Protein AF-0000000068151299 (afdb_homodimer)

Foldseek 3Di:
DCPPPPPVPPPPPPPPPPPPLPDALEFQLAFDALVSLLCLLVQGAHDYDPVLLVLLVLLLVQLQQCVLVPHDAPLQCPPLPNDPVDDQADPVSHGDPVSFVSSLVSLLVLLVVLQQADAAWDDSSLQSSLLLLLLSASSNNFLNFDSVLNVVSNLCSNQVKGFTFHQDDALQLFQQNTQSRVLCLLQQAHWTQGPNDIDTSVVNCVVSVHDRDRGGRRHSQSRRGANSSLLSLLSVLLVLLVLLLLLLLLLLQLLCLLLLAALVCLDQVNCVVPPDPLLNVLSVVSCVLFPPFCSVDDDPPYDPDAPCLNSCVSVLSSVLVVLSVQLSVLSSCRSSHHLGAFTWAFPDAFPDPDCLSHVQAGVGTGGHGDSSSASVSNLVSLLVSLVSLLSSLVSLLVSLVQLQDCVRRVAPHLLAAPAEDCNNPVVSVVSVVLSVLSVVLSPADQAVDDADPVRPRGTGGSSNSSSVSSSSSSLSSLLNSLSSSLSSLSSNVRVCVVPVVTDGHPNNVVVSVQLCVQAPHPHYDDDCVVSSVSSSVCSSPPDNDD/DPPPPPPVPPPPPPPPPPPPLPDALEFQLAFDALVSLLCLLVQGAHDYDPVLLVLLVLLLVQLQQCVLVPHDAPLQCPPLPNDPVDDQADPVSHGDPVSFVSSLVSLLVLLVVLQQADAAWDDSSLQSSLLLLLLSASSNNFLNFDSLLNVVSNLCSNQVKGFTFHQDDALQLFQQNTLSSVLCLLQQAHWTQGPNDIDTSVVNCVVSVHDRDRGGRRHSVSRRGANSSLLSLLSVLLVLLVLLLLLLLLLLQLLCLLLLAALVCLDQVNCVVPPDPLLNVLSVVSCVLFPPFCSVPDDPPYDPDAPCLNSCVSVLSSLLVVLSVQLSVLSSCRSSHHLGAFTWAFPDAFPDPDCLSHVQAGVGTGGHGDSSSASVSNLVSLLVSLVSLLVSLVSLLVSLVQLQDCVRRVAPHLLAAPAEDCNNPVVSVVSVVLSVLSVVLSPADQAVDDADPVRPRGTGGSSNSSSVSSSSSSLSSLLNSLSSSLSSLSSNVRVCVVPVVGDGHPNNVVVSVQLCVQAPHPHYDDDCVVSSVSSSVCSSPPDNDD

Nearest PDB structures (foldseek):
  7tqr-assembly1_A  TM=9.381E-01  e=9.115E-31  Thermoplasma acidophilum
  3czo-assembly2_D-4  TM=8.640E-01  e=3.419E-26  Trichormus variabilis
  2nyn-assembly1_D  TM=8.752E-01  e=1.963E-25  Trichormus variabilis
  4v2q-assembly1_B-2  TM=9.016E-01  e=2.332E-21  Taxus chinensis
  6f6t-assembly1_A-2  TM=7.785E-01  e=2.044E-23  Petroselinum crispum

Structure (mmCIF, N/CA/C/O backbone):
data_AF-0000000068151299-model_v1
#
loop_
_entity.id
_entity.type
_entity.pdbx_description
1 polymer 'Histidine ammonia-lyase'
#
loop_
_atom_site.group_PDB
_atom_site.id
_atom_site.type_symbol
_atom_site.label_atom_id
_atom_site.label_alt_id
_atom_site.label_comp_id
_atom_site.label_asym_id
_atom_site.label_entity_id
_atom_site.label_seq_id
_atom_site.pdbx_PDB_ins_code
_atom_site.Cartn_x
_atom_site.Cartn_y
_atom_site.Cartn_z
_atom_site.occupancy
_atom_site.B_iso_or_equiv
_atom_site.auth_seq_id
_atom_site.auth_comp_id
_atom_site.auth_asym_id
_atom_site.auth_atom_id
_atom_site.pdbx_PDB_model_num
ATOM 1 N N . MET A 1 1 ? 84.5 2.99 -14.07 1 20.27 1 MET A N 1
ATOM 2 C CA . MET A 1 1 ? 83.625 3.842 -14.891 1 20.27 1 MET A CA 1
ATOM 3 C C . MET A 1 1 ? 82.375 4.211 -14.148 1 20.27 1 MET A C 1
ATOM 5 O O . MET A 1 1 ? 81.938 3.51 -13.219 1 20.27 1 MET A O 1
ATOM 9 N N . ARG A 1 2 ? 81.75 5.379 -14.617 1 19.31 2 ARG A N 1
ATOM 10 C CA . ARG A 1 2 ? 80.875 6.473 -14.281 1 19.31 2 ARG A CA 1
ATOM 11 C C . ARG A 1 2 ? 79.438 5.953 -14.008 1 19.31 2 ARG A C 1
ATOM 13 O O . ARG A 1 2 ? 78.625 5.777 -14.93 1 19.31 2 ARG A O 1
ATOM 20 N N . ILE A 1 3 ? 79.312 4.832 -13.289 1 23.7 3 ILE A N 1
ATOM 21 C CA . ILE A 1 3 ? 78 4.195 -13.273 1 23.7 3 ILE A CA 1
ATOM 22 C C . ILE A 1 3 ? 76.938 5.188 -12.781 1 23.7 3 ILE A C 1
ATOM 24 O O . ILE A 1 3 ? 76.938 5.57 -11.609 1 23.7 3 ILE A O 1
ATOM 28 N N . ASP A 1 4 ? 76.875 6.262 -13.664 1 22.08 4 ASP A N 1
ATOM 29 C CA . ASP A 1 4 ? 75.938 7.375 -13.492 1 22.08 4 ASP A CA 1
ATOM 30 C C . ASP A 1 4 ? 74.562 6.875 -13.133 1 22.08 4 ASP A C 1
ATOM 32 O O . ASP A 1 4 ? 74.125 5.855 -13.656 1 22.08 4 ASP A O 1
ATOM 36 N N . SER A 1 5 ? 74.25 7.121 -11.852 1 24.25 5 SER A N 1
ATOM 37 C CA . SER A 1 5 ? 73.062 6.973 -10.992 1 24.25 5 SER A CA 1
ATOM 38 C C . SER A 1 5 ? 71.812 7.52 -11.656 1 24.25 5 SER A C 1
ATOM 40 O O . SER A 1 5 ? 71.625 8.734 -11.727 1 24.25 5 SER A O 1
ATOM 42 N N . LEU A 1 6 ? 71.625 7.16 -12.984 1 22.62 6 LEU A N 1
ATOM 43 C CA . LEU A 1 6 ? 70.5 7.773 -13.695 1 22.62 6 LEU A CA 1
ATOM 44 C C . LEU A 1 6 ? 69.188 7.605 -12.898 1 22.62 6 LEU A C 1
ATOM 46 O O . LEU A 1 6 ? 68.688 6.488 -12.727 1 22.62 6 LEU A O 1
ATOM 50 N N . PHE A 1 7 ? 69.125 8.266 -11.719 1 23.36 7 PHE A N 1
ATOM 51 C CA . PHE A 1 7 ? 67.875 8.367 -10.938 1 23.36 7 PHE A CA 1
ATOM 52 C C . PHE A 1 7 ? 66.75 8.883 -11.789 1 23.36 7 PHE A C 1
ATOM 54 O O . PHE A 1 7 ? 66.75 10.047 -12.195 1 23.36 7 PHE A O 1
ATOM 61 N N . HIS A 1 8 ? 66.375 8.031 -12.867 1 24.73 8 HIS A N 1
ATOM 62 C CA . HIS A 1 8 ? 65.25 8.516 -13.641 1 24.73 8 HIS A CA 1
ATOM 63 C C . HIS A 1 8 ? 64.062 8.891 -12.727 1 24.73 8 HIS A C 1
ATOM 65 O O . HIS A 1 8 ? 63.688 8.109 -11.852 1 24.73 8 HIS A O 1
ATOM 71 N N . SER A 1 9 ? 63.969 10.219 -12.43 1 24.62 9 SER A N 1
ATOM 72 C CA . SER A 1 9 ? 62.844 10.891 -11.797 1 24.62 9 SER A CA 1
ATOM 73 C C . SER A 1 9 ? 61.531 10.453 -12.414 1 24.62 9 SER A C 1
ATOM 75 O O . SER A 1 9 ? 61.281 10.641 -13.609 1 24.62 9 SER A O 1
ATOM 77 N N . VAL A 1 10 ? 61.094 9.227 -12.086 1 27.19 10 VAL A N 1
ATOM 78 C CA . VAL A 1 10 ? 59.719 8.875 -12.5 1 27.19 10 VAL A CA 1
ATOM 79 C C . VAL A 1 10 ? 58.75 9.977 -12.086 1 27.19 10 VAL A C 1
ATOM 81 O O . VAL A 1 10 ? 58.594 10.258 -10.898 1 27.19 10 VAL A O 1
ATOM 84 N N . VAL A 1 11 ? 58.75 11.109 -12.82 1 25.48 11 VAL A N 1
ATOM 85 C CA . VAL A 1 11 ? 57.688 12.086 -12.648 1 25.48 11 VAL A CA 1
ATOM 86 C C . VAL A 1 11 ? 56.344 11.367 -12.625 1 25.48 11 VAL A C 1
ATOM 88 O O . VAL A 1 11 ? 56 10.656 -13.57 1 25.48 11 VAL A O 1
ATOM 91 N N . GLY A 1 12 ? 55.938 10.961 -11.438 1 25.28 12 GLY A N 1
ATOM 92 C CA . GLY A 1 12 ? 54.594 10.492 -11.18 1 25.28 12 GLY A CA 1
ATOM 93 C C . GLY A 1 12 ? 53.531 11.328 -11.867 1 25.28 12 GLY A C 1
ATOM 94 O O . GLY A 1 12 ? 53.438 12.539 -11.633 1 25.28 12 GLY A O 1
ATOM 95 N N . ALA A 1 13 ? 53.281 11.008 -13.18 1 28.55 13 ALA A N 1
ATOM 96 C CA . ALA A 1 13 ? 52.125 11.641 -13.812 1 28.55 13 ALA A CA 1
ATOM 97 C C . ALA A 1 13 ? 50.906 11.656 -12.875 1 28.55 13 ALA A C 1
ATOM 99 O O . ALA A 1 13 ? 50.406 10.594 -12.484 1 28.55 13 ALA A O 1
ATOM 100 N N . CYS A 1 14 ? 50.875 12.641 -11.961 1 26.02 14 CYS A N 1
ATOM 101 C CA . CYS A 1 14 ? 49.625 12.922 -11.289 1 26.02 14 CYS A CA 1
ATOM 102 C C . CYS A 1 14 ? 48.469 13.008 -12.289 1 26.02 14 CYS A C 1
ATOM 104 O O . CYS A 1 14 ? 48.406 13.938 -13.094 1 26.02 14 CYS A O 1
ATOM 106 N N . LEU A 1 15 ? 48.125 11.875 -12.852 1 27.95 15 LEU A N 1
ATOM 107 C CA . LEU A 1 15 ? 46.875 11.969 -13.578 1 27.95 15 LEU A CA 1
ATOM 108 C C . LEU A 1 15 ? 45.844 12.742 -12.766 1 27.95 15 LEU A C 1
ATOM 110 O O . LEU A 1 15 ? 45.438 12.297 -11.688 1 27.95 15 LEU A O 1
ATOM 114 N N . LEU A 1 16 ? 45.906 14.016 -12.82 1 27.19 16 LEU A N 1
ATOM 115 C CA . LEU A 1 16 ? 44.75 14.781 -12.43 1 27.19 16 LEU A CA 1
ATOM 116 C C . LEU A 1 16 ? 43.469 14.156 -13 1 27.19 16 LEU A C 1
ATOM 118 O O . LEU A 1 16 ? 43.281 14.133 -14.219 1 27.19 16 LEU A O 1
ATOM 122 N N . PHE A 1 17 ? 43.062 13.07 -12.43 1 28.97 17 PHE A N 1
ATOM 123 C CA . PHE A 1 17 ? 41.656 12.734 -12.742 1 28.97 17 PHE A CA 1
ATOM 124 C C . PHE A 1 17 ? 40.781 13.977 -12.711 1 28.97 17 PHE A C 1
ATOM 126 O O . PHE A 1 17 ? 40.719 14.664 -11.688 1 28.97 17 PHE A O 1
ATOM 133 N N . SER A 1 18 ? 40.844 14.68 -13.812 1 30.75 18 SER A N 1
ATOM 134 C CA . SER A 1 18 ? 39.781 15.672 -13.945 1 30.75 18 SER A CA 1
ATOM 135 C C . SER A 1 18 ? 38.438 15.133 -13.438 1 30.75 18 SER A C 1
ATOM 137 O O . SER A 1 18 ? 37.938 14.133 -13.953 1 30.75 18 SER A O 1
ATOM 139 N N . SER A 1 19 ? 38.219 15.141 -12.227 1 35.03 19 SER A N 1
ATOM 140 C CA . SER A 1 19 ? 36.844 14.891 -11.758 1 35.03 19 SER A CA 1
ATOM 141 C C . SER A 1 19 ? 35.812 15.508 -12.688 1 35.03 19 SER A C 1
ATOM 143 O O . SER A 1 19 ? 35.906 16.688 -13.031 1 35.03 19 SER A O 1
ATOM 145 N N . PRO A 1 20 ? 35.25 14.836 -13.648 1 37.34 20 PRO A N 1
ATOM 146 C CA . PRO A 1 20 ? 34.219 15.492 -14.453 1 37.34 20 PRO A CA 1
ATOM 147 C C . PRO A 1 20 ? 33.438 16.547 -13.664 1 37.34 20 PRO A C 1
ATOM 149 O O . PRO A 1 20 ? 33.156 16.359 -12.477 1 37.34 20 PRO A O 1
ATOM 152 N N . VAL A 1 21 ? 33.656 17.766 -13.797 1 41.09 21 VAL A N 1
ATOM 153 C CA . VAL A 1 21 ? 32.875 18.875 -13.258 1 41.09 21 VAL A CA 1
ATOM 154 C C . VAL A 1 21 ? 31.406 18.516 -13.242 1 41.09 21 VAL A C 1
ATOM 156 O O . VAL A 1 21 ? 30.781 18.375 -14.289 1 41.09 21 VAL A O 1
ATOM 159 N N . MET A 1 22 ? 30.938 17.547 -12.531 1 50.62 22 MET A N 1
ATOM 160 C CA . MET A 1 22 ? 29.516 17.203 -12.398 1 50.62 22 MET A CA 1
ATOM 161 C C . MET A 1 22 ? 28.656 18.453 -12.406 1 50.62 22 MET A C 1
ATOM 163 O O . MET A 1 22 ? 28.969 19.438 -11.727 1 50.62 22 MET A O 1
ATOM 167 N N . ALA A 1 23 ? 27.75 18.766 -13.391 1 59.91 23 ALA A N 1
ATOM 168 C CA . ALA A 1 23 ? 26.812 19.875 -13.555 1 59.91 23 ALA A CA 1
ATOM 169 C C . ALA A 1 23 ? 26 20.094 -12.289 1 59.91 23 ALA A C 1
ATOM 171 O O . ALA A 1 23 ? 25.672 19.141 -11.578 1 59.91 23 ALA A O 1
ATOM 172 N N . ASP A 1 24 ? 25.875 21.266 -11.82 1 87.25 24 ASP A N 1
ATOM 173 C CA . ASP A 1 24 ? 25.094 21.719 -10.664 1 87.25 24 ASP A CA 1
ATOM 174 C C . ASP A 1 24 ? 23.672 21.156 -10.719 1 87.25 24 ASP A C 1
ATOM 176 O O . ASP A 1 24 ? 23.141 20.891 -11.805 1 87.25 24 ASP A O 1
ATOM 180 N N . VAL A 1 25 ? 23.219 20.688 -9.547 1 97.12 25 VAL A N 1
ATOM 181 C CA . VAL A 1 25 ? 21.797 20.328 -9.453 1 97.12 25 VAL A CA 1
ATOM 182 C C . VAL A 1 25 ? 20.953 21.594 -9.398 1 97.12 25 VAL A C 1
ATOM 184 O O . VAL A 1 25 ? 21.125 22.422 -8.508 1 97.12 25 VAL A O 1
ATOM 187 N N . LEU A 1 26 ? 20.094 21.797 -10.359 1 97.81 26 LEU A N 1
ATOM 188 C CA . LEU A 1 26 ? 19.203 22.953 -10.375 1 97.81 26 LEU A CA 1
ATOM 189 C C . LEU A 1 26 ? 17.922 22.656 -9.594 1 97.81 26 LEU A C 1
ATOM 191 O O . LEU A 1 26 ? 17.172 21.75 -9.938 1 97.81 26 LEU A O 1
ATOM 195 N N . LEU A 1 27 ? 17.703 23.328 -8.539 1 98 27 LEU A N 1
ATOM 196 C CA . LEU A 1 27 ? 16.453 23.297 -7.812 1 98 27 LEU A CA 1
ATOM 197 C C . LEU A 1 27 ? 15.609 24.547 -8.125 1 98 27 LEU A C 1
ATOM 199 O O . LEU A 1 27 ? 16.141 25.656 -8.188 1 98 27 LEU A O 1
ATOM 203 N N . ASN A 1 28 ? 14.305 24.359 -8.391 1 97.81 28 ASN A N 1
ATOM 204 C CA . ASN A 1 28 ? 13.469 25.469 -8.797 1 97.81 28 ASN A CA 1
ATOM 205 C C . ASN A 1 28 ? 12.062 25.359 -8.211 1 97.81 28 ASN A C 1
ATOM 207 O O . ASN A 1 28 ? 11.141 26.047 -8.656 1 97.81 28 ASN A O 1
ATOM 211 N N . GLY A 1 29 ? 11.828 24.406 -7.344 1 97.38 29 GLY A N 1
ATOM 212 C CA . GLY A 1 29 ? 10.555 24.266 -6.66 1 97.38 29 GLY A CA 1
ATOM 213 C C . GLY A 1 29 ? 9.539 23.469 -7.461 1 97.38 29 GLY A C 1
ATOM 214 O O . GLY A 1 29 ? 8.391 23.312 -7.039 1 97.38 29 GLY A O 1
ATOM 215 N N . ARG A 1 30 ? 9.922 22.797 -8.664 1 95.56 30 ARG A N 1
ATOM 216 C CA . ARG A 1 30 ? 8.906 22.25 -9.547 1 95.56 30 ARG A CA 1
ATOM 217 C C . ARG A 1 30 ? 9.305 20.859 -10.047 1 95.56 30 ARG A C 1
ATOM 219 O O . ARG A 1 30 ? 8.438 20.031 -10.328 1 95.56 30 ARG A O 1
ATOM 226 N N . ASN A 1 31 ? 10.602 20.609 -10.172 1 96.31 31 ASN A N 1
ATOM 227 C CA . ASN A 1 31 ? 10.953 19.453 -10.969 1 96.31 31 ASN A CA 1
ATOM 228 C C . ASN A 1 31 ? 12.023 18.609 -10.273 1 96.31 31 ASN A C 1
ATOM 230 O O . ASN A 1 31 ? 12.711 17.812 -10.922 1 96.31 31 ASN A O 1
ATOM 234 N N . ALA A 1 32 ? 12.25 18.812 -9.039 1 98.19 32 ALA A N 1
ATOM 235 C CA . ALA A 1 32 ? 13.258 18.016 -8.344 1 98.19 32 ALA A CA 1
ATOM 236 C C . ALA A 1 32 ? 12.859 16.531 -8.312 1 98.19 32 ALA A C 1
ATOM 238 O O . ALA A 1 32 ? 11.672 16.203 -8.188 1 98.19 32 ALA A O 1
ATOM 239 N N . THR A 1 33 ? 13.797 15.68 -8.508 1 98.44 33 THR A N 1
ATOM 240 C CA . THR A 1 33 ? 13.617 14.234 -8.414 1 98.44 33 THR A CA 1
ATOM 241 C C . THR A 1 33 ? 14.391 13.664 -7.23 1 98.44 33 THR A C 1
ATOM 243 O O . THR A 1 33 ? 15.312 14.305 -6.719 1 98.44 33 THR A O 1
ATOM 246 N N . PRO A 1 34 ? 14.031 12.492 -6.766 1 98.5 34 PRO A N 1
ATOM 247 C CA . PRO A 1 34 ? 14.828 11.844 -5.727 1 98.5 34 PRO A CA 1
ATOM 248 C C . PRO A 1 34 ? 16.297 11.719 -6.105 1 98.5 34 PRO A C 1
ATOM 250 O O . PRO A 1 34 ? 17.188 11.898 -5.254 1 98.5 34 PRO A O 1
ATOM 253 N N . GLU A 1 35 ? 16.578 11.453 -7.34 1 98.06 35 GLU A N 1
ATOM 254 C CA . GLU A 1 35 ? 17.953 11.344 -7.805 1 98.06 35 GLU A CA 1
ATOM 255 C C . GLU A 1 35 ? 18.703 12.656 -7.617 1 98.06 35 GLU A C 1
ATOM 257 O O . GLU A 1 35 ? 19.891 12.656 -7.25 1 98.06 35 GLU A O 1
ATOM 262 N N . MET A 1 36 ? 18.094 13.734 -7.934 1 98.62 36 MET A N 1
ATOM 263 C CA . MET A 1 36 ? 18.703 15.047 -7.738 1 98.62 36 MET A CA 1
ATOM 264 C C . MET A 1 36 ? 19.031 15.289 -6.27 1 98.62 36 MET A C 1
ATOM 266 O O . MET A 1 36 ? 20.094 15.797 -5.941 1 98.62 36 MET A O 1
ATOM 270 N N . ILE A 1 37 ? 18.094 14.914 -5.395 1 98.88 37 ILE A N 1
ATOM 271 C CA . ILE A 1 37 ? 18.281 15.078 -3.959 1 98.88 37 ILE A CA 1
ATOM 272 C C . ILE A 1 37 ? 19.484 14.25 -3.504 1 98.88 37 ILE A C 1
ATOM 274 O O . ILE A 1 37 ? 20.281 14.695 -2.686 1 98.88 37 ILE A O 1
ATOM 278 N N . VAL A 1 38 ? 19.625 13.055 -4.012 1 98.69 38 VAL A N 1
ATOM 279 C CA . VAL A 1 38 ? 20.734 12.172 -3.66 1 98.69 38 VAL A CA 1
ATOM 280 C C . VAL A 1 38 ? 22.062 12.797 -4.109 1 98.69 38 VAL A C 1
ATOM 282 O O . VAL A 1 38 ? 23.062 12.734 -3.395 1 98.69 38 VAL A O 1
ATOM 285 N N . ARG A 1 39 ? 22.062 13.359 -5.301 1 98.5 39 ARG A N 1
ATOM 286 C CA . ARG A 1 39 ? 23.266 14.031 -5.797 1 98.5 39 ARG A CA 1
ATOM 287 C C . ARG A 1 39 ? 23.688 15.148 -4.852 1 98.5 39 ARG A C 1
ATOM 289 O O . ARG A 1 39 ? 24.875 15.273 -4.535 1 98.5 39 ARG A O 1
ATOM 296 N N . VAL A 1 40 ? 22.75 15.906 -4.379 1 98.75 40 VAL A N 1
ATOM 297 C CA . VAL A 1 40 ? 23.047 16.984 -3.432 1 98.75 40 VAL A CA 1
ATOM 298 C C . VAL A 1 40 ? 23.547 16.391 -2.115 1 98.75 40 VAL A C 1
ATOM 300 O O . VAL A 1 40 ? 24.5 16.891 -1.514 1 98.75 40 VAL A O 1
ATOM 303 N N . ALA A 1 41 ? 22.859 15.352 -1.671 1 98.62 41 ALA A N 1
ATOM 304 C CA . ALA A 1 41 ? 23.25 14.656 -0.442 1 98.62 41 ALA A CA 1
ATOM 305 C C . ALA A 1 41 ? 24.719 14.219 -0.492 1 98.62 41 ALA A C 1
ATOM 307 O O . ALA A 1 41 ? 25.406 14.219 0.529 1 98.62 41 ALA A O 1
ATOM 308 N N . LYS A 1 42 ? 25.172 13.914 -1.7 1 97.25 42 LYS A N 1
ATOM 309 C CA . LYS A 1 42 ? 26.531 13.398 -1.892 1 97.25 42 LYS A CA 1
ATOM 310 C C . LYS A 1 42 ? 27.516 14.531 -2.109 1 97.25 42 LYS A C 1
ATOM 312 O O . LYS A 1 42 ? 28.703 14.289 -2.332 1 97.25 42 LYS A O 1
ATOM 317 N N . GLY A 1 43 ? 27.078 15.75 -2.18 1 97.25 43 GLY A N 1
ATOM 318 C CA . GLY A 1 43 ? 28.016 16.859 -2.119 1 97.25 43 GLY A CA 1
ATOM 319 C C . GLY A 1 43 ? 28 17.719 -3.369 1 97.25 43 GLY A C 1
ATOM 320 O O . GLY A 1 43 ? 28.719 18.719 -3.451 1 97.25 43 GLY A O 1
ATOM 321 N N . GLU A 1 44 ? 27.156 17.375 -4.324 1 97.81 44 GLU A N 1
ATOM 322 C CA . GLU A 1 44 ? 27.109 18.188 -5.535 1 97.81 44 GLU A CA 1
ATOM 323 C C . GLU A 1 44 ? 26.578 19.594 -5.234 1 97.81 44 GLU A C 1
ATOM 325 O O . GLU A 1 44 ? 25.734 19.766 -4.348 1 97.81 44 GLU A O 1
ATOM 330 N N . ALA A 1 45 ? 27.047 20.547 -5.992 1 97.94 45 ALA A N 1
ATOM 331 C CA . ALA A 1 45 ? 26.625 21.938 -5.812 1 97.94 45 ALA A CA 1
ATOM 332 C C . ALA A 1 45 ? 25.203 22.141 -6.312 1 97.94 45 ALA A C 1
ATOM 334 O O . ALA A 1 45 ? 24.719 21.375 -7.148 1 97.94 45 ALA A O 1
ATOM 335 N N . VAL A 1 46 ? 24.562 23.188 -5.742 1 98.5 46 VAL A N 1
ATOM 336 C CA . VAL A 1 46 ? 23.172 23.484 -6.059 1 98.5 46 VAL A CA 1
ATOM 337 C C . VAL A 1 46 ? 23.078 24.891 -6.66 1 98.5 46 VAL A C 1
ATOM 339 O O . VAL A 1 46 ? 23.781 25.797 -6.238 1 98.5 46 VAL A O 1
ATOM 342 N N . THR A 1 47 ? 22.281 25.016 -7.684 1 98.12 47 THR A N 1
ATOM 343 C CA . THR A 1 47 ? 21.906 26.328 -8.211 1 98.12 47 THR A CA 1
ATOM 344 C C . THR A 1 47 ? 20.391 26.531 -8.148 1 98.12 47 THR A C 1
ATOM 346 O O . THR A 1 47 ? 19.641 25.547 -8.094 1 98.12 47 THR A O 1
ATOM 349 N N . VAL A 1 48 ? 19.969 27.781 -8.086 1 97.31 48 VAL A N 1
ATOM 350 C CA . VAL A 1 48 ? 18.562 28.156 -8.094 1 97.31 48 VAL A CA 1
ATOM 351 C C . VAL A 1 48 ? 18.312 29.219 -9.164 1 97.31 48 VAL A C 1
ATOM 353 O O . VAL A 1 48 ? 19.156 30.094 -9.375 1 97.31 48 VAL A O 1
ATOM 356 N N . ASP A 1 49 ? 17.266 29.094 -9.828 1 92.38 49 ASP A N 1
ATOM 357 C CA . ASP A 1 49 ? 17.016 30.078 -10.883 1 92.38 49 ASP A CA 1
ATOM 358 C C . ASP A 1 49 ? 16.391 31.359 -10.305 1 92.38 4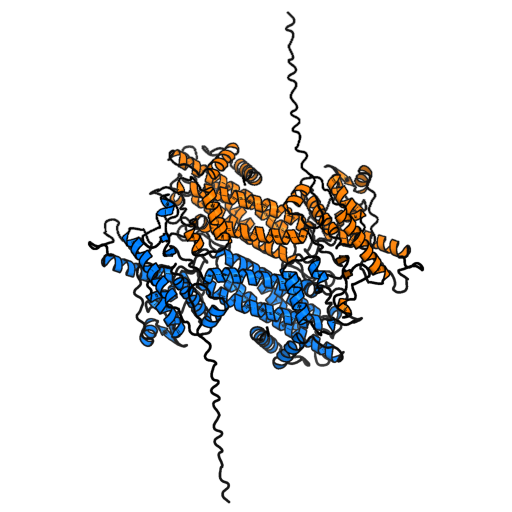9 ASP A C 1
ATOM 360 O O . ASP A 1 49 ? 15.828 31.328 -9.211 1 92.38 49 ASP A O 1
ATOM 364 N N . GLY A 1 50 ? 16.531 32.406 -11.07 1 94.12 50 GLY A N 1
ATOM 365 C CA . GLY A 1 50 ? 16.031 33.719 -10.648 1 94.12 50 GLY A CA 1
ATOM 366 C C . GLY A 1 50 ? 14.523 33.75 -10.5 1 94.12 50 GLY A C 1
ATOM 367 O O . GLY A 1 50 ? 14.008 34.406 -9.594 1 94.12 50 GLY A O 1
ATOM 368 N N . GLU A 1 51 ? 13.859 33.094 -11.297 1 95.56 51 GLU A N 1
ATOM 369 C CA . GLU A 1 51 ? 12.398 33.094 -11.266 1 95.56 51 GLU A CA 1
ATOM 370 C C . GLU A 1 51 ? 11.891 32.5 -9.953 1 95.56 51 GLU A C 1
ATOM 372 O O . GLU A 1 51 ? 10.906 32.969 -9.391 1 95.56 51 GLU A O 1
ATOM 377 N N . SER A 1 52 ? 12.523 31.469 -9.523 1 96.12 52 SER A N 1
ATOM 378 C CA . SER A 1 52 ? 12.125 30.828 -8.281 1 96.12 52 SER A CA 1
ATOM 379 C C . SER A 1 52 ? 12.406 31.734 -7.082 1 96.12 52 SER A C 1
ATOM 381 O O . SER A 1 52 ? 11.625 31.766 -6.129 1 96.12 52 SER A O 1
ATOM 383 N N . LEU A 1 53 ? 13.469 32.438 -7.098 1 96.69 53 LEU A N 1
ATOM 384 C CA . LEU A 1 53 ? 13.781 33.375 -6.027 1 96.69 53 LEU A CA 1
ATOM 385 C C . LEU A 1 53 ? 12.812 34.562 -6.035 1 96.69 53 LEU A C 1
ATOM 387 O O . LEU A 1 53 ? 12.438 35.062 -4.977 1 96.69 53 LEU A O 1
ATOM 391 N N . ASP A 1 54 ? 12.414 34.938 -7.234 1 97.56 54 ASP A N 1
ATOM 392 C CA . ASP A 1 54 ? 11.391 35.969 -7.359 1 97.56 54 ASP A CA 1
ATOM 393 C C . ASP A 1 54 ? 10.078 35.531 -6.73 1 97.56 54 ASP A C 1
ATOM 395 O O . ASP A 1 54 ? 9.375 36.344 -6.109 1 97.56 54 ASP A O 1
ATOM 399 N N . LYS A 1 55 ? 9.773 34.312 -6.938 1 97.31 55 LYS A N 1
ATOM 400 C CA . LYS A 1 55 ? 8.555 33.781 -6.359 1 97.31 55 LYS A CA 1
ATOM 401 C C . LYS A 1 55 ? 8.617 33.781 -4.832 1 97.31 55 LYS A C 1
ATOM 403 O O . LYS A 1 55 ? 7.609 34.031 -4.168 1 97.31 55 LYS A O 1
ATOM 408 N N . VAL A 1 56 ? 9.758 33.469 -4.285 1 98.44 56 VAL A N 1
ATOM 409 C CA . VAL A 1 56 ? 9.945 33.531 -2.838 1 98.44 56 VAL A CA 1
ATOM 410 C C . VAL A 1 56 ? 9.703 34.969 -2.34 1 98.44 56 VAL A C 1
ATOM 412 O O . VAL A 1 56 ? 9.016 35.156 -1.334 1 98.44 56 VAL A O 1
ATOM 415 N N . GLU A 1 57 ? 10.211 35.938 -3.055 1 98.19 57 GLU A N 1
ATOM 416 C CA . GLU A 1 57 ? 10.039 37.344 -2.689 1 98.19 57 GLU A CA 1
ATOM 417 C C . GLU A 1 57 ? 8.578 37.75 -2.756 1 98.19 57 GLU A C 1
ATOM 419 O O . GLU A 1 57 ? 8.078 38.438 -1.861 1 98.19 57 GLU A O 1
ATOM 424 N N . ARG A 1 58 ? 7.926 37.344 -3.801 1 98.25 58 ARG A N 1
ATOM 425 C CA . ARG A 1 58 ? 6.52 37.688 -3.963 1 98.25 58 ARG A CA 1
ATOM 426 C C . ARG A 1 58 ? 5.668 37.062 -2.873 1 98.25 58 ARG A C 1
ATOM 428 O O . ARG A 1 58 ? 4.734 37.656 -2.357 1 98.25 58 ARG A O 1
ATOM 435 N N . ALA A 1 59 ? 5.98 35.875 -2.568 1 98.31 59 ALA A N 1
ATOM 436 C CA . ALA A 1 59 ? 5.242 35.188 -1.52 1 98.31 59 ALA A CA 1
ATOM 437 C C . ALA A 1 59 ? 5.449 35.844 -0.164 1 98.31 59 ALA A C 1
ATOM 439 O O . ALA A 1 59 ? 4.508 35.969 0.622 1 98.31 59 ALA A O 1
ATOM 440 N N . TYR A 1 60 ? 6.672 36.219 0.098 1 97.69 60 TYR A N 1
ATOM 441 C CA . TYR A 1 60 ? 6.977 36.969 1.325 1 97.69 60 TYR A CA 1
ATOM 442 C C . TYR A 1 60 ? 6.184 38.25 1.403 1 97.69 60 TYR A C 1
ATOM 444 O O . TYR A 1 60 ? 5.656 38.594 2.461 1 97.69 60 TYR A O 1
ATOM 452 N N . ALA A 1 61 ? 6.031 38.906 0.327 1 97.25 61 ALA A N 1
ATOM 453 C CA . ALA A 1 61 ? 5.254 40.156 0.267 1 97.25 61 ALA A CA 1
ATOM 454 C C . ALA A 1 61 ? 3.781 39.875 0.57 1 97.25 61 ALA A C 1
ATOM 456 O O . ALA A 1 61 ? 3.123 40.688 1.231 1 97.25 61 ALA A O 1
ATOM 457 N N . VAL A 1 62 ? 3.264 38.812 0.055 1 97.25 62 VAL A N 1
ATOM 458 C CA . VAL A 1 62 ? 1.879 38.438 0.316 1 97.25 62 VAL A CA 1
ATOM 459 C C . VAL A 1 62 ? 1.684 38.188 1.81 1 97.25 62 VAL A C 1
ATOM 461 O O . VAL A 1 62 ? 0.671 38.594 2.385 1 97.25 62 VAL A O 1
ATOM 464 N N . LEU A 1 63 ? 2.633 37.531 2.418 1 96.06 63 LEU A N 1
ATOM 465 C CA . LEU A 1 63 ? 2.582 37.281 3.854 1 96.06 63 LEU A CA 1
ATOM 466 C C . LEU A 1 63 ? 2.512 38.594 4.629 1 96.06 63 LEU A C 1
ATOM 468 O O . LEU A 1 63 ? 1.678 38.75 5.523 1 96.06 63 LEU A O 1
ATOM 472 N N . LEU A 1 64 ? 3.367 39.531 4.277 1 93.75 64 LEU A N 1
ATOM 473 C CA . LEU A 1 64 ? 3.404 40.844 4.953 1 93.75 64 LEU A CA 1
ATOM 474 C C . LEU A 1 64 ? 2.105 41.594 4.727 1 93.75 64 LEU A C 1
ATOM 476 O O . LEU A 1 64 ? 1.613 42.281 5.637 1 93.75 64 LEU A O 1
ATOM 480 N N . GLN A 1 65 ? 1.611 41.438 3.537 1 93.81 65 GLN A N 1
ATOM 481 C CA . GLN A 1 65 ? 0.339 42.094 3.236 1 93.81 65 GLN A CA 1
ATOM 482 C C . GLN A 1 65 ? -0.779 41.531 4.121 1 93.81 65 GLN A C 1
ATOM 484 O O . GLN A 1 65 ? -1.641 42.281 4.578 1 93.81 65 GLN A O 1
ATOM 489 N N . GLY A 1 66 ? -0.835 40.281 4.301 1 92.19 66 GLY A N 1
ATOM 490 C CA . GLY A 1 66 ? -1.799 39.688 5.211 1 92.19 66 GLY A CA 1
ATOM 491 C C . GLY A 1 66 ? -1.72 40.25 6.617 1 92.19 66 GLY A C 1
ATOM 492 O O . GLY A 1 66 ? -2.746 40.531 7.23 1 92.19 66 GLY A O 1
ATOM 493 N N . ALA A 1 67 ? -0.512 40.406 7.09 1 89.12 67 ALA A N 1
ATOM 494 C CA . ALA A 1 67 ? -0.31 40.969 8.414 1 89.12 67 ALA A CA 1
ATOM 495 C C . ALA A 1 67 ? -0.801 42.406 8.461 1 89.12 67 ALA A C 1
ATOM 497 O O . ALA A 1 67 ? -1.434 42.844 9.438 1 89.12 67 ALA A O 1
ATOM 498 N N . LYS A 1 68 ? -0.511 43.094 7.445 1 88.88 68 LYS A N 1
ATOM 499 C CA . LYS A 1 68 ? -0.906 44.5 7.367 1 88.88 68 LYS A CA 1
ATOM 500 C C . LYS A 1 68 ? -2.424 44.656 7.336 1 88.88 68 LYS A C 1
ATOM 502 O O . LYS A 1 68 ? -2.973 45.625 7.855 1 88.88 68 LYS A O 1
ATOM 507 N N . GLU A 1 69 ? -3.021 43.594 6.777 1 88.25 69 GLU A N 1
ATOM 508 C CA . GLU A 1 69 ? -4.477 43.625 6.656 1 88.25 69 GLU A CA 1
ATOM 509 C C . GLU A 1 69 ? -5.145 43.031 7.891 1 88.25 69 GLU A C 1
ATOM 511 O O . GLU A 1 69 ? -6.367 42.875 7.926 1 88.25 69 GLU A O 1
ATOM 516 N N . GLY A 1 70 ? -4.328 42.594 8.758 1 82.5 70 GLY A N 1
ATOM 517 C CA . GLY A 1 70 ? -4.871 42.219 10.055 1 82.5 70 GLY A CA 1
ATOM 518 C C . GLY A 1 70 ? -5.07 40.719 10.188 1 82.5 70 GLY A C 1
ATOM 519 O O . GLY A 1 70 ? -5.695 40.25 11.141 1 82.5 70 GLY A O 1
ATOM 520 N N . GLN A 1 71 ? -4.605 39.969 9.32 1 85.62 71 GLN A N 1
ATOM 521 C CA . GLN A 1 71 ? -4.742 38.531 9.445 1 85.62 71 GLN A CA 1
ATOM 522 C C . GLN A 1 71 ? -3.924 38 10.617 1 85.62 71 GLN A C 1
ATOM 524 O O . GLN A 1 71 ? -2.811 38.469 10.867 1 85.62 71 GLN A O 1
ATOM 529 N N . GLU A 1 72 ? -4.582 37.031 11.258 1 78.88 72 GLU A N 1
ATOM 530 C CA . GLU A 1 72 ? -3.871 36.312 12.328 1 78.88 72 GLU A CA 1
ATOM 531 C C . GLU A 1 72 ? -2.881 35.312 11.758 1 78.88 72 GLU A C 1
ATOM 533 O O . GLU A 1 72 ? -3.281 34.344 11.133 1 78.88 72 GLU A O 1
ATOM 538 N N . ILE A 1 73 ? -1.678 35.625 11.891 1 80.19 73 ILE A N 1
ATOM 539 C CA . ILE A 1 73 ? -0.608 34.75 11.391 1 80.19 73 ILE A CA 1
ATOM 540 C C . ILE A 1 73 ? 0.332 34.406 12.539 1 80.19 73 ILE A C 1
ATOM 542 O O . ILE A 1 73 ? 0.982 35.25 13.117 1 80.19 73 ILE A O 1
ATOM 546 N N . TYR A 1 74 ? 0.341 33.094 12.805 1 75.31 74 TYR A N 1
ATOM 547 C CA . TYR A 1 74 ? 1.179 32.594 13.891 1 75.31 74 TYR A CA 1
ATOM 548 C C . TYR A 1 74 ? 2.643 32.938 13.656 1 75.31 74 TYR A C 1
ATOM 550 O O . TYR A 1 74 ? 3.166 32.75 12.555 1 75.31 74 TYR A O 1
ATOM 558 N N . GLY A 1 75 ? 3.377 33.531 14.656 1 73.69 75 GLY A N 1
ATOM 559 C CA . GLY A 1 75 ? 4.77 33.938 14.586 1 73.69 75 GLY A CA 1
ATOM 560 C C . GLY A 1 75 ? 4.945 35.375 14.102 1 73.69 75 GLY A C 1
ATOM 561 O O . GLY A 1 75 ? 6.051 35.938 14.148 1 73.69 75 GLY A O 1
ATOM 562 N N . LEU A 1 76 ? 3.842 35.938 13.648 1 80.62 76 LEU A N 1
ATOM 563 C CA . LEU A 1 76 ? 3.912 37.312 13.148 1 80.62 76 LEU A CA 1
ATOM 564 C C . LEU A 1 76 ? 2.928 38.219 13.883 1 80.62 76 LEU A C 1
ATOM 566 O O . LEU A 1 76 ? 3.334 39.156 14.562 1 80.62 76 LEU A O 1
ATOM 570 N N . THR A 1 77 ? 1.652 37.812 13.875 1 78.75 77 THR A N 1
ATOM 571 C CA . THR A 1 77 ? 0.663 38.656 14.555 1 78.75 77 THR A CA 1
ATOM 572 C C . THR A 1 77 ? 0.099 37.938 15.773 1 78.75 77 THR A C 1
ATOM 574 O O . THR A 1 77 ? -0.449 38.562 16.672 1 78.75 77 THR A O 1
ATOM 577 N N . VAL A 1 78 ? 0.203 36.688 15.789 1 74.88 78 VAL A N 1
ATOM 578 C CA . VAL A 1 78 ? -0.294 35.875 16.891 1 74.88 78 VAL A CA 1
ATOM 579 C C . VAL A 1 78 ? 0.871 35.156 17.578 1 74.88 78 VAL A C 1
ATOM 581 O O . VAL A 1 78 ? 1.823 34.75 16.922 1 74.88 78 VAL A O 1
ATOM 584 N N . GLY A 1 79 ? 0.849 34.938 18.906 1 68.56 79 GLY A N 1
ATOM 585 C CA . GLY A 1 79 ? 1.869 34.219 19.656 1 68.56 79 GLY A CA 1
ATOM 586 C C . GLY A 1 79 ? 3.029 35.094 20.062 1 68.56 79 GLY A C 1
ATOM 587 O O . GLY A 1 79 ? 3.883 34.688 20.859 1 68.56 79 GLY A O 1
ATOM 588 N N . VAL A 1 80 ? 3.021 36.375 19.547 1 70.69 80 VAL A N 1
ATOM 589 C CA . VAL A 1 80 ? 4.188 37.219 19.766 1 70.69 80 VAL A CA 1
ATOM 590 C C . VAL A 1 80 ? 3.924 38.188 20.938 1 70.69 80 VAL A C 1
ATOM 592 O O . VAL A 1 80 ? 4.688 39.125 21.156 1 70.69 80 VAL A O 1
ATOM 595 N N . GLY A 1 81 ? 2.891 37.75 21.688 1 60.88 81 GLY A N 1
ATOM 596 C CA . GLY A 1 81 ? 2.535 38.562 22.828 1 60.88 81 GLY A CA 1
ATOM 597 C C . GLY A 1 81 ? 1.964 39.938 22.438 1 60.88 81 GLY A C 1
ATOM 598 O O . GLY A 1 81 ? 2.051 40.875 23.203 1 60.88 81 GLY A O 1
ATOM 599 N N . TRP A 1 82 ? 1.545 39.906 21.234 1 58 82 TRP A N 1
ATOM 600 C CA . TRP A 1 82 ? 1.047 41.188 20.75 1 58 82 TRP A CA 1
ATOM 601 C C . TRP A 1 82 ? -0.404 41.406 21.156 1 58 82 TRP A C 1
ATOM 603 O O . TRP A 1 82 ? -1.238 40.5 21.016 1 58 82 TRP A O 1
ATOM 613 N N . ASN A 1 83 ? -0.607 42.188 22.125 1 56.81 83 ASN A N 1
ATOM 614 C CA . ASN A 1 83 ? -1.916 42.5 22.703 1 56.81 83 ASN A CA 1
ATOM 615 C C . ASN A 1 83 ? -2.795 43.25 21.703 1 56.81 83 ASN A C 1
ATOM 617 O O . ASN A 1 83 ? -2.297 44.062 20.891 1 56.81 83 ASN A O 1
ATOM 621 N N . LYS A 1 84 ? -4.051 42.781 21.516 1 58.22 84 LYS A N 1
ATOM 622 C CA . LYS A 1 84 ? -5.07 43.344 20.641 1 58.22 84 LYS A CA 1
ATOM 623 C C . LYS A 1 84 ? -5.066 44.875 20.734 1 58.22 84 LYS A C 1
ATOM 625 O O . LYS A 1 84 ? -5.48 45.562 19.797 1 58.22 84 LYS A O 1
ATOM 630 N N . ASP A 1 85 ? -4.555 45.344 21.75 1 58.72 85 ASP A N 1
ATOM 631 C CA . ASP A 1 85 ? -4.629 46.812 21.953 1 58.72 85 ASP A CA 1
ATOM 632 C C . ASP A 1 85 ? -3.455 47.5 21.281 1 58.72 85 ASP A C 1
ATOM 634 O O . ASP A 1 85 ? -3.461 48.75 21.156 1 58.72 85 ASP A O 1
ATOM 638 N N . ARG A 1 86 ? -2.502 46.75 20.844 1 71.19 86 ARG A N 1
ATOM 639 C CA . ARG A 1 86 ? -1.338 47.344 20.203 1 71.19 86 ARG A CA 1
ATOM 640 C C . ARG A 1 86 ? -1.476 47.344 18.688 1 71.19 86 ARG A C 1
ATOM 642 O O . ARG A 1 86 ? -1.915 46.344 18.109 1 71.19 86 ARG A O 1
ATOM 649 N N . LYS A 1 87 ? -1.266 48.438 18.203 1 70.44 87 LYS A N 1
ATOM 650 C CA . LYS A 1 87 ? -1.385 48.562 16.766 1 70.44 87 LYS A CA 1
ATOM 651 C C . LYS A 1 87 ? -0.308 47.75 16.047 1 70.44 87 LYS A C 1
ATOM 653 O O . LYS A 1 87 ? 0.859 47.781 16.438 1 70.44 87 LYS A O 1
ATOM 658 N N . MET A 1 88 ? -0.565 47 15.047 1 76.06 88 MET A N 1
ATOM 659 C CA . MET A 1 88 ? 0.34 46.188 14.242 1 76.06 88 MET A CA 1
ATOM 660 C C . MET A 1 88 ? 1.067 47.031 13.203 1 76.06 88 MET A C 1
ATOM 662 O O . MET A 1 88 ? 2.195 46.719 12.82 1 76.06 88 MET A O 1
ATOM 666 N N . VAL A 1 89 ? 0.393 48.094 12.773 1 74.38 89 VAL A N 1
ATOM 667 C CA . VAL A 1 89 ? 0.955 48.938 11.727 1 74.38 89 VAL A CA 1
ATOM 668 C C . VAL A 1 89 ? 1.07 50.375 12.219 1 74.38 89 VAL A C 1
ATOM 670 O O . VAL A 1 89 ? 0.276 50.812 13.055 1 74.38 89 VAL A O 1
ATOM 673 N N . ASP A 1 90 ? 2.055 51.062 11.75 1 72.88 90 ASP A N 1
ATOM 674 C CA . ASP A 1 90 ? 2.201 52.469 12.086 1 72.88 90 ASP A CA 1
ATOM 675 C C . ASP A 1 90 ? 1.349 53.344 11.172 1 72.88 90 ASP A C 1
ATOM 677 O O . ASP A 1 90 ? 0.506 52.844 10.43 1 72.88 90 ASP A O 1
ATOM 681 N N . ALA A 1 91 ? 1.541 54.625 11.344 1 75.06 91 ALA A N 1
ATOM 682 C CA . ALA A 1 91 ? 0.708 55.625 10.648 1 75.06 91 ALA A CA 1
ATOM 683 C C . ALA A 1 91 ? 0.865 55.5 9.133 1 75.06 91 ALA A C 1
ATOM 685 O O . ALA A 1 91 ? -0.02 55.906 8.383 1 75.06 91 ALA A O 1
ATOM 686 N N . THR A 1 92 ? 1.922 54.969 8.727 1 77.31 92 THR A N 1
ATOM 687 C CA . THR A 1 92 ? 2.195 54.844 7.301 1 77.31 92 THR A CA 1
ATOM 688 C C . THR A 1 92 ? 1.706 53.5 6.777 1 77.31 92 THR A C 1
ATOM 690 O O . THR A 1 92 ? 1.854 53.188 5.594 1 77.31 92 THR A O 1
ATOM 693 N N . GLY A 1 93 ? 1.21 52.688 7.621 1 75.88 93 GLY A N 1
ATOM 694 C CA . GLY A 1 93 ? 0.682 51.406 7.223 1 75.88 93 GLY A CA 1
ATOM 695 C C . GLY A 1 93 ? 1.712 50.281 7.289 1 75.88 93 GLY A C 1
ATOM 696 O O . GLY A 1 93 ? 1.443 49.156 6.875 1 75.88 93 GLY A O 1
ATOM 697 N N . GLU A 1 94 ? 2.869 50.625 7.766 1 83.56 94 GLU A N 1
ATOM 698 C CA . GLU A 1 94 ? 3.943 49.656 7.875 1 83.56 94 GLU A CA 1
ATOM 699 C C . GLU A 1 94 ? 3.951 49 9.258 1 83.56 94 GLU A C 1
ATOM 701 O O . GLU A 1 94 ? 3.5 49.594 10.234 1 83.56 94 GLU A O 1
ATOM 706 N N . LEU A 1 95 ? 4.484 47.781 9.305 1 85.31 95 LEU A N 1
ATOM 707 C CA . LEU A 1 95 ? 4.586 47.094 10.586 1 85.31 95 LEU A CA 1
ATOM 708 C C . LEU A 1 95 ? 5.473 47.875 11.555 1 85.31 95 LEU A C 1
ATOM 710 O O . LEU A 1 95 ? 6.496 48.438 11.156 1 85.31 95 LEU A O 1
ATOM 714 N N . THR A 1 96 ? 5.125 47.938 12.805 1 85.94 96 THR A N 1
ATOM 715 C CA . THR A 1 96 ? 5.875 48.719 13.781 1 85.94 96 THR A CA 1
ATOM 716 C C . THR A 1 96 ? 7.191 48.031 14.133 1 85.94 96 THR A C 1
ATOM 718 O O . THR A 1 96 ? 7.277 46.812 14.109 1 85.94 96 THR A O 1
ATOM 721 N N . PRO A 1 97 ? 8.172 48.781 14.461 1 86.94 97 PRO A N 1
ATOM 722 C CA . PRO A 1 97 ? 9.445 48.188 14.891 1 86.94 97 PRO A CA 1
ATOM 723 C C . PRO A 1 97 ? 9.289 47.281 16.109 1 86.94 97 PRO A C 1
ATOM 725 O O . PRO A 1 97 ? 10.008 46.281 16.219 1 86.94 97 PRO A O 1
ATOM 728 N N . GLU A 1 98 ? 8.398 47.625 16.984 1 86 98 GLU A N 1
ATOM 729 C CA . GLU A 1 98 ? 8.156 46.812 18.156 1 86 98 GLU A CA 1
ATOM 730 C C . GLU A 1 98 ? 7.621 45.438 17.766 1 86 98 GLU A C 1
ATOM 732 O O . GLU A 1 98 ? 8.023 44.406 18.344 1 86 98 GLU A O 1
ATOM 737 N N . LEU A 1 99 ? 6.754 45.5 16.828 1 86.19 99 LEU A N 1
ATOM 738 C CA . LEU A 1 99 ? 6.211 44.219 16.344 1 86.19 99 LEU A CA 1
ATOM 739 C C . LEU A 1 99 ? 7.293 43.406 15.656 1 86.19 99 LEU A C 1
ATOM 741 O O . LEU A 1 99 ? 7.34 42.188 15.805 1 86.19 99 LEU A O 1
ATOM 745 N N . MET A 1 100 ? 8.055 44.062 14.938 1 88.19 100 MET A N 1
ATOM 746 C CA . MET A 1 100 ? 9.125 43.375 14.219 1 88.19 100 MET A CA 1
ATOM 747 C C . MET A 1 100 ? 10.102 42.719 15.188 1 88.19 100 MET A C 1
ATOM 749 O O . MET A 1 100 ? 10.547 41.594 14.969 1 88.19 100 MET A O 1
ATOM 753 N N . GLU A 1 101 ? 10.438 43.375 16.188 1 90.69 101 GLU A N 1
ATOM 754 C CA . GLU A 1 101 ? 11.336 42.844 17.219 1 90.69 101 GLU A CA 1
ATOM 755 C C . GLU A 1 101 ? 10.688 41.688 17.969 1 90.69 101 GLU A C 1
ATOM 757 O O . GLU A 1 101 ? 11.344 40.688 18.266 1 90.69 101 GLU A O 1
ATOM 762 N N . ALA A 1 102 ? 9.453 41.875 18.281 1 89.69 102 ALA A N 1
ATOM 763 C CA . ALA A 1 102 ? 8.711 40.781 18.953 1 89.69 102 ALA A CA 1
ATOM 764 C C . ALA A 1 102 ? 8.664 39.531 18.078 1 89.69 102 ALA A C 1
ATOM 766 O O . ALA A 1 102 ? 8.789 38.406 18.578 1 89.69 102 ALA A O 1
ATOM 767 N N . SER A 1 103 ? 8.414 39.812 16.812 1 91.88 103 SER A N 1
ATOM 768 C CA . SER A 1 103 ? 8.391 38.688 15.859 1 91.88 103 SER A CA 1
ATOM 769 C C . SER A 1 103 ? 9.75 38 15.781 1 91.88 103 SER A C 1
ATOM 771 O O . SER A 1 103 ? 9.82 36.781 15.734 1 91.88 103 SER A O 1
ATOM 773 N N . ARG A 1 104 ? 10.766 38.781 15.75 1 93.94 104 ARG A N 1
ATOM 774 C CA . ARG A 1 104 ? 12.117 38.219 15.711 1 93.94 104 ARG A CA 1
ATOM 775 C C . ARG A 1 104 ? 12.375 37.344 16.938 1 93.94 104 ARG A C 1
ATOM 777 O O . ARG A 1 104 ? 12.844 36.219 16.812 1 93.94 104 ARG A O 1
ATOM 784 N N . GLU A 1 105 ? 12.086 37.844 18.125 1 92.69 105 GLU A N 1
ATOM 785 C CA . GLU A 1 105 ? 12.305 37.094 19.375 1 92.69 105 GLU A CA 1
ATOM 786 C C . GLU A 1 105 ? 11.484 35.812 19.406 1 92.69 105 GLU A C 1
ATOM 788 O O . GLU A 1 105 ? 11.977 34.781 19.859 1 92.69 105 GLU A O 1
ATOM 793 N N . PHE A 1 106 ? 10.312 35.938 18.953 1 92.75 106 PHE A N 1
ATOM 794 C CA . PHE A 1 106 ? 9.445 34.781 18.891 1 92.75 106 PHE A CA 1
ATOM 795 C C . PHE A 1 106 ? 10.031 33.719 17.984 1 92.75 106 PHE A C 1
ATOM 797 O O . PHE A 1 106 ? 10.094 32.531 18.359 1 92.75 106 PHE A O 1
ATOM 804 N N . ASN A 1 107 ? 10.414 34.125 16.812 1 95.12 107 ASN A N 1
ATOM 805 C CA . ASN A 1 107 ? 10.961 33.188 15.844 1 95.12 107 ASN A CA 1
ATOM 806 C C . ASN A 1 107 ? 12.227 32.5 16.375 1 95.12 107 ASN A C 1
ATOM 808 O O . ASN A 1 107 ? 12.422 31.312 16.172 1 95.12 107 ASN A O 1
ATOM 812 N N . GLU A 1 108 ? 13.094 33.281 17.016 1 96.19 108 GLU A N 1
ATOM 813 C CA . GLU A 1 108 ? 14.289 32.719 17.625 1 96.19 108 GLU A CA 1
ATOM 814 C C . GLU A 1 108 ? 13.93 31.719 18.734 1 96.19 108 GLU A C 1
ATOM 816 O O . GLU A 1 108 ? 14.492 30.625 18.797 1 96.19 108 GLU A O 1
ATOM 821 N N . GLY A 1 109 ? 12.984 32.125 19.594 1 94.75 109 GLY A N 1
ATOM 822 C CA . GLY A 1 109 ? 12.523 31.25 20.656 1 94.75 109 GLY A CA 1
ATOM 823 C C . GLY A 1 109 ? 11.898 29.953 20.156 1 94.75 109 GLY A C 1
ATOM 824 O O . GLY A 1 109 ? 12.086 28.891 20.75 1 94.75 109 GLY A O 1
ATOM 825 N N . LEU A 1 110 ? 11.148 30.062 19.078 1 94.62 110 LEU A N 1
ATOM 826 C CA . LEU A 1 110 ? 10.508 28.906 18.453 1 94.62 110 LEU A CA 1
ATOM 827 C C . LEU A 1 110 ? 11.547 27.875 18.031 1 94.62 110 LEU A C 1
ATOM 829 O O . LEU A 1 110 ? 11.375 26.672 18.281 1 94.62 110 LEU A O 1
ATOM 833 N N . LEU A 1 111 ? 12.555 28.297 17.375 1 96.56 111 LEU A N 1
ATOM 834 C CA . LEU A 1 111 ? 13.617 27.406 16.906 1 96.56 111 LEU A CA 1
ATOM 835 C C . LEU A 1 111 ? 14.328 26.75 18.094 1 96.56 111 LEU A C 1
ATOM 837 O O . LEU A 1 111 ? 14.586 25.547 18.078 1 96.56 111 LEU A O 1
ATOM 841 N N . ARG A 1 112 ? 14.633 27.547 19.141 1 97.06 112 ARG A N 1
ATOM 842 C CA . ARG A 1 112 ? 15.305 27.016 20.328 1 97.06 112 ARG A CA 1
ATOM 843 C C . ARG A 1 112 ? 14.43 26.016 21.062 1 97.06 112 ARG A C 1
ATOM 845 O O . ARG A 1 112 ? 14.898 24.938 21.438 1 97.06 112 ARG A O 1
ATOM 852 N N . ALA A 1 113 ? 13.156 26.328 21.203 1 95.5 113 ALA A N 1
ATOM 853 C CA . ALA A 1 113 ? 12.234 25.516 22 1 95.5 113 ALA A CA 1
ATOM 854 C C . ALA A 1 113 ? 11.961 24.172 21.328 1 95.5 113 ALA A C 1
ATOM 856 O O . ALA A 1 113 ? 11.766 23.172 22 1 95.5 113 ALA A O 1
ATOM 857 N N . HIS A 1 114 ? 12.031 24.109 20.031 1 96.19 114 HIS A N 1
ATOM 858 C CA . HIS A 1 114 ? 11.672 22.891 19.312 1 96.19 114 HIS A CA 1
ATOM 859 C C . HIS A 1 114 ? 12.898 22.016 19.062 1 96.19 114 HIS A C 1
ATOM 861 O O . HIS A 1 114 ? 12.773 20.891 18.562 1 96.19 114 HIS A O 1
ATOM 867 N N . SER A 1 115 ? 14.062 22.516 19.359 1 96.75 115 SER A N 1
ATOM 868 C CA . SER A 1 115 ? 15.273 21.719 19.156 1 96.75 115 SER A CA 1
ATOM 869 C C . SER A 1 115 ? 15.445 20.688 20.266 1 96.75 115 SER A C 1
ATOM 871 O O . SER A 1 115 ? 16.344 20.812 21.109 1 96.75 115 SER A O 1
ATOM 873 N N . VAL A 1 116 ? 14.695 19.594 20.234 1 96.25 116 VAL A N 1
ATOM 874 C CA . VAL A 1 116 ? 14.641 18.594 21.297 1 96.25 116 VAL A CA 1
ATOM 875 C C . VAL A 1 116 ? 14.844 17.203 20.703 1 96.25 116 VAL A C 1
ATOM 877 O O . VAL A 1 116 ? 14.461 16.203 21.312 1 96.25 116 VAL A O 1
ATOM 880 N N . GLY A 1 117 ? 15.414 17.172 19.5 1 96.06 117 GLY A N 1
ATOM 881 C CA . GLY A 1 117 ? 15.742 15.875 18.922 1 96.06 117 GLY A CA 1
ATOM 882 C C . GLY A 1 117 ? 16.641 15.039 19.828 1 96.06 117 GLY A C 1
ATOM 883 O O . GLY A 1 117 ? 17.359 15.578 20.672 1 96.06 117 GLY A O 1
ATOM 884 N N . VAL A 1 118 ? 16.641 13.688 19.688 1 96.81 118 VAL A N 1
ATOM 885 C CA . VAL A 1 118 ? 17.422 12.789 20.531 1 96.81 118 VAL A CA 1
ATOM 886 C C . VAL A 1 118 ? 18.094 11.727 19.672 1 96.81 118 VAL A C 1
ATOM 888 O O . VAL A 1 118 ? 17.875 11.68 18.453 1 96.81 118 VAL A O 1
ATOM 891 N N . GLY A 1 119 ? 18.891 10.992 20.266 1 95.88 119 GLY A N 1
ATOM 892 C CA . GLY A 1 119 ? 19.578 9.922 19.562 1 95.88 119 GLY A CA 1
ATOM 893 C C . GLY A 1 119 ? 20.844 10.367 18.875 1 95.88 119 GLY A C 1
ATOM 894 O O . GLY A 1 119 ? 21.328 11.484 19.109 1 95.88 119 GLY A O 1
ATOM 895 N N . PRO A 1 120 ? 21.438 9.461 18.109 1 96.81 120 PRO A N 1
ATOM 896 C CA . PRO A 1 120 ? 22.672 9.82 17.422 1 96.81 120 PRO A CA 1
ATOM 897 C C . PRO A 1 120 ? 22.469 10.914 16.375 1 96.81 120 PRO A C 1
ATOM 899 O O . PRO A 1 120 ? 21.359 11.086 15.859 1 96.81 120 PRO A O 1
ATOM 902 N N . ASP A 1 121 ? 23.531 11.594 16.094 1 97.81 121 ASP A N 1
ATOM 903 C CA . ASP A 1 121 ? 23.469 12.594 15.031 1 97.81 121 ASP A CA 1
ATOM 904 C C . ASP A 1 121 ? 23.109 11.953 13.688 1 97.81 121 ASP A C 1
ATOM 906 O O . ASP A 1 121 ? 23.578 10.852 13.375 1 97.81 121 ASP A O 1
ATOM 910 N N . ALA A 1 122 ? 22.25 12.633 12.953 1 98.19 122 ALA A N 1
ATOM 911 C CA . ALA A 1 122 ? 22.016 12.227 11.578 1 98.19 122 ALA A CA 1
ATOM 912 C C . ALA A 1 122 ? 23.281 12.359 10.734 1 98.19 122 ALA A C 1
ATOM 914 O O . ALA A 1 122 ? 24.078 13.289 10.938 1 98.19 122 ALA A O 1
ATOM 915 N N . ALA A 1 123 ? 23.469 11.469 9.805 1 97.88 123 ALA A N 1
ATOM 916 C CA . ALA A 1 123 ? 24.641 11.516 8.922 1 97.88 123 ALA A CA 1
ATOM 917 C C . ALA A 1 123 ? 24.594 12.742 8.023 1 97.88 123 ALA A C 1
ATOM 919 O O . ALA A 1 123 ? 23.516 13.211 7.645 1 97.88 123 ALA A O 1
ATOM 920 N N . VAL A 1 124 ? 25.703 13.242 7.617 1 98.31 124 VAL A N 1
ATOM 921 C CA . VAL A 1 124 ? 25.844 14.461 6.824 1 98.31 124 VAL A CA 1
ATOM 922 C C . VAL A 1 124 ? 25.016 14.352 5.547 1 98.31 124 VAL A C 1
ATOM 924 O O . VAL A 1 124 ? 24.266 15.266 5.207 1 98.31 124 VAL A O 1
ATOM 927 N N . PRO A 1 125 ? 25.047 13.188 4.812 1 98.44 125 PRO A N 1
ATOM 928 C CA . PRO A 1 125 ? 24.266 13.109 3.58 1 98.44 125 PRO A CA 1
ATOM 929 C C . PRO A 1 125 ? 22.766 13.211 3.834 1 98.44 125 PRO A C 1
ATOM 931 O O . PRO A 1 125 ? 22.031 13.742 2.998 1 98.44 125 PRO A O 1
ATOM 934 N N . VAL A 1 126 ? 22.312 12.758 4.984 1 98.75 126 VAL A N 1
ATOM 935 C CA . VAL A 1 126 ? 20.906 12.82 5.32 1 98.75 126 VAL A CA 1
ATOM 936 C C . VAL A 1 126 ? 20.484 14.266 5.566 1 98.75 126 VAL A C 1
ATOM 938 O O . VAL A 1 126 ? 19.438 14.711 5.078 1 98.75 126 VAL A O 1
ATOM 941 N N . VAL A 1 127 ? 21.312 15 6.301 1 98.81 127 VAL A N 1
ATOM 942 C CA . VAL A 1 127 ? 21 16.391 6.609 1 98.81 127 VAL A CA 1
ATOM 943 C C . VAL A 1 127 ? 21.062 17.234 5.328 1 98.81 127 VAL A C 1
ATOM 945 O O . VAL A 1 127 ? 20.219 18.109 5.125 1 98.81 127 VAL A O 1
ATOM 948 N N . ARG A 1 128 ? 22.031 16.953 4.5 1 98.81 128 ARG A N 1
ATOM 949 C CA . ARG A 1 128 ? 22.125 17.656 3.221 1 98.81 128 ARG A CA 1
ATOM 950 C C . ARG A 1 128 ? 20.891 17.391 2.365 1 98.81 128 ARG A C 1
ATOM 952 O O . ARG A 1 128 ? 20.359 18.297 1.714 1 98.81 128 ARG A O 1
ATOM 959 N N . ALA A 1 129 ? 20.422 16.094 2.346 1 98.94 129 ALA A N 1
ATOM 960 C CA . ALA A 1 129 ? 19.203 15.758 1.622 1 98.94 129 ALA A CA 1
ATOM 961 C C . ALA A 1 129 ? 18.016 16.547 2.164 1 98.94 129 ALA A C 1
ATOM 963 O O . ALA A 1 129 ? 17.203 17.062 1.394 1 98.94 129 ALA A O 1
ATOM 964 N N . ALA A 1 130 ? 17.906 16.641 3.463 1 98.88 130 ALA A N 1
ATOM 965 C CA . ALA A 1 130 ? 16.828 17.375 4.098 1 98.88 130 ALA A CA 1
ATOM 966 C C . ALA A 1 130 ? 16.875 18.844 3.717 1 98.88 130 ALA A C 1
ATOM 968 O O . ALA A 1 130 ? 15.836 19.453 3.391 1 98.88 130 ALA A O 1
ATOM 969 N N . MET A 1 131 ? 18.078 19.438 3.742 1 98.88 131 MET A N 1
ATOM 970 C CA . MET A 1 131 ? 18.234 20.844 3.385 1 98.88 131 MET A CA 1
ATOM 971 C C . MET A 1 131 ? 17.875 21.078 1.923 1 98.88 131 MET A C 1
ATOM 973 O O . MET A 1 131 ? 17.266 22.094 1.586 1 98.88 131 MET A O 1
ATOM 977 N N . ALA A 1 132 ? 18.234 20.125 1.064 1 98.88 132 ALA A N 1
ATOM 978 C CA . ALA A 1 132 ? 17.922 20.234 -0.355 1 98.88 132 ALA A CA 1
ATOM 979 C C . ALA A 1 132 ? 16.406 20.188 -0.578 1 98.88 132 ALA A C 1
ATOM 981 O O . ALA A 1 132 ? 15.867 20.984 -1.354 1 98.88 132 ALA A O 1
ATOM 982 N N . VAL A 1 133 ? 15.727 19.281 0.076 1 98.88 133 VAL A N 1
ATOM 983 C CA . VAL A 1 133 ? 14.281 19.188 -0.038 1 98.88 133 VAL A CA 1
ATOM 984 C C . VAL A 1 133 ? 13.625 20.469 0.469 1 98.88 133 VAL A C 1
ATOM 986 O O . VAL A 1 133 ? 12.742 21.016 -0.187 1 98.88 133 VAL A O 1
ATOM 989 N N . ARG A 1 134 ? 14.086 20.922 1.602 1 98.81 134 ARG A N 1
ATOM 990 C CA . ARG A 1 134 ? 13.469 22.109 2.186 1 98.81 134 ARG A CA 1
ATOM 991 C C . ARG A 1 134 ? 13.68 23.344 1.297 1 98.81 134 ARG A C 1
ATOM 993 O O . ARG A 1 134 ? 12.773 24.156 1.127 1 98.81 134 ARG A O 1
ATOM 1000 N N . LEU A 1 135 ? 14.914 23.453 0.787 1 98.81 135 LEU A N 1
ATOM 1001 C CA . LEU A 1 135 ? 15.18 24.547 -0.145 1 98.81 135 LEU A CA 1
ATOM 1002 C C . LEU A 1 135 ? 14.219 24.484 -1.327 1 98.81 135 LEU A C 1
ATOM 1004 O O . LEU A 1 135 ? 13.641 25.516 -1.705 1 98.81 135 LEU A O 1
ATOM 1008 N N . ASN A 1 136 ? 14.031 23.312 -1.84 1 98.75 136 ASN A N 1
ATOM 1009 C CA . ASN A 1 136 ? 13.125 23.188 -2.982 1 98.75 136 ASN A CA 1
ATOM 1010 C C . ASN A 1 136 ? 11.688 23.516 -2.6 1 98.75 136 ASN A C 1
ATOM 1012 O O . ASN A 1 136 ? 10.953 24.109 -3.387 1 98.75 136 ASN A O 1
ATOM 1016 N N . ASN A 1 137 ? 11.281 23.156 -1.432 1 98.56 137 ASN A N 1
ATOM 1017 C CA . ASN A 1 137 ? 9.961 23.531 -0.937 1 98.56 137 ASN A CA 1
ATOM 1018 C C . ASN A 1 137 ? 9.812 25.047 -0.843 1 98.56 137 ASN A C 1
ATOM 1020 O O . ASN A 1 137 ? 8.773 25.594 -1.215 1 98.56 137 ASN A O 1
ATOM 1024 N N . ILE A 1 138 ? 10.82 25.703 -0.328 1 98.56 138 ILE A N 1
ATOM 1025 C CA . ILE A 1 138 ? 10.812 27.141 -0.131 1 98.56 138 ILE A CA 1
ATOM 1026 C C . ILE A 1 138 ? 10.727 27.844 -1.482 1 98.56 138 ILE A C 1
ATOM 1028 O O . ILE A 1 138 ? 10.039 28.859 -1.619 1 98.56 138 ILE A O 1
ATOM 1032 N N . LEU A 1 139 ? 11.32 27.25 -2.473 1 98.56 139 LEU A N 1
ATOM 1033 C CA . LEU A 1 139 ? 11.375 27.844 -3.805 1 98.56 139 LEU A CA 1
ATOM 1034 C C . LEU A 1 139 ? 10 27.797 -4.473 1 98.56 139 LEU A C 1
ATOM 1036 O O . LEU A 1 139 ? 9.773 28.469 -5.477 1 98.56 139 LEU A O 1
ATOM 1040 N N . THR A 1 140 ? 9.031 27.094 -3.906 1 97.88 140 THR A N 1
ATOM 1041 C CA . THR A 1 140 ? 7.664 27.094 -4.402 1 97.88 140 THR A CA 1
ATOM 1042 C C . THR A 1 140 ? 6.965 28.406 -4.047 1 97.88 140 THR A C 1
ATOM 1044 O O . THR A 1 140 ? 5.926 28.734 -4.621 1 97.88 140 THR A O 1
ATOM 1047 N N . GLY A 1 141 ? 7.535 29.141 -3.09 1 98.06 141 GLY A N 1
ATOM 1048 C CA . GLY A 1 141 ? 6.91 30.328 -2.555 1 98.06 141 GLY A CA 1
ATOM 1049 C C . GLY A 1 141 ? 5.965 30.047 -1.402 1 98.06 141 GLY A C 1
ATOM 1050 O O . GLY A 1 141 ? 5.723 30.922 -0.564 1 98.06 141 GLY A O 1
ATOM 1051 N N . GLY A 1 142 ? 5.488 28.875 -1.287 1 97.12 142 GLY A N 1
ATOM 1052 C CA . GLY A 1 142 ? 4.441 28.469 -0.358 1 97.12 142 GLY A CA 1
ATOM 1053 C C . GLY A 1 142 ? 4.812 28.719 1.094 1 97.12 142 GLY A C 1
ATOM 1054 O O . GLY A 1 142 ? 3.951 29.062 1.909 1 97.12 142 GLY A O 1
ATOM 1055 N N . PRO A 1 143 ? 6.074 28.578 1.465 1 97.62 143 PRO A N 1
ATOM 1056 C CA . PRO A 1 143 ? 6.461 28.781 2.865 1 97.62 143 PRO A CA 1
ATOM 1057 C C . PRO A 1 143 ? 6.445 30.25 3.285 1 97.62 143 PRO A C 1
ATOM 1059 O O . PRO A 1 143 ? 6.367 30.547 4.48 1 97.62 143 PRO A O 1
ATOM 1062 N N . GLY A 1 144 ? 6.562 31.25 2.371 1 97.31 144 GLY A N 1
ATOM 1063 C CA . GLY A 1 144 ? 6.441 32.656 2.656 1 97.31 144 GLY A CA 1
ATOM 1064 C C . GLY A 1 144 ? 7.535 33.188 3.572 1 97.31 144 GLY A C 1
ATOM 1065 O O . GLY A 1 144 ? 7.254 33.906 4.531 1 97.31 144 GLY A O 1
ATOM 1066 N N . VAL A 1 145 ? 8.797 32.844 3.281 1 97.56 145 VAL A N 1
ATOM 1067 C CA . VAL A 1 145 ? 9.922 33.219 4.125 1 97.56 145 VAL A CA 1
ATOM 1068 C C . VAL A 1 145 ? 10.633 34.438 3.506 1 97.56 145 VAL A C 1
ATOM 1070 O O . VAL A 1 145 ? 10.43 34.75 2.328 1 97.56 145 VAL A O 1
ATOM 1073 N N . GLN A 1 146 ? 11.461 35.062 4.402 1 96.94 146 GLN A N 1
ATOM 1074 C CA . GLN A 1 146 ? 12.438 36 3.848 1 96.94 146 GLN A CA 1
ATOM 1075 C C . GLN A 1 146 ? 13.32 35.312 2.812 1 96.94 146 GLN A C 1
ATOM 1077 O O . GLN A 1 146 ? 13.727 34.156 2.998 1 96.94 146 GLN A O 1
ATOM 1082 N N . PRO A 1 147 ? 13.641 36 1.684 1 97.19 147 PRO A N 1
ATOM 1083 C CA . PRO A 1 147 ? 14.523 35.406 0.679 1 97.19 147 PRO A CA 1
ATOM 1084 C C . PRO A 1 147 ? 15.852 34.938 1.267 1 97.19 147 PRO A C 1
ATOM 1086 O O . PRO A 1 147 ? 16.422 33.969 0.793 1 97.19 147 PRO A O 1
ATOM 1089 N N . HIS A 1 148 ? 16.312 35.562 2.273 1 97.06 148 HIS A N 1
ATOM 1090 C CA . HIS A 1 148 ? 17.594 35.25 2.891 1 97.06 148 HIS A CA 1
ATOM 1091 C C . HIS A 1 148 ? 17.609 33.812 3.416 1 97.06 148 HIS A C 1
ATOM 1093 O O . HIS A 1 148 ? 18.656 33.188 3.496 1 97.06 148 HIS A O 1
ATOM 1099 N N . VAL A 1 149 ? 16.469 33.25 3.854 1 98.31 149 VAL A N 1
ATOM 1100 C CA . VAL A 1 149 ? 16.391 31.875 4.32 1 98.31 149 VAL A CA 1
ATOM 1101 C C . VAL A 1 149 ? 16.797 30.922 3.193 1 98.31 149 VAL A C 1
ATOM 1103 O O . VAL A 1 149 ? 17.594 30 3.398 1 98.31 149 VAL A O 1
ATOM 1106 N N . ALA A 1 150 ? 16.203 31.156 1.993 1 98.19 150 ALA A N 1
ATOM 1107 C CA . ALA A 1 150 ? 16.562 30.344 0.829 1 98.19 150 ALA A CA 1
ATOM 1108 C C . ALA A 1 150 ? 18.047 30.5 0.498 1 98.19 150 ALA A C 1
ATOM 1110 O O . ALA A 1 150 ? 18.719 29.5 0.198 1 98.19 150 ALA A O 1
ATOM 1111 N N . GLU A 1 151 ? 18.562 31.688 0.552 1 97.62 151 GLU A N 1
ATOM 1112 C CA . GLU A 1 151 ? 19.953 31.984 0.25 1 97.62 151 GLU A CA 1
ATOM 1113 C C . GLU A 1 151 ? 20.891 31.266 1.224 1 97.62 151 GLU A C 1
ATOM 1115 O O . GLU A 1 151 ? 21.938 30.75 0.828 1 97.62 151 GLU A O 1
ATOM 1120 N N . MET A 1 152 ? 20.5 31.219 2.424 1 98.31 152 MET A N 1
ATOM 1121 C CA . MET A 1 152 ? 21.328 30.578 3.432 1 98.31 152 MET A CA 1
ATOM 1122 C C . MET A 1 152 ? 21.359 29.062 3.225 1 98.31 152 MET A C 1
ATOM 1124 O O . MET A 1 152 ? 22.422 28.438 3.361 1 98.31 152 MET A O 1
ATOM 1128 N N . LEU A 1 153 ? 20.188 28.453 2.969 1 98.62 153 LEU A N 1
ATOM 1129 C CA . LEU A 1 153 ? 20.188 27.016 2.676 1 98.62 153 LEU A CA 1
ATOM 1130 C C . LEU A 1 153 ? 21.078 26.703 1.485 1 98.62 153 LEU A C 1
ATOM 1132 O O . LEU A 1 153 ? 21.828 25.719 1.504 1 98.62 153 LEU A O 1
ATOM 1136 N N . LEU A 1 154 ? 20.938 27.547 0.463 1 98.19 154 LEU A N 1
ATOM 1137 C CA . LEU A 1 154 ? 21.781 27.391 -0.712 1 98.19 154 LEU A CA 1
ATOM 1138 C C . LEU A 1 154 ? 23.266 27.5 -0.333 1 98.19 154 LEU A C 1
ATOM 1140 O O . LEU A 1 154 ? 24.078 26.688 -0.781 1 98.19 154 LEU A O 1
ATOM 1144 N N . ALA A 1 155 ? 23.625 28.484 0.444 1 98.25 155 ALA A N 1
ATOM 1145 C CA . ALA A 1 155 ? 25 28.688 0.883 1 98.25 155 ALA A CA 1
ATOM 1146 C C . ALA A 1 155 ? 25.5 27.5 1.72 1 98.25 155 ALA A C 1
ATOM 1148 O O . ALA A 1 155 ? 26.641 27.062 1.576 1 98.25 155 ALA A O 1
ATOM 1149 N N . PHE A 1 156 ? 24.656 27.016 2.693 1 98.69 156 PHE A N 1
ATOM 1150 C CA . PHE A 1 156 ? 25.016 25.875 3.512 1 98.69 156 PHE A CA 1
ATOM 1151 C C . PHE A 1 156 ? 25.375 24.672 2.635 1 98.69 156 PHE A C 1
ATOM 1153 O O . PHE A 1 156 ? 26.406 24.031 2.855 1 98.69 156 PHE A O 1
ATOM 1160 N N . LEU A 1 157 ? 24.51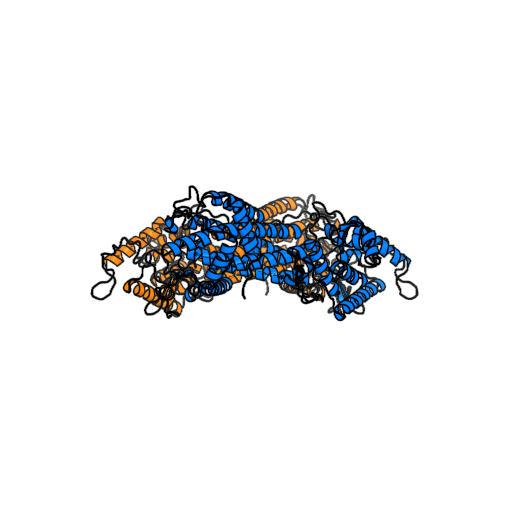6 24.406 1.638 1 98.44 157 LEU A N 1
ATOM 1161 C CA . LEU A 1 157 ? 24.75 23.281 0.74 1 98.44 157 LEU A CA 1
ATOM 1162 C C . LEU A 1 157 ? 26.031 23.469 -0.051 1 98.44 157 LEU A C 1
ATOM 1164 O O . LEU A 1 157 ? 26.859 22.547 -0.135 1 98.44 157 LEU A O 1
ATOM 1168 N N . ASN A 1 158 ? 26.281 24.641 -0.56 1 97.94 158 ASN A N 1
ATOM 1169 C CA . ASN A 1 158 ? 27.375 24.859 -1.5 1 97.94 158 ASN A CA 1
ATOM 1170 C C . ASN A 1 158 ? 28.703 25.094 -0.777 1 97.94 158 ASN A C 1
ATOM 1172 O O . ASN A 1 158 ? 29.766 24.812 -1.326 1 97.94 158 ASN A O 1
ATOM 1176 N N . LYS A 1 159 ? 28.688 25.594 0.416 1 97.75 159 LYS A N 1
ATOM 1177 C CA . LYS A 1 159 ? 29.922 25.875 1.146 1 97.75 159 LYS A CA 1
ATOM 1178 C C . LYS A 1 159 ? 30.266 24.734 2.105 1 97.75 159 LYS A C 1
ATOM 1180 O O . LYS A 1 159 ? 31.25 24.812 2.842 1 97.75 159 LYS A O 1
ATOM 1185 N N . GLY A 1 160 ? 29.438 23.719 2.17 1 97.31 160 GLY A N 1
ATOM 1186 C CA . GLY A 1 160 ? 29.703 22.547 2.975 1 97.31 160 GLY A CA 1
ATOM 1187 C C . GLY A 1 160 ? 29.469 22.75 4.457 1 97.31 160 GLY A C 1
ATOM 1188 O O . GLY A 1 160 ? 30.234 22.281 5.293 1 97.31 160 GLY A O 1
ATOM 1189 N N . ILE A 1 161 ? 28.516 23.562 4.781 1 98.56 161 ILE A N 1
ATOM 1190 C CA . ILE A 1 161 ? 28.078 23.734 6.16 1 98.56 161 ILE A CA 1
ATOM 1191 C C . ILE A 1 161 ? 26.875 22.844 6.43 1 98.56 161 ILE A C 1
ATOM 1193 O O . ILE A 1 161 ? 25.781 23.094 5.918 1 98.56 161 ILE A O 1
ATOM 1197 N N . THR A 1 162 ? 27.047 21.797 7.207 1 98.81 162 THR A N 1
ATOM 1198 C CA . THR A 1 162 ? 25.969 20.891 7.523 1 98.81 162 THR A CA 1
ATOM 1199 C C . THR A 1 162 ? 25.672 20.891 9.023 1 98.81 162 THR A C 1
ATOM 1201 O O . THR A 1 162 ? 26.5 20.438 9.82 1 98.81 162 THR A O 1
ATOM 1204 N N . PRO A 1 163 ? 24.516 21.359 9.391 1 98.81 163 PRO A N 1
ATOM 1205 C CA . PRO A 1 163 ? 24.156 21.391 10.812 1 98.81 163 PRO A CA 1
ATOM 1206 C C . PRO A 1 163 ? 24.188 20 11.453 1 98.81 163 PRO A C 1
ATOM 1208 O O . PRO A 1 163 ? 23.766 19.016 10.836 1 98.81 163 PRO A O 1
ATOM 1211 N N . THR A 1 164 ? 24.719 19.922 12.664 1 98.19 164 THR A N 1
ATOM 1212 C CA . THR A 1 164 ? 24.594 18.703 13.461 1 98.19 164 THR A CA 1
ATOM 1213 C C . THR A 1 164 ? 23.203 18.594 14.07 1 98.19 164 THR A C 1
ATOM 1215 O O . THR A 1 164 ? 22.734 19.516 14.734 1 98.19 164 THR A O 1
ATOM 1218 N N . MET A 1 165 ? 22.516 17.578 13.82 1 97.06 165 MET A N 1
ATOM 1219 C CA . MET A 1 165 ? 21.188 17.391 14.375 1 97.06 165 MET A CA 1
ATOM 1220 C C . MET A 1 165 ? 20.953 15.922 14.719 1 97.06 165 MET A C 1
ATOM 1222 O O . MET A 1 165 ? 21.438 15.031 14.023 1 97.06 165 MET A O 1
ATOM 1226 N N . PRO A 1 166 ? 20.266 15.68 15.859 1 96.88 166 PRO A N 1
ATOM 1227 C CA . PRO A 1 166 ? 19.906 14.297 16.203 1 96.88 166 PRO A CA 1
ATOM 1228 C C . PRO A 1 166 ? 18.984 13.664 15.156 1 96.88 166 PRO A C 1
ATOM 1230 O O . PRO A 1 166 ? 18.359 14.367 14.375 1 96.88 166 PRO A O 1
ATOM 1233 N N . SER A 1 167 ? 18.891 12.359 15.18 1 97.75 167 SER A N 1
ATOM 1234 C CA . SER A 1 167 ? 18.188 11.648 14.117 1 97.75 167 SER A CA 1
ATOM 1235 C C . SER A 1 167 ? 16.828 11.156 14.586 1 97.75 167 SER A C 1
ATOM 1237 O O . SER A 1 167 ? 16.062 10.586 13.805 1 97.75 167 SER A O 1
ATOM 1239 N N . ARG A 1 168 ? 16.391 11.375 15.875 1 96.88 168 ARG A N 1
ATOM 1240 C CA . ARG A 1 168 ? 15.156 10.797 16.406 1 96.88 168 ARG A CA 1
ATOM 1241 C C . ARG A 1 168 ? 14.328 11.852 17.125 1 96.88 168 ARG A C 1
ATOM 1243 O O . ARG A 1 168 ? 14.883 12.82 17.656 1 96.88 168 ARG A O 1
ATOM 1250 N N . GLY A 1 169 ? 13.016 11.625 17.109 1 94.62 169 GLY A N 1
ATOM 1251 C CA . GLY A 1 169 ? 12.164 12.477 17.922 1 94.62 169 GLY A CA 1
ATOM 1252 C C . GLY A 1 169 ? 11.023 13.102 17.156 1 94.62 169 GLY A C 1
ATOM 1253 O O . GLY A 1 169 ? 10.258 13.906 17.703 1 94.62 169 GLY A O 1
ATOM 1254 N N . SER A 1 170 ? 10.859 12.789 15.891 1 96.12 170 SER A N 1
ATOM 1255 C CA . SER A 1 170 ? 9.734 13.289 15.117 1 96.12 170 SER A CA 1
ATOM 1256 C C . SER A 1 170 ? 8.578 12.297 15.117 1 96.12 170 SER A C 1
ATOM 1258 O O . SER A 1 170 ? 8.789 11.094 14.969 1 96.12 170 SER A O 1
ATOM 1260 N N . VAL A 1 171 ? 7.324 12.789 15.273 1 95 171 VAL A N 1
ATOM 1261 C CA . VAL A 1 171 ? 6.137 11.945 15.234 1 95 171 VAL A CA 1
ATOM 1262 C C . VAL A 1 171 ? 5.539 11.969 13.828 1 95 171 VAL A C 1
ATOM 1264 O O . VAL A 1 171 ? 4.473 11.398 13.586 1 95 171 VAL A O 1
ATOM 1267 N N . GLY A 1 172 ? 6.152 12.641 12.953 1 94.75 172 GLY A N 1
ATOM 1268 C CA . GLY A 1 172 ? 5.801 12.555 11.539 1 94.75 172 GLY A CA 1
ATOM 1269 C C . GLY A 1 172 ? 4.645 13.461 11.164 1 94.75 172 GLY A C 1
ATOM 1270 O O . GLY A 1 172 ? 3.807 13.094 10.336 1 94.75 172 GLY A O 1
ATOM 1271 N N . GLN A 1 173 ? 4.328 14.477 11.773 1 93.69 173 GLN A N 1
ATOM 1272 C CA . GLN A 1 173 ? 3.484 15.625 11.438 1 93.69 173 GLN A CA 1
ATOM 1273 C C . GLN A 1 173 ? 4.312 16.891 11.32 1 93.69 173 GLN A C 1
ATOM 1275 O O . GLN A 1 173 ? 4.031 17.891 11.992 1 93.69 173 GLN A O 1
ATOM 1280 N N . ALA A 1 174 ? 5.141 16.891 10.375 1 94.38 174 ALA A N 1
ATOM 1281 C CA . ALA A 1 174 ? 6.281 17.797 10.234 1 94.38 174 ALA A CA 1
ATOM 1282 C C . ALA A 1 174 ? 7.43 17.375 11.148 1 94.38 174 ALA A C 1
ATOM 1284 O O . ALA A 1 174 ? 7.207 16.797 12.211 1 94.38 174 ALA A O 1
ATOM 1285 N N . ASP A 1 175 ? 8.562 17.484 10.805 1 97 175 ASP A N 1
ATOM 1286 C CA . ASP A 1 175 ? 9.758 17.047 11.523 1 97 175 ASP A CA 1
ATOM 1287 C C . ASP A 1 175 ? 10.352 18.203 12.336 1 97 175 ASP A C 1
ATOM 1289 O O . ASP A 1 175 ? 11.562 18.422 12.312 1 97 175 ASP A O 1
ATOM 1293 N N . MET A 1 176 ? 9.516 18.812 13.07 1 96.38 176 MET A N 1
ATOM 1294 C CA . MET A 1 176 ? 9.852 20.078 13.719 1 96.38 176 MET A CA 1
ATOM 1295 C C . MET A 1 176 ? 10.992 19.891 14.711 1 96.38 176 MET A C 1
ATOM 1297 O O . MET A 1 176 ? 11.891 20.734 14.789 1 96.38 176 MET A O 1
ATOM 1301 N N . THR A 1 177 ? 10.992 18.797 15.461 1 96.5 177 THR A N 1
ATOM 1302 C CA . THR A 1 177 ? 11.938 18.594 16.547 1 96.5 177 THR A CA 1
ATOM 1303 C C . THR A 1 177 ? 13.336 18.312 16 1 96.5 177 THR A C 1
ATOM 1305 O O . THR A 1 177 ? 14.32 18.375 16.734 1 96.5 177 THR A O 1
ATOM 1308 N N . LEU A 1 178 ? 13.398 18.062 14.688 1 98 178 LEU A N 1
ATOM 1309 C CA . LEU A 1 178 ? 14.68 17.781 14.039 1 98 178 LEU A CA 1
ATOM 1310 C C . LEU A 1 178 ? 15.133 18.969 13.195 1 98 178 LEU A C 1
ATOM 1312 O O . LEU A 1 178 ? 16.25 19.469 13.359 1 98 178 LEU A O 1
ATOM 1316 N N . LEU A 1 179 ? 14.258 19.5 12.391 1 98.5 179 LEU A N 1
ATOM 1317 C CA . LEU A 1 179 ? 14.594 20.562 11.445 1 98.5 179 LEU A CA 1
ATOM 1318 C C . LEU A 1 179 ? 14.93 21.859 12.164 1 98.5 179 LEU A C 1
ATOM 1320 O O . LEU A 1 179 ? 15.609 22.719 11.617 1 98.5 179 LEU A O 1
ATOM 1324 N N . SER A 1 180 ? 14.5 22 13.398 1 98.19 180 SER A N 1
ATOM 1325 C CA . SER A 1 180 ? 14.805 23.172 14.203 1 98.19 180 SER A CA 1
ATOM 1326 C C . SER A 1 180 ? 16.312 23.344 14.383 1 98.19 180 SER A C 1
ATOM 1328 O O . SER A 1 180 ? 16.797 24.469 14.539 1 98.19 180 SER A O 1
ATOM 1330 N N . HIS A 1 181 ? 17.047 22.297 14.32 1 98.5 181 HIS A N 1
ATOM 1331 C CA . HIS A 1 181 ? 18.484 22.375 14.477 1 98.5 181 HIS A CA 1
ATOM 1332 C C . HIS A 1 181 ? 19.141 23.047 13.273 1 98.5 181 HIS A C 1
ATOM 1334 O O . HIS A 1 181 ? 20.203 23.656 13.406 1 98.5 181 HIS A O 1
ATOM 1340 N N . ILE A 1 182 ? 18.547 22.891 12.125 1 98.69 182 ILE A N 1
ATOM 1341 C CA . ILE A 1 182 ? 19.016 23.641 10.961 1 98.69 182 ILE A CA 1
ATOM 1342 C C . ILE A 1 182 ? 18.797 25.141 11.188 1 98.69 182 ILE A C 1
ATOM 1344 O O . ILE A 1 182 ? 19.672 25.953 10.891 1 98.69 182 ILE A O 1
ATOM 1348 N N . GLY A 1 183 ? 17.656 25.469 11.75 1 98.69 183 GLY A N 1
ATOM 1349 C CA . GLY A 1 183 ? 17.375 26.859 12.109 1 98.69 183 GLY A CA 1
ATOM 1350 C C . GLY A 1 183 ? 18.328 27.422 13.125 1 98.69 183 GLY A C 1
ATOM 1351 O O . GLY A 1 183 ? 18.75 28.578 13.016 1 98.69 183 GLY A O 1
ATOM 1352 N N . LEU A 1 184 ? 18.688 26.625 14.102 1 98.56 184 LEU A N 1
ATOM 1353 C CA . LEU A 1 184 ? 19.656 27.078 15.086 1 98.56 184 LEU A CA 1
ATOM 1354 C C . LEU A 1 184 ? 20.984 27.406 14.422 1 98.56 184 LEU A C 1
ATOM 1356 O O . LEU A 1 184 ? 21.609 28.422 14.734 1 98.56 184 LEU A O 1
ATOM 1360 N N . ALA A 1 185 ? 21.406 26.531 13.586 1 98.81 185 ALA A N 1
ATOM 1361 C CA . ALA A 1 185 ? 22.656 26.781 12.875 1 98.81 185 ALA A CA 1
ATOM 1362 C C . ALA A 1 185 ? 22.578 28.078 12.086 1 98.81 185 ALA A C 1
ATOM 1364 O O . ALA A 1 185 ? 23.562 28.812 12 1 98.81 185 ALA A O 1
ATOM 1365 N N . MET A 1 186 ? 21.469 28.359 11.508 1 98.69 186 MET A N 1
ATOM 1366 C CA . MET A 1 186 ? 21.281 29.594 10.75 1 98.69 186 MET A CA 1
ATOM 1367 C C . MET A 1 186 ? 21.406 30.812 11.656 1 98.69 186 MET A C 1
ATOM 1369 O O . MET A 1 186 ? 21.828 31.891 11.211 1 98.69 186 MET A O 1
ATOM 1373 N N . LEU A 1 187 ? 21.031 30.656 12.914 1 98.44 187 LEU A N 1
ATOM 1374 C CA . LEU A 1 187 ? 21.156 31.719 13.906 1 98.44 187 LEU A CA 1
ATOM 1375 C C . LEU A 1 187 ? 22.594 31.859 14.383 1 98.44 187 LEU A C 1
ATOM 1377 O O . LEU A 1 187 ? 22.938 32.812 15.078 1 98.44 187 LEU A O 1
ATOM 1381 N N . GLY A 1 188 ? 23.406 30.906 14.023 1 98.44 188 GLY A N 1
ATOM 1382 C CA . GLY A 1 188 ? 24.75 30.844 14.539 1 98.44 188 GLY A CA 1
ATOM 1383 C C . GLY A 1 188 ? 24.875 30.062 15.836 1 98.44 188 GLY A C 1
ATOM 1384 O O . GLY A 1 188 ? 25.859 30.188 16.562 1 98.44 188 GLY A O 1
ATOM 1385 N N . GLU A 1 189 ? 23.891 29.281 16.156 1 98.5 189 GLU A N 1
ATOM 1386 C CA . GLU A 1 189 ? 23.859 28.484 17.375 1 98.5 189 GLU A CA 1
ATOM 1387 C C . GLU A 1 189 ? 24 26.984 17.062 1 98.5 189 GLU A C 1
ATOM 1389 O O . GLU A 1 189 ? 23.656 26.547 15.977 1 98.5 189 GLU A O 1
ATOM 1394 N N . GLY A 1 190 ? 24.5 26.25 18.016 1 97.88 190 GLY A N 1
ATOM 1395 C CA . GLY A 1 190 ? 24.719 24.812 17.812 1 97.88 190 GLY A CA 1
ATOM 1396 C C . GLY A 1 190 ? 26 24.516 17.078 1 97.88 190 GLY A C 1
ATOM 1397 O O . GLY A 1 190 ? 26.906 25.344 17.016 1 97.88 190 GLY A O 1
ATOM 1398 N N . ASP A 1 191 ? 26.078 23.234 16.594 1 98.38 191 ASP A N 1
ATOM 1399 C CA . ASP A 1 191 ? 27.266 22.766 15.898 1 98.38 191 ASP A CA 1
ATOM 1400 C C . ASP A 1 191 ? 26.953 22.406 14.445 1 98.38 191 ASP A C 1
ATOM 1402 O O . ASP A 1 191 ? 25.797 22.156 14.102 1 98.38 191 ASP A O 1
ATOM 1406 N N . VAL A 1 192 ? 28 22.469 13.664 1 98.69 192 VAL A N 1
ATOM 1407 C CA . VAL A 1 192 ? 27.906 22.062 12.266 1 98.69 192 VAL A CA 1
ATOM 1408 C C . VAL A 1 192 ? 29.125 21.25 11.883 1 98.69 192 VAL A C 1
ATOM 1410 O O . VAL A 1 192 ? 30.141 21.25 12.602 1 98.69 192 VAL A O 1
ATOM 1413 N N . ASP A 1 193 ? 28.938 20.469 10.898 1 98.31 193 ASP A N 1
ATOM 1414 C CA . ASP A 1 193 ? 30.078 19.969 10.125 1 98.31 193 ASP A CA 1
ATOM 1415 C C . ASP A 1 193 ? 30.453 20.953 9.016 1 98.31 193 ASP A C 1
ATOM 1417 O O . ASP A 1 193 ? 29.641 21.25 8.141 1 98.31 193 ASP A O 1
ATOM 1421 N N . TYR A 1 194 ? 31.609 21.547 9.062 1 97.44 194 TYR A N 1
ATOM 1422 C CA . TYR A 1 194 ? 32.125 22.438 8.039 1 97.44 194 TYR A CA 1
ATOM 1423 C C . TYR A 1 194 ? 33.312 21.812 7.305 1 97.44 194 TYR A C 1
ATOM 1425 O O . TYR A 1 194 ? 34.438 21.812 7.82 1 97.44 194 TYR A O 1
ATOM 1433 N N . GLN A 1 195 ? 33 21.234 6.152 1 92.44 195 GLN A N 1
ATOM 1434 C CA . GLN A 1 195 ? 34.031 20.609 5.312 1 92.44 195 GLN A CA 1
ATOM 1435 C C . GLN A 1 195 ? 34.75 19.484 6.062 1 92.44 195 GLN A C 1
ATOM 1437 O O . GLN A 1 195 ? 35.969 19.391 6.047 1 92.44 195 GLN A O 1
ATOM 1442 N N . GLY A 1 196 ? 34 18.812 6.863 1 93.62 196 GLY A N 1
ATOM 1443 C CA . GLY A 1 196 ? 34.5 17.609 7.496 1 93.62 196 GLY A CA 1
ATOM 1444 C C . GLY A 1 196 ? 34.906 17.828 8.938 1 93.62 196 GLY A C 1
ATOM 1445 O O . GLY A 1 196 ? 35.312 16.875 9.625 1 93.62 196 GLY A O 1
ATOM 1446 N N . ARG A 1 197 ? 34.781 19.047 9.406 1 96.56 197 ARG A N 1
ATOM 1447 C CA . ARG A 1 197 ? 35.188 19.359 10.773 1 96.56 197 ARG A CA 1
ATOM 1448 C C . ARG A 1 197 ? 34 19.906 11.586 1 96.56 197 ARG A C 1
ATOM 1450 O O . ARG A 1 197 ? 33.344 20.859 11.164 1 96.56 197 ARG A O 1
ATOM 1457 N N . ARG A 1 198 ? 33.812 19.328 12.758 1 97.69 198 ARG A N 1
ATOM 1458 C CA . ARG A 1 198 ? 32.781 19.828 13.656 1 97.69 198 ARG A CA 1
ATOM 1459 C C . ARG A 1 198 ? 33.219 21.125 14.336 1 97.69 198 ARG A C 1
ATOM 1461 O O . ARG A 1 198 ? 34.344 21.234 14.805 1 97.69 198 ARG A O 1
ATOM 1468 N N . MET A 1 199 ? 32.438 22.125 14.32 1 98.31 199 MET A N 1
ATOM 1469 C CA . MET A 1 199 ? 32.656 23.406 14.984 1 98.31 199 MET A CA 1
ATOM 1470 C C . MET A 1 199 ? 31.344 24.125 15.273 1 98.31 199 MET A C 1
ATOM 1472 O O . MET A 1 199 ? 30.281 23.641 14.891 1 98.31 199 MET A O 1
ATOM 1476 N N . SER A 1 200 ? 31.453 25.188 15.953 1 98.56 200 SER A N 1
ATOM 1477 C CA . SER A 1 200 ? 30.234 25.938 16.234 1 98.56 200 SER A CA 1
ATOM 1478 C C . SER A 1 200 ? 29.688 26.578 14.969 1 98.56 200 SER A C 1
ATOM 1480 O O . SER A 1 200 ? 30.438 26.969 14.07 1 98.56 200 SER A O 1
ATOM 1482 N N . ALA A 1 201 ? 28.422 26.703 14.922 1 98.69 201 ALA A N 1
ATOM 1483 C CA . ALA A 1 201 ? 27.797 27.359 13.773 1 98.69 201 ALA A CA 1
ATOM 1484 C C . ALA A 1 201 ? 28.281 28.797 13.633 1 98.69 201 ALA A C 1
ATOM 1486 O O . ALA A 1 201 ? 28.484 29.281 12.516 1 98.69 201 ALA A O 1
ATOM 1487 N N . ALA A 1 202 ? 28.422 29.469 14.711 1 98.44 202 ALA A N 1
ATOM 1488 C CA . ALA A 1 202 ? 28.891 30.844 14.695 1 98.44 202 ALA A CA 1
ATOM 1489 C C . ALA A 1 202 ? 30.25 30.953 14 1 98.44 202 ALA A C 1
ATOM 1491 O O . ALA A 1 202 ? 30.453 31.828 13.156 1 98.44 202 ALA A O 1
ATOM 1492 N N . GLU A 1 203 ? 31.125 30.078 14.328 1 98.5 203 GLU A N 1
ATOM 1493 C CA . GLU A 1 203 ? 32.469 30.062 13.734 1 98.5 203 GLU A CA 1
ATOM 1494 C C . GLU A 1 203 ? 32.375 29.734 12.242 1 98.5 203 GLU A C 1
ATOM 1496 O O . GLU A 1 203 ? 33.094 30.344 11.438 1 98.5 203 GLU A O 1
ATOM 1501 N N . ALA A 1 204 ? 31.609 28.781 11.93 1 98.56 204 ALA A N 1
ATOM 1502 C CA . ALA A 1 204 ? 31.484 28.359 10.539 1 98.56 204 ALA A CA 1
ATOM 1503 C C . ALA A 1 204 ? 30.891 29.484 9.68 1 98.56 204 ALA A C 1
ATOM 1505 O O . ALA A 1 204 ? 31.359 29.719 8.562 1 98.56 204 ALA A O 1
ATOM 1506 N N . LEU A 1 205 ? 29.828 30.125 10.203 1 98.44 205 LEU A N 1
ATOM 1507 C CA . LEU A 1 205 ? 29.219 31.234 9.477 1 98.44 205 LEU A CA 1
ATOM 1508 C C . LEU A 1 205 ? 30.219 32.375 9.242 1 98.44 205 LEU A C 1
ATOM 1510 O O . LEU A 1 205 ? 30.297 32.906 8.141 1 98.44 205 LEU A O 1
ATOM 1514 N N . LYS A 1 206 ? 30.953 32.656 10.203 1 98.12 206 LYS A N 1
ATOM 1515 C CA . LYS A 1 206 ? 31.984 33.688 10.086 1 98.12 206 LYS A CA 1
ATOM 1516 C C . LYS A 1 206 ? 33.031 33.312 9.039 1 98.12 206 LYS A C 1
ATOM 1518 O O . LYS A 1 206 ? 33.406 34.094 8.188 1 98.12 206 LYS A O 1
ATOM 1523 N N . ALA A 1 207 ? 33.5 32.094 9.156 1 97.62 207 ALA A N 1
ATOM 1524 C CA . ALA A 1 207 ? 34.531 31.594 8.234 1 97.62 207 ALA A CA 1
ATOM 1525 C C . ALA A 1 207 ? 34.031 31.609 6.797 1 97.62 207 ALA A C 1
ATOM 1527 O O . ALA A 1 207 ? 34.781 31.844 5.863 1 97.62 207 ALA A O 1
ATOM 1528 N N . ALA A 1 208 ? 32.75 31.391 6.641 1 96.94 208 ALA A N 1
ATOM 1529 C CA . ALA A 1 208 ? 32.156 31.297 5.309 1 96.94 208 ALA A CA 1
ATOM 1530 C C . ALA A 1 208 ? 31.688 32.656 4.824 1 96.94 208 ALA A C 1
ATOM 1532 O O . ALA A 1 208 ? 31.266 32.812 3.67 1 96.94 208 ALA A O 1
ATOM 1533 N N . GLY A 1 209 ? 31.688 33.656 5.637 1 97.19 209 GLY A N 1
ATOM 1534 C CA . GLY A 1 209 ? 31.234 34.969 5.266 1 97.19 209 GLY A CA 1
ATOM 1535 C C . GLY A 1 209 ? 29.734 35.094 5.16 1 97.19 209 GLY A C 1
ATOM 1536 O O . GLY A 1 209 ? 29.219 35.781 4.285 1 97.19 209 GLY A O 1
ATOM 1537 N N . ILE A 1 210 ? 29.031 34.375 5.996 1 97.19 210 ILE A N 1
ATOM 1538 C CA . ILE A 1 210 ? 27.562 34.375 5.969 1 97.19 210 ILE A CA 1
ATOM 1539 C C . ILE A 1 210 ? 27.031 35.062 7.215 1 97.19 210 ILE A C 1
ATOM 1541 O O . ILE A 1 210 ? 27.422 34.719 8.336 1 97.19 210 ILE A O 1
ATOM 1545 N N . GLU A 1 211 ? 26.141 36.031 7.016 1 96.75 211 GLU A N 1
ATOM 1546 C CA . GLU A 1 211 ? 25.484 36.688 8.141 1 96.75 211 GLU A CA 1
ATOM 1547 C C . GLU A 1 211 ? 24.406 35.781 8.766 1 96.75 211 GLU A C 1
ATOM 1549 O O . GLU A 1 211 ? 23.594 35.219 8.047 1 96.75 211 GLU A O 1
ATOM 1554 N N . PRO A 1 212 ? 24.484 35.656 10.094 1 97.94 212 PRO A N 1
ATOM 1555 C CA . PRO A 1 212 ? 23.422 34.875 10.734 1 97.94 212 PRO A CA 1
ATOM 1556 C C . PRO A 1 212 ? 22.031 35.375 10.406 1 97.94 212 PRO A C 1
ATOM 1558 O O . PRO A 1 212 ? 21.844 36.594 10.156 1 97.94 212 PRO A O 1
ATOM 1561 N N . LEU A 1 213 ? 21.109 34.531 10.453 1 98.12 213 LEU A N 1
ATOM 1562 C CA . LEU A 1 213 ? 19.719 34.844 10.164 1 98.12 213 LEU A CA 1
ATOM 1563 C C . LEU A 1 213 ? 19.125 35.688 11.273 1 98.12 213 LEU A C 1
ATOM 1565 O O . LEU A 1 213 ? 19.344 35.438 12.453 1 98.12 213 LEU A O 1
ATOM 1569 N N . LYS A 1 214 ? 18.516 36.75 10.922 1 96.75 214 LYS A N 1
ATOM 1570 C CA . LYS A 1 214 ? 17.562 37.469 11.773 1 96.75 214 LYS A CA 1
ATOM 1571 C C . LYS A 1 214 ? 16.125 37.156 11.391 1 96.75 214 LYS A C 1
ATOM 1573 O O . LYS A 1 214 ? 15.492 37.906 10.633 1 96.75 214 LYS A O 1
ATOM 1578 N N . PRO A 1 215 ? 15.641 36.094 11.992 1 96.81 215 PRO A N 1
ATOM 1579 C CA . PRO A 1 215 ? 14.352 35.594 11.523 1 96.81 215 PRO A CA 1
ATOM 1580 C C . PRO A 1 215 ? 13.203 36.562 11.805 1 96.81 215 PRO A C 1
ATOM 1582 O O . PRO A 1 215 ? 13.211 37.25 12.82 1 96.81 215 PRO A O 1
ATOM 1585 N N . PHE A 1 216 ? 12.281 36.594 10.969 1 93.81 216 PHE A N 1
ATOM 1586 C CA . PHE A 1 216 ? 11.109 37.469 11.031 1 93.81 216 PHE A CA 1
ATOM 1587 C C . PHE A 1 216 ? 9.914 36.844 10.336 1 93.81 216 PHE A C 1
ATOM 1589 O O . PHE A 1 216 ? 10.086 36 9.453 1 93.81 216 PHE A O 1
ATOM 1596 N N . GLY A 1 217 ? 8.695 37.281 10.812 1 92.94 217 GLY A N 1
ATOM 1597 C CA . GLY A 1 217 ? 7.496 36.75 10.172 1 92.94 217 GLY A CA 1
ATOM 1598 C C . GLY A 1 217 ? 7.281 35.281 10.43 1 92.94 217 GLY A C 1
ATOM 1599 O O . GLY A 1 217 ? 7.18 34.844 11.578 1 92.94 217 GLY A O 1
ATOM 1600 N N . LYS A 1 218 ? 7.387 34.531 9.344 1 93.81 218 LYS A N 1
ATOM 1601 C CA . LYS A 1 218 ? 7.102 33.094 9.422 1 93.81 218 LYS A CA 1
ATOM 1602 C C . LYS A 1 218 ? 8.375 32.281 9.25 1 93.81 218 LYS A C 1
ATOM 1604 O O . LYS A 1 218 ? 8.312 31.047 9.078 1 93.81 218 LYS A O 1
ATOM 1609 N N . ASP A 1 219 ? 9.57 32.938 9.352 1 96.81 219 ASP A N 1
ATOM 1610 C CA . ASP A 1 219 ? 10.828 32.25 9.047 1 96.81 219 ASP A CA 1
ATOM 1611 C C . ASP A 1 219 ? 11.039 31.047 9.945 1 96.81 219 ASP A C 1
ATOM 1613 O O . ASP A 1 219 ? 11.32 29.953 9.461 1 96.81 219 ASP A O 1
ATOM 1617 N N . GLY A 1 220 ? 10.891 31.281 11.281 1 95.81 220 GLY A N 1
ATOM 1618 C CA . GLY A 1 220 ? 11.102 30.188 12.219 1 95.81 220 GLY A CA 1
ATOM 1619 C C . GLY A 1 220 ? 10.211 29 11.945 1 95.81 220 GLY A C 1
ATOM 1620 O O . GLY A 1 220 ? 10.695 27.859 11.836 1 95.81 220 GLY A O 1
ATOM 1621 N N . LEU A 1 221 ? 8.922 29.25 11.797 1 94.69 221 LEU A N 1
ATOM 1622 C CA . LEU A 1 221 ? 7.953 28.188 11.539 1 94.69 221 LEU A CA 1
ATOM 1623 C C . LEU A 1 221 ? 8.234 27.516 10.203 1 94.69 221 LEU A C 1
ATOM 1625 O O . LEU A 1 221 ? 8.148 26.281 10.102 1 94.69 221 LEU A O 1
ATOM 1629 N N . ALA A 1 222 ? 8.555 28.25 9.211 1 96.56 222 ALA A N 1
ATOM 1630 C CA . ALA A 1 222 ? 8.781 27.719 7.875 1 96.56 222 ALA A CA 1
ATOM 1631 C C . ALA A 1 222 ? 10.039 26.859 7.84 1 96.56 222 ALA A C 1
ATOM 1633 O O . ALA A 1 222 ? 10.109 25.875 7.098 1 96.56 222 ALA A O 1
ATOM 1634 N N . ILE A 1 223 ? 11.016 27.203 8.617 1 97.56 223 ILE A N 1
ATOM 1635 C CA . ILE A 1 223 ? 12.258 26.438 8.664 1 97.56 223 ILE A CA 1
ATOM 1636 C C . ILE A 1 223 ? 12 25.078 9.312 1 97.56 223 ILE A C 1
ATOM 1638 O O . ILE A 1 223 ? 12.422 24.047 8.789 1 97.56 223 ILE A O 1
ATOM 1642 N N . LEU A 1 224 ? 11.203 25.047 10.367 1 96 224 LEU A N 1
ATOM 1643 C CA . LEU A 1 224 ? 11.172 23.828 11.172 1 96 224 LEU A CA 1
ATOM 1644 C C . LEU A 1 224 ? 9.922 23 10.859 1 96 224 LEU A C 1
ATOM 1646 O O . LEU A 1 224 ? 9.898 21.797 11.102 1 96 224 LEU A O 1
ATOM 1650 N N . SER A 1 225 ? 8.852 23.625 10.375 1 95.19 225 SER A N 1
ATOM 1651 C CA . SER A 1 225 ? 7.598 22.906 10.172 1 95.19 225 SER A CA 1
ATOM 1652 C C . SER A 1 225 ? 7.5 22.359 8.75 1 95.19 225 SER A C 1
ATOM 1654 O O . SER A 1 225 ? 6.793 22.922 7.91 1 95.19 225 SER A O 1
ATOM 1656 N N . SER A 1 226 ? 8.141 21.266 8.516 1 97.5 226 SER A N 1
ATOM 1657 C CA . SER A 1 226 ? 8.188 20.578 7.23 1 97.5 226 SER A CA 1
ATOM 1658 C C . SER A 1 226 ? 8.508 19.094 7.41 1 97.5 226 SER A C 1
ATOM 1660 O O . SER A 1 226 ? 9.023 18.688 8.453 1 97.5 226 SER A O 1
ATOM 1662 N N . ASN A 1 227 ? 8.156 18.344 6.383 1 97.94 227 ASN A N 1
ATOM 1663 C CA . ASN A 1 227 ? 8.539 16.938 6.367 1 97.94 227 ASN A CA 1
ATOM 1664 C C . ASN A 1 227 ? 9.867 16.719 5.652 1 97.94 227 ASN A C 1
ATOM 1666 O O . ASN A 1 227 ? 10.164 15.617 5.184 1 97.94 227 ASN A O 1
ATOM 1670 N N . ALA A 1 228 ? 10.656 17.703 5.539 1 98.69 228 ALA A N 1
ATOM 1671 C CA . ALA A 1 228 ? 11.852 17.688 4.699 1 98.69 228 ALA A CA 1
ATOM 1672 C C . ALA A 1 228 ? 12.836 16.609 5.168 1 98.69 228 ALA A C 1
ATOM 1674 O O . ALA A 1 228 ? 13.531 16 4.355 1 98.69 228 ALA A O 1
ATOM 1675 N N . TYR A 1 229 ? 12.93 16.375 6.465 1 98.62 229 TYR A N 1
ATOM 1676 C CA . TYR A 1 229 ? 13.828 15.344 6.957 1 98.62 229 TYR A CA 1
ATOM 1677 C C . TYR A 1 229 ? 13.398 13.969 6.457 1 98.62 229 TYR A C 1
ATOM 1679 O O . TYR A 1 229 ? 14.188 13.258 5.828 1 98.62 229 TYR A O 1
ATOM 1687 N N . ALA A 1 230 ? 12.148 13.625 6.703 1 98.81 230 ALA A N 1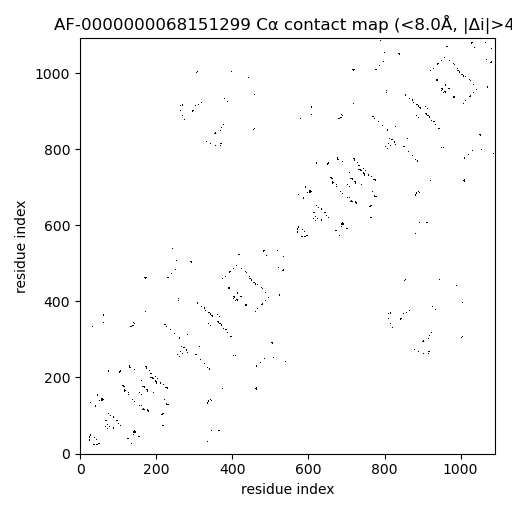
ATOM 1688 C CA . ALA A 1 230 ? 11.617 12.352 6.234 1 98.81 230 ALA A CA 1
ATOM 1689 C C . ALA A 1 230 ? 11.711 12.242 4.715 1 98.81 230 ALA A C 1
ATOM 1691 O O . ALA A 1 230 ? 12.008 11.172 4.18 1 98.81 230 ALA A O 1
ATOM 1692 N N . ALA A 1 231 ? 11.406 13.328 4.047 1 98.88 231 ALA A N 1
ATOM 1693 C CA . ALA A 1 231 ? 11.445 13.328 2.588 1 98.88 231 ALA A CA 1
ATOM 1694 C C . ALA A 1 231 ? 12.875 13.148 2.084 1 98.88 231 ALA A C 1
ATOM 1696 O O . ALA A 1 231 ? 13.102 12.516 1.047 1 98.88 231 ALA A O 1
ATOM 1697 N N . GLY A 1 232 ? 13.828 13.781 2.756 1 98.88 232 GLY A N 1
ATOM 1698 C CA . GLY A 1 232 ? 15.219 13.508 2.434 1 98.88 232 GLY A CA 1
ATOM 1699 C C . GLY A 1 232 ? 15.586 12.039 2.562 1 98.88 232 GLY A C 1
ATOM 1700 O O . GLY A 1 232 ? 16.188 11.469 1.658 1 98.88 232 GLY A O 1
ATOM 1701 N N . LEU A 1 233 ? 15.219 11.445 3.707 1 98.81 233 LEU A N 1
ATOM 1702 C CA . LEU A 1 233 ? 15.406 10.008 3.91 1 98.81 233 LEU A CA 1
ATOM 1703 C C . LEU A 1 233 ? 14.734 9.211 2.793 1 98.81 233 LEU A C 1
ATOM 1705 O O . LEU A 1 233 ? 15.289 8.219 2.318 1 98.81 233 LEU A O 1
ATOM 1709 N N . ALA A 1 234 ? 13.539 9.672 2.436 1 98.94 234 ALA A N 1
ATOM 1710 C CA . ALA A 1 234 ? 12.758 8.984 1.408 1 98.94 234 ALA A CA 1
ATOM 1711 C C . ALA A 1 234 ? 13.492 8.984 0.07 1 98.94 234 ALA A C 1
ATOM 1713 O O . ALA A 1 234 ? 13.516 7.977 -0.634 1 98.94 234 ALA A O 1
ATOM 1714 N N . ALA A 1 235 ? 14.039 10.109 -0.289 1 98.88 235 ALA A N 1
ATOM 1715 C CA . ALA A 1 235 ? 14.781 10.211 -1.542 1 98.88 235 ALA A CA 1
ATOM 1716 C C . ALA A 1 235 ? 15.945 9.227 -1.564 1 98.88 235 ALA A C 1
ATOM 1718 O O . ALA A 1 235 ? 16.172 8.547 -2.57 1 98.88 235 ALA A O 1
ATOM 1719 N N . LEU A 1 236 ? 16.641 9.148 -0.482 1 98.81 236 LEU A N 1
ATOM 1720 C CA . LEU A 1 236 ? 17.766 8.211 -0.373 1 98.81 236 LEU A CA 1
ATOM 1721 C C . LEU A 1 236 ? 17.266 6.773 -0.481 1 98.81 236 LEU A C 1
ATOM 1723 O O . LEU A 1 236 ? 17.875 5.957 -1.176 1 98.81 236 LEU A O 1
ATOM 1727 N N . ALA A 1 237 ? 16.203 6.492 0.208 1 98.88 237 ALA A N 1
ATOM 1728 C CA . ALA A 1 237 ? 15.641 5.148 0.205 1 98.88 237 ALA A CA 1
ATOM 1729 C C . ALA A 1 237 ? 15.227 4.734 -1.203 1 98.88 237 ALA A C 1
ATOM 1731 O O . ALA A 1 237 ? 15.484 3.604 -1.626 1 98.88 237 ALA A O 1
ATOM 1732 N N . ILE A 1 238 ? 14.539 5.629 -1.923 1 98.88 238 ILE A N 1
ATOM 1733 C CA . ILE A 1 238 ? 14.047 5.348 -3.266 1 98.88 238 ILE A CA 1
ATOM 1734 C C . ILE A 1 238 ? 15.219 5.059 -4.199 1 98.88 238 ILE A C 1
ATOM 1736 O O . ILE A 1 238 ? 15.18 4.109 -4.984 1 98.88 238 ILE A O 1
ATOM 1740 N N . HIS A 1 239 ? 16.234 5.84 -4.094 1 98.44 239 HIS A N 1
ATOM 1741 C CA . HIS A 1 239 ? 17.422 5.645 -4.906 1 98.44 239 HIS A CA 1
ATOM 1742 C C . HIS A 1 239 ? 18.031 4.266 -4.676 1 98.44 239 HIS A C 1
ATOM 1744 O O . HIS A 1 239 ? 18.328 3.543 -5.633 1 98.44 239 HIS A O 1
ATOM 1750 N N . ASP A 1 240 ? 18.219 3.936 -3.453 1 98.62 240 ASP A N 1
ATOM 1751 C CA . ASP A 1 240 ? 18.797 2.643 -3.113 1 98.62 240 ASP A CA 1
ATOM 1752 C C . ASP A 1 240 ? 17.875 1.497 -3.529 1 98.62 240 ASP A C 1
ATOM 1754 O O . ASP A 1 240 ? 18.344 0.446 -3.971 1 98.62 240 ASP A O 1
ATOM 1758 N N . ALA A 1 241 ? 16.594 1.662 -3.367 1 98.88 241 ALA A N 1
ATOM 1759 C CA . ALA A 1 241 ? 15.625 0.629 -3.742 1 98.88 241 ALA A CA 1
ATOM 1760 C C . ALA A 1 241 ? 15.641 0.391 -5.25 1 98.88 241 ALA A C 1
ATOM 1762 O O . ALA A 1 241 ? 15.453 -0.739 -5.707 1 98.88 241 ALA A O 1
ATOM 1763 N N . GLU A 1 242 ? 15.766 1.477 -6.027 1 98.56 242 GLU A N 1
ATOM 1764 C CA . GLU A 1 242 ? 15.859 1.332 -7.477 1 98.56 242 GLU A CA 1
ATOM 1765 C C . GLU A 1 242 ? 17.062 0.484 -7.867 1 98.56 242 GLU A C 1
ATOM 1767 O O . GLU A 1 242 ? 16.969 -0.37 -8.75 1 98.56 242 GLU A O 1
ATOM 1772 N N . GLN A 1 243 ? 18.203 0.723 -7.227 1 98.44 243 GLN A N 1
ATOM 1773 C CA . GLN A 1 243 ? 19.406 -0.082 -7.434 1 98.44 243 GLN A CA 1
ATOM 1774 C C . GLN A 1 243 ? 19.156 -1.537 -7.043 1 98.44 243 GLN A C 1
ATOM 1776 O O . GLN A 1 243 ? 19.562 -2.453 -7.766 1 98.44 243 GLN A O 1
ATOM 1781 N N . LEU A 1 244 ? 18.516 -1.705 -5.934 1 98.81 244 LEU A N 1
ATOM 1782 C CA . LEU A 1 244 ? 18.203 -3.045 -5.445 1 98.81 244 LEU A CA 1
ATOM 1783 C C . LEU A 1 244 ? 17.328 -3.799 -6.441 1 98.81 244 LEU A C 1
ATOM 1785 O O . LEU A 1 244 ? 17.578 -4.969 -6.734 1 98.81 244 LEU A O 1
ATOM 1789 N N . LEU A 1 245 ? 16.266 -3.127 -6.957 1 98.75 245 LEU A N 1
ATOM 1790 C CA . LEU A 1 245 ? 15.352 -3.75 -7.91 1 98.75 245 LEU A CA 1
ATOM 1791 C C . LEU A 1 245 ? 16.094 -4.184 -9.172 1 98.75 245 LEU A C 1
ATOM 1793 O O . LEU A 1 245 ? 15.922 -5.309 -9.648 1 98.75 245 LEU A O 1
ATOM 1797 N N . SER A 1 246 ? 16.938 -3.33 -9.656 1 98.12 246 SER A N 1
ATOM 1798 C CA . SER A 1 246 ? 17.672 -3.615 -10.891 1 98.12 246 SER A CA 1
ATOM 1799 C C . SER A 1 246 ? 18.594 -4.809 -10.719 1 98.12 246 SER A C 1
ATOM 1801 O O . SER A 1 246 ? 18.641 -5.699 -11.578 1 98.12 246 SER A O 1
ATOM 1803 N N . THR A 1 247 ? 19.312 -4.805 -9.664 1 98.56 247 THR A N 1
ATOM 1804 C CA . THR A 1 247 ? 20.25 -5.898 -9.445 1 98.56 247 THR A CA 1
ATOM 1805 C C . THR A 1 247 ? 19.516 -7.18 -9.07 1 98.56 247 THR A C 1
ATOM 1807 O O . THR A 1 247 ? 19.969 -8.281 -9.375 1 98.56 247 THR A O 1
ATOM 1810 N N . SER A 1 248 ? 18.359 -7.055 -8.43 1 98.81 248 SER A N 1
ATOM 1811 C CA . SER A 1 248 ? 17.547 -8.227 -8.094 1 98.81 248 SER A CA 1
ATOM 1812 C C . SER A 1 248 ? 17.125 -8.977 -9.352 1 98.81 248 SER A C 1
ATOM 1814 O O . SER A 1 248 ? 17.094 -10.211 -9.359 1 98.81 248 SER A O 1
ATOM 1816 N N . ARG A 1 249 ? 16.75 -8.258 -10.414 1 98.62 249 ARG A N 1
ATOM 1817 C CA . ARG A 1 249 ? 16.375 -8.891 -11.672 1 98.62 249 ARG A CA 1
ATOM 1818 C C . ARG A 1 249 ? 17.516 -9.703 -12.25 1 98.62 249 ARG A C 1
ATOM 1820 O O . ARG A 1 249 ? 17.328 -10.82 -12.719 1 98.62 249 ARG A O 1
ATOM 1827 N N . LEU A 1 250 ? 18.703 -9.156 -12.172 1 98.75 250 LEU A N 1
ATOM 1828 C CA . LEU A 1 250 ? 19.891 -9.828 -12.695 1 98.75 250 LEU A CA 1
ATOM 1829 C C . LEU A 1 250 ? 20.234 -11.055 -11.852 1 98.75 250 LEU A C 1
ATOM 1831 O O . LEU A 1 250 ? 20.547 -12.117 -12.391 1 98.75 250 LEU A O 1
ATOM 1835 N N . VAL A 1 251 ? 20.203 -10.859 -10.523 1 98.88 251 VAL A N 1
ATOM 1836 C CA . VAL A 1 251 ? 20.516 -11.969 -9.625 1 98.88 251 VAL A CA 1
ATOM 1837 C C . VAL A 1 251 ? 19.5 -13.094 -9.828 1 98.88 251 VAL A C 1
ATOM 1839 O O . VAL A 1 251 ? 19.875 -14.266 -9.859 1 98.88 251 VAL A O 1
ATOM 1842 N N . TYR A 1 252 ? 18.266 -12.758 -9.992 1 98.88 252 TYR A N 1
ATOM 1843 C CA . TYR A 1 252 ? 17.25 -13.758 -10.266 1 98.88 252 TYR A CA 1
ATOM 1844 C C . TYR A 1 252 ? 17.547 -14.516 -11.555 1 98.88 252 TYR A C 1
ATOM 1846 O O . TYR A 1 252 ? 17.469 -15.742 -11.594 1 98.88 252 TYR A O 1
ATOM 1854 N N . ALA A 1 253 ? 17.781 -13.773 -12.625 1 98.81 253 ALA A N 1
ATOM 1855 C CA . ALA A 1 253 ? 18.078 -14.406 -13.906 1 98.81 253 ALA A CA 1
ATOM 1856 C C . ALA A 1 253 ? 19.234 -15.391 -13.781 1 98.81 253 ALA A C 1
ATOM 1858 O O . ALA A 1 253 ? 19.156 -16.516 -14.289 1 98.81 253 ALA A O 1
ATOM 1859 N N . LEU A 1 254 ? 20.312 -14.969 -13.109 1 98.88 254 LEU A N 1
ATOM 1860 C CA . LEU A 1 254 ? 21.469 -15.844 -12.93 1 98.88 254 LEU A CA 1
ATOM 1861 C C . LEU A 1 254 ? 21.109 -17.031 -12.047 1 98.88 254 LEU A C 1
ATOM 1863 O O . LEU A 1 254 ? 21.594 -18.141 -12.281 1 98.88 254 LEU A O 1
ATOM 1867 N N . SER A 1 255 ? 20.312 -16.797 -11.008 1 98.88 255 SER A N 1
ATOM 1868 C CA . SER A 1 255 ? 19.844 -17.891 -10.156 1 98.88 255 SER A CA 1
ATOM 1869 C C . SER A 1 255 ? 19.031 -18.906 -10.953 1 98.88 255 SER A C 1
ATOM 1871 O O . SER A 1 255 ? 19.156 -20.109 -10.727 1 98.88 255 SER A O 1
ATOM 1873 N N . LEU A 1 256 ? 18.188 -18.391 -11.844 1 98.88 256 LEU A N 1
ATOM 1874 C CA . LEU A 1 256 ? 17.391 -19.266 -12.688 1 98.88 256 LEU A CA 1
ATOM 1875 C C . LEU A 1 256 ? 18.281 -20.125 -13.578 1 98.88 256 LEU A C 1
ATOM 1877 O O . LEU A 1 256 ? 18.016 -21.312 -13.773 1 98.88 256 LEU A O 1
ATOM 1881 N N . GLU A 1 257 ? 19.312 -19.547 -14.156 1 98.75 257 GLU A N 1
ATOM 1882 C CA . GLU A 1 257 ? 20.297 -20.281 -14.945 1 98.75 257 GLU A CA 1
ATOM 1883 C C . GLU A 1 257 ? 21.047 -21.297 -14.094 1 98.75 257 GLU A C 1
ATOM 1885 O O . GLU A 1 257 ? 21.266 -22.438 -14.516 1 98.75 257 GLU A O 1
ATOM 1890 N N . GLY A 1 258 ? 21.391 -20.828 -12.883 1 98.5 258 GLY A N 1
ATOM 1891 C CA . GLY A 1 258 ? 22.031 -21.75 -11.969 1 98.5 258 GLY A CA 1
ATOM 1892 C C . GLY A 1 258 ? 21.156 -22.938 -11.617 1 98.5 258 GLY A C 1
ATOM 1893 O O . GLY A 1 258 ? 21.672 -24.047 -11.43 1 98.5 258 GLY A O 1
ATOM 1894 N N . LEU A 1 259 ? 19.906 -22.781 -11.57 1 98.31 259 LEU A N 1
ATOM 1895 C CA . LEU A 1 259 ? 18.938 -23.812 -11.211 1 98.31 259 LEU A CA 1
ATOM 1896 C C . LEU A 1 259 ? 18.641 -24.719 -12.406 1 98.31 259 LEU A C 1
ATOM 1898 O O . LEU A 1 259 ? 18.188 -25.859 -12.227 1 98.31 259 LEU A O 1
ATOM 1902 N N . ASN A 1 260 ? 18.984 -24.266 -13.57 1 98.12 260 ASN A N 1
ATOM 1903 C CA . ASN A 1 260 ? 18.453 -24.875 -14.789 1 98.12 260 ASN A CA 1
ATOM 1904 C C . ASN A 1 260 ? 16.922 -24.812 -14.812 1 98.12 260 ASN A C 1
ATOM 1906 O O . ASN A 1 260 ? 16.266 -25.844 -15.016 1 98.12 260 ASN A O 1
ATOM 1910 N N . GLY A 1 261 ? 16.469 -23.562 -14.609 1 97.56 261 GLY A N 1
ATOM 1911 C CA . GLY A 1 261 ? 15.039 -23.359 -14.375 1 97.56 261 GLY A CA 1
ATOM 1912 C C . GLY A 1 261 ? 14.234 -23.266 -15.656 1 97.56 261 GLY A C 1
ATOM 1913 O O . GLY A 1 261 ? 14.797 -23.234 -16.75 1 97.56 261 GLY A O 1
ATOM 1914 N N . ASN A 1 262 ? 12.914 -23.281 -15.484 1 95.75 262 ASN A N 1
ATOM 1915 C CA . ASN A 1 262 ? 11.953 -23.234 -16.578 1 95.75 262 ASN A CA 1
ATOM 1916 C C . ASN A 1 262 ? 11.562 -21.812 -16.922 1 95.75 262 ASN A C 1
ATOM 1918 O O . ASN A 1 262 ? 11.289 -21 -16.031 1 95.75 262 ASN A O 1
ATOM 1922 N N . VAL A 1 263 ? 11.484 -21.438 -18.234 1 96.88 263 VAL A N 1
ATOM 1923 C CA . VAL A 1 263 ? 11.242 -20.062 -18.656 1 96.88 263 VAL A CA 1
ATOM 1924 C C . VAL A 1 263 ? 9.797 -19.906 -19.141 1 96.88 263 VAL A C 1
ATOM 1926 O O . VAL A 1 263 ? 9.375 -18.812 -19.531 1 96.88 263 VAL A O 1
ATOM 1929 N N . SER A 1 264 ? 8.969 -20.953 -19.094 1 94.88 264 SER A N 1
ATOM 1930 C CA . SER A 1 264 ? 7.59 -20.906 -19.562 1 94.88 264 SER A CA 1
ATOM 1931 C C . SER A 1 264 ? 6.797 -19.812 -18.875 1 94.88 264 SER A C 1
ATOM 1933 O O . SER A 1 264 ? 6.035 -19.078 -19.516 1 94.88 264 SER A O 1
ATOM 1935 N N . PRO A 1 265 ? 6.992 -19.625 -17.531 1 96.75 265 PRO A N 1
ATOM 1936 C CA . PRO A 1 265 ? 6.215 -18.594 -16.844 1 96.75 265 PRO A CA 1
ATOM 1937 C C . PRO A 1 265 ? 6.531 -17.172 -17.344 1 96.75 265 PRO A C 1
ATOM 1939 O O . PRO A 1 265 ? 5.805 -16.234 -17.031 1 96.75 265 PRO A O 1
ATOM 1942 N N . LEU A 1 266 ? 7.578 -17.047 -18.141 1 97.75 266 LEU A N 1
ATOM 1943 C CA . LEU A 1 266 ? 8.008 -15.734 -18.625 1 97.75 266 LEU A CA 1
ATOM 1944 C C . LEU A 1 266 ? 7.41 -15.43 -19.984 1 97.75 266 LEU A C 1
ATOM 1946 O O . LEU A 1 266 ? 7.516 -14.305 -20.484 1 97.75 266 LEU A O 1
ATOM 1950 N N . LEU A 1 267 ? 6.758 -16.406 -20.609 1 97.44 267 LEU A N 1
ATOM 1951 C CA . LEU A 1 267 ? 6.289 -16.25 -21.969 1 97.44 267 LEU A CA 1
ATOM 1952 C C . LEU A 1 267 ? 5.207 -15.188 -22.062 1 97.44 267 LEU A C 1
ATOM 1954 O O . LEU A 1 267 ? 4.402 -15.031 -21.141 1 97.44 267 LEU A O 1
ATOM 1958 N N . GLU A 1 268 ? 5.203 -14.508 -23.172 1 97.19 268 GLU A N 1
ATOM 1959 C CA . GLU A 1 268 ? 4.277 -13.406 -23.406 1 97.19 268 GLU A CA 1
ATOM 1960 C C . GLU A 1 268 ? 2.826 -13.867 -23.281 1 97.19 268 GLU A C 1
ATOM 1962 O O . GLU A 1 268 ? 2.012 -13.18 -22.656 1 97.19 268 GLU A O 1
ATOM 1967 N N . ASP A 1 269 ? 2.484 -15 -23.828 1 97.38 269 ASP A N 1
ATOM 1968 C CA . ASP A 1 269 ? 1.109 -15.492 -23.812 1 97.38 269 ASP A CA 1
ATOM 1969 C C . ASP A 1 269 ? 0.699 -15.93 -22.406 1 97.38 269 ASP A C 1
ATOM 1971 O O . ASP A 1 269 ? -0.479 -15.859 -22.047 1 97.38 269 ASP A O 1
ATOM 1975 N N . VAL A 1 270 ? 1.689 -16.391 -21.562 1 96.88 270 VAL A N 1
ATOM 1976 C CA . VAL A 1 270 ? 1.42 -16.703 -20.172 1 96.88 270 VAL A CA 1
ATOM 1977 C C . VAL A 1 270 ? 1.021 -15.445 -19.422 1 96.88 270 VAL A C 1
ATOM 1979 O O . VAL A 1 270 ? 0.021 -15.43 -18.688 1 96.88 270 VAL A O 1
ATOM 1982 N N . ALA A 1 271 ? 1.803 -14.352 -19.609 1 97.38 271 ALA A N 1
ATOM 1983 C CA . ALA A 1 271 ? 1.516 -13.086 -18.953 1 97.38 271 ALA A CA 1
ATOM 1984 C C . ALA A 1 271 ? 0.175 -12.516 -19.406 1 97.38 271 ALA A C 1
ATOM 1986 O O . ALA A 1 271 ? -0.557 -11.922 -18.609 1 97.38 271 ALA A O 1
ATOM 1987 N N . ALA A 1 272 ? -0.179 -12.742 -20.625 1 97.06 272 ALA A N 1
ATOM 1988 C CA . ALA A 1 272 ? -1.401 -12.195 -21.203 1 97.06 272 ALA A CA 1
ATOM 1989 C C . ALA A 1 272 ? -2.637 -12.898 -20.656 1 97.06 272 ALA A C 1
ATOM 1991 O O . ALA A 1 272 ? -3.734 -12.336 -20.656 1 97.06 272 ALA A O 1
ATOM 1992 N N . LEU A 1 273 ? -2.521 -14.125 -20.141 1 97 273 LEU A N 1
ATOM 1993 C CA . LEU A 1 273 ? -3.629 -14.867 -19.547 1 97 273 LEU A CA 1
ATOM 1994 C C . LEU A 1 273 ? -4.141 -14.172 -18.297 1 97 273 LEU A C 1
ATOM 1996 O O . LEU A 1 273 ? -5.297 -14.352 -17.906 1 97 273 LEU A O 1
ATOM 2000 N N . ARG A 1 274 ? -3.314 -13.43 -17.656 1 97.38 274 ARG A N 1
ATOM 2001 C CA . ARG A 1 274 ? -3.627 -12.695 -16.438 1 97.38 274 ARG A CA 1
ATOM 2002 C C . ARG A 1 274 ? -2.879 -11.367 -16.391 1 97.38 274 ARG A C 1
ATOM 2004 O O . ARG A 1 274 ? -1.911 -11.219 -15.641 1 97.38 274 ARG A O 1
ATOM 2011 N N . PRO A 1 275 ? -3.41 -10.398 -17.094 1 97.5 275 PRO A N 1
ATOM 2012 C CA . PRO A 1 275 ? -2.605 -9.258 -17.531 1 97.5 275 PRO A CA 1
ATOM 2013 C C . PRO A 1 275 ? -2.514 -8.156 -16.469 1 97.5 275 PRO A C 1
ATOM 2015 O O . PRO A 1 275 ? -2.836 -7 -16.75 1 97.5 275 PRO A O 1
ATOM 2018 N N . PHE A 1 276 ? -1.997 -8.508 -15.25 1 98.31 276 PHE A N 1
ATOM 2019 C CA . PHE A 1 276 ? -1.549 -7.438 -14.367 1 98.31 276 PHE A CA 1
ATOM 2020 C C . PHE A 1 276 ? -0.46 -6.609 -15.039 1 98.31 276 PHE A C 1
ATOM 2022 O O . PHE A 1 276 ? 0.536 -7.152 -15.523 1 98.31 276 PHE A O 1
ATOM 2029 N N . PRO A 1 277 ? -0.562 -5.293 -15.055 1 97.75 277 PRO A N 1
ATOM 2030 C CA . PRO A 1 277 ? 0.438 -4.477 -15.742 1 97.75 277 PRO A CA 1
ATOM 2031 C C . PRO A 1 277 ? 1.854 -4.711 -15.219 1 97.75 277 PRO A C 1
ATOM 2033 O O . PRO A 1 277 ? 2.801 -4.785 -16.016 1 97.75 277 PRO A O 1
ATOM 2036 N N . SER A 1 278 ? 2.002 -4.832 -13.945 1 97.88 278 SER A N 1
ATOM 2037 C CA . SER A 1 278 ? 3.316 -5.047 -13.344 1 97.88 278 SER A CA 1
ATOM 2038 C C . SER A 1 278 ? 3.9 -6.391 -13.758 1 97.88 278 SER A C 1
ATOM 2040 O O . SER A 1 278 ? 5.109 -6.512 -13.969 1 97.88 278 SER A O 1
ATOM 2042 N N . HIS A 1 279 ? 3.072 -7.438 -13.844 1 98.25 279 HIS A N 1
ATOM 2043 C CA . HIS A 1 279 ? 3.52 -8.758 -14.273 1 98.25 279 HIS A CA 1
ATOM 2044 C C . HIS A 1 279 ? 3.93 -8.75 -15.742 1 98.25 279 HIS A C 1
ATOM 2046 O O . HIS A 1 279 ? 4.953 -9.336 -16.109 1 98.25 279 HIS A O 1
ATOM 2052 N N . LEU A 1 280 ? 3.117 -8.078 -16.609 1 98.44 280 LEU A N 1
ATOM 2053 C CA . LEU A 1 280 ? 3.443 -7.945 -18.031 1 98.44 280 LEU A CA 1
ATOM 2054 C C . LEU A 1 280 ? 4.809 -7.293 -18.219 1 98.44 280 LEU A C 1
ATOM 2056 O O . LEU A 1 280 ? 5.641 -7.793 -18.984 1 98.44 280 LEU A O 1
ATOM 2060 N N . SER A 1 281 ? 5.051 -6.215 -17.453 1 98.25 281 SER A N 1
ATOM 2061 C CA . SER A 1 281 ? 6.316 -5.492 -17.562 1 98.25 281 SER A CA 1
ATOM 2062 C C . SER A 1 281 ? 7.477 -6.34 -17.047 1 98.25 281 SER A C 1
ATOM 2064 O O . SER A 1 281 ? 8.547 -6.375 -17.672 1 98.25 281 SER A O 1
ATOM 2066 N N . SER A 1 282 ? 7.277 -6.977 -15.992 1 98.44 282 SER A N 1
ATOM 2067 C CA . SER A 1 282 ? 8.336 -7.777 -15.375 1 98.44 282 SER A CA 1
ATOM 2068 C C . SER A 1 282 ? 8.75 -8.938 -16.266 1 98.44 282 SER A C 1
ATOM 2070 O O . SER A 1 282 ? 9.938 -9.211 -16.438 1 98.44 282 SER A O 1
ATOM 2072 N N . THR A 1 283 ? 7.773 -9.656 -16.859 1 98.44 283 THR A N 1
ATOM 2073 C CA . THR A 1 283 ? 8.102 -10.781 -17.734 1 98.44 283 THR A CA 1
ATOM 2074 C C . THR A 1 2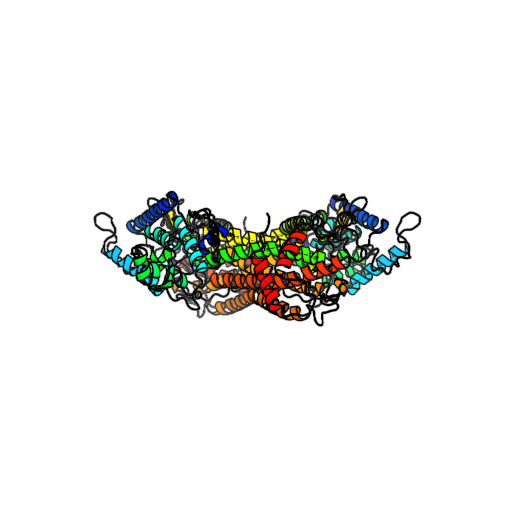83 ? 8.836 -10.297 -18.984 1 98.44 283 THR A C 1
ATOM 2076 O O . THR A 1 283 ? 9.742 -10.977 -19.484 1 98.44 283 THR A O 1
ATOM 2079 N N . THR A 1 284 ? 8.469 -9.156 -19.516 1 98.25 284 THR A N 1
ATOM 2080 C CA . THR A 1 284 ? 9.164 -8.562 -20.641 1 98.25 284 THR A CA 1
ATOM 2081 C C . THR A 1 284 ? 10.625 -8.297 -20.297 1 98.25 284 THR A C 1
ATOM 2083 O O . THR A 1 284 ? 11.523 -8.656 -21.078 1 98.25 284 THR A O 1
ATOM 2086 N N . GLU A 1 285 ? 10.883 -7.734 -19.172 1 98 285 GLU A N 1
ATOM 2087 C CA . GLU A 1 285 ? 12.234 -7.406 -18.719 1 98 285 GLU A CA 1
ATOM 2088 C C . GLU A 1 285 ? 13.062 -8.664 -18.5 1 98 285 GLU A C 1
ATOM 2090 O O . GLU A 1 285 ? 14.234 -8.727 -18.891 1 98 285 GLU A O 1
ATOM 2095 N N . LEU A 1 286 ? 12.484 -9.648 -17.922 1 98.56 286 LEU A N 1
ATOM 2096 C CA . LEU A 1 286 ? 13.219 -10.867 -17.594 1 98.56 286 LEU A CA 1
ATOM 2097 C C . LEU A 1 286 ? 13.531 -11.664 -18.859 1 98.56 286 LEU A C 1
ATOM 2099 O O . LEU A 1 286 ? 14.586 -12.289 -18.953 1 98.56 286 LEU A O 1
ATOM 2103 N N . ARG A 1 287 ? 12.594 -11.68 -19.859 1 97.94 287 ARG A N 1
ATOM 2104 C CA . ARG A 1 287 ? 12.898 -12.305 -21.141 1 97.94 287 ARG A CA 1
ATOM 2105 C C . ARG A 1 287 ? 14.094 -11.641 -21.797 1 97.94 287 ARG A C 1
ATOM 2107 O O . ARG A 1 287 ? 14.953 -12.312 -22.375 1 97.94 287 ARG A O 1
ATOM 2114 N N . ALA A 1 288 ? 14.141 -10.328 -21.703 1 97.94 288 ALA A N 1
ATOM 2115 C CA . ALA A 1 288 ? 15.266 -9.594 -22.281 1 97.94 288 ALA A CA 1
ATOM 2116 C C . ALA A 1 288 ? 16.578 -9.953 -21.578 1 97.94 288 ALA A C 1
ATOM 2118 O O . ALA A 1 288 ? 17.594 -10.141 -22.234 1 97.94 288 ALA A O 1
ATOM 2119 N N . LEU A 1 289 ? 16.562 -10.102 -20.312 1 98 289 LEU A N 1
ATOM 2120 C CA . LEU A 1 289 ? 17.75 -10.406 -19.531 1 98 289 LEU A CA 1
ATOM 2121 C C . LEU A 1 289 ? 18.25 -11.82 -19.797 1 98 289 LEU A C 1
ATOM 2123 O O . LEU A 1 289 ? 19.438 -12.109 -19.672 1 98 289 LEU A O 1
ATOM 2127 N N . LEU A 1 290 ? 17.328 -12.695 -20.219 1 98.19 290 LEU A N 1
ATOM 2128 C CA . LEU A 1 290 ? 17.672 -14.109 -20.391 1 98.19 290 LEU A CA 1
ATOM 2129 C C . LEU A 1 290 ? 17.875 -14.445 -21.859 1 98.19 290 LEU A C 1
ATOM 2131 O O . LEU A 1 290 ? 18.016 -15.609 -22.219 1 98.19 290 LEU A O 1
ATOM 2135 N N . GLU A 1 291 ? 17.859 -13.398 -22.703 1 96.94 291 GLU A N 1
ATOM 2136 C CA . GLU A 1 291 ? 18.141 -13.625 -24.125 1 96.94 291 GLU A CA 1
ATOM 2137 C C . GLU A 1 291 ? 19.5 -14.305 -24.312 1 96.94 291 GLU A C 1
ATOM 2139 O O . GLU A 1 291 ? 20.5 -13.867 -23.75 1 96.94 291 GLU A O 1
ATOM 2144 N N . GLY A 1 292 ? 19.469 -15.383 -25.062 1 97.19 292 GLY A N 1
ATOM 2145 C CA . GLY A 1 292 ? 20.703 -16.094 -25.375 1 97.19 292 GLY A CA 1
ATOM 2146 C C . GLY A 1 292 ? 21.047 -17.172 -24.359 1 97.19 292 GLY A C 1
ATOM 2147 O O . GLY A 1 292 ? 22 -17.938 -24.562 1 97.19 292 GLY A O 1
ATOM 2148 N N . SER A 1 293 ? 20.297 -17.328 -23.312 1 98.31 293 SER A N 1
ATOM 2149 C CA . SER A 1 293 ? 20.562 -18.297 -22.266 1 98.31 293 SER A CA 1
ATOM 2150 C C . SER A 1 293 ? 20.297 -19.719 -22.75 1 98.31 293 SER A C 1
ATOM 2152 O O . SER A 1 293 ? 19.359 -19.953 -23.516 1 98.31 293 SER A O 1
ATOM 2154 N N . TYR A 1 294 ? 21 -20.688 -22.188 1 98.12 294 TYR A N 1
ATOM 2155 C CA . TYR A 1 294 ? 20.766 -22.094 -22.484 1 98.12 294 TYR A CA 1
ATOM 2156 C C . TYR A 1 294 ? 19.406 -22.531 -21.984 1 98.12 294 TYR A C 1
ATOM 2158 O O . TYR A 1 294 ? 18.891 -23.578 -22.406 1 98.12 294 TYR A O 1
ATOM 2166 N N . LEU A 1 295 ? 18.781 -21.734 -21.156 1 97.94 295 LEU A N 1
ATOM 2167 C CA . LEU A 1 295 ? 17.469 -22.078 -20.609 1 97.94 295 LEU A CA 1
ATOM 2168 C C . LEU A 1 295 ? 16.438 -22.188 -21.719 1 97.94 295 LEU A C 1
ATOM 2170 O O . LEU A 1 295 ? 15.406 -22.859 -21.531 1 97.94 295 LEU A O 1
ATOM 2174 N N . TRP A 1 296 ? 16.688 -21.578 -22.859 1 97.44 296 TRP A N 1
ATOM 2175 C CA . TRP A 1 296 ? 15.719 -21.594 -23.953 1 97.44 296 TRP A CA 1
ATOM 2176 C C . TRP A 1 296 ? 15.867 -22.859 -24.797 1 97.44 296 TRP A C 1
ATOM 2178 O O . TRP A 1 296 ? 15.062 -23.094 -25.703 1 97.44 296 TRP A O 1
ATOM 2188 N N . GLN A 1 297 ? 16.828 -23.688 -24.438 1 96.44 297 GLN A N 1
ATOM 2189 C CA . GLN A 1 297 ? 17.094 -24.922 -25.172 1 96.44 297 GLN A CA 1
ATOM 2190 C C . GLN A 1 297 ? 16.516 -26.125 -24.453 1 96.44 297 GLN A C 1
ATOM 2192 O O . GLN A 1 297 ? 16.188 -26.047 -23.266 1 96.44 297 GLN A O 1
ATOM 2197 N N . ALA A 1 298 ? 16.375 -27.156 -25.219 1 93.94 298 ALA A N 1
ATOM 2198 C CA . ALA A 1 298 ? 15.891 -28.391 -24.641 1 93.94 298 ALA A CA 1
ATOM 2199 C C . ALA A 1 298 ? 16.891 -28.953 -23.625 1 93.94 298 ALA A C 1
ATOM 2201 O O . ALA A 1 298 ? 18.109 -28.875 -23.844 1 93.94 298 ALA A O 1
ATOM 2202 N N . ASP A 1 299 ? 16.359 -29.375 -22.562 1 92.56 299 ASP A N 1
ATOM 2203 C CA . ASP A 1 299 ? 17.141 -30.078 -21.547 1 92.56 299 ASP A CA 1
ATOM 2204 C C . ASP A 1 299 ? 16.297 -31.141 -20.859 1 92.56 299 ASP A C 1
ATOM 2206 O O . ASP A 1 299 ? 15.352 -30.828 -20.141 1 92.56 299 ASP A O 1
ATOM 2210 N N . ASP A 1 300 ? 16.688 -32.375 -20.906 1 87.81 300 ASP A N 1
ATOM 2211 C CA . ASP A 1 300 ? 15.922 -33.5 -20.406 1 87.81 300 ASP A CA 1
ATOM 2212 C C . ASP A 1 300 ? 15.945 -33.562 -18.875 1 87.81 300 ASP A C 1
ATOM 2214 O O . ASP A 1 300 ? 15.117 -34.219 -18.266 1 87.81 300 ASP A O 1
ATOM 2218 N N . LYS A 1 301 ? 16.844 -32.875 -18.328 1 87.38 301 LYS A N 1
ATOM 2219 C CA . LYS A 1 301 ? 16.984 -32.906 -16.875 1 87.38 301 LYS A CA 1
ATOM 2220 C C . LYS A 1 301 ? 16.234 -31.734 -16.234 1 87.38 301 LYS A C 1
ATOM 2222 O O . LYS A 1 301 ? 16.125 -31.672 -15.008 1 87.38 301 LYS A O 1
ATOM 2227 N N . ARG A 1 302 ? 15.719 -30.844 -17.016 1 90.81 302 ARG A N 1
ATOM 2228 C CA . ARG A 1 302 ? 15 -29.703 -16.469 1 90.81 302 ARG A CA 1
ATOM 2229 C C . ARG A 1 302 ? 13.633 -30.109 -15.922 1 90.81 302 ARG A C 1
ATOM 2231 O O . ARG A 1 302 ? 12.875 -30.797 -16.609 1 90.81 302 ARG A O 1
ATOM 2238 N N . ILE A 1 303 ? 13.445 -29.656 -14.727 1 85.12 303 ILE A N 1
ATOM 2239 C CA . ILE A 1 303 ? 12.18 -29.984 -14.078 1 85.12 303 ILE A CA 1
ATOM 2240 C C . ILE A 1 303 ? 11.062 -29.125 -14.672 1 85.12 303 ILE A C 1
ATOM 2242 O O . ILE A 1 303 ? 11.289 -27.969 -15.031 1 85.12 303 ILE A O 1
ATOM 2246 N N . LEU A 1 304 ? 9.867 -29.672 -14.742 1 81.5 304 LEU A N 1
ATOM 2247 C CA . LEU A 1 304 ? 8.727 -29.031 -15.391 1 81.5 304 LEU A CA 1
ATOM 2248 C C . LEU A 1 304 ? 8.234 -27.844 -14.57 1 81.5 304 LEU A C 1
ATOM 2250 O O . LEU A 1 304 ? 7.867 -26.812 -15.125 1 81.5 304 LEU A O 1
ATOM 2254 N N . GLN A 1 305 ? 8.211 -28.047 -13.312 1 89.38 305 GLN A N 1
ATOM 2255 C CA . GLN A 1 305 ? 7.742 -26.984 -12.422 1 89.38 305 GLN A CA 1
ATOM 2256 C C . GLN A 1 305 ? 8.805 -26.625 -11.383 1 89.38 305 GLN A C 1
ATOM 2258 O O . GLN A 1 305 ? 9.039 -27.391 -10.438 1 89.38 305 GLN A O 1
ATOM 2263 N N . ASP A 1 306 ? 9.273 -25.422 -11.508 1 95.38 306 ASP A N 1
ATOM 2264 C CA . ASP A 1 306 ? 10.258 -24.938 -10.539 1 95.38 306 ASP A CA 1
ATOM 2265 C C . ASP A 1 306 ? 9.602 -24.625 -9.195 1 95.38 306 ASP A C 1
ATOM 2267 O O . ASP A 1 306 ? 8.383 -24.453 -9.117 1 95.38 306 ASP A O 1
ATOM 2271 N N . PRO A 1 307 ? 10.445 -24.578 -8.078 1 96.75 307 PRO A N 1
ATOM 2272 C CA . PRO A 1 307 ? 9.906 -24.062 -6.816 1 96.75 307 PRO A CA 1
ATOM 2273 C C . PRO A 1 307 ? 9.266 -22.688 -6.961 1 96.75 307 PRO A C 1
ATOM 2275 O O . PRO A 1 307 ? 9.656 -21.906 -7.836 1 96.75 307 PRO A O 1
ATOM 2278 N N . LEU A 1 308 ? 8.305 -22.406 -6.102 1 97.88 308 LEU A N 1
ATOM 2279 C CA . LEU A 1 308 ? 7.488 -21.203 -6.262 1 97.88 308 LEU A CA 1
ATOM 2280 C C . LEU A 1 308 ? 8.344 -19.953 -6.176 1 97.88 308 LEU A C 1
ATOM 2282 O O . LEU A 1 308 ? 8.062 -18.953 -6.855 1 97.88 308 LEU A O 1
ATOM 2286 N N . SER A 1 309 ? 9.398 -19.938 -5.344 1 98.25 309 SER A N 1
ATOM 2287 C CA . SER A 1 309 ? 10.25 -18.766 -5.207 1 98.25 309 SER A CA 1
ATOM 2288 C C . SER A 1 309 ? 10.875 -18.375 -6.543 1 98.25 309 SER A C 1
ATOM 2290 O O . SER A 1 309 ? 11.172 -17.203 -6.781 1 98.25 309 SER A O 1
ATOM 2292 N N . PHE A 1 310 ? 11.07 -19.375 -7.457 1 98.5 310 PHE A N 1
ATOM 2293 C CA . PHE A 1 310 ? 11.57 -19.125 -8.797 1 98.5 310 PHE A CA 1
ATOM 2294 C C . PHE A 1 310 ? 10.43 -18.797 -9.758 1 98.5 310 PHE A C 1
ATOM 2296 O O . PHE A 1 310 ? 10.492 -17.797 -10.484 1 98.5 310 PHE A O 1
ATOM 2303 N N . ARG A 1 311 ? 9.414 -19.609 -9.664 1 97.06 311 ARG A N 1
ATOM 2304 C CA . ARG A 1 311 ? 8.352 -19.578 -10.664 1 97.06 311 ARG A CA 1
ATOM 2305 C C . ARG A 1 311 ? 7.512 -18.312 -10.539 1 97.06 311 ARG A C 1
ATOM 2307 O O . ARG A 1 311 ? 7.016 -17.797 -11.539 1 97.06 311 ARG A O 1
ATOM 2314 N N . THR A 1 312 ? 7.312 -17.766 -9.32 1 98.19 312 THR A N 1
ATOM 2315 C CA . THR A 1 312 ? 6.441 -16.609 -9.094 1 98.19 312 THR A CA 1
ATOM 2316 C C . THR A 1 312 ? 7.254 -15.32 -9.008 1 98.19 312 THR A C 1
ATOM 2318 O O . THR A 1 312 ? 6.699 -14.25 -8.766 1 98.19 312 THR A O 1
ATOM 2321 N N . ALA A 1 313 ? 8.562 -15.367 -9.273 1 98.62 313 ALA A N 1
ATOM 2322 C CA . ALA A 1 313 ? 9.453 -14.219 -9.141 1 98.62 313 ALA A CA 1
ATOM 2323 C C . ALA A 1 313 ? 9.016 -13.078 -10.062 1 98.62 313 ALA A C 1
ATOM 2325 O O . ALA A 1 313 ? 9.102 -11.906 -9.695 1 98.62 313 ALA A O 1
ATOM 2326 N N . PRO A 1 314 ? 8.508 -13.367 -11.312 1 98.62 314 PRO A N 1
ATOM 2327 C CA . PRO A 1 314 ? 8.062 -12.258 -12.164 1 98.62 314 PRO A CA 1
ATOM 2328 C C . PRO A 1 314 ? 6.941 -11.438 -11.523 1 98.62 314 PRO A C 1
ATOM 2330 O O . PRO A 1 314 ? 6.91 -10.219 -11.672 1 98.62 314 PRO A O 1
ATOM 2333 N N . TYR A 1 315 ? 6.023 -12.078 -10.812 1 98.75 315 TYR A N 1
ATOM 2334 C CA . TYR A 1 315 ? 4.973 -11.375 -10.086 1 98.75 315 TYR A CA 1
ATOM 2335 C C . TYR A 1 315 ? 5.559 -10.5 -8.977 1 98.75 315 TYR A C 1
ATOM 2337 O O . TYR A 1 315 ? 5.172 -9.344 -8.82 1 98.75 315 TYR A O 1
ATOM 2345 N N . LEU A 1 316 ? 6.496 -11.078 -8.195 1 98.81 316 LEU A N 1
ATOM 2346 C CA . LEU A 1 316 ? 7.098 -10.367 -7.066 1 98.81 316 LEU A CA 1
ATOM 2347 C C . LEU A 1 316 ? 7.91 -9.172 -7.551 1 98.81 316 LEU A C 1
ATOM 2349 O O . LEU A 1 316 ? 7.77 -8.07 -7.02 1 98.81 316 LEU A O 1
ATOM 2353 N N . LEU A 1 317 ? 8.773 -9.406 -8.562 1 98.88 317 LEU A N 1
ATOM 2354 C CA . LEU A 1 317 ? 9.625 -8.328 -9.078 1 98.88 317 LEU A CA 1
ATOM 2355 C C . LEU A 1 317 ? 8.781 -7.25 -9.75 1 98.88 317 LEU A C 1
ATOM 2357 O O . LEU A 1 317 ? 9.125 -6.066 -9.695 1 98.88 317 LEU A O 1
ATOM 2361 N N . GLY A 1 318 ? 7.695 -7.688 -10.422 1 98.81 318 GLY A N 1
ATOM 2362 C CA . GLY A 1 318 ? 6.746 -6.715 -10.938 1 98.81 318 GLY A CA 1
ATOM 2363 C C . GLY A 1 318 ? 6.082 -5.891 -9.852 1 98.81 318 GLY A C 1
ATOM 2364 O O . GLY A 1 318 ? 5.945 -4.672 -9.984 1 98.81 318 GLY A O 1
ATOM 2365 N N . SER A 1 319 ? 5.641 -6.559 -8.789 1 98.75 319 SER A N 1
ATOM 2366 C CA . SER A 1 319 ? 5.016 -5.871 -7.668 1 98.75 319 SER A CA 1
ATOM 2367 C C . SER A 1 319 ? 5.992 -4.91 -6.996 1 98.75 319 SER A C 1
ATOM 2369 O O . SER A 1 319 ? 5.602 -3.83 -6.547 1 98.75 319 SER A O 1
ATOM 2371 N N . PHE A 1 320 ? 7.305 -5.316 -6.895 1 98.81 320 PHE A N 1
ATOM 2372 C CA . PHE A 1 320 ? 8.359 -4.461 -6.359 1 98.81 320 PHE A CA 1
ATOM 2373 C C . PHE A 1 320 ? 8.508 -3.199 -7.199 1 98.81 320 PHE A C 1
ATOM 2375 O O . PHE A 1 320 ? 8.508 -2.088 -6.664 1 98.81 320 PHE A O 1
ATOM 2382 N N . ALA A 1 321 ? 8.5 -3.379 -8.461 1 98.88 321 ALA A N 1
ATOM 2383 C CA . ALA A 1 321 ? 8.633 -2.242 -9.367 1 98.88 321 ALA A CA 1
ATOM 2384 C C . ALA A 1 321 ? 7.43 -1.31 -9.25 1 98.88 321 ALA A C 1
ATOM 2386 O O . ALA A 1 321 ? 7.582 -0.086 -9.234 1 98.88 321 ALA A O 1
ATOM 2387 N N . ASP A 1 322 ? 6.27 -1.882 -9.227 1 98.69 322 ASP A N 1
ATOM 2388 C CA . ASP A 1 322 ? 5.035 -1.105 -9.164 1 98.69 322 ASP A CA 1
ATOM 2389 C C . ASP A 1 322 ? 4.957 -0.296 -7.871 1 98.69 322 ASP A C 1
ATOM 2391 O O . ASP A 1 322 ? 4.645 0.896 -7.895 1 98.69 322 ASP A O 1
ATOM 2395 N N . SER A 1 323 ? 5.195 -0.929 -6.734 1 98.69 323 SER A N 1
ATOM 2396 C CA . SER A 1 323 ? 5.176 -0.263 -5.438 1 98.69 323 SER A CA 1
ATOM 2397 C C . SER A 1 323 ? 6.207 0.86 -5.379 1 98.69 323 SER A C 1
ATOM 2399 O O . SER A 1 323 ? 5.914 1.951 -4.883 1 98.69 323 SER A O 1
ATOM 2401 N N . LEU A 1 324 ? 7.41 0.582 -5.859 1 98.81 324 LEU A N 1
ATOM 2402 C CA . LEU A 1 324 ? 8.492 1.563 -5.855 1 98.81 324 LEU A CA 1
ATOM 2403 C C . LEU A 1 324 ? 8.141 2.762 -6.73 1 98.81 324 LEU A C 1
ATOM 2405 O O . LEU A 1 324 ? 8.367 3.908 -6.344 1 98.81 324 LEU A O 1
ATOM 2409 N N . ALA A 1 325 ? 7.602 2.498 -7.914 1 98.69 325 ALA A N 1
ATOM 2410 C CA . ALA A 1 325 ? 7.23 3.574 -8.828 1 98.69 325 ALA A CA 1
ATOM 2411 C C . ALA A 1 325 ? 6.168 4.48 -8.211 1 98.69 325 ALA A C 1
ATOM 2413 O O . ALA A 1 325 ? 6.23 5.703 -8.352 1 98.69 325 ALA A O 1
ATOM 2414 N N . ARG A 1 326 ? 5.223 3.9 -7.574 1 98.5 326 ARG A N 1
ATOM 2415 C CA . ARG A 1 326 ? 4.176 4.672 -6.914 1 98.5 326 ARG A CA 1
ATOM 2416 C C . ARG A 1 326 ? 4.746 5.504 -5.77 1 98.5 326 ARG A C 1
ATOM 2418 O O . ARG A 1 326 ? 4.402 6.68 -5.621 1 98.5 326 ARG A O 1
ATOM 2425 N N . THR A 1 327 ? 5.559 4.895 -4.953 1 98.75 327 THR A N 1
ATOM 2426 C CA . THR A 1 327 ? 6.207 5.59 -3.846 1 98.75 327 THR A CA 1
ATOM 2427 C C . THR A 1 327 ? 7.008 6.785 -4.355 1 98.75 327 THR A C 1
ATOM 2429 O O . THR A 1 327 ? 6.91 7.883 -3.807 1 98.75 327 THR A O 1
ATOM 2432 N N . LYS A 1 328 ? 7.754 6.543 -5.398 1 98.81 328 LYS A N 1
ATOM 2433 C CA . LYS A 1 328 ? 8.57 7.59 -6 1 98.81 328 LYS A CA 1
ATOM 2434 C C . LYS A 1 328 ? 7.711 8.75 -6.492 1 98.81 328 LYS A C 1
ATOM 2436 O O . LYS A 1 328 ? 8.039 9.914 -6.262 1 98.81 328 LYS A O 1
ATOM 2441 N N . ALA A 1 329 ? 6.625 8.438 -7.141 1 98.62 329 ALA A N 1
ATOM 2442 C CA . ALA A 1 329 ? 5.742 9.469 -7.684 1 98.62 329 ALA A CA 1
ATOM 2443 C C . ALA A 1 329 ? 5.168 10.344 -6.57 1 98.62 329 ALA A C 1
ATOM 2445 O O . ALA A 1 329 ? 5.086 11.562 -6.715 1 98.62 329 ALA A O 1
ATOM 2446 N N . LEU A 1 330 ? 4.77 9.789 -5.496 1 98.75 330 LEU A N 1
ATOM 2447 C CA . LEU A 1 330 ? 4.184 10.531 -4.383 1 98.75 330 LEU A CA 1
ATOM 2448 C C . LEU A 1 330 ? 5.234 11.383 -3.68 1 98.75 330 LEU A C 1
ATOM 2450 O O . LEU A 1 330 ? 4.961 12.516 -3.289 1 98.75 330 LEU A O 1
ATOM 2454 N N . VAL A 1 331 ? 6.445 10.82 -3.504 1 98.75 331 VAL A N 1
ATOM 2455 C CA . VAL A 1 331 ? 7.523 11.562 -2.863 1 98.75 331 VAL A CA 1
ATOM 2456 C C . VAL A 1 331 ? 7.918 12.75 -3.734 1 98.75 331 VAL A C 1
ATOM 2458 O O . VAL A 1 331 ? 8.258 13.82 -3.221 1 98.75 331 VAL A O 1
ATOM 2461 N N . GLN A 1 332 ? 7.879 12.562 -5.027 1 98.69 332 GLN A N 1
ATOM 2462 C CA . GLN A 1 332 ? 8.203 13.664 -5.93 1 98.69 332 GLN A CA 1
ATOM 2463 C C . GLN A 1 332 ? 7.23 14.82 -5.758 1 98.69 332 GLN A C 1
ATOM 2465 O O . GLN A 1 332 ? 7.621 15.992 -5.848 1 98.69 332 GLN A O 1
ATOM 2470 N N . ILE A 1 333 ? 5.973 14.531 -5.531 1 98.69 333 ILE A N 1
ATOM 2471 C CA . ILE A 1 333 ? 5.012 15.586 -5.227 1 98.69 333 ILE A CA 1
ATOM 2472 C C . ILE A 1 333 ? 5.41 16.281 -3.926 1 98.69 333 ILE A C 1
ATOM 2474 O O . ILE A 1 333 ? 5.43 17.516 -3.855 1 98.69 333 ILE A O 1
ATOM 2478 N N . GLN A 1 334 ? 5.797 15.492 -2.926 1 98.25 334 GLN A N 1
ATOM 2479 C CA . GLN A 1 334 ? 6.227 16.047 -1.643 1 98.25 334 GLN A CA 1
ATOM 2480 C C . GLN A 1 334 ? 7.418 16.984 -1.814 1 98.25 334 GLN A C 1
ATOM 2482 O O . GLN A 1 334 ? 7.438 18.078 -1.249 1 98.25 334 GLN A O 1
ATOM 2487 N N . ILE A 1 335 ? 8.367 16.594 -2.609 1 98.38 335 ILE A N 1
ATOM 2488 C CA . ILE A 1 335 ? 9.609 17.328 -2.748 1 98.38 335 ILE A CA 1
ATOM 2489 C C . ILE A 1 335 ? 9.359 18.625 -3.521 1 98.38 335 ILE A C 1
ATOM 2491 O O . ILE A 1 335 ? 10.047 19.625 -3.316 1 98.38 335 ILE A O 1
ATOM 2495 N N . ASN A 1 336 ? 8.305 18.688 -4.336 1 98.5 336 ASN A N 1
ATOM 2496 C CA . ASN A 1 336 ? 8.078 19.797 -5.238 1 98.5 336 ASN A CA 1
ATOM 2497 C C . ASN A 1 336 ? 6.859 20.625 -4.816 1 98.5 336 ASN A C 1
ATOM 2499 O O . ASN A 1 336 ? 6.23 21.281 -5.645 1 98.5 336 ASN A O 1
ATOM 2503 N N . SER A 1 337 ? 6.473 20.547 -3.572 1 98.12 337 SER A N 1
ATOM 2504 C CA . SER A 1 337 ? 5.305 21.266 -3.08 1 98.12 337 SER A CA 1
ATOM 2505 C C . SER A 1 337 ? 5.582 21.891 -1.717 1 98.12 337 SER A C 1
ATOM 2507 O O . SER A 1 337 ? 6.633 21.656 -1.118 1 98.12 337 SER A O 1
ATOM 2509 N N . SER A 1 338 ? 4.695 22.75 -1.31 1 97.12 338 SER A N 1
ATOM 2510 C CA . SER A 1 338 ? 4.77 23.328 0.031 1 97.12 338 SER A CA 1
ATOM 2511 C C . SER A 1 338 ? 3.922 22.531 1.019 1 97.12 338 SER A C 1
ATOM 2513 O O . SER A 1 338 ? 2.725 22.344 0.801 1 97.12 338 SER A O 1
ATOM 2515 N N . ASP A 1 339 ? 4.5 22.062 2.014 1 97.38 339 ASP A N 1
ATOM 2516 C CA . ASP A 1 339 ? 3.777 21.375 3.076 1 97.38 339 ASP A CA 1
ATOM 2517 C C . ASP A 1 339 ? 3.602 22.281 4.297 1 97.38 339 ASP A C 1
ATOM 2519 O O . ASP A 1 339 ? 3.469 21.781 5.422 1 97.38 339 ASP A O 1
ATOM 2523 N N . ASP A 1 340 ? 3.545 23.594 4.109 1 96.25 340 ASP A N 1
ATOM 2524 C CA . ASP A 1 340 ? 3.553 24.594 5.168 1 96.25 340 ASP A CA 1
ATOM 2525 C C . ASP A 1 340 ? 2.135 24.906 5.648 1 96.25 340 ASP A C 1
ATOM 2527 O O . ASP A 1 340 ? 1.168 24.703 4.91 1 96.25 340 ASP A O 1
ATOM 2531 N N . ASN A 1 341 ? 2.094 25.344 6.855 1 94.19 341 ASN A N 1
ATOM 2532 C CA . ASN A 1 341 ? 0.913 25.922 7.488 1 94.19 341 ASN A CA 1
ATOM 2533 C C . ASN A 1 341 ? 1.259 27.172 8.273 1 94.19 341 ASN A C 1
ATOM 2535 O O . ASN A 1 341 ? 2.064 27.125 9.211 1 94.19 341 ASN A O 1
ATOM 2539 N N . PRO A 1 342 ? 0.643 28.297 7.953 1 94.75 342 PRO A N 1
ATOM 2540 C CA . PRO A 1 342 ? -0.183 28.484 6.758 1 94.75 342 PRO A CA 1
ATOM 2541 C C . PRO A 1 342 ? 0.62 28.391 5.465 1 94.75 342 PRO A C 1
ATOM 2543 O O . PRO A 1 342 ? 1.851 28.469 5.488 1 94.75 342 PRO A O 1
ATOM 2546 N N . GLY A 1 343 ? -0.118 28.156 4.395 1 96.38 343 GLY A N 1
ATOM 2547 C CA . GLY A 1 343 ? 0.461 28.203 3.061 1 96.38 343 GLY A CA 1
ATOM 2548 C C . GLY A 1 343 ? 0.192 29.5 2.34 1 96.38 343 GLY A C 1
ATOM 2549 O O . GLY A 1 343 ? -0.9 30.062 2.449 1 96.38 343 GLY A O 1
ATOM 2550 N N . ILE A 1 344 ? 1.195 30 1.653 1 97.88 344 ILE A N 1
ATOM 2551 C CA . ILE A 1 344 ? 1.064 31.234 0.89 1 97.88 344 ILE A CA 1
ATOM 2552 C C . ILE A 1 344 ? 0.824 30.906 -0.583 1 97.88 344 ILE A C 1
ATOM 2554 O O . ILE A 1 344 ? 1.538 30.094 -1.169 1 97.88 344 ILE A O 1
ATOM 2558 N N . VAL A 1 345 ? -0.162 31.484 -1.165 1 97.56 345 VAL A N 1
ATOM 2559 C CA . VAL A 1 345 ? -0.442 31.344 -2.592 1 97.56 345 VAL A CA 1
ATOM 2560 C C . VAL A 1 345 ? -0.371 32.719 -3.262 1 97.56 345 VAL A C 1
ATOM 2562 O O . VAL A 1 345 ? -1.092 33.625 -2.877 1 97.56 345 VAL A O 1
ATOM 2565 N N . VAL A 1 346 ? 0.492 32.781 -4.246 1 97.5 346 VAL A N 1
ATOM 2566 C CA . VAL A 1 346 ? 0.729 34.062 -4.914 1 97.5 346 VAL A CA 1
ATOM 2567 C C . VAL A 1 346 ? -0.231 34.188 -6.09 1 97.5 346 VAL A C 1
ATOM 2569 O O . VAL A 1 346 ? -0.486 33.25 -6.82 1 97.5 346 VAL A O 1
ATOM 2572 N N . GLY A 1 347 ? -0.787 35.281 -6.223 1 96.88 347 GLY A N 1
ATOM 2573 C CA . GLY A 1 347 ? -1.474 35.688 -7.438 1 96.88 347 GLY A CA 1
ATOM 2574 C C . GLY A 1 347 ? -2.855 35.094 -7.578 1 96.88 347 GLY A C 1
ATOM 2575 O O . GLY A 1 347 ? -3.377 34.969 -8.688 1 96.88 347 GLY A O 1
ATOM 2576 N N . VAL A 1 348 ? -3.473 34.688 -6.43 1 96.69 348 VAL A N 1
ATOM 2577 C CA . VAL A 1 348 ? -4.801 34.094 -6.516 1 96.69 348 VAL A CA 1
ATOM 2578 C C . VAL A 1 348 ? -5.84 35.062 -5.934 1 96.69 348 VAL A C 1
ATOM 2580 O O . VAL A 1 348 ? -5.496 35.969 -5.195 1 96.69 348 VAL A O 1
ATOM 2583 N N . GLU A 1 349 ? -7.102 34.812 -6.309 1 95.81 349 GLU A N 1
ATOM 2584 C CA . GLU A 1 349 ? -8.266 35.531 -5.805 1 95.81 349 GLU A CA 1
ATOM 2585 C C . GLU A 1 349 ? -9.305 34.562 -5.238 1 95.81 349 GLU A C 1
ATOM 2587 O O . GLU A 1 349 ? -9.344 33.406 -5.609 1 95.81 349 GLU A O 1
ATOM 2592 N N . PRO A 1 350 ? -10.062 35.094 -4.293 1 93.62 350 PRO A N 1
ATOM 2593 C CA . PRO A 1 350 ? -11.109 34.219 -3.764 1 93.62 350 PRO A CA 1
ATOM 2594 C C . PRO A 1 350 ? -12.062 33.719 -4.844 1 93.62 350 PRO A C 1
ATOM 2596 O O . PRO A 1 350 ? -12.398 34.469 -5.77 1 93.62 350 PRO A O 1
ATOM 2599 N N . LYS A 1 351 ? -12.57 32.562 -4.727 1 88.38 351 LYS A N 1
ATOM 2600 C CA . LYS A 1 351 ? -13.461 31.922 -5.695 1 88.38 351 LYS A CA 1
ATOM 2601 C C . LYS A 1 351 ? -14.898 31.906 -5.191 1 88.38 351 LYS A C 1
ATOM 2603 O O . LYS A 1 351 ? -15.797 31.375 -5.859 1 88.38 351 LYS A O 1
ATOM 2608 N N . SER A 1 352 ? -14.992 32.406 -4.027 1 92.69 352 SER A N 1
ATOM 2609 C CA . SER A 1 352 ? -16.281 32.438 -3.359 1 92.69 352 SER A CA 1
ATOM 2610 C C . SER A 1 352 ? -16.438 33.719 -2.523 1 92.69 352 SER A C 1
ATOM 2612 O O . SER A 1 352 ? -15.453 34.25 -2.031 1 92.69 352 SER A O 1
ATOM 2614 N N . ASP A 1 353 ? -17.734 34.125 -2.361 1 93.31 353 ASP A N 1
ATOM 2615 C CA . ASP A 1 353 ? -18 35.312 -1.562 1 93.31 353 ASP A CA 1
ATOM 2616 C C . ASP A 1 353 ? -18.312 34.969 -0.116 1 93.31 353 ASP A C 1
ATOM 2618 O O . ASP A 1 353 ? -18.484 35.844 0.732 1 93.31 353 ASP A O 1
ATOM 2622 N N . LEU A 1 354 ? -18.328 33.688 0.114 1 93.75 354 LEU A N 1
ATOM 2623 C CA . LEU A 1 354 ? -18.578 33.25 1.484 1 93.75 354 LEU A CA 1
ATOM 2624 C C . LEU A 1 354 ? -17.438 33.688 2.4 1 93.75 354 LEU A C 1
ATOM 2626 O O . LEU A 1 354 ? -16.266 33.625 2.006 1 93.75 354 LEU A O 1
ATOM 2630 N N . PHE A 1 355 ? -17.75 34 3.645 1 93.38 355 PHE A N 1
ATOM 2631 C CA . PHE A 1 355 ? -16.797 34.625 4.559 1 93.38 355 PHE A CA 1
ATOM 2632 C C . PHE A 1 355 ? -15.57 33.75 4.738 1 93.38 355 PHE A C 1
ATOM 2634 O O . PHE A 1 355 ? -14.438 34.188 4.547 1 93.38 355 PHE A O 1
ATOM 2641 N N . GLN A 1 356 ? -15.773 32.5 5.105 1 92.12 356 GLN A N 1
ATOM 2642 C CA . GLN A 1 356 ? -14.664 31.609 5.422 1 92.12 356 GLN A CA 1
ATOM 2643 C C . GLN A 1 356 ? -13.852 31.281 4.176 1 92.12 356 GLN A C 1
ATOM 2645 O O . GLN A 1 356 ? -12.648 31.031 4.262 1 92.12 356 GLN A O 1
ATOM 2650 N N . ALA A 1 357 ? -14.461 31.312 3.002 1 93.31 357 ALA A N 1
ATOM 2651 C CA . ALA A 1 357 ? -13.773 31.016 1.748 1 93.31 357 ALA A CA 1
ATOM 2652 C C . ALA A 1 357 ? -12.914 32.188 1.304 1 93.31 357 ALA A C 1
ATOM 2654 O O . ALA A 1 357 ? -11.984 32.031 0.504 1 93.31 357 ALA A O 1
ATOM 2655 N N . ARG A 1 358 ? -13.148 33.344 1.855 1 93.69 358 ARG A N 1
ATOM 2656 C CA . ARG A 1 358 ? -12.484 34.562 1.379 1 93.69 358 ARG A CA 1
ATOM 2657 C C . ARG A 1 358 ? -11.492 35.094 2.412 1 93.69 358 ARG A C 1
ATOM 2659 O O . ARG A 1 358 ? -10.562 35.812 2.074 1 93.69 358 ARG A O 1
ATOM 2666 N N . ARG A 1 359 ? -11.641 34.688 3.572 1 90.69 359 ARG A N 1
ATOM 2667 C CA . ARG A 1 359 ? -11 35.375 4.703 1 90.69 359 ARG A CA 1
ATOM 2668 C C . ARG A 1 359 ? -9.484 35.281 4.598 1 90.69 359 ARG A C 1
ATOM 2670 O O . ARG A 1 359 ? -8.773 36.156 5.094 1 90.69 359 ARG A O 1
ATOM 2677 N N . GLY A 1 360 ? -8.93 34.344 3.924 1 92.88 360 GLY A N 1
ATOM 2678 C CA . GLY A 1 360 ? -7.484 34.188 3.84 1 92.88 360 GLY A CA 1
ATOM 2679 C C . GLY A 1 360 ? -6.875 34.875 2.631 1 92.88 360 GLY A C 1
ATOM 2680 O O . GLY A 1 360 ? -5.656 34.844 2.443 1 92.88 360 GLY A O 1
ATOM 2681 N N . TYR A 1 361 ? -7.676 35.531 1.846 1 95.81 361 TYR A N 1
ATOM 2682 C CA . TYR A 1 361 ? -7.207 36.156 0.621 1 95.81 361 TYR A CA 1
ATOM 2683 C C . TYR A 1 361 ? -6.902 37.625 0.856 1 95.81 361 TYR A C 1
ATOM 2685 O O . TYR A 1 361 ? -7.633 38.312 1.577 1 95.81 361 TYR A O 1
ATOM 2693 N N . VAL A 1 362 ? -5.809 38.094 0.35 1 95.38 362 VAL A N 1
ATOM 2694 C CA . VAL A 1 362 ? -5.332 39.469 0.446 1 95.38 362 VAL A CA 1
ATOM 2695 C C . VAL A 1 362 ? -4.883 39.969 -0.929 1 95.38 362 VAL A C 1
ATOM 2697 O O . VAL A 1 362 ? -4.93 39.219 -1.906 1 95.38 362 VAL A O 1
ATOM 2700 N N . GLU A 1 363 ? -4.543 41.25 -0.957 1 94.19 363 GLU A N 1
ATOM 2701 C CA . GLU A 1 363 ? -4.012 41.75 -2.219 1 94.19 363 GLU A CA 1
ATOM 2702 C C . GLU A 1 363 ? -2.754 41 -2.635 1 94.19 363 GLU A C 1
ATOM 2704 O O . GLU A 1 363 ? -1.825 40.844 -1.839 1 94.19 363 GLU A O 1
ATOM 2709 N N . GLY A 1 364 ? -2.82 40.469 -3.787 1 95.44 364 GLY A N 1
ATOM 2710 C CA . GLY A 1 364 ? -1.648 39.844 -4.359 1 95.44 364 GLY A CA 1
ATOM 2711 C C . GLY A 1 364 ? -1.625 38.344 -4.141 1 95.44 364 GLY A C 1
ATOM 2712 O O . GLY A 1 364 ? -0.791 37.625 -4.719 1 95.44 364 GLY A O 1
ATOM 2713 N N . GLY A 1 365 ? -2.545 37.781 -3.258 1 97.81 365 GLY A N 1
ATOM 2714 C CA . GLY A 1 365 ? -2.547 36.344 -3.027 1 97.81 365 GLY A CA 1
ATOM 2715 C C . GLY A 1 365 ? -3.381 35.938 -1.829 1 97.81 365 GLY A C 1
ATOM 2716 O O . GLY A 1 365 ? -4.48 36.469 -1.624 1 97.81 365 GLY A O 1
ATOM 2717 N N . ALA A 1 366 ? -2.883 34.938 -1.146 1 97.12 366 ALA A N 1
ATOM 2718 C CA . ALA A 1 366 ? -3.619 34.406 0.007 1 97.12 366 ALA A CA 1
ATOM 2719 C C . ALA A 1 366 ? -2.67 33.812 1.036 1 97.12 366 ALA A C 1
ATOM 2721 O O . ALA A 1 366 ? -1.614 33.281 0.68 1 97.12 366 ALA A O 1
ATOM 2722 N N . VAL A 1 367 ? -2.936 33.938 2.291 1 96.31 367 VAL A N 1
ATOM 2723 C CA . VAL A 1 367 ? -2.346 33.25 3.43 1 96.31 367 VAL A CA 1
ATOM 2724 C C . VAL A 1 367 ? -3.371 32.312 4.039 1 96.31 367 VAL A C 1
ATOM 2726 O O . VAL A 1 367 ? -4.262 32.719 4.781 1 96.31 367 VAL A O 1
ATOM 2729 N N . LEU A 1 368 ? -3.201 31 3.814 1 94.88 368 LEU A N 1
ATOM 2730 C CA . LEU A 1 368 ? -4.285 30.062 4.078 1 94.88 368 LEU A CA 1
ATOM 2731 C C . LEU A 1 368 ? -3.867 29.031 5.125 1 94.88 368 LEU A C 1
ATOM 2733 O O . LEU A 1 368 ? -2.848 28.359 4.965 1 94.88 368 LEU A O 1
ATOM 2737 N N . PRO A 1 369 ? -4.684 28.922 6.238 1 93.88 369 PRO A N 1
ATOM 2738 C CA . PRO A 1 369 ? -4.48 27.766 7.109 1 93.88 369 PRO A CA 1
ATOM 2739 C C . PRO A 1 369 ? -4.672 26.438 6.383 1 93.88 369 PRO A C 1
ATOM 2741 O O . PRO A 1 369 ? -5.621 26.281 5.609 1 93.88 369 PRO A O 1
ATOM 2744 N N . THR A 1 370 ? -3.756 25.484 6.543 1 95.5 370 THR A N 1
ATOM 2745 C CA . THR A 1 370 ? -3.779 24.234 5.812 1 95.5 370 THR A CA 1
ATOM 2746 C C . THR A 1 370 ? -3.586 23.047 6.762 1 95.5 370 THR A C 1
ATOM 2748 O O . THR A 1 370 ? -3.504 23.234 7.977 1 95.5 370 THR A O 1
ATOM 2751 N N . ALA A 1 371 ? -3.572 21.812 6.234 1 96.62 371 ALA A N 1
ATOM 2752 C CA . ALA A 1 371 ? -3.092 20.594 6.855 1 96.62 371 ALA A CA 1
ATOM 2753 C C . ALA A 1 371 ? -2.043 19.906 5.984 1 96.62 371 ALA A C 1
ATOM 2755 O O . ALA A 1 371 ? -1.915 18.672 6 1 96.62 371 ALA A O 1
ATOM 2756 N N . ASN A 1 372 ? -1.298 20.734 5.246 1 97.31 372 ASN A N 1
ATOM 2757 C CA . ASN A 1 372 ? -0.433 20.219 4.191 1 97.31 372 ASN A CA 1
ATOM 2758 C C . ASN A 1 372 ? 0.829 19.578 4.766 1 97.31 372 ASN A C 1
ATOM 2760 O O . ASN A 1 372 ? 1.578 18.906 4.043 1 97.31 372 ASN A O 1
ATOM 2764 N N . PHE A 1 373 ? 1.051 19.641 6.066 1 97.31 373 PHE A N 1
ATOM 2765 C CA . PHE A 1 373 ? 2.162 18.953 6.711 1 97.31 373 PHE A CA 1
ATOM 2766 C C . PHE A 1 373 ? 1.906 17.453 6.777 1 97.31 373 PHE A C 1
ATOM 2768 O O . PHE A 1 373 ? 2.787 16.688 7.168 1 97.31 373 PHE A O 1
ATOM 2775 N N . GLU A 1 374 ? 0.673 16.953 6.441 1 98.12 374 GLU A N 1
ATOM 2776 C CA . GLU A 1 374 ? 0.278 15.555 6.531 1 98.12 374 GLU A CA 1
ATOM 2777 C C . GLU A 1 374 ? 0.977 14.711 5.469 1 98.12 374 GLU A C 1
ATOM 2779 O O . GLU A 1 374 ? 0.709 14.859 4.277 1 98.12 374 GLU A O 1
ATOM 2784 N N . PRO A 1 375 ? 1.833 13.766 5.871 1 98.31 375 PRO A N 1
ATOM 2785 C CA . PRO A 1 375 ? 2.582 12.984 4.883 1 98.31 375 PRO A CA 1
ATOM 2786 C C . PRO A 1 375 ? 1.932 11.641 4.574 1 98.31 375 PRO A C 1
ATOM 2788 O O . PRO A 1 375 ? 2.516 10.812 3.869 1 98.31 375 PRO A O 1
ATOM 2791 N N . LEU A 1 376 ? 0.773 11.367 4.941 1 98.5 376 LEU A N 1
ATOM 2792 C CA . LEU A 1 376 ? 0.14 10.055 4.984 1 98.5 376 LEU A CA 1
ATOM 2793 C C . LEU A 1 376 ? 0.153 9.398 3.605 1 98.5 376 LEU A C 1
ATOM 2795 O O . LEU A 1 376 ? 0.454 8.211 3.479 1 98.5 376 LEU A O 1
ATOM 2799 N N . PRO A 1 377 ? -0.117 10.188 2.461 1 98.38 377 PRO A N 1
ATOM 2800 C CA . PRO A 1 377 ? -0.196 9.516 1.161 1 98.38 377 PRO A CA 1
ATOM 2801 C C . PRO A 1 377 ? 1.087 8.766 0.805 1 98.38 377 PRO A C 1
ATOM 2803 O O . PRO A 1 377 ? 1.029 7.633 0.322 1 98.38 377 PRO A O 1
ATOM 2806 N N . TRP A 1 378 ? 2.223 9.336 1.08 1 98.56 378 TRP A N 1
ATOM 2807 C CA . TRP A 1 378 ? 3.447 8.672 0.652 1 98.56 378 TRP A CA 1
ATOM 2808 C C . TRP A 1 378 ? 4.004 7.789 1.765 1 98.56 378 TRP A C 1
ATOM 2810 O O . TRP A 1 378 ? 4.801 6.883 1.509 1 98.56 378 TRP A O 1
ATOM 2820 N N . ILE A 1 379 ? 3.574 7.949 3.008 1 98.75 379 ILE A N 1
ATOM 2821 C CA . ILE A 1 379 ? 4.008 7.09 4.102 1 98.75 379 ILE A CA 1
ATOM 2822 C C . ILE A 1 379 ? 3.326 5.727 3.99 1 98.75 379 ILE A C 1
ATOM 2824 O O . ILE A 1 379 ? 3.947 4.691 4.242 1 98.75 379 ILE A O 1
ATOM 2828 N N . ILE A 1 380 ? 2.039 5.688 3.582 1 98.44 380 ILE A N 1
ATOM 2829 C CA . ILE A 1 380 ? 1.33 4.438 3.342 1 98.44 380 ILE A CA 1
ATOM 2830 C C . ILE A 1 380 ? 2.023 3.656 2.227 1 98.44 380 ILE A C 1
ATOM 2832 O O . ILE A 1 380 ? 2.143 2.432 2.299 1 98.44 380 ILE A O 1
ATOM 2836 N N . ALA A 1 381 ? 2.443 4.352 1.188 1 98.69 381 ALA A N 1
ATOM 2837 C CA . ALA A 1 381 ? 3.148 3.719 0.075 1 98.69 381 ALA A CA 1
ATOM 2838 C C . ALA A 1 381 ? 4.465 3.098 0.54 1 98.69 381 ALA A C 1
ATOM 2840 O O . ALA A 1 381 ? 4.832 2.008 0.096 1 98.69 381 ALA A O 1
ATOM 2841 N N . PHE A 1 382 ? 5.164 3.779 1.447 1 98.81 382 PHE A N 1
ATOM 2842 C CA . PHE A 1 382 ? 6.402 3.234 1.996 1 98.81 382 PHE A CA 1
ATOM 2843 C C . PHE A 1 382 ? 6.125 1.973 2.805 1 98.81 382 PHE A C 1
ATOM 2845 O O . PHE A 1 382 ? 6.898 1.014 2.756 1 98.81 382 PHE A O 1
ATOM 2852 N N . GLU A 1 383 ? 5.082 1.975 3.541 1 98.75 383 GLU A N 1
ATOM 2853 C CA . GLU A 1 383 ? 4.789 0.779 4.324 1 98.75 383 GLU A CA 1
ATOM 2854 C C . GLU A 1 383 ? 4.406 -0.392 3.426 1 98.75 383 GLU A C 1
ATOM 2856 O O . GLU A 1 383 ? 4.742 -1.541 3.715 1 98.75 383 GLU A O 1
ATOM 2861 N N . GLU A 1 384 ? 3.688 -0.128 2.34 1 98.81 384 GLU A N 1
ATOM 2862 C CA . GLU A 1 384 ? 3.463 -1.177 1.35 1 98.81 384 GLU A CA 1
ATOM 2863 C C . GLU A 1 384 ? 4.781 -1.701 0.791 1 98.81 384 GLU A C 1
ATOM 2865 O O . GLU A 1 384 ? 4.957 -2.91 0.626 1 98.81 384 GLU A O 1
ATOM 2870 N N . LEU A 1 385 ? 5.691 -0.758 0.46 1 98.88 385 LEU A N 1
ATOM 2871 C CA . LEU A 1 385 ? 7.004 -1.148 -0.043 1 98.88 385 LEU A CA 1
ATOM 2872 C C . LEU A 1 385 ? 7.723 -2.051 0.954 1 98.88 385 LEU A C 1
ATOM 2874 O O . LEU A 1 385 ? 8.414 -2.99 0.559 1 98.88 385 LEU A O 1
ATOM 2878 N N . GLY A 1 386 ? 7.562 -1.743 2.264 1 98.88 386 GLY A N 1
ATOM 2879 C CA . GLY A 1 386 ? 8.125 -2.604 3.291 1 98.88 386 GLY A CA 1
ATOM 2880 C C . GLY A 1 386 ? 7.605 -4.027 3.229 1 98.88 386 GLY A C 1
ATOM 2881 O O . GLY A 1 386 ? 8.367 -4.98 3.391 1 98.88 386 GLY A O 1
ATOM 2882 N N . ILE A 1 387 ? 6.348 -4.176 2.945 1 98.81 387 ILE A N 1
ATOM 2883 C CA . ILE A 1 387 ? 5.73 -5.488 2.807 1 98.81 387 ILE A CA 1
ATOM 2884 C C . ILE A 1 387 ? 6.328 -6.215 1.602 1 98.81 387 ILE A C 1
ATOM 2886 O O . ILE A 1 387 ? 6.676 -7.395 1.688 1 98.81 387 ILE A O 1
ATOM 2890 N N . VAL A 1 388 ? 6.488 -5.523 0.511 1 98.88 388 VAL A N 1
ATOM 2891 C CA . VAL A 1 388 ? 7.039 -6.086 -0.717 1 98.88 388 VAL A CA 1
ATOM 2892 C C . VAL A 1 388 ? 8.477 -6.543 -0.475 1 98.88 388 VAL A C 1
ATOM 2894 O O . VAL A 1 388 ? 8.875 -7.621 -0.924 1 98.88 388 VAL A O 1
ATOM 2897 N N . LEU A 1 389 ? 9.227 -5.699 0.269 1 98.88 389 LEU A N 1
ATOM 2898 C CA . LEU A 1 389 ? 10.625 -6.035 0.543 1 98.88 389 LEU A CA 1
ATOM 2899 C C . LEU A 1 389 ? 10.719 -7.285 1.408 1 98.88 389 LEU A C 1
ATOM 2901 O O . LEU A 1 389 ? 11.656 -8.07 1.263 1 98.88 389 LEU A O 1
ATOM 2905 N N . ALA A 1 390 ? 9.789 -7.477 2.289 1 98.81 390 ALA A N 1
ATOM 2906 C CA . ALA A 1 390 ? 9.758 -8.695 3.092 1 98.81 390 ALA A CA 1
ATOM 2907 C C . ALA A 1 390 ? 9.516 -9.922 2.215 1 98.81 390 ALA A C 1
ATOM 2909 O O . ALA A 1 390 ? 10.18 -10.945 2.375 1 98.81 390 ALA A O 1
ATOM 2910 N N . HIS A 1 391 ? 8.562 -9.836 1.266 1 98.81 391 HIS A N 1
ATOM 2911 C CA . HIS A 1 391 ? 8.359 -10.914 0.298 1 98.81 391 HIS A CA 1
ATOM 2912 C C . HIS A 1 391 ? 9.625 -11.172 -0.513 1 98.81 391 HIS A C 1
ATOM 2914 O O . HIS A 1 391 ? 9.984 -12.32 -0.762 1 98.81 391 HIS A O 1
ATOM 2920 N N . HIS A 1 392 ? 10.25 -10.086 -0.915 1 98.69 392 HIS A N 1
ATOM 2921 C CA . HIS A 1 392 ? 11.445 -10.156 -1.755 1 98.69 392 HIS A CA 1
ATOM 2922 C C . HIS A 1 392 ? 12.555 -10.938 -1.064 1 98.69 392 HIS A C 1
ATOM 2924 O O . HIS A 1 392 ? 13.141 -11.852 -1.657 1 98.69 392 HIS A O 1
ATOM 2930 N N . THR A 1 393 ? 12.828 -10.648 0.198 1 98.44 393 THR A N 1
ATOM 2931 C CA . THR A 1 393 ? 13.938 -11.297 0.892 1 98.44 393 THR A CA 1
ATOM 2932 C C . THR A 1 393 ? 13.562 -12.727 1.287 1 98.44 393 THR A C 1
ATOM 2934 O O . THR A 1 393 ? 14.43 -13.602 1.331 1 98.44 393 THR A O 1
ATOM 2937 N N . THR A 1 394 ? 12.281 -12.977 1.521 1 98 394 THR A N 1
ATOM 2938 C CA . THR A 1 394 ? 11.836 -14.344 1.768 1 98 394 THR A CA 1
ATOM 2939 C C . THR A 1 394 ? 12.039 -15.211 0.529 1 98 394 THR A C 1
ATOM 2941 O O . THR A 1 394 ? 12.586 -16.312 0.621 1 98 394 THR A O 1
ATOM 2944 N N . ALA A 1 395 ? 11.641 -14.711 -0.587 1 98.56 395 ALA A N 1
ATOM 2945 C CA . ALA A 1 395 ? 11.797 -15.453 -1.837 1 98.56 395 ALA A CA 1
ATOM 2946 C C . ALA A 1 395 ? 13.266 -15.672 -2.17 1 98.56 395 ALA A C 1
ATOM 2948 O O . ALA A 1 395 ? 13.664 -16.766 -2.59 1 98.56 395 ALA A O 1
ATOM 2949 N N . SER A 1 396 ? 14.047 -14.602 -1.99 1 98.69 396 SER A N 1
ATOM 2950 C CA . SER A 1 396 ? 15.484 -14.711 -2.229 1 98.69 396 SER A CA 1
ATOM 2951 C C . SER A 1 396 ? 16.109 -15.781 -1.343 1 98.69 396 SER A C 1
ATOM 2953 O O . SER A 1 396 ? 16.922 -16.578 -1.809 1 98.69 396 SER A O 1
ATOM 2955 N N . SER A 1 397 ? 15.773 -15.812 -0.103 1 98.44 397 SER A N 1
ATOM 2956 C CA . SER A 1 397 ? 16.297 -16.797 0.838 1 98.44 397 SER A CA 1
ATOM 2957 C C . SER A 1 397 ? 15.906 -18.219 0.424 1 98.44 397 SER A C 1
ATOM 2959 O O . SER A 1 397 ? 16.734 -19.125 0.494 1 98.44 397 SER A O 1
ATOM 2961 N N . GLU A 1 398 ? 14.719 -18.359 0.003 1 98.31 398 GLU A N 1
ATOM 2962 C CA . GLU A 1 398 ? 14.266 -19.672 -0.436 1 98.31 398 GLU A CA 1
ATOM 2963 C C . GLU A 1 398 ? 15 -20.125 -1.694 1 98.31 398 GLU A C 1
ATOM 2965 O O . GLU A 1 398 ? 15.305 -21.312 -1.855 1 98.31 398 GLU A O 1
ATOM 2970 N N . ARG A 1 399 ? 15.25 -19.219 -2.619 1 98.62 399 ARG A N 1
ATOM 2971 C CA . ARG A 1 399 ? 16.016 -19.578 -3.814 1 98.62 399 ARG A CA 1
ATOM 2972 C C . ARG A 1 399 ? 17.406 -20.078 -3.449 1 98.62 399 ARG A C 1
ATOM 2974 O O . ARG A 1 399 ? 17.906 -21.016 -4.051 1 98.62 399 ARG A O 1
ATOM 2981 N N . VAL A 1 400 ? 18.016 -19.453 -2.445 1 98.62 400 VAL A N 1
ATOM 2982 C CA . VAL A 1 400 ? 19.328 -19.891 -1.976 1 98.62 400 VAL A CA 1
ATOM 2983 C C . VAL A 1 400 ? 19.234 -21.328 -1.472 1 98.62 400 VAL A C 1
ATOM 2985 O O . VAL A 1 400 ? 20.078 -22.172 -1.812 1 98.62 400 VAL A O 1
ATOM 2988 N N . LEU A 1 401 ? 18.25 -21.609 -0.674 1 98.19 401 LEU A N 1
ATOM 2989 C CA . LEU A 1 401 ? 18.062 -22.953 -0.143 1 98.19 401 LEU A CA 1
ATOM 2990 C C . LEU A 1 401 ? 17.891 -23.969 -1.271 1 98.19 401 LEU A C 1
ATOM 2992 O O . LEU A 1 401 ? 18.375 -25.094 -1.191 1 98.19 401 LEU A O 1
ATOM 2996 N N . LYS A 1 402 ? 17.203 -23.609 -2.312 1 98.12 402 LYS A N 1
ATOM 2997 C CA . LYS A 1 402 ? 17 -24.5 -3.449 1 98.12 402 LYS A CA 1
ATOM 2998 C C . LYS A 1 402 ? 18.297 -24.688 -4.238 1 98.12 402 LYS A C 1
ATOM 3000 O O . LYS A 1 402 ? 18.562 -25.781 -4.742 1 98.12 402 LYS A O 1
ATOM 3005 N N . LEU A 1 403 ? 19.047 -23.656 -4.406 1 98.25 403 LEU A N 1
ATOM 3006 C CA . LEU A 1 403 ? 20.328 -23.766 -5.109 1 98.25 403 LEU A CA 1
ATOM 3007 C C . LEU A 1 403 ? 21.266 -24.688 -4.359 1 98.25 403 LEU A C 1
ATOM 3009 O O . LEU A 1 403 ? 22.078 -25.391 -4.98 1 98.25 403 LEU A O 1
ATOM 3013 N N . ASN A 1 404 ? 21.188 -24.75 -3.057 1 97.69 404 ASN A N 1
ATOM 3014 C CA . ASN A 1 404 ? 22.031 -25.578 -2.201 1 97.69 404 ASN A CA 1
ATOM 3015 C C . ASN A 1 404 ? 21.656 -27.047 -2.311 1 97.69 404 ASN A C 1
ATOM 3017 O O . ASN A 1 404 ? 22.406 -27.922 -1.874 1 97.69 404 ASN A O 1
ATOM 3021 N N . ASN A 1 405 ? 20.516 -27.359 -2.869 1 96.81 405 ASN A N 1
ATOM 3022 C CA . ASN A 1 405 ? 19.922 -28.688 -2.768 1 96.81 405 ASN A CA 1
ATOM 3023 C C . ASN A 1 405 ? 20.031 -29.453 -4.086 1 96.81 405 ASN A C 1
ATOM 3025 O O . ASN A 1 405 ? 19.375 -29.094 -5.066 1 96.81 405 ASN A O 1
ATOM 3029 N N . PRO A 1 406 ? 20.703 -30.656 -4.078 1 95.75 406 PRO A N 1
ATOM 3030 C CA . PRO A 1 406 ? 20.891 -31.422 -5.312 1 95.75 406 PRO A CA 1
ATOM 3031 C C . PRO A 1 406 ? 19.562 -31.922 -5.895 1 95.75 406 PRO A C 1
ATOM 3033 O O . PRO A 1 406 ? 19.484 -32.219 -7.09 1 95.75 406 PRO A O 1
ATOM 3036 N N . THR A 1 407 ? 18.578 -31.984 -5.07 1 92.81 407 THR A N 1
ATOM 3037 C CA . THR A 1 407 ? 17.281 -32.406 -5.559 1 92.81 407 THR A CA 1
ATOM 3038 C C . THR A 1 407 ? 16.734 -31.438 -6.598 1 92.81 407 THR A C 1
ATOM 3040 O O . THR A 1 407 ? 16.078 -31.844 -7.555 1 92.81 407 THR A O 1
ATOM 3043 N N . HIS A 1 408 ? 17.062 -30.219 -6.441 1 93.31 408 HIS A N 1
ATOM 3044 C CA . HIS A 1 408 ? 16.547 -29.188 -7.328 1 93.31 408 HIS A CA 1
ATOM 3045 C C . HIS A 1 408 ? 17.562 -28.844 -8.422 1 93.31 408 HIS A C 1
ATOM 3047 O O . HIS A 1 408 ? 17.172 -28.641 -9.578 1 93.31 408 HIS A O 1
ATOM 3053 N N . THR A 1 409 ? 18.828 -28.875 -8.109 1 94.69 409 THR A N 1
ATOM 3054 C CA . THR A 1 409 ? 19.812 -28.344 -9.047 1 94.69 409 THR A CA 1
ATOM 3055 C C . THR A 1 409 ? 20.484 -29.484 -9.82 1 94.69 409 THR A C 1
ATOM 3057 O O . THR A 1 409 ? 21.062 -29.266 -10.883 1 94.69 409 THR A O 1
ATOM 3060 N N . LYS A 1 410 ? 20.562 -30.688 -9.203 1 94.94 410 LYS A N 1
ATOM 3061 C CA . LYS A 1 410 ? 21.344 -31.812 -9.688 1 94.94 410 LYS A CA 1
ATOM 3062 C C . LYS A 1 410 ? 22.844 -31.516 -9.656 1 94.94 410 LYS A C 1
ATOM 3064 O O . LYS A 1 410 ? 23.625 -32.219 -10.297 1 94.94 410 LYS A O 1
ATOM 3069 N N . LEU A 1 411 ? 23.25 -30.453 -8.945 1 96.88 411 LEU A N 1
ATOM 3070 C CA . LEU A 1 411 ? 24.641 -30.109 -8.68 1 96.88 411 LEU A CA 1
ATOM 3071 C C . LEU A 1 411 ? 25.078 -30.656 -7.32 1 96.88 411 LEU A C 1
ATOM 3073 O O . LEU A 1 411 ? 24.281 -31.25 -6.594 1 96.88 411 LEU A O 1
ATOM 3077 N N . ALA A 1 412 ? 26.391 -30.547 -7.031 1 96.88 412 ALA A N 1
ATOM 3078 C CA . ALA A 1 412 ? 26.922 -31 -5.746 1 96.88 412 ALA A CA 1
ATOM 3079 C C . ALA A 1 412 ? 26.203 -30.312 -4.586 1 96.88 412 ALA A C 1
ATOM 3081 O O . ALA A 1 412 ? 25.891 -29.125 -4.66 1 96.88 412 ALA A O 1
ATOM 3082 N N . ARG A 1 413 ? 25.953 -31.078 -3.568 1 96.62 413 ARG A N 1
ATOM 3083 C CA . ARG A 1 413 ? 25.297 -30.547 -2.381 1 96.62 413 ARG A CA 1
ATOM 3084 C C . ARG A 1 413 ? 26 -29.297 -1.878 1 96.62 413 ARG A C 1
ATOM 3086 O O . ARG A 1 413 ? 27.234 -29.25 -1.802 1 96.62 413 ARG A O 1
ATOM 3093 N N . TYR A 1 414 ? 25.219 -28.188 -1.625 1 97.94 414 TYR A N 1
ATOM 3094 C CA . TYR A 1 414 ? 25.688 -26.906 -1.126 1 97.94 414 TYR A CA 1
ATOM 3095 C C . TYR A 1 414 ? 26.688 -26.281 -2.09 1 97.94 414 TYR A C 1
ATOM 3097 O O . TYR A 1 414 ? 27.516 -25.453 -1.688 1 97.94 414 TYR A O 1
ATOM 3105 N N . LEU A 1 415 ? 26.703 -26.812 -3.33 1 98.31 415 LEU A N 1
ATOM 3106 C CA . LEU A 1 415 ? 27.484 -26.281 -4.426 1 98.31 415 LEU A CA 1
ATOM 3107 C C . LEU A 1 415 ? 28.984 -26.406 -4.145 1 98.31 415 LEU A C 1
ATOM 3109 O O . LEU A 1 415 ? 29.766 -25.5 -4.438 1 98.31 415 LEU A O 1
ATOM 3113 N N . GLY A 1 416 ? 29.344 -27.484 -3.537 1 97.62 416 GLY A N 1
ATOM 3114 C CA . GLY A 1 416 ? 30.734 -27.75 -3.186 1 97.62 416 GLY A CA 1
ATOM 3115 C C . GLY A 1 416 ? 31.531 -28.375 -4.324 1 97.62 416 GLY A C 1
ATOM 3116 O O . GLY A 1 416 ? 30.984 -28.609 -5.406 1 97.62 416 GLY A O 1
ATOM 3117 N N . THR A 1 417 ? 32.844 -28.438 -4.09 1 97.19 417 THR A N 1
ATOM 3118 C CA . THR A 1 417 ? 33.781 -29.156 -4.941 1 97.19 417 THR A CA 1
ATOM 3119 C C . THR A 1 417 ? 34.406 -30.328 -4.188 1 97.19 417 THR A C 1
ATOM 3121 O O . THR A 1 417 ? 34.062 -30.609 -3.041 1 97.19 417 THR A O 1
ATOM 3124 N N . GLU A 1 418 ? 35.281 -30.953 -4.895 1 96.44 418 GLU A N 1
ATOM 3125 C CA . GLU A 1 418 ? 36 -32.062 -4.25 1 96.44 418 GLU A CA 1
ATOM 3126 C C . GLU A 1 418 ? 36.875 -31.547 -3.113 1 96.44 418 GLU A C 1
ATOM 3128 O O . GLU A 1 418 ? 37.281 -32.312 -2.234 1 96.44 418 GLU A O 1
ATOM 3133 N N . ASN A 1 419 ? 37.094 -30.281 -3.037 1 97.25 419 ASN A N 1
ATOM 3134 C CA . ASN A 1 419 ? 38.031 -29.719 -2.062 1 97.25 419 ASN A CA 1
ATOM 3135 C C . ASN A 1 419 ? 37.281 -29.031 -0.921 1 97.25 419 ASN A C 1
ATOM 3137 O O . ASN A 1 419 ? 37.906 -28.469 -0.012 1 97.25 419 ASN A O 1
ATOM 3141 N N . THR A 1 420 ? 35.906 -29.062 -0.987 1 96.56 420 THR A N 1
ATOM 3142 C CA . THR A 1 420 ? 35.156 -28.422 0.069 1 96.56 420 THR A CA 1
ATOM 3143 C C . THR A 1 420 ? 34.625 -29.438 1.063 1 96.56 420 THR A C 1
ATOM 3145 O O . THR A 1 420 ? 34.375 -30.594 0.698 1 96.56 420 THR A O 1
ATOM 3148 N N . HIS A 1 421 ? 34.531 -29 2.33 1 95.31 421 HIS A N 1
ATOM 3149 C CA . HIS A 1 421 ? 33.906 -29.828 3.359 1 95.31 421 HIS A CA 1
ATOM 3150 C C . HIS A 1 421 ? 32.5 -29.359 3.66 1 95.31 421 HIS A C 1
ATOM 3152 O O . HIS A 1 421 ? 31.594 -30.172 3.887 1 95.31 421 HIS A O 1
ATOM 3158 N N . HIS A 1 422 ? 32.281 -28.047 3.723 1 95.44 422 HIS A N 1
ATOM 3159 C CA . HIS A 1 422 ? 30.969 -27.516 4.082 1 95.44 422 HIS A CA 1
ATOM 3160 C C . HIS A 1 422 ? 30.375 -26.703 2.938 1 95.44 422 HIS A C 1
ATOM 3162 O O . HIS A 1 422 ? 29.156 -26.578 2.832 1 95.44 422 HIS A O 1
ATOM 3168 N N . ALA A 1 423 ? 31.281 -26.141 2.123 1 97.62 423 ALA A N 1
ATOM 3169 C CA . ALA A 1 423 ? 30.844 -25.297 1.007 1 97.62 423 ALA A CA 1
ATOM 3170 C C . ALA A 1 423 ? 29.891 -24.203 1.476 1 97.62 423 ALA A C 1
ATOM 3172 O O . ALA A 1 423 ? 30.203 -23.469 2.418 1 97.62 423 ALA A O 1
ATOM 3173 N N . PHE A 1 424 ? 28.656 -24.047 0.902 1 98 424 PHE A N 1
ATOM 3174 C CA . PHE A 1 424 ? 27.812 -22.891 1.174 1 98 424 PHE A CA 1
ATOM 3175 C C . PHE A 1 424 ? 26.797 -23.203 2.254 1 98 424 PHE A C 1
ATOM 3177 O O . PHE A 1 424 ? 25.922 -22.375 2.549 1 98 424 PHE A O 1
ATOM 3184 N N . LEU A 1 425 ? 26.875 -24.312 2.93 1 96.62 425 LEU A N 1
ATOM 3185 C CA . LEU A 1 425 ? 25.875 -24.812 3.871 1 96.62 425 LEU A CA 1
ATOM 3186 C C . LEU A 1 425 ? 25.578 -23.766 4.945 1 96.62 425 LEU A C 1
ATOM 3188 O O . LEU A 1 425 ? 24.406 -23.453 5.207 1 96.62 425 LEU A O 1
ATOM 3192 N N . VAL A 1 426 ? 26.578 -23.172 5.508 1 95.38 426 VAL A N 1
ATOM 3193 C CA . VAL A 1 426 ? 26.438 -22.391 6.734 1 95.38 426 VAL A CA 1
ATOM 3194 C C . VAL A 1 426 ? 25.906 -21 6.398 1 95.38 426 VAL A C 1
ATOM 3196 O O . VAL A 1 426 ? 25.422 -20.281 7.281 1 95.38 426 VAL A O 1
ATOM 3199 N N . VAL A 1 427 ? 25.906 -20.547 5.113 1 97.25 427 VAL A N 1
ATOM 3200 C CA . VAL A 1 427 ? 25.391 -19.25 4.676 1 97.25 427 VAL A CA 1
ATOM 3201 C C . VAL A 1 427 ? 23.891 -19.188 4.941 1 97.25 427 VAL A C 1
ATOM 3203 O O . VAL A 1 427 ? 23.328 -18.094 5.094 1 97.25 427 VAL A O 1
ATOM 3206 N N . GLU A 1 428 ? 23.234 -20.344 5.109 1 97.31 428 GLU A N 1
ATOM 3207 C CA . GLU A 1 428 ? 21.797 -20.406 5.32 1 97.31 428 GLU A CA 1
ATOM 3208 C C . GLU A 1 428 ? 21.406 -19.703 6.621 1 97.31 428 GLU A C 1
ATOM 3210 O O . GLU A 1 428 ? 20.328 -19.125 6.715 1 97.31 428 GLU A O 1
ATOM 3215 N N . ALA A 1 429 ? 22.281 -19.734 7.594 1 95.5 429 ALA A N 1
ATOM 3216 C CA . ALA A 1 429 ? 21.953 -19.219 8.922 1 95.5 429 ALA A CA 1
ATOM 3217 C C . ALA A 1 429 ? 21.844 -17.703 8.906 1 95.5 429 ALA A C 1
ATOM 3219 O O . ALA A 1 429 ? 20.812 -17.141 9.273 1 95.5 429 ALA A O 1
ATOM 3220 N N . PRO A 1 430 ? 22.922 -16.969 8.492 1 96.88 430 PRO A N 1
ATOM 3221 C CA . PRO A 1 430 ? 22.781 -15.508 8.461 1 96.88 430 PRO A CA 1
ATOM 3222 C C . PRO A 1 430 ? 21.703 -15.047 7.477 1 96.88 430 PRO A C 1
ATOM 3224 O O . PRO A 1 430 ? 21.047 -14.023 7.699 1 96.88 430 PRO A O 1
ATOM 3227 N N . LEU A 1 431 ? 21.484 -15.812 6.457 1 97.12 431 LEU A N 1
ATOM 3228 C CA . LEU A 1 431 ? 20.438 -15.539 5.48 1 97.12 431 LEU A CA 1
ATOM 3229 C C . LEU A 1 431 ? 19.062 -15.5 6.145 1 97.12 431 LEU A C 1
ATOM 3231 O O . LEU A 1 431 ? 18.312 -14.531 5.992 1 97.12 431 LEU A O 1
ATOM 3235 N N . MET A 1 432 ? 18.719 -16.516 6.879 1 96.12 432 MET A N 1
ATOM 3236 C CA . MET A 1 432 ? 17.422 -16.641 7.531 1 96.12 432 MET A CA 1
ATOM 3237 C C . MET A 1 432 ? 17.281 -15.609 8.648 1 96.12 432 MET A C 1
ATOM 3239 O O . MET A 1 432 ? 16.188 -15.078 8.875 1 96.12 432 MET A O 1
ATOM 3243 N N . ALA A 1 433 ? 18.391 -15.359 9.336 1 96.25 433 ALA A N 1
ATOM 3244 C CA . ALA A 1 433 ? 18.375 -14.367 10.414 1 96.25 433 ALA A CA 1
ATOM 3245 C C . ALA A 1 433 ? 18.016 -12.992 9.875 1 96.25 433 ALA A C 1
ATOM 3247 O O . ALA A 1 433 ? 17.156 -12.297 10.445 1 96.25 433 ALA A O 1
ATOM 3248 N N . LEU A 1 434 ? 18.625 -12.578 8.789 1 97.88 434 LEU A N 1
ATOM 3249 C CA . LEU A 1 434 ? 18.375 -11.258 8.219 1 97.88 434 LEU A CA 1
ATOM 3250 C C . LEU A 1 434 ? 16.984 -11.18 7.613 1 97.88 434 LEU A C 1
ATOM 3252 O O . LEU A 1 434 ? 16.328 -10.125 7.656 1 97.88 434 LEU A O 1
ATOM 3256 N N . ALA A 1 435 ? 16.5 -12.289 6.988 1 97.44 435 ALA A N 1
ATOM 3257 C CA . ALA A 1 435 ? 15.141 -12.312 6.457 1 97.44 435 ALA A CA 1
ATOM 3258 C C . ALA A 1 435 ? 14.117 -12.109 7.57 1 97.44 435 ALA A C 1
ATOM 3260 O O . ALA A 1 435 ? 13.102 -11.445 7.371 1 97.44 435 ALA A O 1
ATOM 3261 N N . THR A 1 436 ? 14.375 -12.758 8.711 1 97.06 436 THR A N 1
ATOM 3262 C CA . THR A 1 436 ? 13.508 -12.578 9.875 1 97.06 436 THR A CA 1
ATOM 3263 C C . THR A 1 436 ? 13.484 -11.117 10.305 1 97.06 436 THR A C 1
ATOM 3265 O O . THR A 1 436 ? 12.422 -10.57 10.625 1 97.06 436 THR A O 1
ATOM 3268 N N . GLU A 1 437 ? 14.648 -10.477 10.305 1 97.62 437 GLU A N 1
ATOM 3269 C CA . GLU A 1 437 ? 14.719 -9.055 10.633 1 97.62 437 GLU A CA 1
ATOM 3270 C C . GLU A 1 437 ? 13.875 -8.219 9.672 1 97.62 437 GLU A C 1
ATOM 3272 O O . GLU A 1 437 ? 13.18 -7.293 10.094 1 97.62 437 GLU A O 1
ATOM 3277 N N . ASN A 1 438 ? 13.93 -8.516 8.375 1 98.25 438 ASN A N 1
ATOM 3278 C CA . ASN A 1 438 ? 13.18 -7.754 7.387 1 98.25 438 ASN A CA 1
ATOM 3279 C C . ASN A 1 438 ? 11.672 -7.91 7.586 1 98.25 438 ASN A C 1
ATOM 3281 O O . ASN A 1 438 ? 10.914 -6.965 7.375 1 98.25 438 ASN A O 1
ATOM 3285 N N . ARG A 1 439 ? 11.164 -9.117 7.941 1 97.69 439 ARG A N 1
ATOM 3286 C CA . ARG A 1 439 ? 9.742 -9.297 8.227 1 97.69 439 ARG A CA 1
ATOM 3287 C C . ARG A 1 439 ? 9.32 -8.484 9.445 1 97.69 439 ARG A C 1
ATOM 3289 O O . ARG A 1 439 ? 8.234 -7.91 9.469 1 97.69 439 ARG A O 1
ATOM 3296 N N . ALA A 1 440 ? 10.211 -8.453 10.484 1 97.56 440 ALA A N 1
ATOM 3297 C CA . ALA A 1 440 ? 9.93 -7.637 11.664 1 97.56 440 ALA A CA 1
ATOM 3298 C C . ALA A 1 440 ? 9.859 -6.156 11.312 1 97.56 440 ALA A C 1
ATOM 3300 O O . ALA A 1 440 ? 8.984 -5.438 11.797 1 97.56 440 ALA A O 1
ATOM 3301 N N . LEU A 1 441 ? 10.75 -5.68 10.445 1 98.38 441 LEU A N 1
ATOM 3302 C CA . LEU A 1 441 ? 10.82 -4.281 10.039 1 98.38 441 LEU A CA 1
ATOM 3303 C C . LEU A 1 441 ? 9.633 -3.908 9.164 1 98.38 441 LEU A C 1
ATOM 3305 O O . LEU A 1 441 ? 9.297 -2.729 9.031 1 98.38 441 LEU A O 1
ATOM 3309 N N . ALA A 1 442 ? 8.938 -4.906 8.547 1 98.38 442 ALA A N 1
ATOM 3310 C CA . ALA A 1 442 ? 7.82 -4.66 7.641 1 98.38 442 ALA A CA 1
ATOM 3311 C C . ALA A 1 442 ? 6.523 -4.414 8.414 1 98.38 442 ALA A C 1
ATOM 3313 O O . ALA A 1 442 ? 5.516 -4.004 7.832 1 98.38 442 ALA A O 1
ATOM 3314 N N . GLN A 1 443 ? 6.492 -4.676 9.742 1 97.44 443 GLN A N 1
ATOM 3315 C CA . GLN A 1 443 ? 5.324 -4.363 10.555 1 97.44 443 GLN A CA 1
ATOM 3316 C C . GLN A 1 443 ? 5.047 -2.863 10.57 1 97.44 443 GLN A C 1
ATOM 3318 O O . GLN A 1 443 ? 5.953 -2.062 10.812 1 97.44 443 GLN A O 1
ATOM 3323 N N . PRO A 1 444 ? 3.814 -2.465 10.305 1 97.62 444 PRO A N 1
ATOM 3324 C CA . PRO A 1 444 ? 3.52 -1.033 10.211 1 97.62 444 PRO A CA 1
ATOM 3325 C C . PRO A 1 444 ? 3.662 -0.308 11.547 1 97.62 444 PRO A C 1
ATOM 3327 O O . PRO A 1 444 ? 3.307 -0.857 12.594 1 97.62 444 PRO A O 1
ATOM 3330 N N . THR A 1 445 ? 4.156 0.907 11.523 1 97.5 445 THR A N 1
ATOM 3331 C CA . THR A 1 445 ? 4.316 1.741 12.711 1 97.5 445 THR A CA 1
ATOM 3332 C C . THR A 1 445 ? 3.619 3.086 12.523 1 97.5 445 THR A C 1
ATOM 3334 O O . THR A 1 445 ? 3.447 3.838 13.484 1 97.5 445 THR A O 1
ATOM 3337 N N . SER A 1 446 ? 3.131 3.379 11.344 1 97.75 446 SER A N 1
ATOM 3338 C CA . SER A 1 446 ? 2.602 4.695 11.008 1 97.75 446 SER A CA 1
ATOM 3339 C C . SER A 1 446 ? 1.368 5.027 11.844 1 97.75 446 SER A C 1
ATOM 3341 O O . SER A 1 446 ? 1.16 6.18 12.219 1 97.75 446 SER A O 1
ATOM 3343 N N . PHE A 1 447 ? 0.533 4.016 12.148 1 95.44 447 PHE A N 1
ATOM 3344 C CA . PHE A 1 447 ? -0.739 4.301 12.805 1 95.44 447 PHE A CA 1
ATOM 3345 C C . PHE A 1 447 ? -0.594 4.25 14.32 1 95.44 447 PHE A C 1
ATOM 3347 O O . PHE A 1 447 ? -1.577 4.406 15.047 1 95.44 447 PHE A O 1
ATOM 3354 N N . ASP A 1 448 ? 0.631 4.012 14.828 1 93.12 448 ASP A N 1
ATOM 3355 C CA . ASP A 1 448 ? 0.865 3.963 16.266 1 93.12 448 ASP A CA 1
ATOM 3356 C C . ASP A 1 448 ? 1.144 5.355 16.828 1 93.12 448 ASP A C 1
ATOM 3358 O O . ASP A 1 448 ? 2.264 5.648 17.25 1 93.12 448 ASP A O 1
ATOM 3362 N N . SER A 1 449 ? 0.176 6.191 16.828 1 92 449 SER A N 1
ATOM 3363 C CA . SER A 1 449 ? 0.297 7.551 17.344 1 92 449 SER A CA 1
ATOM 3364 C C . SER A 1 449 ? -0.55 7.75 18.594 1 92 449 SER A C 1
ATOM 3366 O O . SER A 1 449 ? -1.568 7.078 18.781 1 92 449 SER A O 1
ATOM 3368 N N . ARG A 1 450 ? -0.073 8.609 19.5 1 92.12 450 ARG A N 1
ATOM 3369 C CA . ARG A 1 450 ? -0.795 9.039 20.688 1 92.12 450 ARG A CA 1
ATOM 3370 C C . ARG A 1 450 ? -0.954 10.555 20.719 1 92.12 450 ARG A C 1
ATOM 3372 O O . ARG A 1 450 ? -0.068 11.281 20.266 1 92.12 450 ARG A O 1
ATOM 3379 N N . PRO A 1 451 ? -2.061 11.031 21.281 1 94.19 451 PRO A N 1
ATOM 3380 C CA . PRO A 1 451 ? -2.275 12.477 21.312 1 94.19 451 PRO A CA 1
ATOM 3381 C C . PRO A 1 451 ? -1.247 13.219 22.156 1 94.19 451 PRO A C 1
ATOM 3383 O O . PRO A 1 451 ? -0.883 12.742 23.234 1 94.19 451 PRO A O 1
ATOM 3386 N N . ILE A 1 452 ? -0.808 14.305 21.609 1 93.69 452 ILE A N 1
ATOM 3387 C CA . ILE A 1 452 ? 0.08 15.203 22.328 1 93.69 452 ILE A CA 1
ATOM 3388 C C . ILE A 1 452 ? -0.403 16.641 22.172 1 93.69 452 ILE A C 1
ATOM 3390 O O . ILE A 1 452 ? -1.495 16.891 21.641 1 93.69 452 ILE A O 1
ATOM 3394 N N . ALA A 1 453 ? 0.398 17.641 22.781 1 92.69 453 ALA A N 1
ATOM 3395 C CA . ALA A 1 453 ? 0.088 19.062 22.656 1 92.69 453 ALA A CA 1
ATOM 3396 C C . ALA A 1 453 ? -1.328 19.344 23.156 1 92.69 453 ALA A C 1
ATOM 3398 O O . ALA A 1 453 ? -2.113 19.984 22.438 1 92.69 453 ALA A O 1
ATOM 3399 N N . GLY A 1 454 ? -1.775 18.781 24.297 1 89.31 454 GLY A N 1
ATOM 3400 C CA . GLY A 1 454 ? -3.084 19.016 24.891 1 89.31 454 GLY A CA 1
ATOM 3401 C C . GLY A 1 454 ? -4.207 18.328 24.141 1 89.31 454 GLY A C 1
ATOM 3402 O O . GLY A 1 454 ? -5.359 18.781 24.188 1 89.31 454 GLY A O 1
ATOM 3403 N N . GLY A 1 455 ? -3.812 17.375 23.266 1 91.44 455 GLY A N 1
ATOM 3404 C CA . GLY A 1 455 ? -4.82 16.594 22.562 1 91.44 455 GLY A CA 1
ATOM 3405 C C . GLY A 1 455 ? -5.109 17.125 21.172 1 91.44 455 GLY A C 1
ATOM 3406 O O . GLY A 1 455 ? -5.863 16.516 20.406 1 91.44 455 GLY A O 1
ATOM 3407 N N . VAL A 1 456 ? -4.449 18.234 20.766 1 92.06 456 VAL A N 1
ATOM 3408 C CA . VAL A 1 456 ? -4.711 18.828 19.453 1 92.06 456 VAL A CA 1
ATOM 3409 C C . VAL A 1 456 ? -4.004 18.031 18.359 1 92.06 456 VAL A C 1
ATOM 3411 O O . VAL A 1 456 ? -4.555 17.828 17.281 1 92.06 456 VAL A O 1
ATOM 3414 N N . GLU A 1 457 ? -2.785 17.641 18.688 1 94.5 457 GLU A N 1
ATOM 3415 C CA . GLU A 1 457 ? -2.078 16.719 17.812 1 94.5 457 GLU A CA 1
ATOM 3416 C C . GLU A 1 457 ? -2.418 15.273 18.141 1 94.5 457 GLU A C 1
ATOM 3418 O O . GLU A 1 457 ? -1.62 14.57 18.766 1 94.5 457 GLU A O 1
ATOM 3423 N N . ASP A 1 458 ? -3.578 14.82 17.625 1 95.88 458 ASP A N 1
ATOM 3424 C CA . ASP A 1 458 ? -4.203 13.602 18.141 1 95.88 458 ASP A CA 1
ATOM 3425 C C . ASP A 1 458 ? -4.023 12.445 17.172 1 95.88 458 ASP A C 1
ATOM 3427 O O . ASP A 1 458 ? -4.379 11.305 17.484 1 95.88 458 ASP A O 1
ATOM 3431 N N . VAL A 1 459 ? -3.426 12.68 16.031 1 96.19 459 VAL A N 1
ATOM 3432 C CA . VAL A 1 459 ? -2.998 11.641 15.102 1 96.19 459 VAL A CA 1
ATOM 3433 C C . VAL A 1 459 ? -1.608 11.969 14.555 1 96.19 459 VAL A C 1
ATOM 3435 O O . VAL A 1 459 ? -1.149 13.109 14.656 1 96.19 459 VAL A O 1
ATOM 3438 N N . GLY A 1 460 ? -0.928 11.008 14.016 1 95.38 460 GLY A N 1
ATOM 3439 C CA . GLY A 1 460 ? 0.396 11.117 13.43 1 95.38 460 GLY A CA 1
ATOM 3440 C C . GLY A 1 460 ? 0.733 9.977 12.484 1 95.38 460 GLY A C 1
ATOM 3441 O O . GLY A 1 460 ? -0.091 9.086 12.266 1 95.38 460 GLY A O 1
ATOM 3442 N N . THR A 1 461 ? 1.996 10.047 11.906 1 97.69 461 THR A N 1
ATOM 3443 C CA . THR A 1 461 ? 2.338 9.047 10.898 1 97.69 461 THR A CA 1
ATOM 3444 C C . THR A 1 461 ? 3.674 8.383 11.227 1 97.69 461 THR A C 1
ATOM 3446 O O . THR A 1 461 ? 4.031 7.363 10.633 1 97.69 461 THR A O 1
ATOM 3449 N N . ASN A 1 462 ? 4.434 9.023 12.156 1 97.81 462 ASN A N 1
ATOM 3450 C CA . ASN A 1 462 ? 5.785 8.547 12.438 1 97.81 462 ASN A CA 1
ATOM 3451 C C . ASN A 1 462 ? 6.617 8.445 11.164 1 97.81 462 ASN A C 1
ATOM 3453 O O . ASN A 1 462 ? 7.406 7.516 11 1 97.81 462 ASN A O 1
ATOM 3457 N N . ALA A 1 463 ? 6.523 9.406 10.297 1 98.25 463 ALA A N 1
ATOM 3458 C CA . ALA A 1 463 ? 7.059 9.367 8.938 1 98.25 463 ALA A CA 1
ATOM 3459 C C . ALA A 1 463 ? 8.555 9.062 8.945 1 98.25 463 ALA A C 1
ATOM 3461 O O . ALA A 1 463 ? 9.008 8.141 8.258 1 98.25 463 ALA A O 1
ATOM 3462 N N . PRO A 1 464 ? 9.43 9.766 9.734 1 98.38 464 PRO A N 1
ATOM 3463 C CA . PRO A 1 464 ? 10.859 9.422 9.695 1 98.38 464 PRO A CA 1
ATOM 3464 C C . PRO A 1 464 ? 11.133 7.984 10.125 1 98.38 464 PRO A C 1
ATOM 3466 O O . PRO A 1 464 ? 11.977 7.312 9.531 1 98.38 464 PRO A O 1
ATOM 3469 N N . LEU A 1 465 ? 10.422 7.496 11.141 1 98.19 465 LEU A N 1
ATOM 3470 C CA . LEU A 1 465 ? 10.609 6.133 11.617 1 98.19 465 LEU A CA 1
ATOM 3471 C C . LEU A 1 465 ? 10.258 5.121 10.531 1 98.19 465 LEU A C 1
ATOM 3473 O O . LEU A 1 465 ? 10.984 4.148 10.32 1 98.19 465 LEU A O 1
ATOM 3477 N N . VAL A 1 466 ? 9.133 5.336 9.867 1 98.62 466 VAL A N 1
ATOM 3478 C CA . VAL A 1 466 ? 8.703 4.445 8.797 1 98.62 466 VAL A CA 1
ATOM 3479 C C . VAL A 1 466 ? 9.789 4.348 7.734 1 98.62 466 VAL A C 1
ATOM 3481 O O . VAL A 1 466 ? 10.18 3.248 7.332 1 98.62 466 VAL A O 1
ATOM 3484 N N . VAL A 1 467 ? 10.32 5.504 7.266 1 98.81 467 VAL A N 1
ATOM 3485 C CA . VAL A 1 467 ? 11.273 5.512 6.168 1 98.81 467 VAL A CA 1
ATOM 3486 C C . VAL A 1 467 ? 12.602 4.91 6.629 1 98.81 467 VAL A C 1
ATOM 3488 O O . VAL A 1 467 ? 13.266 4.199 5.871 1 98.81 467 VAL A O 1
ATOM 3491 N N . GLU A 1 468 ? 13 5.199 7.875 1 98.5 468 GLU A N 1
ATOM 3492 C CA . GLU A 1 468 ? 14.219 4.617 8.422 1 98.5 468 GLU A CA 1
ATOM 3493 C C . GLU A 1 468 ? 14.141 3.096 8.453 1 98.5 468 GLU A C 1
ATOM 3495 O O . GLU A 1 468 ? 15.125 2.408 8.172 1 98.5 468 GLU A O 1
ATOM 3500 N N . ARG A 1 469 ? 13.023 2.549 8.852 1 98.56 469 ARG A N 1
ATOM 3501 C CA . ARG A 1 469 ? 12.82 1.103 8.883 1 98.56 469 ARG A CA 1
ATOM 3502 C C . ARG A 1 469 ? 12.922 0.502 7.488 1 98.56 469 ARG A C 1
ATOM 3504 O O . ARG A 1 469 ? 13.508 -0.566 7.305 1 98.56 469 ARG A O 1
ATOM 3511 N N . ILE A 1 470 ? 12.383 1.19 6.496 1 98.75 470 ILE A N 1
ATOM 3512 C CA . ILE A 1 470 ? 12.445 0.717 5.117 1 98.75 470 ILE A CA 1
ATOM 3513 C C . ILE A 1 470 ? 13.891 0.767 4.625 1 98.75 470 ILE A C 1
ATOM 3515 O O . ILE A 1 470 ? 14.344 -0.132 3.91 1 98.75 470 ILE A O 1
ATOM 3519 N N . ARG A 1 471 ? 14.633 1.828 4.973 1 98.75 471 ARG A N 1
ATOM 3520 C CA . ARG A 1 471 ? 16.047 1.907 4.609 1 98.75 471 ARG A CA 1
ATOM 3521 C C . ARG A 1 471 ? 16.828 0.739 5.199 1 98.75 471 ARG A C 1
ATOM 3523 O O . ARG A 1 471 ? 17.703 0.169 4.535 1 98.75 471 ARG A O 1
ATOM 3530 N N . ALA A 1 472 ? 16.531 0.396 6.449 1 98.75 472 ALA A N 1
ATOM 3531 C CA . ALA A 1 472 ? 17.172 -0.76 7.074 1 98.75 472 ALA A CA 1
ATOM 3532 C C . ALA A 1 472 ? 16.844 -2.043 6.316 1 98.75 472 ALA A C 1
ATOM 3534 O O . ALA A 1 472 ? 17.703 -2.902 6.133 1 98.75 472 ALA A O 1
ATOM 3535 N N . GLN A 1 473 ? 15.57 -2.213 5.867 1 98.88 473 GLN A N 1
ATOM 3536 C CA . GLN A 1 473 ? 15.18 -3.361 5.059 1 98.88 473 GLN A CA 1
ATOM 3537 C C . GLN A 1 473 ? 15.992 -3.426 3.766 1 98.88 473 GLN A C 1
ATOM 3539 O O . GLN A 1 473 ? 16.391 -4.508 3.332 1 98.88 473 GLN A O 1
ATOM 3544 N N . ILE A 1 474 ? 16.125 -2.266 3.148 1 98.88 474 ILE A N 1
ATOM 3545 C CA . ILE A 1 474 ? 16.844 -2.199 1.888 1 98.88 474 ILE A CA 1
ATOM 3546 C C . ILE A 1 474 ? 18.297 -2.637 2.105 1 98.88 474 ILE A C 1
ATOM 3548 O O . ILE A 1 474 ? 18.844 -3.422 1.324 1 98.88 474 ILE A O 1
ATOM 3552 N N . ASP A 1 475 ? 18.922 -2.189 3.197 1 98.69 475 ASP A N 1
ATOM 3553 C CA . ASP A 1 475 ? 20.297 -2.576 3.518 1 98.69 475 ASP A CA 1
ATOM 3554 C C . ASP A 1 475 ? 20.406 -4.082 3.73 1 98.69 475 ASP A C 1
ATOM 3556 O O . ASP A 1 475 ? 21.297 -4.73 3.18 1 98.69 475 ASP A O 1
ATOM 3560 N N . ASN A 1 476 ? 19.516 -4.625 4.531 1 98.81 476 ASN A N 1
ATOM 3561 C CA . ASN A 1 476 ? 19.469 -6.07 4.723 1 98.81 476 ASN A CA 1
ATOM 3562 C C . ASN A 1 476 ? 19.281 -6.805 3.4 1 98.81 476 ASN A C 1
ATOM 3564 O O . ASN A 1 476 ? 19.875 -7.863 3.182 1 98.81 476 ASN A O 1
ATOM 3568 N N . SER A 1 477 ? 18.469 -6.266 2.551 1 98.88 477 SER A N 1
ATOM 3569 C CA . SER A 1 477 ? 18.141 -6.902 1.276 1 98.88 477 SER A CA 1
ATOM 3570 C C . SER A 1 477 ? 19.375 -7.016 0.385 1 98.88 477 SER A C 1
ATOM 3572 O O . SER A 1 477 ? 19.547 -8.016 -0.306 1 98.88 477 SER A O 1
ATOM 3574 N N . PHE A 1 478 ? 20.172 -5.969 0.41 1 98.88 478 PHE A N 1
ATOM 3575 C CA . PHE A 1 478 ? 21.406 -6.055 -0.365 1 98.88 478 PHE A CA 1
ATOM 3576 C C . PHE A 1 478 ? 22.297 -7.188 0.146 1 98.88 478 PHE A C 1
ATOM 3578 O O . PHE A 1 478 ? 22.906 -7.91 -0.644 1 98.88 478 PHE A O 1
ATOM 3585 N N . THR A 1 479 ? 22.375 -7.348 1.421 1 98.88 479 THR A N 1
ATOM 3586 C CA . THR A 1 479 ? 23.203 -8.406 2.008 1 98.88 479 THR A CA 1
ATOM 3587 C C . THR A 1 479 ? 22.625 -9.781 1.676 1 98.88 479 THR A C 1
ATOM 3589 O O . THR A 1 479 ? 23.375 -10.695 1.321 1 98.88 479 THR A O 1
ATOM 3592 N N . ILE A 1 480 ? 21.359 -9.922 1.777 1 98.88 480 ILE A N 1
ATOM 3593 C CA . ILE A 1 480 ? 20.688 -11.172 1.438 1 98.88 480 ILE A CA 1
ATOM 3594 C C . ILE A 1 480 ? 20.891 -11.477 -0.045 1 98.88 480 ILE A C 1
ATOM 3596 O O . ILE A 1 480 ? 21.219 -12.609 -0.415 1 98.88 480 ILE A O 1
ATOM 3600 N N . LEU A 1 481 ? 20.703 -10.453 -0.867 1 98.88 481 LEU A N 1
ATOM 3601 C CA . LEU A 1 481 ? 20.875 -10.617 -2.305 1 98.88 481 LEU A CA 1
ATOM 3602 C C . LEU A 1 481 ? 22.312 -11 -2.635 1 98.88 481 LEU A C 1
ATOM 3604 O O . LEU A 1 481 ? 22.562 -11.758 -3.582 1 98.88 481 LEU A O 1
ATOM 3608 N N . SER A 1 482 ? 23.234 -10.469 -1.83 1 98.88 482 SER A N 1
ATOM 3609 C CA . SER A 1 482 ? 24.641 -10.844 -1.993 1 98.88 482 SER A CA 1
ATOM 3610 C C . SER A 1 482 ? 24.828 -12.344 -1.771 1 98.88 482 SER A C 1
ATOM 3612 O O . SER A 1 482 ? 25.562 -13 -2.521 1 98.88 482 SER A O 1
ATOM 3614 N N . MET A 1 483 ? 24.25 -12.859 -0.796 1 98.88 483 MET A N 1
ATOM 3615 C CA . MET A 1 483 ? 24.344 -14.297 -0.528 1 98.88 483 MET A CA 1
ATOM 3616 C C . MET A 1 483 ? 23.719 -15.102 -1.659 1 98.88 483 MET A C 1
ATOM 3618 O O . MET A 1 483 ? 24.266 -16.125 -2.066 1 98.88 483 MET A O 1
ATOM 3622 N N . GLU A 1 484 ? 22.578 -14.641 -2.195 1 98.88 484 GLU A N 1
ATOM 3623 C CA . GLU A 1 484 ? 22.016 -15.32 -3.365 1 98.88 484 GLU A CA 1
ATOM 3624 C C . GLU A 1 484 ? 22.953 -15.211 -4.562 1 98.88 484 GLU A C 1
ATOM 3626 O O . GLU A 1 484 ? 23.125 -16.172 -5.316 1 98.88 484 GLU A O 1
ATOM 3631 N N . MET A 1 485 ? 23.562 -14.031 -4.672 1 98.88 485 MET A N 1
ATOM 3632 C CA . MET A 1 485 ? 24.484 -13.805 -5.777 1 98.88 485 MET A CA 1
ATOM 3633 C C . MET A 1 485 ? 25.656 -14.781 -5.703 1 98.88 485 MET A C 1
ATOM 3635 O O . MET A 1 485 ? 26.078 -15.336 -6.723 1 98.88 485 MET A O 1
ATOM 3639 N N . LEU A 1 486 ? 26.219 -15.016 -4.539 1 98.81 486 LEU A N 1
ATOM 3640 C CA . LEU A 1 486 ? 27.281 -15.992 -4.336 1 98.81 486 LEU A CA 1
ATOM 3641 C C . LEU A 1 486 ? 26.859 -17.375 -4.828 1 98.81 486 LEU A C 1
ATOM 3643 O O . LEU A 1 486 ? 27.609 -18.031 -5.555 1 98.81 486 LEU A O 1
ATOM 3647 N N . HIS A 1 487 ? 25.719 -17.766 -4.449 1 98.88 487 HIS A N 1
ATOM 3648 C CA . HIS A 1 487 ? 25.203 -19.094 -4.797 1 98.88 487 HIS A CA 1
ATOM 3649 C C . HIS A 1 487 ? 24.922 -19.188 -6.289 1 98.88 487 HIS A C 1
ATOM 3651 O O . HIS A 1 487 ? 25.25 -20.203 -6.922 1 98.88 487 HIS A O 1
ATOM 3657 N N . ALA A 1 488 ? 24.266 -18.156 -6.852 1 98.88 488 ALA A N 1
ATOM 3658 C CA . ALA A 1 488 ? 23.922 -18.141 -8.273 1 98.88 488 ALA A CA 1
ATOM 3659 C C . ALA A 1 488 ? 25.172 -18.25 -9.141 1 98.88 488 ALA A C 1
ATOM 3661 O O . ALA A 1 488 ? 25.203 -19.016 -10.102 1 98.88 488 ALA A O 1
ATOM 3662 N N . ALA A 1 489 ? 26.172 -17.469 -8.766 1 98.81 489 ALA A N 1
ATOM 3663 C CA . ALA A 1 489 ? 27.422 -17.5 -9.516 1 98.81 489 ALA A CA 1
ATOM 3664 C C . ALA A 1 489 ? 28.094 -18.859 -9.422 1 98.81 489 ALA A C 1
ATOM 3666 O O . ALA A 1 489 ? 28.562 -19.391 -10.422 1 98.81 489 ALA A O 1
ATOM 3667 N N . GLN A 1 490 ? 28.156 -19.422 -8.227 1 98.75 490 GLN A N 1
ATOM 3668 C CA . GLN A 1 490 ? 28.75 -20.734 -8.023 1 98.75 490 GLN A CA 1
ATOM 3669 C C . GLN A 1 490 ? 28.016 -21.812 -8.82 1 98.75 490 GLN A C 1
ATOM 3671 O O . GLN A 1 490 ? 28.641 -22.656 -9.453 1 98.75 490 GLN A O 1
ATOM 3676 N N . ALA A 1 491 ? 26.703 -21.797 -8.727 1 98.81 491 ALA A N 1
ATOM 3677 C CA . ALA A 1 491 ? 25.891 -22.766 -9.445 1 98.81 491 ALA A CA 1
ATOM 3678 C C . ALA A 1 491 ? 26.109 -22.672 -10.953 1 98.81 491 ALA A C 1
ATOM 3680 O O . ALA A 1 491 ? 26.219 -23.688 -11.641 1 98.81 491 ALA A O 1
ATOM 3681 N N . ALA A 1 492 ? 26.125 -21.453 -11.453 1 98.56 492 ALA A N 1
ATOM 3682 C CA . ALA A 1 492 ? 26.391 -21.234 -12.867 1 98.56 492 ALA A CA 1
ATOM 3683 C C . ALA A 1 492 ? 27.75 -21.797 -13.273 1 98.56 492 ALA A C 1
ATOM 3685 O O . ALA A 1 492 ? 27.875 -22.453 -14.312 1 98.56 492 ALA A O 1
ATOM 3686 N N . ASP A 1 493 ? 28.75 -21.547 -12.453 1 98.56 493 ASP A N 1
ATOM 3687 C CA . ASP A 1 493 ? 30.094 -22.047 -12.719 1 98.56 493 ASP A CA 1
ATOM 3688 C C . ASP A 1 493 ? 30.109 -23.562 -12.781 1 98.56 493 ASP A C 1
ATOM 3690 O O . ASP A 1 493 ? 30.688 -24.156 -13.711 1 98.56 493 ASP A O 1
ATOM 3694 N N . LEU A 1 494 ? 29.578 -24.141 -11.812 1 98.31 494 LEU A N 1
ATOM 3695 C CA . LEU A 1 494 ? 29.547 -25.609 -11.75 1 98.31 494 LEU A CA 1
ATOM 3696 C C . LEU A 1 494 ? 28.797 -26.188 -12.938 1 98.31 494 LEU A C 1
ATOM 3698 O O . LEU A 1 494 ? 29.203 -27.219 -13.484 1 98.31 494 LEU A O 1
ATOM 3702 N N . ARG A 1 495 ? 27.703 -25.531 -13.32 1 96.88 495 ARG A N 1
ATOM 3703 C CA . ARG A 1 495 ? 26.906 -26 -14.461 1 96.88 495 ARG A CA 1
ATOM 3704 C C . ARG A 1 495 ? 27.719 -25.891 -15.75 1 96.88 495 ARG A C 1
ATOM 3706 O O . ARG A 1 495 ? 27.688 -26.812 -16.578 1 96.88 495 ARG A O 1
ATOM 3713 N N . LEU A 1 496 ? 28.375 -24.844 -15.953 1 96.56 496 LEU A N 1
ATOM 3714 C CA . LEU A 1 496 ? 29.141 -24.625 -17.172 1 96.56 496 LEU A CA 1
ATOM 3715 C C . LEU A 1 496 ? 30.359 -25.547 -17.219 1 96.56 496 LEU A C 1
ATOM 3717 O O . LEU A 1 496 ? 30.781 -25.969 -18.297 1 96.56 496 LEU A O 1
ATOM 3721 N N . LYS A 1 497 ? 30.953 -25.812 -16.078 1 95.94 497 LYS A N 1
ATOM 3722 C CA . LYS A 1 497 ? 32.062 -26.766 -16.016 1 95.94 497 LYS A CA 1
ATOM 3723 C C . LYS A 1 497 ? 31.609 -28.141 -16.469 1 95.94 497 LYS A C 1
ATOM 3725 O O . LYS A 1 497 ? 32.344 -28.844 -17.156 1 95.94 497 LYS A O 1
ATOM 3730 N N . GLY A 1 498 ? 30.453 -28.516 -16.047 1 94.38 498 GLY A N 1
ATOM 3731 C CA . GLY A 1 498 ? 29.922 -29.828 -16.422 1 94.38 498 GLY A CA 1
ATOM 3732 C C . GLY A 1 498 ? 29.391 -29.875 -17.844 1 94.38 498 GLY A C 1
ATOM 3733 O O . GLY A 1 498 ? 29.328 -30.938 -18.453 1 94.38 498 GLY A O 1
ATOM 3734 N N . HIS A 1 499 ? 28.969 -28.703 -18.297 1 95.12 499 HIS A N 1
ATOM 3735 C CA . HIS A 1 499 ? 28.406 -28.578 -19.625 1 95.12 499 HIS A CA 1
ATOM 3736 C C . HIS A 1 499 ? 28.938 -27.344 -20.344 1 95.12 499 HIS A C 1
ATOM 3738 O O . HIS A 1 499 ? 28.219 -26.359 -20.516 1 95.12 499 HIS A O 1
ATOM 3744 N N . PRO A 1 500 ? 30.078 -27.453 -20.891 1 94.38 500 PRO A N 1
ATOM 3745 C CA . PRO A 1 500 ? 30.75 -26.281 -21.453 1 94.38 500 PRO A CA 1
ATOM 3746 C C . PRO A 1 500 ? 30.047 -25.75 -22.703 1 94.38 500 PRO A C 1
ATOM 3748 O O . PRO A 1 500 ? 30.312 -24.625 -23.141 1 94.38 500 PRO A O 1
ATOM 3751 N N . GLU A 1 501 ? 29.188 -26.516 -23.297 1 93.94 501 GLU A N 1
ATOM 3752 C CA . GLU A 1 501 ? 28.438 -26.094 -24.469 1 93.94 501 GLU A CA 1
ATOM 3753 C C . GLU A 1 501 ? 27.328 -25.094 -24.094 1 93.94 501 GLU A C 1
ATOM 3755 O O . GLU A 1 501 ? 26.812 -24.391 -24.953 1 93.94 501 GLU A O 1
ATOM 3760 N N . ARG A 1 502 ? 26.953 -25.078 -22.844 1 95.75 502 ARG A N 1
ATOM 3761 C CA . ARG A 1 502 ? 25.922 -24.156 -22.391 1 95.75 502 ARG A CA 1
ATOM 3762 C C . ARG A 1 502 ? 26.453 -22.734 -22.328 1 95.75 502 ARG A C 1
ATOM 3764 O O . ARG A 1 502 ? 27.641 -22.516 -22.062 1 95.75 502 ARG A O 1
ATOM 3771 N N . LYS A 1 503 ? 25.5 -21.844 -22.594 1 97.19 503 LYS A N 1
ATOM 3772 C CA . LYS A 1 503 ? 25.844 -20.422 -22.516 1 97.19 503 LYS A CA 1
ATOM 3773 C C . LYS A 1 503 ? 24.844 -19.672 -21.625 1 97.19 503 LYS A C 1
ATOM 3775 O O . LYS A 1 503 ? 23.641 -19.891 -21.719 1 97.19 503 LYS A O 1
ATOM 3780 N N . LEU A 1 504 ? 25.406 -18.891 -20.75 1 98.19 504 LEU A N 1
ATOM 3781 C CA . LEU A 1 504 ? 24.562 -17.922 -20.062 1 98.19 504 LEU A CA 1
ATOM 3782 C C . LEU A 1 504 ? 24.047 -16.859 -21.016 1 98.19 504 LEU A C 1
ATOM 3784 O O . LEU A 1 504 ? 24.562 -16.734 -22.141 1 98.19 504 LEU A O 1
ATOM 3788 N N . SER A 1 505 ? 23.031 -16.109 -20.625 1 98 505 SER A N 1
ATOM 3789 C CA . SER A 1 505 ? 22.609 -14.969 -21.438 1 98 505 SER A CA 1
ATOM 3790 C C . SER A 1 505 ? 23.703 -13.906 -21.516 1 98 505 SER A C 1
ATOM 3792 O O . SER A 1 505 ? 24.641 -13.93 -20.719 1 98 505 SER A O 1
ATOM 3794 N N . THR A 1 506 ? 23.562 -12.977 -22.469 1 96.62 506 THR A N 1
ATOM 3795 C CA . THR A 1 506 ? 24.547 -11.906 -22.609 1 96.62 506 THR A CA 1
ATOM 3796 C C . THR A 1 506 ? 24.594 -11.055 -21.344 1 96.62 506 THR A C 1
ATOM 3798 O O . THR A 1 506 ? 25.672 -10.75 -20.828 1 96.62 506 THR A O 1
ATOM 3801 N N . ALA A 1 507 ? 23.438 -10.688 -20.828 1 97.19 507 ALA A N 1
ATOM 3802 C CA . ALA A 1 507 ? 23.359 -9.828 -19.656 1 97.19 507 ALA A CA 1
ATOM 3803 C C . ALA A 1 507 ? 23.922 -10.523 -18.422 1 97.19 507 ALA A C 1
ATOM 3805 O O . ALA A 1 507 ? 24.688 -9.93 -17.656 1 97.19 507 ALA A O 1
ATOM 3806 N N . THR A 1 508 ? 23.609 -11.805 -18.219 1 98 508 THR A N 1
ATOM 3807 C CA . THR A 1 508 ? 24.047 -12.5 -17.016 1 98 508 THR A CA 1
ATOM 3808 C C . THR A 1 508 ? 25.531 -12.883 -17.125 1 98 508 THR A C 1
ATOM 3810 O O . THR A 1 508 ? 26.219 -13 -16.125 1 98 508 THR A O 1
ATOM 3813 N N . THR A 1 509 ? 26.047 -13.102 -18.359 1 97.94 509 THR A N 1
ATOM 3814 C CA . THR A 1 509 ? 27.469 -13.336 -18.531 1 97.94 509 THR A CA 1
ATOM 3815 C C . THR A 1 509 ? 28.281 -12.133 -18.047 1 97.94 509 THR A C 1
ATOM 3817 O O . THR A 1 509 ? 29.219 -12.281 -17.266 1 97.94 509 THR A O 1
ATOM 3820 N N . SER A 1 510 ? 27.875 -10.969 -18.562 1 97.38 510 SER A N 1
ATOM 3821 C CA . SER A 1 510 ? 28.562 -9.75 -18.156 1 97.38 510 SER A CA 1
ATOM 3822 C C . SER A 1 510 ? 28.484 -9.539 -16.656 1 97.38 510 SER A C 1
ATOM 3824 O O . SER A 1 510 ? 29.469 -9.148 -16.031 1 97.38 510 SER A O 1
ATOM 3826 N N . PHE A 1 511 ? 27.375 -9.766 -16.078 1 98.19 511 PHE A N 1
ATOM 3827 C CA . PHE A 1 511 ? 27.125 -9.602 -14.656 1 98.19 511 PHE A CA 1
ATOM 3828 C C . PHE A 1 511 ? 27.953 -10.586 -13.844 1 98.19 511 PHE A C 1
ATOM 3830 O O . PHE A 1 511 ? 28.609 -10.203 -12.875 1 98.19 511 PHE A O 1
ATOM 3837 N N . HIS A 1 512 ? 27.922 -11.867 -14.25 1 98.38 512 HIS A N 1
ATOM 3838 C CA . HIS A 1 512 ? 28.688 -12.938 -13.625 1 98.38 512 HIS A CA 1
ATOM 3839 C C . HIS A 1 512 ? 30.188 -12.648 -13.672 1 98.38 512 HIS A C 1
ATOM 3841 O O . HIS A 1 512 ? 30.875 -12.766 -12.656 1 98.38 512 HIS A O 1
ATOM 3847 N N . ASP A 1 513 ? 30.672 -12.266 -14.852 1 98 513 ASP A N 1
ATOM 3848 C CA . ASP A 1 513 ? 32.094 -12.008 -15.023 1 98 513 ASP A CA 1
ATOM 3849 C C . ASP A 1 513 ? 32.562 -10.836 -14.164 1 98 513 ASP A C 1
ATOM 3851 O O . ASP A 1 513 ? 33.625 -10.875 -13.562 1 98 513 ASP A O 1
ATOM 3855 N N . ALA A 1 514 ? 31.719 -9.797 -14.141 1 98.19 514 ALA A N 1
ATOM 3856 C CA . ALA A 1 514 ? 32.031 -8.648 -13.297 1 98.19 514 ALA A CA 1
ATOM 3857 C C . ALA A 1 514 ? 32.094 -9.047 -11.82 1 98.19 514 ALA A C 1
ATOM 3859 O O . ALA A 1 514 ? 32.938 -8.586 -11.078 1 98.19 514 ALA A O 1
ATOM 3860 N N . PHE A 1 515 ? 31.203 -9.906 -11.367 1 98.5 515 PHE A N 1
ATOM 3861 C CA . PHE A 1 515 ? 31.156 -10.359 -9.984 1 98.5 515 PHE A CA 1
ATOM 3862 C C . PHE A 1 515 ? 32.375 -11.188 -9.633 1 98.5 515 PHE A C 1
ATOM 3864 O O . PHE A 1 515 ? 32.938 -11.039 -8.547 1 98.5 515 PHE A O 1
ATOM 3871 N N . ARG A 1 516 ? 32.812 -12.062 -10.555 1 98.31 516 ARG A N 1
ATOM 3872 C CA . ARG A 1 516 ? 33.938 -12.961 -10.328 1 98.31 516 ARG A CA 1
ATOM 3873 C C . ARG A 1 516 ? 35.25 -12.18 -10.227 1 98.31 516 ARG A C 1
ATOM 3875 O O . ARG A 1 516 ? 36.219 -12.688 -9.703 1 98.31 516 ARG A O 1
ATOM 3882 N N . GLN A 1 517 ? 35.219 -10.93 -10.734 1 97.94 517 GLN A N 1
ATOM 3883 C CA . GLN A 1 517 ? 36.375 -10.07 -10.523 1 97.94 517 GLN A CA 1
ATOM 3884 C C . GLN A 1 517 ? 36.5 -9.625 -9.07 1 97.94 517 GLN A C 1
ATOM 3886 O O . GLN A 1 517 ? 37.562 -9.258 -8.602 1 97.94 517 GLN A O 1
ATOM 3891 N N . ARG A 1 518 ? 35.375 -9.695 -8.383 1 97.31 518 ARG A N 1
ATOM 3892 C CA . ARG A 1 518 ? 35.312 -9.227 -7 1 97.31 518 ARG A CA 1
ATOM 3893 C C . ARG A 1 518 ? 35.344 -10.398 -6.023 1 97.31 518 ARG A C 1
ATOM 3895 O O . ARG A 1 518 ? 35.875 -10.297 -4.93 1 97.31 518 ARG A O 1
ATOM 3902 N N . VAL A 1 519 ? 34.625 -11.477 -6.316 1 98.38 519 VAL A N 1
ATOM 3903 C CA . VAL A 1 519 ? 34.5 -12.656 -5.469 1 98.38 519 VAL A CA 1
ATOM 3904 C C . VAL A 1 519 ? 34.844 -13.914 -6.258 1 98.38 519 VAL A C 1
ATOM 3906 O O . VAL A 1 519 ? 34.125 -14.32 -7.16 1 98.38 519 VAL A O 1
ATOM 3909 N N . PRO A 1 520 ? 35.875 -14.586 -5.934 1 98.12 520 PRO A N 1
ATOM 3910 C CA . PRO A 1 520 ? 36.312 -15.758 -6.691 1 98.12 520 PRO A CA 1
ATOM 3911 C C . PRO A 1 520 ? 35.438 -16.984 -6.445 1 98.12 520 PRO A C 1
ATOM 3913 O O . PRO A 1 520 ? 34.75 -17.062 -5.434 1 98.12 520 PRO A O 1
ATOM 3916 N N . PHE A 1 521 ? 35.5 -17.922 -7.375 1 98.38 521 PHE A N 1
ATOM 3917 C CA . PHE A 1 521 ? 34.906 -19.234 -7.238 1 98.38 521 PHE A CA 1
ATOM 3918 C C . PHE A 1 521 ? 35.344 -19.906 -5.945 1 98.38 521 PHE A C 1
ATOM 3920 O O . PHE A 1 521 ? 36.5 -19.828 -5.566 1 98.38 521 PHE A O 1
ATOM 3927 N N . LEU A 1 522 ? 34.406 -20.5 -5.207 1 98.19 522 LEU A N 1
ATOM 3928 C CA . LEU A 1 522 ? 34.75 -21.219 -3.984 1 98.19 522 LEU A CA 1
ATOM 3929 C C . LEU A 1 522 ? 35.188 -22.641 -4.297 1 98.19 522 LEU A C 1
ATOM 3931 O O . LEU A 1 522 ? 34.375 -23.562 -4.312 1 98.19 522 LEU A O 1
ATOM 3935 N N . ASP A 1 523 ? 36.469 -22.828 -4.391 1 97.75 523 ASP A N 1
ATOM 3936 C CA . ASP A 1 523 ? 37.031 -24.141 -4.664 1 97.75 523 ASP A CA 1
ATOM 3937 C C . ASP A 1 523 ? 37.281 -24.906 -3.367 1 97.75 523 ASP A C 1
ATOM 3939 O O . ASP A 1 523 ? 37.219 -26.141 -3.33 1 97.75 523 ASP A O 1
ATOM 3943 N N . ARG A 1 524 ? 37.75 -24.141 -2.348 1 97.12 524 ARG A N 1
ATOM 3944 C CA . ARG A 1 524 ? 38 -24.641 -1.001 1 97.12 524 ARG A CA 1
ATOM 3945 C C . ARG A 1 524 ? 37.344 -23.766 0.05 1 97.12 524 ARG A C 1
ATOM 3947 O O . ARG A 1 524 ? 37.188 -22.547 -0.137 1 97.12 524 ARG A O 1
ATOM 3954 N N . ASP A 1 525 ? 36.938 -24.469 1.104 1 96.69 525 ASP A N 1
ATOM 3955 C CA . ASP A 1 525 ? 36.281 -23.703 2.158 1 96.69 525 ASP A CA 1
ATOM 3956 C C . ASP A 1 525 ? 37.125 -22.516 2.596 1 96.69 525 ASP A C 1
ATOM 3958 O O . ASP A 1 525 ? 38.344 -22.609 2.697 1 96.69 525 ASP A O 1
ATOM 3962 N N . ARG A 1 526 ? 36.5 -21.344 2.809 1 96.88 526 ARG A N 1
ATOM 3963 C CA . ARG A 1 526 ? 37.094 -20.125 3.367 1 96.88 526 ARG A CA 1
ATOM 3964 C C . ARG A 1 526 ? 36.062 -19.281 4.078 1 96.88 526 ARG A C 1
ATOM 3966 O O . ARG A 1 526 ? 34.844 -19.547 3.963 1 96.88 526 ARG A O 1
ATOM 3973 N N . SER A 1 527 ? 36.625 -18.344 4.863 1 96 527 SER A N 1
ATOM 3974 C CA . SER A 1 527 ? 35.656 -17.406 5.453 1 96 527 SER A CA 1
ATOM 3975 C C . SER A 1 527 ? 34.875 -16.656 4.375 1 96 527 SER A C 1
ATOM 3977 O O . SER A 1 527 ? 35.5 -16.047 3.482 1 96 527 SER A O 1
ATOM 3979 N N . MET A 1 528 ? 33.594 -16.609 4.445 1 97.12 528 MET A N 1
ATOM 3980 C CA . MET A 1 528 ? 32.781 -16 3.391 1 97.12 528 MET A CA 1
ATOM 3981 C C . MET A 1 528 ? 32.25 -14.641 3.826 1 97.12 528 MET A C 1
ATOM 3983 O O . MET A 1 528 ? 31.625 -13.93 3.041 1 97.12 528 MET A O 1
ATOM 3987 N N . THR A 1 529 ? 32.562 -14.266 5.133 1 97.38 529 THR A N 1
ATOM 3988 C CA . THR A 1 529 ? 32.156 -12.945 5.609 1 97.38 529 THR A CA 1
ATOM 3989 C C . THR A 1 529 ? 32.656 -11.859 4.672 1 97.38 529 THR A C 1
ATOM 3991 O O . THR A 1 529 ? 31.906 -10.992 4.238 1 97.38 529 THR A O 1
ATOM 3994 N N . PRO A 1 530 ? 33.938 -11.906 4.285 1 97.88 530 PRO A N 1
ATOM 3995 C CA . PRO A 1 530 ? 34.438 -10.891 3.348 1 97.88 530 PRO A CA 1
ATOM 3996 C C . PRO A 1 530 ? 33.781 -11 1.972 1 97.88 530 PRO A C 1
ATOM 3998 O O . PRO A 1 530 ? 33.562 -9.984 1.301 1 97.88 530 PRO A O 1
ATOM 4001 N N . ASP A 1 531 ? 33.438 -12.219 1.492 1 98.38 531 ASP A N 1
ATOM 4002 C CA . ASP A 1 531 ? 32.781 -12.422 0.207 1 98.38 531 ASP A CA 1
ATOM 4003 C C . ASP A 1 531 ? 31.406 -11.781 0.199 1 98.38 531 ASP A C 1
ATOM 4005 O O . ASP A 1 531 ? 31.016 -11.141 -0.778 1 98.38 531 ASP A O 1
ATOM 4009 N N . ILE A 1 532 ? 30.688 -12.008 1.292 1 98.62 532 ILE A N 1
ATOM 4010 C CA . ILE A 1 532 ? 29.344 -11.445 1.418 1 98.62 532 ILE A CA 1
ATOM 4011 C C . ILE A 1 532 ? 29.422 -9.922 1.405 1 98.62 532 ILE A C 1
ATOM 4013 O O . ILE A 1 532 ? 28.625 -9.266 0.728 1 98.62 532 ILE A O 1
ATOM 4017 N N . ALA A 1 533 ? 30.359 -9.383 2.117 1 98.44 533 ALA A N 1
ATOM 4018 C CA . ALA A 1 533 ? 30.547 -7.934 2.146 1 98.44 533 ALA A CA 1
ATOM 4019 C C . ALA A 1 533 ? 30.906 -7.398 0.762 1 98.44 533 ALA A C 1
ATOM 4021 O O . ALA A 1 533 ? 30.391 -6.355 0.343 1 98.44 533 ALA A O 1
ATOM 4022 N N . ALA A 1 534 ? 31.812 -8.102 0.056 1 98.56 534 ALA A N 1
ATOM 4023 C CA . ALA A 1 534 ? 32.219 -7.699 -1.289 1 98.56 534 ALA A CA 1
ATOM 4024 C C . ALA A 1 534 ? 31.047 -7.773 -2.258 1 98.56 534 ALA A C 1
ATOM 4026 O O . ALA A 1 534 ? 30.891 -6.906 -3.123 1 98.56 534 ALA A O 1
ATOM 4027 N N . GLY A 1 535 ? 30.25 -8.828 -2.137 1 98.75 535 GLY A N 1
ATOM 4028 C CA . GLY A 1 535 ? 29.062 -8.945 -2.959 1 98.75 535 GLY A CA 1
ATOM 4029 C C . GLY A 1 535 ? 28.047 -7.84 -2.709 1 98.75 535 GLY A C 1
ATOM 4030 O O . GLY A 1 535 ? 27.438 -7.32 -3.648 1 98.75 535 GLY A O 1
ATOM 4031 N N . THR A 1 536 ? 27.844 -7.523 -1.451 1 98.75 536 THR A N 1
ATOM 4032 C CA . THR A 1 536 ? 26.953 -6.438 -1.085 1 98.75 536 THR A CA 1
ATOM 4033 C C . THR A 1 536 ? 27.391 -5.125 -1.727 1 98.75 536 THR A C 1
ATOM 4035 O O . THR A 1 536 ? 26.594 -4.414 -2.324 1 98.75 536 THR A O 1
ATOM 4038 N N . ALA A 1 537 ? 28.672 -4.812 -1.631 1 98.44 537 ALA A N 1
ATOM 4039 C CA . ALA A 1 537 ? 29.219 -3.604 -2.236 1 98.44 537 ALA A CA 1
ATOM 4040 C C . ALA A 1 537 ? 29.078 -3.637 -3.754 1 98.44 537 ALA A C 1
ATOM 4042 O O . ALA A 1 537 ? 28.75 -2.625 -4.375 1 98.44 537 ALA A O 1
ATOM 4043 N N . PHE A 1 538 ? 29.359 -4.773 -4.363 1 98.38 538 PHE A N 1
ATOM 4044 C CA . PHE A 1 538 ? 29.25 -4.965 -5.805 1 98.38 538 PHE A CA 1
ATOM 4045 C C . PHE A 1 538 ? 27.844 -4.637 -6.285 1 98.38 538 PHE A C 1
ATOM 4047 O O . PHE A 1 538 ? 27.656 -3.891 -7.25 1 98.38 538 PHE A O 1
ATOM 4054 N N . LEU A 1 539 ? 26.844 -5.168 -5.551 1 98.69 539 LEU A N 1
ATOM 4055 C CA . LEU A 1 539 ? 25.438 -5 -5.953 1 98.69 539 LEU A CA 1
ATOM 4056 C C . LEU A 1 539 ? 25 -3.551 -5.789 1 98.69 539 LEU A C 1
ATOM 4058 O O . LEU A 1 539 ? 24.219 -3.041 -6.594 1 98.69 539 LEU A O 1
ATOM 4062 N N . LYS A 1 540 ? 25.469 -2.881 -4.777 1 97.81 540 LYS A N 1
ATOM 4063 C CA . LYS A 1 540 ? 25.109 -1.484 -4.527 1 97.81 540 LYS A CA 1
ATOM 4064 C C . LYS A 1 540 ? 25.703 -0.571 -5.598 1 97.81 540 LYS A C 1
ATOM 4066 O O . LYS A 1 540 ? 25.156 0.488 -5.895 1 97.81 540 LYS A O 1
ATOM 4071 N N . GLU A 1 541 ? 26.797 -1.024 -6.309 1 95.94 541 GLU A N 1
ATOM 4072 C CA . GLU A 1 541 ? 27.547 -0.123 -7.172 1 95.94 541 GLU A CA 1
ATOM 4073 C C . GLU A 1 541 ? 27.453 -0.548 -8.633 1 95.94 541 GLU A C 1
ATOM 4075 O O . GLU A 1 541 ? 27.859 0.199 -9.531 1 95.94 541 GLU A O 1
ATOM 4080 N N . TYR A 1 542 ? 26.906 -1.763 -8.773 1 94.88 542 TYR A N 1
ATOM 4081 C CA . TYR A 1 542 ? 26.906 -2.299 -10.133 1 94.88 542 TYR A CA 1
ATOM 4082 C C . TYR A 1 542 ? 26.188 -1.354 -11.094 1 94.88 542 TYR A C 1
ATOM 4084 O O . TYR A 1 542 ? 25.062 -0.933 -10.836 1 94.88 542 TYR A O 1
ATOM 4092 N N . ALA A 1 543 ? 26.938 -0.998 -12.18 1 83.94 543 ALA A N 1
ATOM 4093 C CA . ALA A 1 543 ? 26.391 -0.073 -13.172 1 83.94 543 ALA A CA 1
ATOM 4094 C C . ALA A 1 543 ? 25.406 -0.778 -14.094 1 83.94 543 ALA A C 1
ATOM 4096 O O . ALA A 1 543 ? 25.734 -1.782 -14.727 1 83.94 543 ALA A O 1
ATOM 4097 N N . LEU A 1 544 ? 24.203 -0.37 -14.031 1 73.38 544 LEU A N 1
ATOM 4098 C CA . LEU A 1 544 ? 23.125 -0.973 -14.805 1 73.38 544 LEU A CA 1
ATOM 4099 C C . LEU A 1 544 ? 23.109 -0.431 -16.234 1 73.38 544 LEU A C 1
ATOM 4101 O O . LEU A 1 544 ? 23.359 0.755 -16.453 1 73.38 544 LEU A O 1
ATOM 4105 N N . THR A 1 545 ? 23.594 -1.111 -17.219 1 56.97 545 THR A N 1
ATOM 4106 C CA . THR A 1 545 ? 23.562 -0.622 -18.594 1 56.97 545 THR A CA 1
ATOM 4107 C C . THR A 1 545 ? 22.125 -0.522 -19.094 1 56.97 545 THR A C 1
ATOM 4109 O O . THR A 1 545 ? 21.328 -1.443 -18.906 1 56.97 545 THR A O 1
ATOM 4112 N N . ASN A 1 546 ? 21.531 0.739 -19.141 1 47 546 ASN A N 1
ATOM 4113 C CA . ASN A 1 546 ? 20.219 0.956 -19.719 1 47 546 ASN A CA 1
ATOM 4114 C C . ASN A 1 546 ? 20.078 0.234 -21.062 1 47 546 ASN A C 1
ATOM 4116 O O . ASN A 1 546 ? 21.031 0.14 -21.828 1 47 546 ASN A O 1
ATOM 4120 N N . MET B 1 1 ? -82.812 -8.242 17.812 1 21.66 1 MET B N 1
ATOM 4121 C CA . MET B 1 1 ? -82.25 -7.562 16.625 1 21.66 1 MET B CA 1
ATOM 4122 C C . MET B 1 1 ? -80.812 -7.898 16.422 1 21.66 1 MET B C 1
ATOM 4124 O O . MET B 1 1 ? -80 -7.691 17.312 1 21.66 1 MET B O 1
ATOM 4128 N N . ARG B 1 2 ? -80.625 -9 15.555 1 21.31 2 ARG B N 1
ATOM 4129 C CA . ARG B 1 2 ? -79.5 -9.734 14.977 1 21.31 2 ARG B CA 1
ATOM 4130 C C . ARG B 1 2 ? -78.5 -8.781 14.344 1 21.31 2 ARG B C 1
ATOM 4132 O O . ARG B 1 2 ? -78.812 -8.109 13.352 1 21.31 2 ARG B O 1
ATOM 4139 N N . ILE B 1 3 ? -77.812 -8.039 15.242 1 23.95 3 ILE B N 1
ATOM 4140 C CA . ILE B 1 3 ? -76.812 -7.066 14.867 1 23.95 3 ILE B CA 1
ATOM 4141 C C . ILE B 1 3 ? -75.812 -7.703 13.883 1 23.95 3 ILE B C 1
ATOM 4143 O O . ILE B 1 3 ? -75.188 -8.688 14.219 1 23.95 3 ILE B O 1
ATOM 4147 N N . ASP B 1 4 ? -76.25 -7.758 12.656 1 22.16 4 ASP B N 1
ATOM 4148 C CA . ASP B 1 4 ? -75.625 -8.227 11.445 1 22.16 4 ASP B CA 1
ATOM 4149 C C . ASP B 1 4 ? -74.188 -7.625 11.336 1 22.16 4 ASP B C 1
ATOM 4151 O O . ASP B 1 4 ? -74.062 -6.402 11.336 1 22.16 4 ASP B O 1
ATOM 4155 N N . SER B 1 5 ? -73.312 -8.32 12.07 1 24.53 5 SER B N 1
ATOM 4156 C CA . SER B 1 5 ? -71.875 -8.094 12.195 1 24.53 5 SER B CA 1
ATOM 4157 C C . SER B 1 5 ? -71.188 -7.918 10.828 1 24.53 5 SER B C 1
ATOM 4159 O O . SER B 1 5 ? -71.312 -8.797 9.977 1 24.53 5 SER B O 1
ATOM 4161 N N . LEU B 1 6 ? -71.438 -6.723 10.188 1 23.72 6 LEU B N 1
ATOM 4162 C CA . LEU B 1 6 ? -70.875 -6.301 8.922 1 23.72 6 LEU B CA 1
ATOM 4163 C C . LEU B 1 6 ? -69.375 -6.57 8.906 1 23.72 6 LEU B C 1
ATOM 4165 O O . LEU B 1 6 ? -68.625 -5.953 9.664 1 23.72 6 LEU B O 1
ATOM 4169 N N . PHE B 1 7 ? -68.938 -7.859 8.938 1 26.72 7 PHE B N 1
ATOM 4170 C CA . PHE B 1 7 ? -67.562 -8.266 8.75 1 26.72 7 PHE B CA 1
ATOM 4171 C C . PHE B 1 7 ? -67 -7.664 7.477 1 26.72 7 PHE B C 1
ATOM 4173 O O . PHE B 1 7 ? -67.375 -8.023 6.371 1 26.72 7 PHE B O 1
ATOM 4180 N N . HIS B 1 8 ? -66.938 -6.262 7.441 1 26.12 8 HIS B N 1
ATOM 4181 C CA . HIS B 1 8 ? -66.25 -5.699 6.277 1 26.12 8 HIS B CA 1
ATOM 4182 C C . HIS B 1 8 ? -64.938 -6.387 6.031 1 26.12 8 HIS B C 1
ATOM 4184 O O . HIS B 1 8 ? -64.125 -6.512 6.945 1 26.12 8 HIS B O 1
ATOM 4190 N N . SER B 1 9 ? -64.875 -7.363 5.129 1 24.56 9 SER B N 1
ATOM 4191 C CA . SER B 1 9 ? -63.75 -8.039 4.547 1 24.56 9 SER B CA 1
ATOM 4192 C C . SER B 1 9 ? -62.719 -7.035 4.051 1 24.56 9 SER B C 1
ATOM 4194 O O . SER B 1 9 ? -62.969 -6.25 3.141 1 24.56 9 SER B O 1
ATOM 4196 N N . VAL B 1 10 ? -62.031 -6.301 4.941 1 26.73 10 VAL B N 1
ATOM 4197 C CA . VAL B 1 10 ? -60.906 -5.539 4.41 1 26.73 10 VAL B CA 1
ATOM 4198 C C . VAL B 1 10 ? -60 -6.457 3.586 1 26.73 10 VAL B C 1
ATOM 4200 O O . VAL B 1 10 ? -59.469 -7.441 4.102 1 26.73 10 VAL B O 1
ATOM 4203 N N . VAL B 1 11 ? -60.344 -6.648 2.309 1 27.67 11 VAL B N 1
ATOM 4204 C CA . VAL B 1 11 ? -59.438 -7.277 1.366 1 27.67 11 VAL B CA 1
ATOM 4205 C C . VAL B 1 11 ? -58.062 -6.617 1.461 1 27.67 11 VAL B C 1
ATOM 4207 O O . VAL B 1 11 ? -57.938 -5.402 1.268 1 27.67 11 VAL B O 1
ATOM 4210 N N . GLY B 1 12 ? -57.281 -7.078 2.416 1 25.62 12 GLY B N 1
ATOM 4211 C CA . GLY B 1 12 ? -55.875 -6.699 2.453 1 25.62 12 GLY B CA 1
ATOM 4212 C C . GLY B 1 12 ? -55.219 -6.699 1.085 1 25.62 12 GLY B C 1
ATOM 4213 O O . GLY B 1 12 ? -55.25 -7.707 0.378 1 25.62 12 GLY B O 1
ATOM 4214 N N . ALA B 1 13 ? -55.25 -5.48 0.415 1 28.97 13 ALA B N 1
ATOM 4215 C CA . ALA B 1 13 ? -54.438 -5.32 -0.785 1 28.97 13 ALA B CA 1
ATOM 4216 C C . ALA B 1 13 ? -53.031 -5.91 -0.584 1 28.97 13 ALA B C 1
ATOM 4218 O O . ALA B 1 13 ? -52.281 -5.43 0.25 1 28.97 13 ALA B O 1
ATOM 4219 N N . CYS B 1 14 ? -52.906 -7.254 -0.705 1 26.19 14 CYS B N 1
ATOM 4220 C CA . CYS B 1 14 ? -51.594 -7.801 -0.887 1 26.19 14 CYS B CA 1
ATOM 4221 C C . CYS B 1 14 ? -50.812 -7.012 -1.939 1 26.19 14 CYS B C 1
ATOM 4223 O O . CYS B 1 14 ? -51.125 -7.07 -3.127 1 26.19 14 CYS B O 1
ATOM 4225 N N . LEU B 1 15 ? -50.469 -5.816 -1.577 1 28.22 15 LEU B N 1
ATOM 4226 C CA . LEU B 1 15 ? -49.5 -5.238 -2.496 1 28.22 15 LEU B CA 1
ATOM 4227 C C . LEU B 1 15 ? -48.406 -6.254 -2.855 1 28.22 15 LEU B C 1
ATOM 4229 O O . LEU B 1 15 ? -47.656 -6.707 -1.985 1 28.22 15 LEU B O 1
ATOM 4233 N N . LEU B 1 16 ? -48.688 -7.055 -3.768 1 27.03 16 LEU B N 1
ATOM 4234 C CA . LEU B 1 16 ? -47.594 -7.734 -4.445 1 27.03 16 LEU B CA 1
ATOM 4235 C C . LEU B 1 16 ? -46.469 -6.766 -4.734 1 27.03 16 LEU B C 1
ATOM 4237 O O . LEU B 1 16 ? -46.625 -5.848 -5.543 1 27.03 16 LEU B O 1
ATOM 4241 N N . PHE B 1 17 ? -45.719 -6.43 -3.738 1 29.33 17 PHE B N 1
ATOM 4242 C CA . PHE B 1 17 ? -44.438 -5.852 -4.129 1 29.33 17 PHE B CA 1
ATOM 4243 C C . PHE B 1 17 ? -43.812 -6.656 -5.258 1 29.33 17 PHE B C 1
ATOM 4245 O O . PHE B 1 17 ? -43.531 -7.848 -5.105 1 29.33 17 PHE B O 1
ATOM 4252 N N . SER B 1 18 ? -44.281 -6.371 -6.43 1 30.72 18 SER B N 1
ATOM 4253 C CA . SER B 1 18 ? -43.469 -6.844 -7.543 1 30.72 18 SER B CA 1
ATOM 4254 C C . SER B 1 18 ? -41.969 -6.684 -7.242 1 30.72 18 SER B C 1
ATOM 4256 O O . SER B 1 18 ? -41.5 -5.566 -7.027 1 30.72 18 SER B O 1
ATOM 4258 N N . SER B 1 19 ? -41.438 -7.516 -6.535 1 35.22 19 SER B N 1
ATOM 4259 C CA . SER B 1 19 ? -39.969 -7.508 -6.488 1 35.22 19 SER B CA 1
ATOM 4260 C C . SER B 1 19 ? -39.375 -7.148 -7.844 1 35.22 19 SER B C 1
ATOM 4262 O O . SER B 1 19 ? -39.719 -7.734 -8.867 1 35.22 19 SER B O 1
ATOM 4264 N N . PRO B 1 20 ? -39.031 -5.93 -8.148 1 37.84 20 PRO B N 1
ATOM 4265 C CA . PRO B 1 20 ? -38.375 -5.691 -9.445 1 37.84 20 PRO B CA 1
ATOM 4266 C C . PRO B 1 20 ? -37.562 -6.891 -9.938 1 37.84 20 PRO B C 1
ATOM 4268 O O . PRO B 1 20 ? -36.906 -7.555 -9.141 1 37.84 20 PRO B O 1
ATOM 4271 N N . VAL B 1 21 ? -38 -7.668 -10.789 1 41.19 21 VAL B N 1
ATOM 4272 C CA . VAL B 1 21 ? -37.281 -8.711 -11.484 1 41.19 21 VAL B CA 1
ATOM 4273 C C . VAL B 1 21 ? -35.812 -8.273 -11.688 1 41.19 21 VAL B C 1
ATOM 4275 O O . VAL B 1 21 ? -35.562 -7.352 -12.461 1 41.19 21 VAL B O 1
ATOM 4278 N N . MET B 1 22 ? -35 -8.062 -10.711 1 50.69 22 MET B N 1
ATOM 4279 C CA . MET B 1 22 ? -33.594 -7.723 -10.844 1 50.69 22 MET B CA 1
ATOM 4280 C C . MET B 1 22 ? -32.969 -8.453 -12.031 1 50.69 22 MET B C 1
ATOM 4282 O O . MET B 1 22 ? -33.188 -9.648 -12.211 1 50.69 22 MET B O 1
ATOM 4286 N N . ALA B 1 23 ? -32.5 -7.836 -13.156 1 60.12 23 ALA B N 1
ATOM 4287 C CA . ALA B 1 23 ? -31.844 -8.336 -14.367 1 60.12 23 ALA B CA 1
ATOM 4288 C C . ALA B 1 23 ? -30.703 -9.273 -14.016 1 60.12 23 ALA B C 1
ATOM 4290 O O . ALA B 1 23 ? -30.031 -9.094 -12.992 1 60.12 23 ALA B O 1
ATOM 4291 N N . ASP B 1 24 ? -30.609 -10.406 -14.602 1 87.5 24 ASP B N 1
ATOM 4292 C CA . ASP B 1 24 ? -29.562 -11.422 -14.469 1 87.5 24 ASP B CA 1
ATOM 4293 C C . ASP B 1 24 ? -28.172 -10.789 -14.562 1 87.5 24 ASP B C 1
ATOM 4295 O O . ASP B 1 24 ? -28 -9.758 -15.211 1 87.5 24 ASP B O 1
ATOM 4299 N N . VAL B 1 25 ? -27.297 -11.242 -13.648 1 97.12 25 VAL B N 1
ATOM 4300 C CA . VAL B 1 25 ? -25.906 -10.859 -13.789 1 97.12 25 VAL B CA 1
ATOM 4301 C C . VAL B 1 25 ? -25.266 -11.625 -14.953 1 97.12 25 VAL B C 1
ATOM 4303 O O . VAL B 1 25 ? -25.266 -12.859 -14.953 1 97.12 25 VAL B O 1
ATOM 4306 N N . LEU B 1 26 ? -24.828 -10.953 -15.969 1 97.88 26 LEU B N 1
ATOM 4307 C CA . LEU B 1 26 ? -24.156 -11.586 -17.094 1 97.88 26 LEU B CA 1
ATOM 4308 C C . LEU B 1 26 ? -22.672 -11.766 -16.828 1 97.88 26 LEU B C 1
ATOM 4310 O O . LEU B 1 26 ? -21.953 -10.789 -16.609 1 97.88 26 LEU B O 1
ATOM 4314 N N . LEU B 1 27 ? -22.234 -12.953 -16.75 1 98.06 27 LEU B N 1
ATOM 4315 C CA . LEU B 1 27 ? -20.812 -13.281 -16.688 1 98.06 27 LEU B CA 1
ATOM 4316 C C . LEU B 1 27 ? -20.312 -13.766 -18.047 1 98.06 27 LEU B C 1
ATOM 4318 O O . LEU B 1 27 ? -20.984 -14.555 -18.719 1 98.06 27 LEU B O 1
ATOM 4322 N N . ASN B 1 28 ? -19.141 -13.258 -18.5 1 97.81 28 ASN B N 1
ATOM 4323 C CA . ASN B 1 28 ? -18.656 -13.594 -19.844 1 97.81 28 ASN B CA 1
ATOM 4324 C C . ASN B 1 28 ? -17.141 -13.734 -19.859 1 97.81 28 ASN B C 1
ATOM 4326 O O . ASN B 1 28 ? -16.531 -13.734 -20.938 1 97.81 28 ASN B O 1
ATOM 4330 N N . GLY B 1 29 ? -16.5 -13.695 -18.719 1 97.44 29 GLY B N 1
ATOM 4331 C CA . GLY B 1 29 ? -15.062 -13.906 -18.625 1 97.44 29 GLY B CA 1
ATOM 4332 C C . GLY B 1 29 ? -14.258 -12.641 -18.875 1 97.44 29 GLY B C 1
ATOM 4333 O O . GLY B 1 29 ? -13.031 -12.68 -18.891 1 97.44 29 GLY B O 1
ATOM 4334 N N . ARG B 1 30 ? -14.922 -11.367 -18.984 1 95.56 30 ARG B N 1
ATOM 4335 C CA . ARG B 1 30 ? -14.172 -10.211 -19.469 1 95.56 30 ARG B CA 1
ATOM 4336 C C . ARG B 1 30 ? -14.5 -8.969 -18.641 1 95.56 30 ARG B C 1
ATOM 4338 O O . ARG B 1 30 ? -13.664 -8.078 -18.484 1 95.56 30 ARG B O 1
ATOM 4345 N N . ASN B 1 31 ? -15.719 -8.898 -18.109 1 96.31 31 ASN B N 1
ATOM 4346 C CA . ASN B 1 31 ? -16.125 -7.59 -17.625 1 96.31 31 ASN B CA 1
ATOM 4347 C C . ASN B 1 31 ? -16.781 -7.676 -16.25 1 96.31 31 ASN B C 1
ATOM 4349 O O . ASN B 1 31 ? -17.516 -6.773 -15.852 1 96.31 31 ASN B O 1
ATOM 4353 N N . ALA B 1 32 ? -16.625 -8.742 -15.57 1 98.19 32 ALA B N 1
ATOM 4354 C CA . ALA B 1 32 ? -17.219 -8.852 -14.242 1 98.19 32 ALA B CA 1
ATOM 4355 C C . ALA B 1 32 ? -16.625 -7.816 -13.289 1 98.19 32 ALA B C 1
ATOM 4357 O O . ALA B 1 32 ? -15.43 -7.504 -13.367 1 98.19 32 ALA B O 1
ATOM 4358 N N . THR B 1 33 ? -17.438 -7.246 -12.477 1 98.44 33 THR B N 1
ATOM 4359 C CA . THR B 1 33 ? -17.031 -6.309 -11.438 1 98.44 33 THR B CA 1
ATOM 4360 C C . THR B 1 33 ? -17.281 -6.891 -10.047 1 98.44 33 THR B C 1
ATOM 4362 O O . THR B 1 33 ? -18.062 -7.828 -9.898 1 98.44 33 THR B O 1
ATOM 4365 N N . PRO B 1 34 ? -16.625 -6.383 -9.039 1 98.44 34 PRO B N 1
ATOM 4366 C CA . PRO B 1 34 ? -16.938 -6.816 -7.676 1 98.44 34 PRO B CA 1
ATOM 4367 C C . PRO B 1 34 ? -18.422 -6.672 -7.336 1 98.44 34 PRO B C 1
ATOM 4369 O O . PRO B 1 34 ? -19 -7.531 -6.66 1 98.44 34 PRO B O 1
ATOM 4372 N N . GLU B 1 35 ? -19.031 -5.629 -7.801 1 98.06 35 GLU B N 1
ATOM 4373 C CA . GLU B 1 35 ? -20.453 -5.422 -7.551 1 98.06 35 GLU B CA 1
ATOM 4374 C C . GLU B 1 35 ? -21.297 -6.555 -8.141 1 98.06 35 GLU B C 1
ATOM 4376 O O . GLU B 1 35 ? -22.266 -6.992 -7.531 1 98.06 35 GLU B O 1
ATOM 4381 N N . MET B 1 36 ? -20.969 -6.969 -9.32 1 98.62 36 MET B N 1
ATOM 4382 C CA . MET B 1 36 ? -21.672 -8.078 -9.953 1 98.62 36 MET B CA 1
ATOM 4383 C C . MET B 1 36 ? -21.531 -9.352 -9.117 1 98.62 36 MET B C 1
ATOM 4385 O O . MET B 1 36 ? -22.5 -10.086 -8.938 1 98.62 36 MET B O 1
ATOM 4389 N N . ILE B 1 37 ? -20.312 -9.602 -8.625 1 98.88 37 ILE B N 1
ATOM 4390 C CA . ILE B 1 37 ? -20.062 -10.781 -7.805 1 98.88 37 ILE B CA 1
ATOM 4391 C C . ILE B 1 37 ? -20.906 -10.719 -6.535 1 98.88 37 ILE B C 1
ATOM 4393 O O . ILE B 1 37 ? -21.469 -11.734 -6.102 1 98.88 37 ILE B O 1
ATOM 4397 N N . VAL B 1 38 ? -21.031 -9.562 -5.926 1 98.69 38 VAL B N 1
ATOM 4398 C CA . VAL B 1 38 ? -21.828 -9.383 -4.715 1 98.69 38 VAL B CA 1
ATOM 4399 C C . VAL B 1 38 ? -23.297 -9.672 -5.012 1 98.69 38 VAL B C 1
ATOM 4401 O O . VAL B 1 38 ? -24 -10.289 -4.203 1 98.69 38 VAL B O 1
ATOM 4404 N N . ARG B 1 39 ? -23.781 -9.195 -6.141 1 98.56 39 ARG B N 1
ATOM 4405 C CA . ARG B 1 39 ? -25.156 -9.469 -6.543 1 98.56 39 ARG B CA 1
ATOM 4406 C C . ARG B 1 39 ? -25.406 -10.969 -6.633 1 98.56 39 ARG B C 1
ATOM 4408 O O . ARG B 1 39 ? -26.438 -11.453 -6.145 1 98.56 39 ARG B O 1
ATOM 4415 N N . VAL B 1 40 ? -24.5 -11.688 -7.199 1 98.75 40 VAL B N 1
ATOM 4416 C CA . VAL B 1 40 ? -24.625 -13.133 -7.297 1 98.75 40 VAL B CA 1
ATOM 4417 C C . VAL B 1 40 ? -24.562 -13.758 -5.902 1 98.75 40 VAL B C 1
ATOM 4419 O O . VAL B 1 40 ? -25.344 -14.672 -5.594 1 98.75 40 VAL B O 1
ATOM 4422 N N . ALA B 1 41 ? -23.641 -13.281 -5.105 1 98.62 41 ALA B N 1
ATOM 4423 C CA . ALA B 1 41 ? -23.5 -13.766 -3.734 1 98.62 41 ALA B CA 1
ATOM 4424 C C . ALA B 1 41 ? -24.812 -13.641 -2.973 1 98.62 41 ALA B C 1
ATOM 4426 O O . ALA B 1 41 ? -25.125 -14.484 -2.125 1 98.62 41 ALA B O 1
ATOM 4427 N N . LYS B 1 42 ? -25.578 -12.617 -3.336 1 97.25 42 LYS B N 1
ATOM 4428 C CA . LYS B 1 42 ? -26.828 -12.328 -2.639 1 97.25 42 LYS B CA 1
ATOM 4429 C C . LYS B 1 42 ? -28 -13.078 -3.266 1 97.25 42 LYS B C 1
ATOM 4431 O O . LYS B 1 42 ? -29.141 -12.93 -2.838 1 97.25 42 LYS B O 1
ATOM 4436 N N . GLY B 1 43 ? -27.797 -13.797 -4.328 1 97.25 43 GLY B N 1
ATOM 4437 C CA . GLY B 1 43 ? -28.797 -14.727 -4.793 1 97.25 43 GLY B CA 1
ATOM 4438 C C . GLY B 1 43 ? -29.328 -14.398 -6.18 1 97.25 43 GLY B C 1
ATOM 4439 O O . GLY B 1 43 ? -30.172 -15.125 -6.719 1 97.25 43 GLY B O 1
ATOM 4440 N N . GLU B 1 44 ? -28.797 -13.352 -6.785 1 97.81 44 GLU B N 1
ATOM 4441 C CA . GLU B 1 44 ? -29.266 -13.023 -8.125 1 97.81 44 GLU B CA 1
ATOM 4442 C C . GLU B 1 44 ? -28.875 -14.109 -9.125 1 97.81 44 GLU B C 1
ATOM 4444 O O . GLU B 1 44 ? -27.828 -14.734 -8.984 1 97.81 44 GLU B O 1
ATOM 4449 N N . ALA B 1 45 ? -29.719 -14.289 -10.133 1 97.94 45 ALA B N 1
ATOM 4450 C CA . ALA B 1 45 ? -29.469 -15.289 -11.164 1 97.94 45 ALA B CA 1
ATOM 4451 C C . ALA B 1 45 ? -28.328 -14.859 -12.078 1 97.94 45 ALA B C 1
ATOM 4453 O O . ALA B 1 45 ? -28.031 -13.672 -12.195 1 97.94 45 ALA B O 1
ATOM 4454 N N . VAL B 1 46 ? -27.688 -15.875 -12.695 1 98.5 46 VAL B N 1
ATOM 4455 C CA . VAL B 1 46 ? -26.547 -15.648 -13.562 1 98.5 46 VAL B CA 1
ATOM 4456 C C . VAL B 1 46 ? -26.859 -16.141 -14.977 1 98.5 46 VAL B C 1
ATOM 4458 O O . VAL B 1 46 ? -27.516 -17.172 -15.148 1 98.5 46 VAL B O 1
ATOM 4461 N N . THR B 1 47 ? -26.453 -15.383 -15.953 1 98.12 47 THR B N 1
ATOM 4462 C CA . THR B 1 47 ? -26.484 -15.828 -17.344 1 98.12 47 THR B CA 1
ATOM 4463 C C . THR B 1 47 ? -25.078 -15.789 -17.953 1 98.12 47 THR B C 1
ATOM 4465 O O . THR B 1 47 ? -24.203 -15.062 -17.453 1 98.12 47 THR B O 1
ATOM 4468 N N . VAL B 1 48 ? -24.844 -16.625 -18.953 1 97.31 48 VAL B N 1
ATOM 4469 C CA . VAL B 1 48 ? -23.594 -16.672 -19.688 1 97.31 48 VAL B CA 1
ATOM 4470 C C . VAL B 1 48 ? -23.859 -16.578 -21.188 1 97.31 48 VAL B C 1
ATOM 4472 O O . VAL B 1 48 ? -24.844 -17.141 -21.672 1 97.31 48 VAL B O 1
ATOM 4475 N N . ASP B 1 49 ? -23.078 -15.852 -21.844 1 92.44 49 ASP B N 1
ATOM 4476 C CA . ASP B 1 49 ? -23.328 -15.711 -23.281 1 92.44 49 ASP B CA 1
ATOM 4477 C C . ASP B 1 49 ? -22.75 -16.891 -24.047 1 92.44 49 ASP B C 1
ATOM 4479 O O . ASP B 1 49 ? -21.859 -17.594 -23.562 1 92.44 49 ASP B O 1
ATOM 4483 N N . GLY B 1 50 ? -23.281 -17.094 -25.25 1 94.12 50 GLY B N 1
ATOM 4484 C CA . GLY B 1 50 ? -22.875 -18.203 -26.094 1 94.12 50 GLY B CA 1
ATOM 4485 C C . GLY B 1 50 ? -21.422 -18.109 -26.531 1 94.12 50 GLY B C 1
ATOM 4486 O O . GLY B 1 50 ? -20.734 -19.125 -26.609 1 94.12 50 GLY B O 1
ATOM 4487 N N . GLU B 1 51 ? -20.969 -17 -26.75 1 95.56 51 GLU B N 1
ATOM 4488 C CA . GLU B 1 51 ? -19.578 -16.797 -27.188 1 95.56 51 GLU B CA 1
ATOM 4489 C C . GLU B 1 51 ? -18.594 -17.266 -26.125 1 95.56 51 GLU B C 1
ATOM 4491 O O . GLU B 1 51 ? -17.562 -17.875 -26.453 1 95.56 51 GLU B O 1
ATOM 4496 N N . SER B 1 52 ? -18.891 -16.984 -24.922 1 96.12 52 SER B N 1
ATOM 4497 C CA . SER B 1 52 ? -18.016 -17.391 -23.844 1 96.12 52 SER B CA 1
ATOM 4498 C C . SER B 1 52 ? -18.031 -18.906 -23.672 1 96.12 52 SER B C 1
ATOM 4500 O O . SER B 1 52 ? -17 -19.516 -23.375 1 96.12 52 SER B O 1
ATOM 4502 N N . LEU B 1 53 ? -19.141 -19.531 -23.828 1 96.62 53 LEU B N 1
ATOM 4503 C CA . LEU B 1 53 ? -19.219 -20.984 -23.766 1 96.62 53 LEU B CA 1
ATOM 4504 C C . LEU B 1 53 ? -18.484 -21.625 -24.938 1 96.62 53 LEU B C 1
ATOM 4506 O O . LEU B 1 53 ? -17.875 -22.688 -24.781 1 96.62 53 LEU B O 1
ATOM 4510 N N . ASP B 1 54 ? -18.562 -20.969 -26.078 1 97.56 54 ASP B N 1
ATOM 4511 C CA . ASP B 1 54 ? -17.812 -21.422 -27.234 1 97.56 54 ASP B CA 1
ATOM 4512 C C . ASP B 1 54 ? -16.312 -21.391 -26.953 1 97.56 54 ASP B C 1
ATOM 4514 O O . ASP B 1 54 ? -15.562 -22.281 -27.391 1 97.56 54 ASP B O 1
ATOM 4518 N N . LYS B 1 55 ? -15.914 -20.375 -26.312 1 97.31 55 LYS B N 1
ATOM 4519 C CA . LYS B 1 55 ? -14.508 -20.25 -25.969 1 97.31 55 LYS B CA 1
ATOM 4520 C C . LYS B 1 55 ? -14.062 -21.359 -25.031 1 97.31 55 LYS B C 1
ATOM 4522 O O . LYS B 1 55 ? -12.945 -21.875 -25.141 1 97.31 55 LYS B O 1
ATOM 4527 N N . VAL B 1 56 ? -14.906 -21.719 -24.094 1 98.44 56 VAL B N 1
ATOM 4528 C CA . VAL B 1 56 ? -14.617 -22.844 -23.188 1 98.44 56 VAL B CA 1
ATOM 4529 C C . VAL B 1 56 ? -14.438 -24.125 -24 1 98.44 56 VAL B C 1
ATOM 4531 O O . VAL B 1 56 ? -13.5 -24.891 -23.75 1 98.44 56 VAL B O 1
ATOM 4534 N N . GLU B 1 57 ? -15.281 -24.344 -24.969 1 98.19 57 GLU B N 1
ATOM 4535 C CA . GLU B 1 57 ? -15.211 -25.531 -25.812 1 98.19 57 GLU B CA 1
ATOM 4536 C C . GLU B 1 57 ? -13.922 -25.547 -26.641 1 98.19 57 GLU B C 1
ATOM 4538 O O . GLU B 1 57 ? -13.266 -26.578 -26.75 1 98.19 57 GLU B O 1
ATOM 4543 N N . ARG B 1 58 ? -13.609 -24.422 -27.203 1 98.25 58 ARG B N 1
ATOM 4544 C CA . ARG B 1 58 ? -12.398 -24.344 -28 1 98.25 58 ARG B CA 1
ATOM 4545 C C . ARG B 1 58 ? -11.156 -24.562 -27.156 1 98.25 58 ARG B C 1
ATOM 4547 O O . ARG B 1 58 ? -10.203 -25.219 -27.594 1 98.25 58 ARG B O 1
ATOM 4554 N N . ALA B 1 59 ? -11.172 -24.031 -26.016 1 98.31 59 ALA B N 1
ATOM 4555 C CA . ALA B 1 59 ? -10.039 -24.203 -25.109 1 98.31 59 ALA B CA 1
ATOM 4556 C C . ALA B 1 59 ? -9.891 -25.672 -24.703 1 98.31 59 ALA B C 1
ATOM 4558 O O . ALA B 1 59 ? -8.773 -26.188 -24.625 1 98.31 59 ALA B O 1
ATOM 4559 N N . TYR B 1 60 ? -11.008 -26.297 -24.422 1 97.69 60 TYR B N 1
ATOM 4560 C CA . TYR B 1 60 ? -11 -27.719 -24.109 1 97.69 60 TYR B CA 1
ATOM 4561 C C . TYR B 1 60 ? -10.422 -28.531 -25.25 1 97.69 60 TYR B C 1
ATOM 4563 O O . TYR B 1 60 ? -9.641 -29.453 -25.031 1 97.69 60 TYR B O 1
ATOM 4571 N N . ALA B 1 61 ? -10.719 -28.188 -26.438 1 97.25 61 ALA B N 1
ATOM 4572 C CA . ALA B 1 61 ? -10.195 -28.859 -27.609 1 97.25 61 ALA B CA 1
ATOM 4573 C C . ALA B 1 61 ? -8.68 -28.688 -27.719 1 97.25 61 ALA B C 1
ATOM 4575 O O . ALA B 1 61 ? -7.969 -29.609 -28.109 1 97.25 61 ALA B O 1
ATOM 4576 N N . VAL B 1 62 ? -8.211 -27.516 -27.438 1 97.31 62 VAL B N 1
ATOM 4577 C CA . VAL B 1 62 ? -6.777 -27.234 -27.453 1 97.31 62 VAL B CA 1
ATOM 4578 C C . VAL B 1 62 ? -6.074 -28.125 -26.422 1 97.31 62 VAL B C 1
ATOM 4580 O O . VAL B 1 62 ? -5 -28.672 -26.703 1 97.31 62 VAL B O 1
ATOM 4583 N N . LEU B 1 63 ? -6.664 -28.25 -25.266 1 96.06 63 LEU B N 1
ATOM 4584 C CA . LEU B 1 63 ? -6.113 -29.125 -24.234 1 96.06 63 LEU B CA 1
ATOM 4585 C C . LEU B 1 63 ? -5.988 -30.562 -24.734 1 96.06 63 LEU B C 1
ATOM 4587 O O . LEU B 1 63 ? -4.938 -31.188 -24.578 1 96.06 63 LEU B O 1
ATOM 4591 N N . LEU B 1 64 ? -7.035 -31.078 -25.359 1 93.81 64 LEU B N 1
ATOM 4592 C CA . LEU B 1 64 ? -7.039 -32.438 -25.859 1 93.81 64 LEU B CA 1
ATOM 4593 C C . LEU B 1 64 ? -6.008 -32.594 -26.984 1 93.81 64 LEU B C 1
ATOM 4595 O O . LEU B 1 64 ? -5.352 -33.625 -27.078 1 93.81 64 LEU B O 1
ATOM 4599 N N . GLN B 1 65 ? -5.91 -31.547 -27.734 1 93.81 65 GLN B N 1
ATOM 4600 C CA . GLN B 1 65 ? -4.914 -31.578 -28.812 1 93.81 65 GLN B CA 1
ATOM 4601 C C . GLN B 1 65 ? -3.504 -31.688 -28.234 1 93.81 65 GLN B C 1
ATOM 4603 O O . GLN B 1 65 ? -2.66 -32.406 -28.781 1 93.81 65 GLN B O 1
ATOM 4608 N N . GLY B 1 66 ? -3.201 -30.969 -27.234 1 92.19 66 GLY B N 1
ATOM 4609 C CA . GLY B 1 66 ? -1.918 -31.078 -26.562 1 92.19 66 GLY B CA 1
ATOM 4610 C C . GLY B 1 66 ? -1.616 -32.5 -26.094 1 92.19 66 GLY B C 1
ATOM 4611 O O . GLY B 1 66 ? -0.501 -33 -26.266 1 92.19 66 GLY B O 1
ATOM 4612 N N . ALA B 1 67 ? -2.615 -33.125 -25.516 1 89.25 67 ALA B N 1
ATOM 4613 C CA . ALA B 1 67 ? -2.457 -34.5 -25.062 1 89.25 67 ALA B CA 1
ATOM 4614 C C . ALA B 1 67 ? -2.199 -35.438 -26.234 1 89.25 67 ALA B C 1
ATOM 4616 O O . ALA B 1 67 ? -1.352 -36.312 -26.156 1 89.25 67 ALA B O 1
ATOM 4617 N N . LYS B 1 68 ? -2.904 -35.188 -27.25 1 88.88 68 LYS B N 1
ATOM 4618 C CA . LYS B 1 68 ? -2.77 -36.031 -28.438 1 88.88 68 LYS B CA 1
ATOM 4619 C C . LYS B 1 68 ? -1.382 -35.875 -29.062 1 88.88 68 LYS B C 1
ATOM 4621 O O . LYS B 1 68 ? -0.849 -36.844 -29.641 1 88.88 68 LYS B O 1
ATOM 4626 N N . GLU B 1 69 ? -0.85 -34.688 -28.844 1 88.25 69 GLU B N 1
ATOM 4627 C CA . GLU B 1 69 ? 0.466 -34.406 -29.422 1 88.25 69 GLU B CA 1
ATOM 4628 C C . GLU B 1 69 ? 1.579 -34.812 -28.453 1 88.25 69 GLU B C 1
ATOM 4630 O O . GLU B 1 69 ? 2.756 -34.562 -28.719 1 88.25 69 GLU B O 1
ATOM 4635 N N . GLY B 1 70 ? 1.173 -35.25 -27.328 1 82.44 70 GLY B N 1
ATOM 4636 C CA . GLY B 1 70 ? 2.158 -35.844 -26.438 1 82.44 70 GLY B CA 1
ATOM 4637 C C . GLY B 1 70 ? 2.605 -34.906 -25.344 1 82.44 70 GLY B C 1
ATOM 4638 O O . GLY B 1 70 ? 3.572 -35.188 -24.625 1 82.44 70 GLY B O 1
ATOM 4639 N N . GLN B 1 71 ? 1.984 -33.844 -25.203 1 85.69 71 GLN B N 1
ATOM 4640 C CA . GLN B 1 71 ? 2.363 -32.938 -24.125 1 85.69 71 GLN B CA 1
ATOM 4641 C C . GLN B 1 71 ? 2.059 -33.562 -22.75 1 85.69 71 GLN B C 1
ATOM 4643 O O . GLN B 1 71 ? 1.031 -34.219 -22.578 1 85.69 71 GLN B O 1
ATOM 4648 N N . GLU B 1 72 ? 3.018 -33.281 -21.859 1 78.94 72 GLU B N 1
ATOM 4649 C CA . GLU B 1 72 ? 2.803 -33.656 -20.484 1 78.94 72 GLU B CA 1
ATOM 4650 C C . GLU B 1 72 ? 1.845 -32.719 -19.766 1 78.94 72 GLU B C 1
ATOM 4652 O O . GLU B 1 72 ? 2.164 -31.547 -19.562 1 78.94 72 GLU B O 1
ATOM 4657 N N . ILE B 1 73 ? 0.716 -33.188 -19.531 1 80.19 73 ILE B N 1
ATOM 4658 C CA . ILE B 1 73 ? -0.316 -32.406 -18.859 1 80.19 73 ILE B CA 1
ATOM 4659 C C . ILE B 1 73 ? -0.771 -33.125 -17.594 1 80.19 73 ILE B C 1
ATOM 4661 O O . ILE B 1 73 ? -1.325 -34.219 -17.656 1 80.19 73 ILE B O 1
ATOM 4665 N N . TYR B 1 74 ? -0.494 -32.438 -16.484 1 75.31 74 TYR B N 1
ATOM 4666 C CA . TYR B 1 74 ? -0.852 -33 -15.188 1 75.31 74 TYR B CA 1
ATOM 4667 C C . TYR B 1 74 ? -2.348 -33.281 -15.109 1 75.31 74 TYR B C 1
ATOM 4669 O O . TYR B 1 74 ? -3.164 -32.438 -15.469 1 75.31 74 TYR B O 1
ATOM 4677 N N . GLY B 1 75 ? -2.799 -34.531 -14.695 1 73.62 75 GLY B N 1
ATOM 4678 C CA . GLY B 1 75 ? -4.184 -34.969 -14.586 1 73.62 75 GLY B CA 1
ATOM 4679 C C . GLY B 1 75 ? -4.719 -35.594 -15.852 1 73.62 75 GLY B C 1
ATOM 4680 O O . GLY B 1 75 ? -5.816 -36.156 -15.859 1 73.62 75 GLY B O 1
ATOM 4681 N N . LEU B 1 76 ? -3.91 -35.469 -16.891 1 80.75 76 LEU B N 1
ATOM 4682 C CA . LEU B 1 76 ? -4.34 -36.062 -18.156 1 80.75 76 LEU B CA 1
ATOM 4683 C C . LEU B 1 76 ? -3.316 -37.062 -18.688 1 80.75 76 LEU B C 1
ATOM 4685 O O . LEU B 1 76 ? -3.619 -38.25 -18.828 1 80.75 76 LEU B O 1
ATOM 4689 N N . THR B 1 77 ? -2.064 -36.594 -18.828 1 78.62 77 THR B N 1
ATOM 4690 C CA . THR B 1 77 ? -1.045 -37.5 -19.328 1 78.62 77 THR B CA 1
ATOM 4691 C C . THR B 1 77 ? -0.013 -37.844 -18.266 1 78.62 77 THR B C 1
ATOM 4693 O O . THR B 1 77 ? 0.69 -38.844 -18.344 1 78.62 77 THR B O 1
ATOM 4696 N N . VAL B 1 78 ? 0.082 -37 -17.312 1 74.62 78 VAL B N 1
ATOM 4697 C CA . VAL B 1 78 ? 1.029 -37.188 -16.219 1 74.62 78 VAL B CA 1
ATOM 4698 C C . VAL B 1 78 ? 0.272 -37.375 -14.898 1 74.62 78 VAL B C 1
ATOM 4700 O O . VAL B 1 78 ? -0.768 -36.75 -14.688 1 74.62 78 VAL B O 1
ATOM 4703 N N . GLY B 1 79 ? 0.753 -38.156 -13.953 1 68.44 79 GLY B N 1
ATOM 4704 C CA . GLY B 1 79 ? 0.155 -38.375 -12.641 1 68.44 79 GLY B CA 1
ATOM 4705 C C . GLY B 1 79 ? -0.923 -39.438 -12.648 1 68.44 79 GLY B C 1
ATOM 4706 O O . GLY B 1 79 ? -1.406 -39.844 -11.586 1 68.44 79 GLY B O 1
ATOM 4707 N N . VAL B 1 80 ? -1.269 -39.938 -13.867 1 70.62 80 VAL B N 1
ATOM 4708 C CA . VAL B 1 80 ? -2.414 -40.844 -13.969 1 70.62 80 VAL B CA 1
ATOM 4709 C C . VAL B 1 80 ? -1.931 -42.281 -14.023 1 70.62 80 VAL B C 1
ATOM 4711 O O . VAL B 1 80 ? -2.709 -43.188 -14.328 1 70.62 80 VAL B O 1
ATOM 4714 N N . GLY B 1 81 ? -0.647 -42.375 -13.57 1 60.38 81 GLY B N 1
ATOM 4715 C CA . GLY B 1 81 ? -0.066 -43.719 -13.578 1 60.38 81 GLY B CA 1
ATOM 4716 C C . GLY B 1 81 ? 0.137 -44.281 -14.977 1 60.38 81 GLY B C 1
ATOM 4717 O O . GLY B 1 81 ? 0.158 -45.5 -15.18 1 60.38 81 GLY B O 1
ATOM 4718 N N . TRP B 1 82 ? 0.136 -43.344 -15.844 1 57.62 82 TRP B N 1
ATOM 4719 C CA . TRP B 1 82 ? 0.248 -43.781 -17.234 1 57.62 82 TRP B CA 1
ATOM 4720 C C . TRP B 1 82 ? 1.704 -44.031 -17.609 1 57.62 82 TRP B C 1
ATOM 4722 O O . TRP B 1 82 ? 2.578 -43.219 -17.312 1 57.62 82 TRP B O 1
ATOM 4732 N N . ASN B 1 83 ? 2.092 -45.25 -17.641 1 56.19 83 ASN B N 1
ATOM 4733 C CA . ASN B 1 83 ? 3.445 -45.688 -17.953 1 56.19 83 ASN B CA 1
ATOM 4734 C C . ASN B 1 83 ? 3.838 -45.344 -19.391 1 56.19 83 ASN B C 1
ATOM 4736 O O . ASN B 1 83 ? 2.998 -45.344 -20.281 1 56.19 83 ASN B O 1
ATOM 4740 N N . LYS B 1 84 ? 5.012 -44.656 -19.531 1 57.97 84 LYS B N 1
ATOM 4741 C CA . LYS B 1 84 ? 5.602 -44.25 -20.812 1 57.97 84 LYS B CA 1
ATOM 4742 C C . LYS B 1 84 ? 5.418 -45.344 -21.875 1 57.97 84 LYS B C 1
ATOM 4744 O O . LYS B 1 84 ? 5.41 -45.062 -23.062 1 57.97 84 LYS B O 1
ATOM 4749 N N . ASP B 1 85 ? 5.191 -46.5 -21.438 1 58.34 85 ASP B N 1
ATOM 4750 C CA . ASP B 1 85 ? 5.129 -47.594 -22.391 1 58.34 85 ASP B CA 1
ATOM 4751 C C . ASP B 1 85 ? 3.715 -47.75 -22.953 1 58.34 85 ASP B C 1
ATOM 4753 O O . ASP B 1 85 ? 3.506 -48.5 -23.922 1 58.34 85 ASP B O 1
ATOM 4757 N N . ARG B 1 86 ? 2.787 -47.062 -22.375 1 70.69 86 ARG B N 1
ATOM 4758 C CA . ARG B 1 86 ? 1.408 -47.188 -22.828 1 70.69 86 ARG B CA 1
ATOM 4759 C C . ARG B 1 86 ? 1.047 -46.062 -23.781 1 70.69 86 ARG B C 1
ATOM 4761 O O . ARG B 1 86 ? 1.406 -44.906 -23.547 1 70.69 86 ARG B O 1
ATOM 4768 N N . LYS B 1 87 ? 0.532 -46.469 -24.812 1 70.19 87 LYS B N 1
ATOM 4769 C CA . LYS B 1 87 ? 0.151 -45.5 -25.828 1 70.19 87 LYS B CA 1
ATOM 4770 C C . LYS B 1 87 ? -0.972 -44.594 -25.312 1 70.19 87 LYS B C 1
ATOM 4772 O O . LYS B 1 87 ? -1.938 -45.062 -24.719 1 70.19 87 LYS B O 1
ATOM 4777 N N . MET B 1 88 ? -0.937 -43.344 -25.453 1 76 88 MET B N 1
ATOM 4778 C CA . MET B 1 88 ? -1.928 -42.344 -25.047 1 76 88 MET B CA 1
ATOM 4779 C C . MET B 1 88 ? -3.064 -42.25 -26.062 1 76 88 MET B C 1
ATOM 4781 O O . MET B 1 88 ? -4.199 -41.938 -25.703 1 76 88 MET B O 1
ATOM 4785 N N . VAL B 1 89 ? -2.723 -42.562 -27.312 1 74.56 89 VAL B N 1
ATOM 4786 C CA . VAL B 1 89 ? -3.709 -42.438 -28.391 1 74.56 89 VAL B CA 1
ATOM 4787 C C . VAL B 1 89 ? -3.863 -43.781 -29.094 1 74.56 89 VAL B C 1
ATOM 4789 O O . VAL B 1 89 ? -2.912 -44.562 -29.172 1 74.56 89 VAL B O 1
ATOM 4792 N N . ASP B 1 90 ? -5.035 -44.062 -29.531 1 72.94 90 ASP B N 1
ATOM 4793 C CA . ASP B 1 90 ? -5.27 -45.281 -30.312 1 72.94 90 ASP B CA 1
ATOM 4794 C C . ASP B 1 90 ? -4.895 -45.062 -31.781 1 72.94 90 ASP B C 1
ATOM 4796 O O . ASP B 1 90 ? -4.281 -44.062 -32.125 1 72.94 90 ASP B O 1
ATOM 4800 N N . ALA B 1 91 ? -5.211 -46.094 -32.562 1 75 91 ALA B N 1
ATOM 4801 C CA . ALA B 1 91 ? -4.797 -46.125 -33.969 1 75 91 ALA B CA 1
ATOM 4802 C C . ALA B 1 91 ? -5.418 -44.969 -34.75 1 75 91 ALA B C 1
ATOM 4804 O O . ALA B 1 91 ? -4.895 -44.562 -35.781 1 75 91 ALA B O 1
ATOM 4805 N N . THR B 1 92 ? -6.477 -44.469 -34.25 1 76.88 92 THR B N 1
ATOM 4806 C CA . THR B 1 92 ? -7.176 -43.406 -34.938 1 76.88 92 THR B CA 1
ATOM 4807 C C . THR B 1 92 ? -6.695 -42.031 -34.438 1 76.88 92 THR B C 1
ATOM 4809 O O . THR B 1 92 ? -7.176 -41 -34.875 1 76.88 92 THR B O 1
ATOM 4812 N N . GLY B 1 93 ? -5.84 -42.031 -33.5 1 75.94 93 GLY B N 1
ATOM 4813 C CA . GLY B 1 93 ? -5.285 -40.812 -32.969 1 75.94 93 GLY B CA 1
ATOM 4814 C C . GLY B 1 93 ? -6.066 -40.25 -31.797 1 75.94 93 GLY B C 1
ATOM 4815 O O . GLY B 1 93 ? -5.785 -39.156 -31.328 1 75.94 93 GLY B O 1
ATOM 4816 N N . GLU B 1 94 ? -7.039 -41 -31.391 1 83.69 94 GLU B N 1
ATOM 4817 C CA . GLU B 1 94 ? -7.863 -40.562 -30.266 1 83.69 94 GLU B CA 1
ATOM 4818 C C . GLU B 1 94 ? -7.328 -41.125 -28.938 1 83.69 94 GLU B C 1
ATOM 4820 O O . GLU B 1 94 ? -6.68 -42.188 -28.922 1 83.69 94 GLU B O 1
ATOM 4825 N N . LEU B 1 95 ? -7.633 -40.438 -27.875 1 85.44 95 LEU B N 1
ATOM 4826 C CA . LEU B 1 95 ? -7.211 -40.938 -26.562 1 85.44 95 LEU B CA 1
ATOM 4827 C C . LEU B 1 95 ? -7.84 -42.281 -26.25 1 85.44 95 LEU B C 1
ATOM 4829 O O . LEU B 1 95 ? -9.008 -42.5 -26.562 1 85.44 95 LEU B O 1
ATOM 4833 N N . THR B 1 96 ? -7.121 -43.156 -25.641 1 86.06 96 THR B N 1
ATOM 4834 C CA . THR B 1 96 ? -7.625 -44.5 -25.359 1 86.06 96 THR B CA 1
ATOM 4835 C C . THR B 1 96 ? -8.633 -44.469 -24.219 1 86.06 96 THR B C 1
ATOM 4837 O O . THR B 1 96 ? -8.539 -43.625 -23.312 1 86.06 96 THR B O 1
ATOM 4840 N N . PRO B 1 97 ? -9.57 -45.375 -24.234 1 86.94 97 PRO B N 1
ATOM 4841 C CA . PRO B 1 97 ? -10.531 -45.469 -23.125 1 86.94 97 PRO B CA 1
ATOM 4842 C C . PRO B 1 97 ? -9.859 -45.688 -21.781 1 86.94 97 PRO B C 1
ATOM 4844 O O . PRO B 1 97 ? -10.344 -45.219 -20.75 1 86.94 97 PRO B O 1
ATOM 4847 N N . GLU B 1 98 ? -8.797 -46.438 -21.797 1 86.06 98 GLU B N 1
ATOM 4848 C CA . GLU B 1 98 ? -8.07 -46.719 -20.562 1 86.06 98 GLU B CA 1
ATOM 4849 C C . GLU B 1 98 ? -7.488 -45.438 -19.969 1 86.06 98 GLU B C 1
ATOM 4851 O O . GLU B 1 98 ? -7.531 -45.219 -18.766 1 86.06 98 GLU B O 1
ATOM 4856 N N . LEU B 1 99 ? -6.988 -44.656 -20.875 1 86.31 99 LEU B N 1
ATOM 4857 C CA . LEU B 1 99 ? -6.453 -43.375 -20.438 1 86.31 99 LEU B CA 1
ATOM 4858 C C . LEU B 1 99 ? -7.562 -42.5 -19.906 1 86.31 99 LEU B C 1
ATOM 4860 O O . LEU B 1 99 ? -7.371 -41.781 -18.922 1 86.31 99 LEU B O 1
ATOM 4864 N N . MET B 1 100 ? -8.602 -42.5 -20.562 1 88.19 100 MET B N 1
ATOM 4865 C CA . MET B 1 100 ? -9.734 -41.688 -20.156 1 88.19 100 MET B CA 1
ATOM 4866 C C . MET B 1 100 ? -10.234 -42.094 -18.766 1 88.19 100 MET B C 1
ATOM 4868 O O . MET B 1 100 ? -10.555 -41.219 -17.938 1 88.19 100 MET B O 1
ATOM 4872 N N . GLU B 1 101 ? -10.32 -43.312 -18.547 1 90.75 101 GLU B N 1
ATOM 4873 C CA . GLU B 1 101 ? -10.75 -43.812 -17.234 1 90.75 101 GLU B CA 1
ATOM 4874 C C . GLU B 1 101 ? -9.734 -43.5 -16.156 1 90.75 101 GLU B C 1
ATOM 4876 O O . GLU B 1 101 ? -10.102 -43.125 -15.039 1 90.75 101 GLU B O 1
ATOM 4881 N N . ALA B 1 102 ? -8.5 -43.656 -16.484 1 89.62 102 ALA B N 1
ATOM 4882 C CA . ALA B 1 102 ? -7.441 -43.312 -15.547 1 89.62 102 ALA B CA 1
ATOM 4883 C C . ALA B 1 102 ? -7.488 -41.812 -15.188 1 89.62 102 ALA B C 1
ATOM 4885 O O . ALA B 1 102 ? -7.281 -41.438 -14.031 1 89.62 102 ALA B O 1
ATOM 4886 N N . SER B 1 103 ? -7.703 -41.062 -16.234 1 91.94 103 SER B N 1
ATOM 4887 C CA . SER B 1 103 ? -7.828 -39.625 -16.031 1 91.94 103 SER B CA 1
ATOM 4888 C C . SER B 1 103 ? -9.023 -39.281 -15.133 1 91.94 103 SER B C 1
ATOM 4890 O O . SER B 1 103 ? -8.922 -38.438 -14.25 1 91.94 103 SER B O 1
ATOM 4892 N N . ARG B 1 104 ? -10.102 -39.938 -15.375 1 94 104 ARG B N 1
ATOM 4893 C CA . ARG B 1 104 ? -11.281 -39.719 -14.547 1 94 104 ARG B CA 1
ATOM 4894 C C . ARG B 1 104 ? -11 -40.062 -13.086 1 94 104 ARG B C 1
ATOM 4896 O O . ARG B 1 104 ? -11.312 -39.281 -12.195 1 94 104 ARG B O 1
ATOM 4903 N N . GLU B 1 105 ? -10.414 -41.219 -12.812 1 92.62 105 GLU B N 1
ATOM 4904 C CA . GLU B 1 105 ? -10.102 -41.656 -11.453 1 92.62 105 GLU B CA 1
ATOM 4905 C C . GLU B 1 105 ? -9.141 -40.688 -10.773 1 92.62 105 GLU B C 1
ATOM 4907 O O . GLU B 1 105 ? -9.289 -40.375 -9.594 1 92.62 105 GLU B O 1
ATOM 4912 N N . PHE B 1 106 ? -8.203 -40.281 -11.531 1 92.69 106 PHE B N 1
ATOM 4913 C CA . PHE B 1 106 ? -7.238 -39.312 -11.008 1 92.69 106 PHE B CA 1
ATOM 4914 C C . PHE B 1 106 ? -7.922 -38.031 -10.602 1 92.69 106 PHE B C 1
ATOM 4916 O O . PHE B 1 106 ? -7.684 -37.5 -9.5 1 92.69 106 PHE B O 1
ATOM 4923 N N . ASN B 1 107 ? -8.727 -37.5 -11.477 1 95.12 107 ASN B N 1
ATOM 4924 C CA . ASN B 1 107 ? -9.414 -36.25 -11.211 1 95.12 107 ASN B CA 1
ATOM 4925 C C . ASN B 1 107 ? -10.336 -36.375 -9.992 1 95.12 107 ASN B C 1
ATOM 4927 O O . ASN B 1 107 ? -10.398 -35.438 -9.18 1 95.12 107 ASN B O 1
ATOM 4931 N N . GLU B 1 108 ? -11.047 -37.469 -9.867 1 96.19 108 GLU B N 1
ATOM 4932 C CA . GLU B 1 108 ? -11.883 -37.719 -8.695 1 96.19 108 GLU B CA 1
ATOM 4933 C C . GLU B 1 108 ? -11.039 -37.781 -7.422 1 96.19 108 GLU B C 1
ATOM 4935 O O . GLU B 1 108 ? -11.383 -37.188 -6.406 1 96.19 108 GLU B O 1
ATOM 4940 N N . GLY B 1 109 ? -9.938 -38.531 -7.496 1 94.62 109 GLY B N 1
ATOM 4941 C CA . GLY B 1 109 ? -9.031 -38.656 -6.367 1 94.62 109 GLY B CA 1
ATOM 4942 C C . GLY B 1 109 ? -8.422 -37.312 -5.953 1 94.62 109 GLY B C 1
ATOM 4943 O O . GLY B 1 109 ? -8.242 -37.062 -4.762 1 94.62 109 GLY B O 1
ATOM 4944 N N . LEU B 1 110 ? -8.086 -36.5 -6.934 1 94.62 110 LEU B N 1
ATOM 4945 C CA . LEU B 1 110 ? -7.52 -35.188 -6.691 1 94.62 110 LEU B CA 1
ATOM 4946 C C . LEU B 1 110 ? -8.477 -34.312 -5.867 1 94.62 110 LEU B C 1
ATOM 4948 O O . LEU B 1 110 ? -8.055 -33.688 -4.906 1 94.62 110 LEU B O 1
ATOM 4952 N N . LEU B 1 111 ? -9.695 -34.281 -6.242 1 96.56 111 LEU B N 1
ATOM 4953 C CA . LEU B 1 111 ? -10.711 -33.5 -5.531 1 96.56 111 LEU B CA 1
ATOM 4954 C C . LEU B 1 111 ? -10.891 -34.031 -4.109 1 96.56 111 LEU B C 1
ATOM 4956 O O . LEU B 1 111 ? -10.953 -33.25 -3.162 1 96.56 111 LEU B O 1
ATOM 4960 N N . ARG B 1 112 ? -10.945 -35.375 -3.93 1 97.06 112 ARG B N 1
ATOM 4961 C CA . ARG B 1 112 ? -11.117 -35.969 -2.615 1 97.06 112 ARG B CA 1
ATOM 4962 C C . ARG B 1 112 ? -9.914 -35.688 -1.722 1 97.06 112 ARG B C 1
ATOM 4964 O O . ARG B 1 112 ? -10.07 -35.281 -0.563 1 97.06 112 ARG B O 1
ATOM 4971 N N . ALA B 1 113 ? -8.734 -35.812 -2.285 1 95.44 113 ALA B N 1
ATOM 4972 C CA . ALA B 1 113 ? -7.496 -35.719 -1.518 1 95.44 113 ALA B CA 1
ATOM 4973 C C . ALA B 1 113 ? -7.266 -34.281 -1.049 1 95.44 113 ALA B C 1
ATOM 4975 O O . ALA B 1 113 ? -6.711 -34.062 0.028 1 95.44 113 ALA B O 1
ATOM 4976 N N . HIS B 1 114 ? -7.723 -33.312 -1.763 1 96.19 114 HIS B N 1
ATOM 4977 C CA . HIS B 1 114 ? -7.445 -31.922 -1.445 1 96.19 114 HIS B CA 1
ATOM 4978 C C . HIS B 1 114 ? -8.531 -31.328 -0.559 1 96.19 114 HIS B C 1
ATOM 4980 O O . HIS B 1 114 ? -8.422 -30.188 -0.102 1 96.19 114 HIS B O 1
ATOM 4986 N N . SER B 1 115 ? -9.602 -32.031 -0.367 1 96.75 115 SER B N 1
ATOM 4987 C CA . SER B 1 115 ? -10.68 -31.531 0.48 1 96.75 115 SER B CA 1
ATOM 4988 C C . SER B 1 115 ? -10.336 -31.672 1.958 1 96.75 115 SER B C 1
ATOM 4990 O O . SER B 1 115 ? -10.914 -32.5 2.668 1 96.75 115 SER B O 1
ATOM 4992 N N . VAL B 1 116 ? -9.477 -30.797 2.488 1 96.31 116 VAL B N 1
ATOM 4993 C CA . VAL B 1 116 ? -8.93 -30.891 3.84 1 96.31 116 VAL B CA 1
ATOM 4994 C C . VAL B 1 116 ? -9.109 -29.547 4.559 1 96.31 116 VAL B C 1
ATOM 4996 O O . VAL B 1 116 ? -8.398 -29.266 5.527 1 96.31 116 VAL B O 1
ATOM 4999 N N . GLY B 1 117 ? -10.031 -28.75 4.031 1 96.12 117 GLY B N 1
ATOM 5000 C CA . GLY B 1 117 ? -10.328 -27.5 4.73 1 96.12 117 GLY B CA 1
ATOM 5001 C C . GLY B 1 117 ? -10.75 -27.719 6.172 1 96.12 117 GLY B C 1
ATOM 5002 O O . GLY B 1 117 ? -11.227 -28.797 6.531 1 96.12 117 GLY B O 1
ATOM 5003 N N . VAL B 1 118 ? -10.578 -26.703 7.066 1 96.88 118 VAL B N 1
ATOM 5004 C CA . VAL B 1 118 ? -10.906 -26.812 8.484 1 96.88 118 VAL B CA 1
ATOM 5005 C C . VAL B 1 118 ? -11.664 -25.578 8.938 1 96.88 118 VAL B C 1
ATOM 5007 O O . VAL B 1 118 ? -11.844 -24.625 8.164 1 96.88 118 VAL B O 1
ATOM 5010 N N . GLY B 1 119 ? -12.117 -25.625 10.102 1 95.94 119 GLY B N 1
ATOM 5011 C CA . GLY B 1 119 ? -12.82 -24.484 10.672 1 95.94 119 GLY B CA 1
ATOM 5012 C C . GLY B 1 119 ? -14.305 -24.484 10.344 1 95.94 119 GLY B C 1
ATOM 5013 O O . GLY B 1 119 ? -14.836 -25.469 9.836 1 95.94 119 GLY B O 1
ATOM 5014 N N . PRO B 1 120 ? -14.969 -23.406 10.711 1 96.88 120 PRO B N 1
ATOM 5015 C CA . PRO B 1 120 ? -16.406 -23.312 10.438 1 96.88 120 PRO B CA 1
ATOM 5016 C C . PRO B 1 120 ? -16.719 -23.281 8.945 1 96.88 120 PRO B C 1
ATOM 5018 O O . PRO B 1 120 ? -15.875 -22.859 8.148 1 96.88 120 PRO B O 1
ATOM 5021 N N . ASP B 1 121 ? -17.906 -23.688 8.641 1 97.81 121 ASP B N 1
ATOM 5022 C CA . ASP B 1 121 ? -18.344 -23.594 7.25 1 97.81 121 ASP B CA 1
ATOM 5023 C C . ASP B 1 121 ? -18.359 -22.141 6.781 1 97.81 121 ASP B C 1
ATOM 5025 O O . ASP B 1 121 ? -18.734 -21.234 7.535 1 97.81 121 ASP B O 1
ATOM 5029 N N . ALA B 1 122 ? -17.891 -21.953 5.562 1 98.19 122 ALA B N 1
ATOM 5030 C CA . ALA B 1 122 ? -18.062 -20.641 4.941 1 98.19 122 ALA B CA 1
ATOM 5031 C C . ALA B 1 122 ? -19.547 -20.312 4.746 1 98.19 122 ALA B C 1
ATOM 5033 O O . ALA B 1 122 ? -20.344 -21.188 4.453 1 98.19 122 ALA B O 1
ATOM 5034 N N . ALA B 1 123 ? -19.891 -19.047 4.891 1 97.88 123 ALA B N 1
ATOM 5035 C CA . ALA B 1 123 ? -21.266 -18.609 4.695 1 97.88 123 ALA B CA 1
ATOM 5036 C C . ALA B 1 123 ? -21.703 -18.781 3.242 1 97.88 123 ALA B C 1
ATOM 5038 O O . ALA B 1 123 ? -20.875 -18.672 2.326 1 97.88 123 ALA B O 1
ATOM 5039 N N . VAL B 1 124 ? -22.938 -19 2.996 1 98.31 124 VAL B N 1
ATOM 5040 C CA . VAL B 1 124 ? -23.516 -19.266 1.684 1 98.31 124 VAL B CA 1
ATOM 5041 C C . VAL B 1 124 ? -23.156 -18.156 0.716 1 98.31 124 VAL B C 1
ATOM 5043 O O . VAL B 1 124 ? -22.688 -18.406 -0.397 1 98.31 124 VAL B O 1
ATOM 5046 N N . PRO B 1 125 ? -23.25 -16.828 1.118 1 98.44 125 PRO B N 1
ATOM 5047 C CA . PRO B 1 125 ? -22.906 -15.773 0.167 1 98.44 125 PRO B CA 1
ATOM 5048 C C . PRO B 1 125 ? -21.422 -15.812 -0.245 1 98.44 125 PRO B C 1
ATOM 5050 O O . PRO B 1 125 ? -21.094 -15.453 -1.379 1 98.44 125 PRO B O 1
ATOM 5053 N N . VAL B 1 126 ? -20.578 -16.266 0.637 1 98.75 126 VAL B N 1
ATOM 5054 C CA . VAL B 1 126 ? -19.156 -16.344 0.336 1 98.75 126 VAL B CA 1
ATOM 5055 C C . VAL B 1 126 ? -18.891 -17.438 -0.697 1 98.75 126 VAL B C 1
ATOM 5057 O O . VAL B 1 126 ? -18.141 -17.234 -1.655 1 98.75 126 VAL B O 1
ATOM 5060 N N . VAL B 1 127 ? -19.531 -18.594 -0.508 1 98.81 127 VAL B N 1
ATOM 5061 C CA . VAL B 1 127 ? -19.344 -19.703 -1.426 1 98.81 127 VAL B CA 1
ATOM 5062 C C . VAL B 1 127 ? -19.938 -19.359 -2.791 1 98.81 127 VAL B C 1
ATOM 5064 O O . VAL B 1 127 ? -19.359 -19.688 -3.826 1 98.81 127 VAL B O 1
ATOM 5067 N N . ARG B 1 128 ? -21.078 -18.719 -2.787 1 98.81 128 ARG B N 1
ATOM 5068 C CA . ARG B 1 128 ? -21.672 -18.281 -4.043 1 98.81 128 ARG B CA 1
ATOM 5069 C C . ARG B 1 128 ? -20.766 -17.297 -4.773 1 98.81 128 ARG B C 1
ATOM 5071 O O . ARG B 1 128 ? -20.625 -17.359 -5.996 1 98.81 128 ARG B O 1
ATOM 5078 N N . ALA B 1 129 ? -20.156 -16.344 -4.004 1 98.94 129 ALA B N 1
ATOM 5079 C CA . ALA B 1 129 ? -19.203 -15.414 -4.602 1 98.94 129 ALA B CA 1
ATOM 5080 C C . ALA B 1 129 ? -18.016 -16.156 -5.227 1 98.94 129 ALA B C 1
ATOM 5082 O O . ALA B 1 129 ? -17.594 -15.836 -6.34 1 98.94 129 ALA B O 1
ATOM 5083 N N . ALA B 1 130 ? -17.531 -17.141 -4.531 1 98.88 130 ALA B N 1
ATOM 5084 C CA . ALA B 1 130 ? -16.406 -17.938 -5.035 1 98.88 130 ALA B CA 1
ATOM 5085 C C . ALA B 1 130 ? -16.797 -18.672 -6.32 1 98.88 130 ALA B C 1
ATOM 5087 O O . ALA B 1 130 ? -16.031 -18.672 -7.285 1 98.88 130 ALA B O 1
ATOM 5088 N N . MET B 1 131 ? -18 -19.25 -6.328 1 98.88 131 MET B N 1
ATOM 5089 C CA . MET B 1 131 ? -18.469 -19.969 -7.512 1 98.88 131 MET B CA 1
ATOM 5090 C C . MET B 1 131 ? -18.641 -19.016 -8.688 1 98.88 131 MET B C 1
ATOM 5092 O O . MET B 1 131 ? -18.328 -19.375 -9.828 1 98.88 131 MET B O 1
ATOM 5096 N N . ALA B 1 132 ? -19.125 -17.812 -8.406 1 98.88 132 ALA B N 1
ATOM 5097 C CA . ALA B 1 132 ? -19.297 -16.812 -9.461 1 98.88 132 ALA B CA 1
ATOM 5098 C C . ALA B 1 132 ? -17.953 -16.406 -10.055 1 98.88 132 ALA B C 1
ATOM 5100 O O . ALA B 1 132 ? -17.812 -16.297 -11.281 1 98.88 132 ALA B O 1
ATOM 5101 N N . VAL B 1 133 ? -16.984 -16.172 -9.227 1 98.88 133 VAL B N 1
ATOM 5102 C CA . VAL B 1 133 ? -15.641 -15.805 -9.688 1 98.88 133 VAL B CA 1
ATOM 5103 C C . VAL B 1 133 ? -15.055 -16.938 -10.523 1 98.88 133 VAL B C 1
ATOM 5105 O O . VAL B 1 133 ? -14.523 -16.703 -11.609 1 98.88 133 VAL B O 1
ATOM 5108 N N . ARG B 1 134 ? -15.188 -18.141 -10.016 1 98.81 134 ARG B N 1
ATOM 5109 C CA . ARG B 1 134 ? -14.594 -19.266 -10.719 1 98.81 134 ARG B CA 1
ATOM 5110 C C . ARG B 1 134 ? -15.266 -19.484 -12.07 1 98.81 134 ARG B C 1
ATOM 5112 O O . ARG B 1 134 ? -14.594 -19.781 -13.062 1 98.81 134 ARG B O 1
ATOM 5119 N N . LEU B 1 135 ? -16.594 -19.375 -12.07 1 98.81 135 LEU B N 1
ATOM 5120 C CA . LEU B 1 135 ? -17.297 -19.469 -13.336 1 98.81 135 LEU B CA 1
ATOM 5121 C C . LEU B 1 135 ? -16.781 -18.453 -14.336 1 98.81 135 LEU B C 1
ATOM 5123 O O . LEU B 1 135 ? -16.516 -18.781 -15.492 1 98.81 135 LEU B O 1
ATOM 5127 N N . ASN B 1 136 ? -16.594 -17.25 -13.867 1 98.75 136 ASN B N 1
ATOM 5128 C CA . ASN B 1 136 ? -16.109 -16.219 -14.766 1 98.75 136 ASN B CA 1
ATOM 5129 C C . ASN B 1 136 ? -14.695 -16.5 -15.234 1 98.75 136 ASN B C 1
ATOM 5131 O O . ASN B 1 136 ? -14.352 -16.219 -16.391 1 98.75 136 ASN B O 1
ATOM 5135 N N . ASN B 1 137 ? -13.883 -17.031 -14.391 1 98.56 137 ASN B N 1
ATOM 5136 C CA . ASN B 1 137 ? -12.547 -17.453 -14.797 1 98.56 137 ASN B CA 1
ATOM 5137 C C . ASN B 1 137 ? -12.602 -18.531 -15.883 1 98.56 137 ASN B C 1
ATOM 5139 O O . ASN B 1 137 ? -11.836 -18.469 -16.844 1 98.56 137 ASN B O 1
ATOM 5143 N N . ILE B 1 138 ? -13.469 -19.484 -15.711 1 98.56 138 ILE B N 1
ATOM 5144 C CA . ILE B 1 138 ? -13.602 -20.609 -16.641 1 98.56 138 ILE B CA 1
ATOM 5145 C C . ILE B 1 138 ? -14.07 -20.094 -18 1 98.56 138 ILE B C 1
ATOM 5147 O O . ILE B 1 138 ? -13.617 -20.578 -19.031 1 98.56 138 ILE B O 1
ATOM 5151 N N . LEU B 1 139 ? -14.859 -19.062 -17.969 1 98.56 139 LEU B N 1
ATOM 5152 C CA . LEU B 1 139 ? -15.422 -18.516 -19.188 1 98.56 139 LEU B CA 1
ATOM 5153 C C . LEU B 1 139 ? -14.352 -17.797 -20.016 1 98.56 139 LEU B C 1
ATOM 5155 O O . LEU B 1 139 ? -14.57 -17.484 -21.188 1 98.56 139 LEU B O 1
ATOM 5159 N N . THR B 1 140 ? -13.164 -17.578 -19.469 1 97.88 140 THR B N 1
ATOM 5160 C CA . THR B 1 140 ? -12.047 -17.031 -20.234 1 97.88 140 THR B CA 1
ATOM 5161 C C . THR B 1 140 ? -11.477 -18.062 -21.188 1 97.88 140 THR B C 1
ATOM 5163 O O . THR B 1 140 ? -10.734 -17.719 -22.109 1 97.88 140 THR B O 1
ATOM 5166 N N . GLY B 1 141 ? -11.797 -19.328 -20.953 1 98 141 GLY B N 1
ATOM 5167 C CA . GLY B 1 141 ? -11.219 -20.422 -21.703 1 98 141 GLY B CA 1
ATOM 5168 C C . GLY B 1 141 ? -9.914 -20.938 -21.094 1 98 141 GLY B C 1
ATOM 5169 O O . GLY B 1 141 ? -9.539 -22.094 -21.297 1 98 141 GLY B O 1
ATOM 5170 N N . GLY B 1 142 ? -9.258 -20.156 -20.344 1 97.12 142 GLY B N 1
ATOM 5171 C CA . GLY B 1 142 ? -7.922 -20.406 -19.828 1 97.12 142 GLY B CA 1
ATOM 5172 C C . GLY B 1 142 ? -7.824 -21.672 -19 1 97.12 142 GLY B C 1
ATOM 5173 O O . GLY B 1 142 ? -6.805 -22.359 -19.031 1 97.12 142 GLY B O 1
ATOM 5174 N N . PRO B 1 143 ? -8.867 -22.031 -18.266 1 97.62 143 PRO B N 1
ATOM 5175 C CA . PRO B 1 143 ? -8.797 -23.234 -17.422 1 97.62 143 PRO B CA 1
ATOM 5176 C C . PRO B 1 143 ? -8.867 -24.531 -18.234 1 97.62 143 PRO B C 1
ATOM 5178 O O . PRO B 1 143 ? -8.445 -25.578 -17.75 1 97.62 143 PRO B O 1
ATOM 5181 N N . GLY B 1 144 ? -9.422 -24.562 -19.484 1 97.31 144 GLY B N 1
ATOM 5182 C CA . GLY B 1 144 ? -9.43 -25.703 -20.375 1 97.31 144 GLY B CA 1
ATOM 5183 C C . GLY B 1 144 ? -10.219 -26.875 -19.828 1 97.31 144 GLY B C 1
ATOM 5184 O O . GLY B 1 144 ? -9.75 -28.016 -19.844 1 97.31 144 GLY B O 1
ATOM 5185 N N . VAL B 1 145 ? -11.445 -26.625 -19.344 1 97.62 145 VAL B N 1
ATOM 5186 C CA . VAL B 1 145 ? -12.273 -27.672 -18.734 1 97.62 145 VAL B CA 1
ATOM 5187 C C . VAL B 1 145 ? -13.32 -28.125 -19.75 1 97.62 145 VAL B C 1
ATOM 5189 O O . VAL B 1 145 ? -13.57 -27.469 -20.75 1 97.62 145 VAL B O 1
ATOM 5192 N N . GLN B 1 146 ? -13.891 -29.328 -19.391 1 97 146 GLN B N 1
ATOM 5193 C CA . GLN B 1 146 ? -15.125 -29.688 -20.078 1 97 146 GLN B CA 1
ATOM 5194 C C . GLN B 1 146 ? -16.188 -28.609 -19.922 1 97 146 GLN B C 1
ATOM 5196 O O . GLN B 1 146 ? -16.344 -28.031 -18.844 1 97 146 GLN B O 1
ATOM 5201 N N . PRO B 1 147 ? -16.953 -28.312 -21.016 1 97.19 147 PRO B N 1
ATOM 5202 C CA . PRO B 1 147 ? -18.031 -27.312 -20.906 1 97.19 147 PRO B CA 1
ATOM 5203 C C . PRO B 1 147 ? -19 -27.625 -19.781 1 97.19 147 PRO B C 1
ATOM 5205 O O . PRO B 1 147 ? -19.547 -26.688 -19.172 1 97.19 147 PRO B O 1
ATOM 5208 N N . HIS B 1 148 ? -19.203 -28.828 -19.469 1 97 148 HIS B N 1
ATOM 5209 C CA . HIS B 1 148 ? -20.141 -29.234 -18.438 1 97 148 HIS B CA 1
ATOM 5210 C C . HIS B 1 148 ? -19.766 -28.656 -17.078 1 97 148 HIS B C 1
ATOM 5212 O O . HIS B 1 148 ? -20.641 -28.453 -16.234 1 97 148 HIS B O 1
ATOM 5218 N N . VAL B 1 149 ? -18.5 -28.438 -16.781 1 98.31 149 VAL B N 1
ATOM 5219 C CA . VAL B 1 149 ? -18.062 -27.828 -15.523 1 98.31 149 VAL B CA 1
ATOM 5220 C C . VAL B 1 149 ? -18.656 -26.438 -15.391 1 98.31 149 VAL B C 1
ATOM 5222 O O . VAL B 1 149 ? -19.203 -26.078 -14.344 1 98.31 149 VAL B O 1
ATOM 5225 N N . ALA B 1 150 ? -18.547 -25.641 -16.484 1 98.19 150 ALA B N 1
ATOM 5226 C CA . ALA B 1 150 ? -19.141 -24.312 -16.5 1 98.19 150 ALA B CA 1
ATOM 5227 C C . ALA B 1 150 ? -20.656 -24.375 -16.312 1 98.19 150 ALA B C 1
ATOM 5229 O O . ALA B 1 150 ? -21.234 -23.594 -15.562 1 98.19 150 ALA B O 1
ATOM 5230 N N . GLU B 1 151 ? -21.281 -25.312 -16.984 1 97.62 151 GLU B N 1
ATOM 5231 C CA . GLU B 1 151 ? -22.734 -25.484 -16.922 1 97.62 151 GLU B CA 1
ATOM 5232 C C . GLU B 1 151 ? -23.172 -25.844 -15.5 1 97.62 151 GLU B C 1
ATOM 5234 O O . GLU B 1 151 ? -24.203 -25.359 -15.031 1 97.62 151 GLU B O 1
ATOM 5239 N N . MET B 1 152 ? -22.422 -26.609 -14.867 1 98.31 152 MET B N 1
ATOM 5240 C CA . MET B 1 152 ? -22.766 -27.031 -13.508 1 98.31 152 MET B CA 1
ATOM 5241 C C . MET B 1 152 ? -22.641 -25.859 -12.531 1 98.31 152 MET B C 1
ATOM 5243 O O . MET B 1 152 ? -23.484 -25.688 -11.656 1 98.31 152 MET B O 1
ATOM 5247 N N . LEU B 1 153 ? -21.547 -25.094 -12.633 1 98.62 153 LEU B N 1
ATOM 5248 C CA . LEU B 1 153 ? -21.422 -23.922 -11.773 1 98.62 153 LEU B CA 1
ATOM 5249 C C . LEU B 1 153 ? -22.609 -22.969 -11.984 1 98.62 153 LEU B C 1
ATOM 5251 O O . LEU B 1 153 ? -23.156 -22.438 -11.016 1 98.62 153 LEU B O 1
ATOM 5255 N N . LEU B 1 154 ? -22.922 -22.781 -13.258 1 98.25 154 LEU B N 1
ATOM 5256 C CA . LEU B 1 154 ? -24.078 -21.953 -13.586 1 98.25 154 LEU B CA 1
ATOM 5257 C C . LEU B 1 154 ? -25.344 -22.516 -12.945 1 98.25 154 LEU B C 1
ATOM 5259 O O . LEU B 1 154 ? -26.141 -21.766 -12.375 1 98.25 154 LEU B O 1
ATOM 5263 N N . ALA B 1 155 ? -25.578 -23.797 -13.062 1 98.25 155 ALA B N 1
ATOM 5264 C CA . ALA B 1 155 ? -26.75 -24.453 -12.492 1 98.25 155 ALA B CA 1
ATOM 5265 C C . ALA B 1 155 ? -26.766 -24.328 -10.969 1 98.25 155 ALA B C 1
ATOM 5267 O O . ALA B 1 155 ? -27.812 -24.094 -10.367 1 98.25 155 ALA B O 1
ATOM 5268 N N . PHE B 1 156 ? -25.594 -24.594 -10.297 1 98.75 156 PHE B N 1
ATOM 5269 C CA . PHE B 1 156 ? -25.484 -24.453 -8.852 1 98.75 156 PHE B CA 1
ATOM 5270 C C . PHE B 1 156 ? -25.938 -23.062 -8.406 1 98.75 156 PHE B C 1
ATOM 5272 O O . PHE B 1 156 ? -26.719 -22.938 -7.469 1 98.75 156 PHE B O 1
ATOM 5279 N N . LEU B 1 157 ? -25.422 -22.031 -9.102 1 98.44 157 LEU B N 1
ATOM 5280 C CA . LEU B 1 157 ? -25.766 -20.656 -8.758 1 98.44 157 LEU B CA 1
ATOM 5281 C C . LEU B 1 157 ? -27.25 -20.391 -8.961 1 98.44 157 LEU B C 1
ATOM 5283 O O . LEU B 1 157 ? -27.922 -19.828 -8.078 1 98.44 157 LEU B O 1
ATOM 5287 N N . ASN B 1 158 ? -27.828 -20.859 -10.031 1 98 158 ASN B N 1
ATOM 5288 C CA . ASN B 1 158 ? -29.188 -20.484 -10.406 1 98 158 ASN B CA 1
ATOM 5289 C C . ASN B 1 158 ? -30.219 -21.344 -9.703 1 98 158 ASN B C 1
ATOM 5291 O O . ASN B 1 158 ? -31.359 -20.922 -9.5 1 98 158 ASN B O 1
ATOM 5295 N N . LYS B 1 159 ? -29.891 -22.547 -9.344 1 97.75 159 LYS B N 1
ATOM 5296 C CA . LYS B 1 159 ? -30.844 -23.453 -8.703 1 97.75 159 LYS B CA 1
ATOM 5297 C C . LYS B 1 159 ? -30.688 -23.422 -7.184 1 97.75 159 LYS B C 1
ATOM 5299 O O . LYS B 1 159 ? -31.375 -24.156 -6.473 1 97.75 159 LYS B O 1
ATOM 5304 N N . GLY B 1 160 ? -29.734 -22.656 -6.68 1 97.31 160 GLY B N 1
ATOM 5305 C CA . GLY B 1 160 ? -29.562 -22.484 -5.246 1 97.31 160 GLY B CA 1
ATOM 5306 C C . GLY B 1 160 ? -28.875 -23.672 -4.582 1 97.31 160 GLY B C 1
ATOM 5307 O O . GLY B 1 160 ? -29.266 -24.078 -3.482 1 97.31 160 GLY B O 1
ATOM 5308 N N . ILE B 1 161 ? -28.016 -24.312 -5.266 1 98.56 161 ILE B N 1
ATOM 5309 C CA . ILE B 1 161 ? -27.172 -25.359 -4.699 1 98.56 161 ILE B CA 1
ATOM 5310 C C . ILE B 1 161 ? -25.828 -24.781 -4.281 1 98.56 161 ILE B C 1
ATOM 5312 O O . ILE B 1 161 ? -25.016 -24.406 -5.129 1 98.56 161 ILE B O 1
ATOM 5316 N N . THR B 1 162 ? -25.594 -24.672 -2.996 1 98.81 162 THR B N 1
ATOM 5317 C CA . THR B 1 162 ? -24.328 -24.125 -2.496 1 98.81 162 THR B CA 1
ATOM 5318 C C . THR B 1 162 ? -23.562 -25.156 -1.681 1 98.81 162 THR B C 1
ATOM 5320 O O . THR B 1 162 ? -24.016 -25.562 -0.605 1 98.81 162 THR B O 1
ATOM 5323 N N . PRO B 1 163 ? -22.453 -25.578 -2.174 1 98.81 163 PRO B N 1
ATOM 5324 C CA . PRO B 1 163 ? -21.656 -26.578 -1.447 1 98.81 163 PRO B CA 1
ATOM 5325 C C . PRO B 1 163 ? -21.266 -26.109 -0.045 1 98.81 163 PRO B C 1
ATOM 5327 O O . PRO B 1 163 ? -20.938 -24.938 0.152 1 98.81 163 PRO B O 1
ATOM 5330 N N . THR B 1 164 ? -21.359 -27 0.926 1 98.19 164 THR B N 1
ATOM 5331 C CA . THR B 1 164 ? -20.812 -26.75 2.252 1 98.19 164 THR B CA 1
ATOM 5332 C C . THR B 1 164 ? -19.297 -26.906 2.25 1 98.19 164 THR B C 1
ATOM 5334 O O . THR B 1 164 ? -18.781 -27.953 1.83 1 98.19 164 THR B O 1
ATOM 5337 N N . MET B 1 165 ? -18.578 -25.953 2.607 1 97.12 165 MET B N 1
ATOM 5338 C CA . MET B 1 165 ? -17.125 -26.031 2.648 1 97.12 165 MET B CA 1
ATOM 5339 C C . MET B 1 165 ? -16.578 -25.25 3.838 1 97.12 165 MET B C 1
ATOM 5341 O O . MET B 1 165 ? -17.125 -24.219 4.219 1 97.12 165 MET B O 1
ATOM 5345 N N . PRO B 1 166 ? -15.523 -25.812 4.48 1 96.94 166 PRO B N 1
ATOM 5346 C CA . PRO B 1 166 ? -14.875 -25.062 5.566 1 96.94 166 PRO B CA 1
ATOM 5347 C C . PRO B 1 166 ? -14.266 -23.75 5.094 1 96.94 166 PRO B C 1
ATOM 5349 O O . PRO B 1 166 ? -14.031 -23.562 3.895 1 96.94 166 PRO B O 1
ATOM 5352 N N . SER B 1 167 ? -13.977 -22.875 6.012 1 97.81 167 SER B N 1
ATOM 5353 C CA . SER B 1 167 ? -13.562 -21.516 5.645 1 97.81 167 SER B CA 1
ATOM 5354 C C . SER B 1 167 ? -12.062 -21.328 5.84 1 97.81 167 SER B C 1
ATOM 5356 O O . SER B 1 167 ? -11.523 -20.266 5.52 1 97.81 167 SER B O 1
ATOM 5358 N N . ARG B 1 168 ? -11.273 -22.344 6.324 1 96.94 168 ARG B N 1
ATOM 5359 C CA . ARG B 1 168 ? -9.859 -22.156 6.656 1 96.94 168 ARG B CA 1
ATOM 5360 C C . ARG B 1 168 ? -9.008 -23.281 6.066 1 96.94 168 ARG B C 1
ATOM 5362 O O . ARG B 1 168 ? -9.492 -24.391 5.871 1 96.94 168 ARG B O 1
ATOM 5369 N N . GLY B 1 169 ? -7.75 -22.906 5.789 1 94.5 169 GLY B N 1
ATOM 5370 C CA . GLY B 1 169 ? -6.812 -23.953 5.398 1 94.5 169 GLY B CA 1
ATOM 5371 C C . GLY B 1 169 ? -6.086 -23.656 4.102 1 94.5 169 GLY B C 1
ATOM 5372 O O . GLY B 1 169 ? -5.293 -24.469 3.621 1 94.5 169 GLY B O 1
ATOM 5373 N N . SER B 1 170 ? -6.324 -22.516 3.5 1 96.19 170 SER B N 1
ATOM 5374 C CA . SER B 1 170 ? -5.594 -22.125 2.301 1 96.19 170 SER B CA 1
ATOM 5375 C C . SER B 1 170 ? -4.367 -21.281 2.65 1 96.19 170 SER B C 1
ATOM 5377 O O . SER B 1 170 ? -4.434 -20.406 3.51 1 96.19 170 SER B O 1
ATOM 5379 N N . VAL B 1 171 ? -3.219 -21.547 1.972 1 95.06 171 VAL B N 1
ATOM 5380 C CA . VAL B 1 171 ? -1.999 -20.766 2.17 1 95.06 171 VAL B CA 1
ATOM 5381 C C . VAL B 1 171 ? -1.901 -19.672 1.104 1 95.06 171 VAL B C 1
ATOM 5383 O O . VAL B 1 171 ? -0.896 -18.969 1.024 1 95.06 171 VAL B O 1
ATOM 5386 N N . GLY B 1 172 ? -2.85 -19.578 0.287 1 94.94 172 GLY B N 1
ATOM 5387 C CA . GLY B 1 172 ? -2.965 -18.453 -0.627 1 94.94 172 GLY B CA 1
ATOM 5388 C C . GLY B 1 172 ? -2.135 -18.625 -1.887 1 94.94 172 GLY B C 1
ATOM 5389 O O . GLY B 1 172 ? -1.562 -17.656 -2.393 1 94.94 172 GLY B O 1
ATOM 5390 N N . GLN B 1 173 ? -1.804 -19.703 -2.355 1 93.69 173 GLN B N 1
ATOM 5391 C CA . GLN B 1 173 ? -1.288 -20.109 -3.658 1 93.69 173 GLN B CA 1
ATOM 5392 C C . GLN B 1 173 ? -2.285 -21 -4.391 1 93.69 173 GLN B C 1
ATOM 5394 O O . GLN B 1 173 ? -1.948 -22.125 -4.789 1 93.69 173 GLN B O 1
ATOM 5399 N N . ALA B 1 174 ? -3.363 -20.438 -4.672 1 94.5 174 ALA B N 1
ATOM 5400 C CA . ALA B 1 174 ? -4.602 -21.109 -5.047 1 94.5 174 ALA B CA 1
ATOM 5401 C C . ALA B 1 174 ? -5.32 -21.656 -3.814 1 94.5 174 ALA B C 1
ATOM 5403 O O . ALA B 1 174 ? -4.684 -21.984 -2.812 1 94.5 174 ALA B O 1
ATOM 5404 N N . ASP B 1 175 ? -6.516 -21.656 -3.729 1 97.12 175 ASP B N 1
ATOM 5405 C CA . ASP B 1 175 ? -7.336 -22.062 -2.592 1 97.12 175 ASP B CA 1
ATOM 5406 C C . ASP B 1 175 ? -7.797 -23.5 -2.73 1 97.12 175 ASP B C 1
ATOM 5408 O O . ASP B 1 175 ? -8.969 -23.812 -2.51 1 97.12 175 ASP B O 1
ATOM 5412 N N . MET B 1 176 ? -6.867 -24.328 -2.992 1 96.5 176 MET B N 1
ATOM 5413 C CA . MET B 1 176 ? -7.156 -25.703 -3.41 1 96.5 176 MET B CA 1
ATOM 5414 C C . MET B 1 176 ? -7.867 -26.469 -2.301 1 96.5 176 MET B C 1
ATOM 5416 O O . MET B 1 176 ? -8.805 -27.219 -2.566 1 96.5 176 MET B O 1
ATOM 5420 N N . THR B 1 177 ? -7.457 -26.266 -1.047 1 96.5 177 THR B N 1
ATOM 5421 C CA . THR B 1 177 ? -7.957 -27.047 0.073 1 96.5 177 THR B CA 1
ATOM 5422 C C . THR B 1 177 ? -9.398 -26.672 0.398 1 96.5 177 THR B C 1
ATOM 5424 O O . THR B 1 177 ? -10.086 -27.391 1.123 1 96.5 177 THR B O 1
ATOM 5427 N N . LEU B 1 178 ? -9.852 -25.562 -0.198 1 98 178 LEU B N 1
ATOM 5428 C CA . LEU B 1 178 ? -11.219 -25.094 0.031 1 98 178 LEU B CA 1
ATOM 5429 C C . LEU B 1 178 ? -12.086 -25.344 -1.193 1 98 178 LEU B C 1
ATOM 5431 O O . LEU B 1 178 ? -13.148 -25.969 -1.085 1 98 178 LEU B O 1
ATOM 5435 N N . LEU B 1 179 ? -11.609 -25 -2.359 1 98.5 179 LEU B N 1
ATOM 5436 C CA . LEU B 1 179 ? -12.398 -25.062 -3.588 1 98.5 179 LEU B CA 1
ATOM 5437 C C . LEU B 1 179 ? -12.664 -26.516 -3.98 1 98.5 179 LEU B C 1
ATOM 5439 O O . LEU B 1 179 ? -13.609 -26.797 -4.719 1 98.5 179 LEU B O 1
ATOM 5443 N N . SER B 1 180 ? -11.875 -27.438 -3.465 1 98.19 180 SER B N 1
ATOM 5444 C CA . SER B 1 180 ? -12.07 -28.859 -3.738 1 98.19 180 SER B CA 1
ATOM 5445 C C . SER B 1 180 ? -13.438 -29.328 -3.256 1 98.19 180 SER B C 1
ATOM 5447 O O . SER B 1 180 ? -14.016 -30.266 -3.816 1 98.19 180 SER B O 1
ATOM 5449 N N . HIS B 1 181 ? -13.992 -28.688 -2.293 1 98.5 181 HIS B N 1
ATOM 5450 C CA . HIS B 1 181 ? -15.305 -29.062 -1.774 1 98.5 181 HIS B CA 1
ATOM 5451 C C . HIS B 1 181 ? -16.406 -28.734 -2.779 1 98.5 181 HIS B C 1
ATOM 5453 O O . HIS B 1 181 ? -17.438 -29.406 -2.803 1 98.5 181 HIS B O 1
ATOM 5459 N N . ILE B 1 182 ? -16.219 -27.719 -3.568 1 98.69 182 ILE B N 1
ATOM 5460 C CA . ILE B 1 182 ? -17.141 -27.453 -4.668 1 98.69 182 ILE B CA 1
ATOM 5461 C C . ILE B 1 182 ? -17.078 -28.594 -5.68 1 98.69 182 ILE B C 1
ATOM 5463 O O . ILE B 1 182 ? -18.109 -29.047 -6.168 1 98.69 182 ILE B O 1
ATOM 5467 N N . GLY B 1 183 ? -15.875 -29.062 -5.957 1 98.69 183 GLY B N 1
ATOM 5468 C CA . GLY B 1 183 ? -15.695 -30.203 -6.832 1 98.69 183 GLY B CA 1
ATOM 5469 C C . GLY B 1 183 ? -16.344 -31.469 -6.301 1 98.69 183 GLY B C 1
ATOM 5470 O O . GLY B 1 183 ? -16.938 -32.219 -7.062 1 98.69 183 GLY B O 1
ATOM 5471 N N . LEU B 1 184 ? -16.234 -31.688 -5.016 1 98.56 184 LEU B N 1
ATOM 5472 C CA . LEU B 1 184 ? -16.891 -32.844 -4.414 1 98.56 184 LEU B CA 1
ATOM 5473 C C . LEU B 1 184 ? -18.406 -32.781 -4.621 1 98.56 184 LEU B C 1
ATOM 5475 O O . LEU B 1 184 ? -19.031 -33.781 -4.965 1 98.56 184 LEU B O 1
ATOM 5479 N N . ALA B 1 185 ? -18.938 -31.641 -4.367 1 98.81 185 ALA B N 1
ATOM 5480 C CA . ALA B 1 185 ? -20.375 -31.484 -4.574 1 98.81 185 ALA B CA 1
ATOM 5481 C C . ALA B 1 185 ? -20.75 -31.781 -6.02 1 98.81 185 ALA B C 1
ATOM 5483 O O . ALA B 1 185 ? -21.812 -32.375 -6.281 1 98.81 185 ALA B O 1
ATOM 5484 N N . MET B 1 186 ? -19.953 -31.391 -6.949 1 98.69 186 MET B N 1
ATOM 5485 C CA . MET B 1 186 ? -20.203 -31.656 -8.359 1 98.69 186 MET B CA 1
ATOM 5486 C C . MET B 1 186 ? -20.203 -33.156 -8.648 1 98.69 186 MET B C 1
ATOM 5488 O O . MET B 1 186 ? -20.891 -33.625 -9.555 1 98.69 186 MET B O 1
ATOM 5492 N N . LEU B 1 187 ? -19.406 -33.906 -7.879 1 98.44 187 LEU B N 1
ATOM 5493 C CA . LEU B 1 187 ? -19.359 -35.344 -8.008 1 98.44 187 LEU B CA 1
ATOM 5494 C C . LEU B 1 187 ? -20.562 -36 -7.344 1 98.44 187 LEU B C 1
ATOM 5496 O O . LEU B 1 187 ? -20.797 -37.188 -7.504 1 98.44 187 LEU B O 1
ATOM 5500 N N . GLY B 1 188 ? -21.297 -35.219 -6.621 1 98.44 188 GLY B N 1
ATOM 5501 C CA . GLY B 1 188 ? -22.375 -35.75 -5.816 1 98.44 188 GLY B CA 1
ATOM 5502 C C . GLY B 1 188 ? -21.953 -36.156 -4.426 1 98.44 188 GLY B C 1
ATOM 5503 O O . GLY B 1 188 ? -22.656 -36.906 -3.75 1 98.44 188 GLY B O 1
ATOM 5504 N N . GLU B 1 189 ? -20.828 -35.719 -3.984 1 98.5 189 GLU B N 1
ATOM 5505 C CA . GLU B 1 189 ? -20.281 -36.062 -2.674 1 98.5 189 GLU B CA 1
ATOM 5506 C C . GLU B 1 189 ? -20.297 -34.844 -1.741 1 98.5 189 GLU B C 1
ATOM 5508 O O . GLU B 1 189 ? -20.266 -33.719 -2.199 1 98.5 189 GLU B O 1
ATOM 5513 N N . GLY B 1 190 ? -20.344 -35.094 -0.458 1 97.88 190 GLY B N 1
ATOM 5514 C CA . GLY B 1 190 ? -20.406 -34.031 0.521 1 97.88 190 GLY B CA 1
ATOM 5515 C C . GLY B 1 190 ? -21.797 -33.469 0.722 1 97.88 190 GLY B C 1
ATOM 5516 O O . GLY B 1 190 ? -22.781 -34.125 0.358 1 97.88 190 GLY B O 1
ATOM 5517 N N . ASP B 1 191 ? -21.828 -32.281 1.38 1 98.38 191 ASP B N 1
ATOM 5518 C CA . ASP B 1 191 ? -23.109 -31.625 1.682 1 98.38 191 ASP B CA 1
ATOM 5519 C C . ASP B 1 191 ? -23.234 -30.281 0.958 1 98.38 191 ASP B C 1
ATOM 5521 O O . ASP B 1 191 ? -22.234 -29.703 0.546 1 98.38 191 ASP B O 1
ATOM 5525 N N . VAL B 1 192 ? -24.484 -29.938 0.766 1 98.69 192 VAL B N 1
ATOM 5526 C CA . VAL B 1 192 ? -24.781 -28.625 0.174 1 98.69 192 VAL B CA 1
ATOM 5527 C C . VAL B 1 192 ? -25.938 -27.984 0.927 1 98.69 192 VAL B C 1
ATOM 5529 O O . VAL B 1 192 ? -26.641 -28.641 1.688 1 98.69 192 VAL B O 1
ATOM 5532 N N . ASP B 1 193 ? -25.969 -26.703 0.833 1 98.31 193 ASP B N 1
ATOM 5533 C CA . ASP B 1 193 ? -27.203 -25.984 1.085 1 98.31 193 ASP B CA 1
ATOM 5534 C C . ASP B 1 193 ? -28.062 -25.906 -0.18 1 98.31 193 ASP B C 1
ATOM 5536 O O . ASP B 1 193 ? -27.625 -25.359 -1.195 1 98.31 193 ASP B O 1
ATOM 5540 N N . TYR B 1 194 ? -29.203 -26.5 -0.207 1 97.44 194 TYR B N 1
ATOM 5541 C CA . TYR B 1 194 ? -30.156 -26.453 -1.312 1 97.44 194 TYR B CA 1
ATOM 5542 C C . TYR B 1 194 ? -31.406 -25.672 -0.92 1 97.44 194 TYR B C 1
ATOM 5544 O O . TYR B 1 194 ? -32.281 -26.188 -0.233 1 97.44 194 TYR B O 1
ATOM 5552 N N . GLN B 1 195 ? -31.422 -24.391 -1.296 1 92.44 195 GLN B N 1
ATOM 5553 C CA . GLN B 1 195 ? -32.562 -23.516 -1.02 1 92.44 195 GLN B CA 1
ATOM 5554 C C . GLN B 1 195 ? -32.812 -23.391 0.48 1 92.44 195 GLN B C 1
ATOM 5556 O O . GLN B 1 195 ? -33.938 -23.5 0.937 1 92.44 195 GLN B O 1
ATOM 5561 N N . GLY B 1 196 ? -31.75 -23.406 1.203 1 93.69 196 GLY B N 1
ATOM 5562 C CA . GLY B 1 196 ? -31.828 -23.125 2.627 1 93.69 196 GLY B CA 1
ATOM 5563 C C . GLY B 1 196 ? -31.781 -24.375 3.49 1 93.69 196 GLY B C 1
ATOM 5564 O O . GLY B 1 196 ? -31.797 -24.281 4.719 1 93.69 196 GLY B O 1
ATOM 5565 N N . ARG B 1 197 ? -31.688 -25.516 2.84 1 96.62 197 ARG B N 1
ATOM 5566 C CA . ARG B 1 197 ? -31.656 -26.766 3.586 1 96.62 197 ARG B CA 1
ATOM 5567 C C . ARG B 1 197 ? -30.391 -27.562 3.303 1 96.62 197 ARG B C 1
ATOM 5569 O O . ARG B 1 197 ? -30.047 -27.797 2.143 1 96.62 197 ARG B O 1
ATOM 5576 N N . ARG B 1 198 ? -29.75 -27.984 4.375 1 97.75 198 ARG B N 1
ATOM 5577 C CA . ARG B 1 198 ? -28.562 -28.812 4.219 1 97.75 198 ARG B CA 1
ATOM 5578 C C . ARG B 1 198 ? -28.938 -30.234 3.838 1 97.75 198 ARG B C 1
ATOM 5580 O O . ARG B 1 198 ? -29.844 -30.828 4.418 1 97.75 198 ARG B O 1
ATOM 5587 N N . MET B 1 199 ? -28.328 -30.812 2.852 1 98.31 199 MET B N 1
ATOM 5588 C CA . MET B 1 199 ? -28.531 -32.188 2.404 1 98.31 199 MET B CA 1
ATOM 5589 C C . MET B 1 199 ? -27.312 -32.688 1.639 1 98.31 199 MET B C 1
ATOM 5591 O O . MET B 1 199 ? -26.359 -31.938 1.399 1 98.31 199 MET B O 1
ATOM 5595 N N . SER B 1 200 ? -27.359 -33.938 1.322 1 98.56 200 SER B N 1
ATOM 5596 C CA . SER B 1 200 ? -26.234 -34.469 0.548 1 98.56 200 SER B CA 1
ATOM 5597 C C . SER B 1 200 ? -26.234 -33.906 -0.869 1 98.56 200 SER B C 1
ATOM 5599 O O . SER B 1 200 ? -27.281 -33.625 -1.44 1 98.56 200 SER B O 1
ATOM 5601 N N . ALA B 1 201 ? -25.078 -33.75 -1.4 1 98.69 201 ALA B N 1
ATOM 5602 C CA . ALA B 1 201 ? -24.953 -33.281 -2.773 1 98.69 201 ALA B CA 1
ATOM 5603 C C . ALA B 1 201 ? -25.672 -34.219 -3.746 1 98.69 201 ALA B C 1
ATOM 5605 O O . ALA B 1 201 ? -26.297 -33.75 -4.707 1 98.69 201 ALA B O 1
ATOM 5606 N N . ALA B 1 202 ? -25.547 -35.469 -3.523 1 98.44 202 ALA B N 1
ATOM 5607 C CA . ALA B 1 202 ? -26.203 -36.438 -4.383 1 98.44 202 ALA B CA 1
ATOM 5608 C C . ALA B 1 202 ? -27.703 -36.219 -4.438 1 98.44 202 ALA B C 1
ATOM 5610 O O . ALA B 1 202 ? -28.312 -36.219 -5.516 1 98.44 202 ALA B O 1
ATOM 5611 N N . GLU B 1 203 ? -28.297 -36 -3.311 1 98.44 203 GLU B N 1
ATOM 5612 C CA . GLU B 1 203 ? -29.734 -35.75 -3.225 1 98.44 203 GLU B CA 1
ATOM 5613 C C . GLU B 1 203 ? -30.109 -34.438 -3.916 1 98.44 203 GLU B C 1
ATOM 5615 O O . GLU B 1 203 ? -31.109 -34.375 -4.625 1 98.44 203 GLU B O 1
ATOM 5620 N N . ALA B 1 204 ? -29.344 -33.469 -3.672 1 98.5 204 ALA B N 1
ATOM 5621 C CA . ALA B 1 204 ? -29.609 -32.156 -4.262 1 98.5 204 ALA B CA 1
ATOM 5622 C C . ALA B 1 204 ? -29.516 -32.188 -5.781 1 98.5 204 ALA B C 1
ATOM 5624 O O . ALA B 1 204 ? -30.344 -31.625 -6.488 1 98.5 204 ALA B O 1
ATOM 5625 N N . LEU B 1 205 ? -28.453 -32.844 -6.285 1 98.44 205 LEU B N 1
ATOM 5626 C CA . LEU B 1 205 ? -28.266 -32.969 -7.73 1 98.44 205 LEU B CA 1
ATOM 5627 C C . LEU B 1 205 ? -29.453 -33.719 -8.359 1 98.44 205 LEU B C 1
ATOM 5629 O O . LEU B 1 205 ? -29.969 -33.312 -9.391 1 98.44 205 LEU B O 1
ATOM 5633 N N . LYS B 1 206 ? -29.875 -34.719 -7.75 1 98.12 206 LYS B N 1
ATOM 5634 C CA . LYS B 1 206 ? -31.031 -35.469 -8.227 1 98.12 206 LYS B CA 1
ATOM 5635 C C . LYS B 1 206 ? -32.281 -34.625 -8.234 1 98.12 206 LYS B C 1
ATOM 5637 O O . LYS B 1 206 ? -33.031 -34.594 -9.227 1 98.12 206 LYS B O 1
ATOM 5642 N N . ALA B 1 207 ? -32.5 -33.969 -7.141 1 97.62 207 ALA B N 1
ATOM 5643 C CA . ALA B 1 207 ? -33.688 -33.094 -7.008 1 97.62 207 ALA B CA 1
ATOM 5644 C C . ALA B 1 207 ? -33.688 -32 -8.062 1 97.62 207 ALA B C 1
ATOM 5646 O O . ALA B 1 207 ? -34.719 -31.594 -8.547 1 97.62 207 ALA B O 1
ATOM 5647 N N . ALA B 1 208 ? -32.531 -31.547 -8.422 1 97 208 ALA B N 1
ATOM 5648 C CA . ALA B 1 208 ? -32.375 -30.438 -9.359 1 97 208 ALA B CA 1
ATOM 5649 C C . ALA B 1 208 ? -32.312 -30.938 -10.797 1 97 208 ALA B C 1
ATOM 5651 O O . ALA B 1 208 ? -32.312 -30.141 -11.734 1 97 208 ALA B O 1
ATOM 5652 N N . GLY B 1 209 ? -32.188 -32.219 -11.016 1 97.19 209 GLY B N 1
ATOM 5653 C CA . GLY B 1 209 ? -32.062 -32.781 -12.352 1 97.19 209 GLY B CA 1
ATOM 5654 C C . GLY B 1 209 ? -30.719 -32.562 -12.984 1 97.19 209 GLY B C 1
ATOM 5655 O O . GLY B 1 209 ? -30.625 -32.312 -14.188 1 97.19 209 GLY B O 1
ATOM 5656 N N . ILE B 1 210 ? -29.672 -32.562 -12.18 1 97.25 210 ILE B N 1
ATOM 5657 C CA . ILE B 1 210 ? -28.328 -32.312 -12.672 1 97.25 210 ILE B CA 1
ATOM 5658 C C . ILE B 1 210 ? -27.516 -33.625 -12.586 1 97.25 210 ILE B C 1
ATOM 5660 O O . ILE B 1 210 ? -27.469 -34.25 -11.539 1 97.25 210 ILE B O 1
ATOM 5664 N N . GLU B 1 211 ? -26.891 -34 -13.695 1 96.75 211 GLU B N 1
ATOM 5665 C CA . GLU B 1 211 ? -26 -35.156 -13.703 1 96.75 211 GLU B CA 1
ATOM 5666 C C . GLU B 1 211 ? -24.672 -34.844 -13.023 1 96.75 211 GLU B C 1
ATOM 5668 O O . GLU B 1 211 ? -24.047 -33.812 -13.305 1 96.75 211 GLU B O 1
ATOM 5673 N N . PRO B 1 212 ? -24.281 -35.75 -12.102 1 98 212 PRO B N 1
ATOM 5674 C CA . PRO B 1 212 ? -22.984 -35.531 -11.484 1 98 212 PRO B CA 1
ATOM 5675 C C . PRO B 1 212 ? -21.844 -35.438 -12.508 1 98 212 PRO B C 1
ATOM 5677 O O . PRO B 1 212 ? -21.938 -36.031 -13.586 1 98 212 PRO B O 1
ATOM 5680 N N . LEU B 1 213 ? -20.859 -34.75 -12.156 1 98.19 213 LEU B N 1
ATOM 5681 C CA . LEU B 1 213 ? -19.703 -34.531 -13.023 1 98.19 213 LEU B CA 1
ATOM 5682 C C . LEU B 1 213 ? -18.906 -35.844 -13.156 1 98.19 213 LEU B C 1
ATOM 5684 O O . LEU B 1 213 ? -18.688 -36.531 -12.172 1 98.19 213 LEU B O 1
ATOM 5688 N N . LYS B 1 214 ? -18.594 -36.219 -14.336 1 96.81 214 LYS B N 1
ATOM 5689 C CA . LYS B 1 214 ? -17.531 -37.156 -14.641 1 96.81 214 LYS B CA 1
ATOM 5690 C C . LYS B 1 214 ? -16.266 -36.469 -15.109 1 96.81 214 LYS B C 1
ATOM 5692 O O . LYS B 1 214 ? -16.031 -36.344 -16.312 1 96.81 214 LYS B O 1
ATOM 5697 N N . PRO B 1 215 ? -15.477 -36.125 -14.156 1 96.88 215 PRO B N 1
ATOM 5698 C CA . PRO B 1 215 ? -14.352 -35.25 -14.492 1 96.88 215 PRO B CA 1
ATOM 5699 C C . PRO B 1 215 ? -13.328 -35.938 -15.398 1 96.88 215 PRO B C 1
ATOM 5701 O O . PRO B 1 215 ? -13.109 -37.156 -15.281 1 96.88 215 PRO B O 1
ATOM 5704 N N . PHE B 1 216 ? -12.742 -35.219 -16.234 1 93.94 216 PHE B N 1
ATOM 5705 C CA . PHE B 1 216 ? -11.766 -35.688 -17.203 1 93.94 216 PHE B CA 1
ATOM 5706 C C . PHE B 1 216 ? -10.781 -34.594 -17.562 1 93.94 216 PHE B C 1
ATOM 5708 O O . PHE B 1 216 ? -11.102 -33.406 -17.438 1 93.94 216 PHE B O 1
ATOM 5715 N N . GLY B 1 217 ? -9.547 -35.062 -17.984 1 93 217 GLY B N 1
ATOM 5716 C CA . GLY B 1 217 ? -8.562 -34.062 -18.391 1 93 217 GLY B CA 1
ATOM 5717 C C . GLY B 1 217 ? -8.062 -33.219 -17.234 1 93 217 GLY B C 1
ATOM 5718 O O . GLY B 1 217 ? -7.531 -33.75 -16.266 1 93 217 GLY B O 1
ATOM 5719 N N . LYS B 1 218 ? -8.398 -31.938 -17.312 1 93.88 218 LYS B N 1
ATOM 5720 C CA . LYS B 1 218 ? -7.898 -30.984 -16.328 1 93.88 218 LYS B CA 1
ATOM 5721 C C . LYS B 1 218 ? -9.023 -30.484 -15.422 1 93.88 218 LYS B C 1
ATOM 5723 O O . LYS B 1 218 ? -8.844 -29.531 -14.664 1 93.88 218 LYS B O 1
ATOM 5728 N N . ASP B 1 219 ? -10.203 -31.188 -15.453 1 96.88 219 ASP B N 1
ATOM 5729 C CA . ASP B 1 219 ? -11.383 -30.703 -14.75 1 96.88 219 ASP B CA 1
ATOM 5730 C C . ASP B 1 219 ? -11.102 -30.562 -13.25 1 96.88 219 ASP B C 1
ATOM 5732 O O . ASP B 1 219 ? -11.367 -29.516 -12.664 1 96.88 219 ASP B O 1
ATOM 5736 N N . GLY B 1 220 ? -10.562 -31.656 -12.656 1 95.81 220 GLY B N 1
ATOM 5737 C CA . GLY B 1 220 ? -10.297 -31.625 -11.227 1 95.81 220 GLY B CA 1
ATOM 5738 C C . GLY B 1 220 ? -9.375 -30.5 -10.82 1 95.81 220 GLY B C 1
ATOM 5739 O O . GLY B 1 220 ? -9.695 -29.734 -9.906 1 95.81 220 GLY B O 1
ATOM 5740 N N . LEU B 1 221 ? -8.25 -30.375 -11.516 1 94.62 221 LEU B N 1
ATOM 5741 C CA . LEU B 1 221 ? -7.27 -29.344 -11.219 1 94.62 221 LEU B CA 1
ATOM 5742 C C . LEU B 1 221 ? -7.863 -27.953 -11.445 1 94.62 221 LEU B C 1
ATOM 5744 O O . LEU B 1 221 ? -7.637 -27.031 -10.648 1 94.62 221 LEU B O 1
ATOM 5748 N N . ALA B 1 222 ? -8.602 -27.781 -12.484 1 96.56 222 ALA B N 1
ATOM 5749 C CA . ALA B 1 222 ? -9.172 -26.484 -12.828 1 96.56 222 ALA B CA 1
ATOM 5750 C C . ALA B 1 222 ? -10.234 -26.062 -11.812 1 96.56 222 ALA B C 1
ATOM 5752 O O . ALA B 1 222 ? -10.391 -24.875 -11.531 1 96.56 222 ALA B O 1
ATOM 5753 N N . ILE B 1 223 ? -10.945 -27 -11.281 1 97.56 223 ILE B N 1
ATOM 5754 C CA . ILE B 1 223 ? -11.977 -26.703 -10.297 1 97.56 223 ILE B CA 1
ATOM 5755 C C . ILE B 1 223 ? -11.328 -26.219 -9 1 97.56 223 ILE B C 1
ATOM 5757 O O . ILE B 1 223 ? -11.742 -25.203 -8.438 1 97.56 223 ILE B O 1
ATOM 5761 N N . LEU B 1 224 ? -10.227 -26.844 -8.594 1 96 224 LEU B N 1
ATOM 5762 C CA . LEU B 1 224 ? -9.758 -26.594 -7.234 1 96 224 LEU B CA 1
ATOM 5763 C C . LEU B 1 224 ? -8.578 -25.625 -7.238 1 96 224 LEU B C 1
ATOM 5765 O O . LEU B 1 224 ? -8.289 -24.984 -6.227 1 96 224 LEU B O 1
ATOM 5769 N N . SER B 1 225 ? -7.824 -25.531 -8.328 1 95.19 225 SER B N 1
ATOM 5770 C CA . SER B 1 225 ? -6.613 -24.703 -8.344 1 95.19 225 SER B CA 1
ATOM 5771 C C . SER B 1 225 ? -6.906 -23.297 -8.852 1 95.19 225 SER B C 1
ATOM 5773 O O . SER B 1 225 ? -6.605 -22.969 -10 1 95.19 225 SER B O 1
ATOM 5775 N N . SER B 1 226 ? -7.426 -22.484 -7.988 1 97.44 226 SER B N 1
ATOM 5776 C CA . SER B 1 226 ? -7.789 -21.094 -8.258 1 97.44 226 SER B CA 1
ATOM 5777 C C . SER B 1 226 ? -7.812 -20.281 -6.977 1 97.44 226 SER B C 1
ATOM 5779 O O . SER B 1 226 ? -7.887 -20.828 -5.875 1 97.44 226 SER B O 1
ATOM 5781 N N . ASN B 1 227 ? -7.715 -18.969 -7.176 1 97.94 227 ASN B N 1
ATOM 5782 C CA . ASN B 1 227 ? -7.867 -18.062 -6.043 1 97.94 227 ASN B CA 1
ATOM 5783 C C . ASN B 1 227 ? -9.312 -17.594 -5.887 1 97.94 227 ASN B C 1
ATOM 5785 O O . ASN B 1 227 ? -9.57 -16.562 -5.285 1 97.94 227 ASN B O 1
ATOM 5789 N N . ALA B 1 228 ? -10.234 -18.297 -6.402 1 98.69 228 ALA B N 1
ATOM 5790 C CA . ALA B 1 228 ? -11.617 -17.859 -6.512 1 98.69 228 ALA B CA 1
ATOM 5791 C C . ALA B 1 228 ? -12.227 -17.609 -5.129 1 98.69 228 ALA B C 1
ATOM 5793 O O . ALA B 1 228 ? -13.055 -16.719 -4.957 1 98.69 228 ALA B O 1
ATOM 5794 N N . TYR B 1 229 ? -11.844 -18.406 -4.141 1 98.62 229 TYR B N 1
ATOM 5795 C CA . TYR B 1 229 ? -12.367 -18.188 -2.797 1 98.62 229 TYR B CA 1
ATOM 5796 C C . TYR B 1 229 ? -11.93 -16.844 -2.25 1 98.62 229 TYR B C 1
ATOM 5798 O O . TYR B 1 229 ? -12.766 -16.016 -1.861 1 98.62 229 TYR B O 1
ATOM 5806 N N . ALA B 1 230 ? -10.633 -16.609 -2.264 1 98.81 230 ALA B N 1
ATOM 5807 C CA . ALA B 1 230 ? -10.102 -15.328 -1.802 1 98.81 230 ALA B CA 1
ATOM 5808 C C . ALA B 1 230 ? -10.672 -14.172 -2.617 1 98.81 230 ALA B C 1
ATOM 5810 O O . ALA B 1 230 ? -10.961 -13.109 -2.072 1 98.81 230 ALA B O 1
ATOM 5811 N N . ALA B 1 231 ? -10.773 -14.383 -3.912 1 98.88 231 ALA B N 1
ATOM 5812 C CA . ALA B 1 231 ? -11.289 -13.328 -4.785 1 98.88 231 ALA B CA 1
ATOM 5813 C C . ALA B 1 231 ? -12.766 -13.055 -4.492 1 98.88 231 ALA B C 1
ATOM 5815 O O . ALA B 1 231 ? -13.219 -11.914 -4.598 1 98.88 231 ALA B O 1
ATOM 5816 N N . GLY B 1 232 ? -13.523 -14.094 -4.223 1 98.88 232 GLY B N 1
ATOM 5817 C CA . GLY B 1 232 ? -14.883 -13.883 -3.768 1 98.88 232 GLY B CA 1
ATOM 5818 C C . GLY B 1 232 ? -14.969 -13.039 -2.51 1 98.88 232 GLY B C 1
ATOM 5819 O O . GLY B 1 232 ? -15.75 -12.086 -2.445 1 98.88 232 GLY B O 1
ATOM 5820 N N . LEU B 1 233 ? -14.164 -13.414 -1.507 1 98.81 233 LEU B N 1
ATOM 5821 C CA . LEU B 1 233 ? -14.062 -12.625 -0.287 1 98.81 233 LEU B CA 1
ATOM 5822 C C . LEU B 1 233 ? -13.688 -11.18 -0.607 1 98.81 233 LEU B C 1
ATOM 5824 O O . LEU B 1 233 ? -14.219 -10.25 0.001 1 98.81 233 LEU B O 1
ATOM 5828 N N . ALA B 1 234 ? -12.75 -11.055 -1.552 1 98.94 234 ALA B N 1
ATOM 5829 C CA . ALA B 1 234 ? -12.258 -9.734 -1.938 1 98.94 234 ALA B CA 1
ATOM 5830 C C . ALA B 1 234 ? -13.375 -8.875 -2.516 1 98.94 234 ALA B C 1
ATOM 5832 O O . ALA B 1 234 ? -13.484 -7.688 -2.205 1 98.94 234 ALA B O 1
ATOM 5833 N N . ALA B 1 235 ? -14.172 -9.453 -3.359 1 98.88 235 ALA B N 1
ATOM 5834 C CA . ALA B 1 235 ? -15.297 -8.727 -3.947 1 98.88 235 ALA B CA 1
ATOM 5835 C C . ALA B 1 235 ? -16.25 -8.211 -2.869 1 98.88 235 ALA B C 1
ATOM 5837 O O . ALA B 1 235 ? -16.688 -7.062 -2.918 1 98.88 235 ALA B O 1
ATOM 5838 N N . LEU B 1 236 ? -16.531 -9.047 -1.934 1 98.81 236 LEU B N 1
ATOM 5839 C CA . LEU B 1 236 ? -17.406 -8.648 -0.825 1 98.81 236 LEU B CA 1
ATOM 5840 C C . LEU B 1 236 ? -16.766 -7.531 -0.011 1 98.81 236 LEU B C 1
ATOM 5842 O O . LEU B 1 236 ? -17.438 -6.566 0.355 1 98.81 236 LEU B O 1
ATOM 5846 N N . ALA B 1 237 ? -15.508 -7.691 0.265 1 98.88 237 ALA B N 1
ATOM 5847 C CA . ALA B 1 237 ? -14.781 -6.699 1.049 1 98.88 237 ALA B CA 1
ATOM 5848 C C . ALA B 1 237 ? -14.789 -5.34 0.357 1 98.88 237 ALA B C 1
ATOM 5850 O O . ALA B 1 237 ? -15 -4.309 1.002 1 98.88 237 ALA B O 1
ATOM 5851 N N . ILE B 1 238 ? -14.516 -5.324 -0.952 1 98.88 238 ILE B N 1
ATOM 5852 C CA . ILE B 1 238 ? -14.453 -4.094 -1.73 1 98.88 238 ILE B CA 1
ATOM 5853 C C . ILE B 1 238 ? -15.812 -3.396 -1.704 1 98.88 238 ILE B C 1
ATOM 5855 O O . ILE B 1 238 ? -15.891 -2.18 -1.509 1 98.88 238 ILE B O 1
ATOM 5859 N N . HIS B 1 239 ? -16.828 -4.137 -1.865 1 98.44 239 HIS B N 1
ATOM 5860 C CA . HIS B 1 239 ? -18.188 -3.592 -1.829 1 98.44 239 HIS B CA 1
ATOM 5861 C C . HIS B 1 239 ? -18.469 -2.914 -0.492 1 98.44 239 HIS B C 1
ATOM 5863 O O . HIS B 1 239 ? -18.953 -1.778 -0.457 1 98.44 239 HIS B O 1
ATOM 5869 N N . ASP B 1 240 ? -18.203 -3.602 0.55 1 98.62 240 ASP B N 1
ATOM 5870 C CA . ASP B 1 240 ? -18.453 -3.061 1.883 1 98.62 240 ASP B CA 1
ATOM 5871 C C . ASP B 1 240 ? -17.562 -1.853 2.158 1 98.62 240 ASP B C 1
ATOM 5873 O O . ASP B 1 240 ? -17.984 -0.894 2.805 1 98.62 240 ASP B O 1
ATOM 5877 N N . ALA B 1 241 ? -16.328 -1.893 1.709 1 98.88 241 ALA B N 1
ATOM 5878 C CA . ALA B 1 241 ? -15.391 -0.785 1.913 1 98.88 241 ALA B CA 1
ATOM 5879 C C . ALA B 1 241 ? -15.852 0.465 1.171 1 98.88 241 ALA B C 1
ATOM 5881 O O . ALA B 1 241 ? -15.664 1.586 1.648 1 98.88 241 ALA B O 1
ATOM 5882 N N . GLU B 1 242 ? -16.391 0.277 -0.036 1 98.56 242 GLU B N 1
ATOM 5883 C CA . GLU B 1 242 ? -16.938 1.409 -0.785 1 98.56 242 GLU B CA 1
ATOM 5884 C C . GLU B 1 242 ? -18.062 2.092 -0.016 1 98.56 242 GLU B C 1
ATOM 5886 O O . GLU B 1 242 ? -18.125 3.32 0.032 1 98.56 242 GLU B O 1
ATOM 5891 N N . GLN B 1 243 ? -18.938 1.308 0.57 1 98.44 243 GLN B N 1
ATOM 5892 C CA . GLN B 1 243 ? -20.016 1.826 1.419 1 98.44 243 GLN B CA 1
ATOM 5893 C C . GLN B 1 243 ? -19.438 2.559 2.631 1 98.44 243 GLN B C 1
ATOM 5895 O O . GLN B 1 243 ? -19.906 3.643 2.984 1 98.44 243 GLN B O 1
ATOM 5900 N N . LEU B 1 244 ? -18.453 1.956 3.209 1 98.81 244 LEU B N 1
ATOM 5901 C CA . LEU B 1 244 ? -17.812 2.551 4.375 1 98.81 244 LEU B CA 1
ATOM 5902 C C . LEU B 1 244 ? -17.203 3.904 4.031 1 98.81 244 LEU B C 1
ATOM 5904 O O . LEU B 1 244 ? -17.359 4.871 4.781 1 98.81 244 LEU B O 1
ATOM 5908 N N . LEU B 1 245 ? -16.484 3.984 2.883 1 98.75 245 LEU B N 1
ATOM 5909 C CA . LEU B 1 245 ? -15.852 5.223 2.451 1 98.75 245 LEU B CA 1
ATOM 5910 C C . LEU B 1 245 ? -16.891 6.32 2.24 1 98.75 245 LEU B C 1
ATOM 5912 O O . LEU B 1 245 ? -16.719 7.449 2.703 1 98.75 245 LEU B O 1
ATOM 5916 N N . SER B 1 246 ? -17.969 5.98 1.609 1 98.12 246 SER B N 1
ATOM 5917 C CA . SER B 1 246 ? -19 6.961 1.301 1 98.12 246 SER B CA 1
ATOM 5918 C C . SER B 1 246 ? -19.641 7.504 2.572 1 98.12 246 SER B C 1
ATOM 5920 O O . SER B 1 246 ? -19.828 8.719 2.711 1 98.12 246 SER B O 1
ATOM 5922 N N . THR B 1 247 ? -19.969 6.629 3.447 1 98.56 247 THR B N 1
ATOM 5923 C CA . THR B 1 247 ? -20.609 7.074 4.676 1 98.56 247 THR B CA 1
ATOM 5924 C C . THR B 1 247 ? -19.609 7.773 5.594 1 98.56 247 THR B C 1
ATOM 5926 O O . THR B 1 247 ? -19.984 8.672 6.352 1 98.56 247 THR B O 1
ATOM 5929 N N . SER B 1 248 ? -18.344 7.391 5.508 1 98.81 248 SER B N 1
ATOM 5930 C CA . SER B 1 248 ? -17.312 8.055 6.297 1 98.81 248 SER B CA 1
ATOM 5931 C C . SER B 1 248 ? -17.203 9.531 5.934 1 98.81 248 SER B C 1
ATOM 5933 O O . SER B 1 248 ? -17 10.383 6.809 1 98.81 248 SER B O 1
ATOM 5935 N N . ARG B 1 249 ? -17.312 9.875 4.645 1 98.62 249 ARG B N 1
ATOM 5936 C CA . ARG B 1 249 ? -17.281 11.266 4.211 1 98.62 249 ARG B CA 1
ATOM 5937 C C . ARG B 1 249 ? -18.422 12.07 4.82 1 98.62 249 ARG B C 1
ATOM 5939 O O . ARG B 1 249 ? -18.219 13.195 5.277 1 98.62 249 ARG B O 1
ATOM 5946 N N . LEU B 1 250 ? -19.578 11.477 4.867 1 98.75 250 LEU B N 1
ATOM 5947 C CA . LEU B 1 250 ? -20.75 12.133 5.422 1 98.75 250 LEU B CA 1
ATOM 5948 C C . LEU B 1 250 ? -20.625 12.297 6.93 1 98.75 250 LEU B C 1
ATOM 5950 O O . LEU B 1 250 ? -20.938 13.359 7.477 1 98.75 250 LEU B O 1
ATOM 5954 N N . VAL B 1 251 ? -20.188 11.211 7.59 1 98.88 251 VAL B N 1
ATOM 5955 C CA . VAL B 1 251 ? -20.031 11.266 9.039 1 98.88 251 VAL B CA 1
ATOM 5956 C C . VAL B 1 251 ? -18.984 12.32 9.398 1 98.88 251 VAL B C 1
ATOM 5958 O O . VAL B 1 251 ? -19.156 13.086 10.352 1 98.88 251 VAL B O 1
ATOM 5961 N N . TYR B 1 252 ? -17.938 12.383 8.656 1 98.88 252 TYR B N 1
ATOM 5962 C CA . TYR B 1 252 ? -16.906 13.406 8.883 1 98.88 252 TYR B CA 1
ATOM 5963 C C . TYR B 1 252 ? -17.5 14.805 8.734 1 98.88 252 TYR B C 1
ATOM 5965 O O . TYR B 1 252 ? -17.266 15.672 9.57 1 98.88 252 TYR B O 1
ATOM 5973 N N . ALA B 1 253 ? -18.188 15.047 7.633 1 98.81 253 ALA B N 1
ATOM 5974 C CA . ALA B 1 253 ? -18.781 16.359 7.398 1 98.81 253 ALA B CA 1
ATOM 5975 C C . ALA B 1 253 ? -19.672 16.766 8.562 1 98.81 253 ALA B C 1
ATOM 5977 O O . ALA B 1 253 ? -19.594 17.906 9.039 1 98.81 253 ALA B O 1
ATOM 5978 N N . LEU B 1 254 ? -20.516 15.844 9.023 1 98.88 254 LEU B N 1
ATOM 5979 C CA . LEU B 1 254 ? -21.406 16.141 10.141 1 98.88 254 LEU B CA 1
ATOM 5980 C C . LEU B 1 254 ? -20.609 16.359 11.422 1 98.88 254 LEU B C 1
ATOM 5982 O O . LEU B 1 254 ? -20.984 17.203 12.242 1 98.88 254 LEU B O 1
ATOM 5986 N N . SER B 1 255 ? -19.578 15.555 11.625 1 98.88 255 SER B N 1
ATOM 5987 C CA . SER B 1 255 ? -18.703 15.742 12.773 1 98.88 255 SER B CA 1
ATOM 5988 C C . SER B 1 255 ? -18.047 17.125 12.758 1 98.88 255 SER B C 1
ATOM 5990 O O . SER B 1 255 ? -17.906 17.75 13.805 1 98.88 255 SER B O 1
ATOM 5992 N N . LEU B 1 256 ? -17.625 17.547 11.562 1 98.88 256 LEU B N 1
ATOM 5993 C CA . LEU B 1 256 ? -17.016 18.859 11.43 1 98.88 256 LEU B CA 1
ATOM 5994 C C . LEU B 1 256 ? -18.016 19.953 11.789 1 98.88 256 LEU B C 1
ATOM 5996 O O . LEU B 1 256 ? -17.656 20.938 12.445 1 98.88 256 LEU B O 1
ATOM 6000 N N . GLU B 1 257 ? -19.266 19.828 11.359 1 98.75 257 GLU B N 1
ATOM 6001 C CA . GLU B 1 257 ? -20.328 20.766 11.734 1 98.75 257 GLU B CA 1
ATOM 6002 C C . GLU B 1 257 ? -20.594 20.719 13.234 1 98.75 257 GLU B C 1
ATOM 6004 O O . GLU B 1 257 ? -20.781 21.766 13.867 1 98.75 257 GLU B O 1
ATOM 6009 N N . GLY B 1 258 ? -20.594 19.469 13.734 1 98.5 258 GLY B N 1
ATOM 6010 C CA . GLY B 1 258 ? -20.766 19.344 15.18 1 98.5 258 GLY B CA 1
ATOM 6011 C C . GLY B 1 258 ? -19.656 20.031 15.969 1 98.5 258 GLY B C 1
ATOM 6012 O O . GLY B 1 258 ? -19.906 20.562 17.047 1 98.5 258 GLY B O 1
ATOM 6013 N N . LEU B 1 259 ? -18.5 20.062 15.469 1 98.31 259 LEU B N 1
ATOM 6014 C CA . LEU B 1 259 ? -17.312 20.641 16.109 1 98.31 259 LEU B CA 1
ATOM 6015 C C . LEU B 1 259 ? -17.297 22.156 15.953 1 98.31 259 LEU B C 1
ATOM 6017 O O . LEU B 1 259 ? -16.656 22.859 16.734 1 98.31 259 LEU B O 1
ATOM 6021 N N . ASN B 1 260 ? -18.078 22.656 15.016 1 98.19 260 ASN B N 1
ATOM 6022 C CA . ASN B 1 260 ? -17.875 24.016 14.539 1 98.19 260 ASN B CA 1
ATOM 6023 C C . ASN B 1 260 ? -16.469 24.219 13.984 1 98.19 260 ASN B C 1
ATOM 6025 O O . ASN B 1 260 ? -15.766 25.141 14.383 1 98.19 260 ASN B O 1
ATOM 6029 N N . GLY B 1 261 ? -16.156 23.281 13.047 1 97.56 261 GLY B N 1
ATOM 6030 C CA . GLY B 1 261 ? -14.773 23.172 12.578 1 97.56 261 GLY B CA 1
ATOM 6031 C C . GLY B 1 261 ? -14.453 24.156 11.469 1 97.56 261 GLY B C 1
ATOM 6032 O O . GLY B 1 261 ? -15.344 24.844 10.961 1 97.56 261 GLY B O 1
ATOM 6033 N N . ASN B 1 262 ? -13.164 24.266 11.172 1 95.75 262 ASN B N 1
ATOM 6034 C CA . ASN B 1 262 ? -12.633 25.172 10.156 1 95.75 262 ASN B CA 1
ATOM 6035 C C . ASN B 1 262 ? -12.586 24.5 8.781 1 95.75 262 ASN B C 1
ATOM 6037 O O . ASN B 1 262 ? -12.148 23.359 8.656 1 95.75 262 ASN B O 1
ATOM 6041 N N . VAL B 1 263 ? -13 25.203 7.691 1 96.88 263 VAL B N 1
ATOM 6042 C CA . VAL B 1 263 ? -13.117 24.609 6.367 1 96.88 263 VAL B CA 1
ATOM 6043 C C . VAL B 1 263 ? -11.953 25.062 5.488 1 96.88 263 VAL B C 1
ATOM 6045 O O . VAL B 1 263 ? -11.844 24.656 4.328 1 96.88 263 VAL B O 1
ATOM 6048 N N . SER B 1 264 ? -11 25.859 5.996 1 94.94 264 SER B N 1
ATOM 6049 C CA . SER B 1 264 ? -9.883 26.375 5.215 1 94.94 264 SER B CA 1
ATOM 6050 C C . SER B 1 264 ? -9.078 25.234 4.586 1 94.94 264 SER B C 1
ATOM 6052 O O . SER B 1 264 ? -8.688 25.328 3.422 1 94.94 264 SER B O 1
ATOM 6054 N N . PRO B 1 265 ? -8.852 24.109 5.328 1 96.81 265 PRO B N 1
ATOM 6055 C CA . PRO B 1 265 ? -8.055 23.031 4.75 1 96.81 265 PRO B CA 1
ATOM 6056 C C . PRO B 1 265 ? -8.719 22.391 3.533 1 96.81 265 PRO B C 1
ATOM 6058 O O . PRO B 1 265 ? -8.078 21.641 2.803 1 96.81 265 PRO B O 1
ATOM 6061 N N . LEU B 1 266 ? -9.984 22.734 3.287 1 97.81 266 LEU B N 1
ATOM 6062 C CA . LEU B 1 266 ? -10.727 22.125 2.189 1 97.81 266 LEU B CA 1
ATOM 6063 C C . LEU B 1 266 ? -10.664 23 0.94 1 97.81 266 LEU B C 1
ATOM 6065 O O . LEU B 1 266 ? -11.078 22.578 -0.14 1 97.81 266 LEU B O 1
ATOM 6069 N N . LEU B 1 267 ? -10.109 24.203 1.061 1 97.44 267 LEU B N 1
ATOM 6070 C CA . LEU B 1 267 ? -10.133 25.156 -0.042 1 97.44 267 LEU B CA 1
ATOM 6071 C C . LEU B 1 267 ? -9.312 24.641 -1.22 1 97.44 267 LEU B C 1
ATOM 6073 O O . LEU B 1 267 ? -8.281 23.984 -1.028 1 97.44 267 LEU B O 1
ATOM 6077 N N . GLU B 1 268 ? -9.766 25 -2.391 1 97.19 268 GLU B N 1
ATOM 6078 C CA . GLU B 1 268 ? -9.141 24.547 -3.631 1 97.19 268 GLU B CA 1
ATOM 6079 C C . GLU B 1 268 ? -7.672 24.969 -3.686 1 97.19 268 GLU B C 1
ATOM 6081 O O . GLU B 1 268 ? -6.809 24.188 -4.066 1 97.19 268 GLU B O 1
ATOM 6086 N N . ASP B 1 269 ? -7.367 26.188 -3.314 1 97.38 269 ASP B N 1
ATOM 6087 C CA . ASP B 1 269 ? -6.008 26.719 -3.396 1 97.38 269 ASP B CA 1
ATOM 6088 C C . ASP B 1 269 ? -5.102 26.047 -2.359 1 97.38 269 ASP B C 1
ATOM 6090 O O . ASP B 1 269 ? -3.896 25.922 -2.574 1 97.38 269 ASP B O 1
ATOM 6094 N N . VAL B 1 270 ? -5.695 25.609 -1.192 1 96.88 270 VAL B N 1
ATOM 6095 C CA . VAL B 1 270 ? -4.941 24.859 -0.196 1 96.88 270 VAL B CA 1
ATOM 6096 C C . VAL B 1 270 ? -4.508 23.516 -0.782 1 96.88 270 VAL B C 1
ATOM 6098 O O . VAL B 1 270 ? -3.338 23.125 -0.677 1 96.88 270 VAL B O 1
ATOM 6101 N N . ALA B 1 271 ? -5.457 22.812 -1.434 1 97.38 271 ALA B N 1
ATOM 6102 C CA . ALA B 1 271 ? -5.16 21.516 -2.039 1 97.38 271 ALA B CA 1
ATOM 6103 C C . ALA B 1 271 ? -4.141 21.656 -3.166 1 97.38 271 ALA B C 1
ATOM 6105 O O . ALA B 1 271 ? -3.285 20.781 -3.352 1 97.38 271 ALA B O 1
ATOM 6106 N N . ALA B 1 272 ? -4.176 22.75 -3.865 1 97.06 272 ALA B N 1
ATOM 6107 C CA . ALA B 1 272 ? -3.303 22.969 -5.016 1 97.06 272 ALA B CA 1
ATOM 6108 C C . ALA B 1 272 ? -1.865 23.234 -4.574 1 97.06 272 ALA B C 1
ATOM 6110 O O . ALA B 1 272 ? -0.926 23.016 -5.348 1 97.06 272 ALA B O 1
ATOM 6111 N N . LEU B 1 273 ? -1.621 23.672 -3.334 1 97 273 LEU B N 1
ATOM 6112 C CA . LEU B 1 273 ? -0.284 23.906 -2.801 1 97 273 LEU B CA 1
ATOM 6113 C C . LEU B 1 273 ? 0.501 22.609 -2.707 1 97 273 LEU B C 1
ATOM 6115 O O . LEU B 1 273 ? 1.734 22.609 -2.719 1 97 273 LEU B O 1
ATOM 6119 N N . ARG B 1 274 ? -0.17 21.516 -2.582 1 97.38 274 ARG B N 1
ATOM 6120 C CA . ARG B 1 274 ? 0.414 20.188 -2.477 1 97.38 274 ARG B CA 1
ATOM 6121 C C . ARG B 1 274 ? -0.467 19.141 -3.16 1 97.38 274 ARG B C 1
ATOM 6123 O O . ARG B 1 274 ? -1.149 18.359 -2.49 1 97.38 274 ARG B O 1
ATOM 6130 N N . PRO B 1 275 ? -0.349 19.078 -4.469 1 97.56 275 PRO B N 1
ATOM 6131 C CA . PRO B 1 275 ? -1.413 18.5 -5.297 1 97.56 275 PRO B CA 1
ATOM 6132 C C . PRO B 1 275 ? -1.316 16.984 -5.418 1 97.56 275 PRO B C 1
ATOM 6134 O O . PRO B 1 275 ? -1.275 16.453 -6.527 1 97.56 275 PRO B O 1
ATOM 6137 N N . PHE B 1 276 ? -1.349 16.266 -4.246 1 98.38 276 PHE B N 1
ATOM 6138 C CA . PHE B 1 276 ? -1.639 14.836 -4.34 1 98.38 276 PHE B CA 1
ATOM 6139 C C . PHE B 1 276 ? -2.996 14.602 -4.992 1 98.38 276 PHE B C 1
ATOM 6141 O O . PHE B 1 276 ? -4.004 15.172 -4.566 1 98.38 276 PHE B O 1
ATOM 6148 N N . PRO B 1 277 ? -3.092 13.75 -5.984 1 97.75 277 PRO B N 1
ATOM 6149 C CA . PRO B 1 277 ? -4.371 13.547 -6.672 1 97.75 277 PRO B CA 1
ATOM 6150 C C . PRO B 1 277 ? -5.488 13.117 -5.723 1 97.75 277 PRO B C 1
ATOM 6152 O O . PRO B 1 277 ? -6.617 13.602 -5.84 1 97.75 277 PRO B O 1
ATOM 6155 N N . SER B 1 278 ? -5.195 12.266 -4.805 1 97.94 278 SER B N 1
ATOM 6156 C CA . SER B 1 278 ? -6.195 11.781 -3.857 1 97.94 278 SER B CA 1
ATOM 6157 C C . SER B 1 278 ? -6.68 12.906 -2.947 1 97.94 278 SER B C 1
ATOM 6159 O O . SER B 1 278 ? -7.859 12.953 -2.592 1 97.94 278 SER B O 1
ATOM 6161 N N . HIS B 1 279 ? -5.781 13.789 -2.51 1 98.31 279 HIS B N 1
ATOM 6162 C CA . HIS B 1 279 ? -6.145 14.922 -1.667 1 98.31 279 HIS B CA 1
ATOM 6163 C C . HIS B 1 279 ? -7.008 15.922 -2.43 1 98.31 279 HIS B C 1
ATOM 6165 O O . HIS B 1 279 ? -7.996 16.438 -1.896 1 98.31 279 HIS B O 1
ATOM 6171 N N . LEU B 1 280 ? -6.633 16.219 -3.717 1 98.44 280 LEU B N 1
ATOM 6172 C CA . LEU B 1 280 ? -7.418 17.109 -4.566 1 98.44 280 LEU B CA 1
ATOM 6173 C C . LEU B 1 280 ? -8.852 16.609 -4.703 1 98.44 280 LEU B C 1
ATOM 6175 O O . LEU B 1 280 ? -9.805 17.375 -4.539 1 98.44 280 LEU B O 1
ATOM 6179 N N . SER B 1 281 ? -8.992 15.289 -4.945 1 98.25 281 SER B N 1
ATOM 6180 C CA . SER B 1 281 ? -10.312 14.695 -5.113 1 98.25 281 SER B CA 1
ATOM 6181 C C . SER B 1 281 ? -11.109 14.727 -3.812 1 98.25 281 SER B C 1
ATOM 6183 O O . SER B 1 281 ? -12.297 15.039 -3.814 1 98.25 281 SER B O 1
ATOM 6185 N N . SER B 1 282 ? -10.477 14.422 -2.768 1 98.44 282 SER B N 1
ATOM 6186 C CA . SER B 1 282 ? -11.141 14.359 -1.472 1 98.44 282 SER B CA 1
ATOM 6187 C C . SER B 1 282 ? -11.656 15.734 -1.042 1 98.44 282 SER B C 1
ATOM 6189 O O . SER B 1 282 ? -12.773 15.859 -0.549 1 98.44 282 SER B O 1
ATOM 6191 N N . THR B 1 283 ? -10.828 16.797 -1.2 1 98.44 283 THR B N 1
ATOM 6192 C CA . THR B 1 283 ? -11.258 18.125 -0.813 1 98.44 283 THR B CA 1
ATOM 6193 C C . THR B 1 283 ? -12.414 18.594 -1.684 1 98.44 283 THR B C 1
ATOM 6195 O O . THR B 1 283 ? -13.328 19.281 -1.201 1 98.44 283 THR B O 1
ATOM 6198 N N . THR B 1 284 ? -12.414 18.25 -2.949 1 98.25 284 THR B N 1
ATOM 6199 C CA . THR B 1 284 ? -13.523 18.578 -3.842 1 98.25 284 THR B CA 1
ATOM 6200 C C . THR B 1 284 ? -14.82 17.938 -3.348 1 98.25 284 THR B C 1
ATOM 6202 O O . THR B 1 284 ? -15.852 18.609 -3.264 1 98.25 284 THR B O 1
ATOM 6205 N N . GLU B 1 285 ? -14.758 16.703 -2.982 1 98 285 GLU B N 1
ATOM 6206 C CA . GLU B 1 285 ? -15.93 15.961 -2.512 1 98 285 GLU B CA 1
ATOM 6207 C C . GLU B 1 285 ? -16.453 16.531 -1.195 1 98 285 GLU B C 1
ATOM 6209 O O . GLU B 1 285 ? -17.656 16.688 -1.009 1 98 285 GLU B O 1
ATOM 6214 N N . LEU B 1 286 ? -15.57 16.859 -0.315 1 98.56 286 LEU B N 1
ATOM 6215 C CA . LEU B 1 286 ? -15.969 17.344 1.003 1 98.56 286 LEU B CA 1
ATOM 6216 C C . LEU B 1 286 ? -16.547 18.75 0.913 1 98.56 286 LEU B C 1
ATOM 6218 O O . LEU B 1 286 ? -17.469 19.094 1.652 1 98.56 286 LEU B O 1
ATOM 6222 N N . ARG B 1 287 ? -16 19.609 0.016 1 97.94 287 ARG B N 1
ATOM 6223 C CA . ARG B 1 287 ? -16.609 20.922 -0.218 1 97.94 287 ARG B CA 1
ATOM 6224 C C . ARG B 1 287 ? -18.047 20.781 -0.714 1 97.94 287 ARG B C 1
ATOM 6226 O O . ARG B 1 287 ? -18.922 21.516 -0.291 1 97.94 287 ARG B O 1
ATOM 6233 N N . ALA B 1 288 ? -18.25 19.812 -1.589 1 97.94 288 ALA B N 1
ATOM 6234 C CA . ALA B 1 288 ? -19.594 19.578 -2.104 1 97.94 288 ALA B CA 1
ATOM 6235 C C . ALA B 1 288 ? -20.531 19.125 -0.989 1 97.94 288 ALA B C 1
ATOM 6237 O O . ALA B 1 288 ? -21.688 19.562 -0.915 1 97.94 288 ALA B O 1
ATOM 6238 N N . LEU B 1 289 ? -20.094 18.297 -0.109 1 98 289 LEU B N 1
ATOM 6239 C CA . LEU B 1 289 ? -20.906 17.766 0.975 1 98 289 LEU B CA 1
ATOM 6240 C C . LEU B 1 289 ? -21.25 18.844 1.991 1 98 289 LEU B C 1
ATOM 6242 O O . LEU B 1 289 ? -22.266 18.781 2.664 1 98 289 LEU B O 1
ATOM 6246 N N . LEU B 1 290 ? -20.391 19.891 2.066 1 98.25 290 LEU B N 1
ATOM 6247 C CA . LEU B 1 290 ? -20.547 20.906 3.09 1 98.25 290 LEU B CA 1
ATOM 6248 C C . LEU B 1 290 ? -21.172 22.172 2.5 1 98.25 290 LEU B C 1
ATOM 6250 O O . LEU B 1 290 ? -21.234 23.203 3.166 1 98.25 290 LEU B O 1
ATOM 6254 N N . GLU B 1 291 ? -21.594 22.078 1.235 1 96.94 291 GLU B N 1
ATOM 6255 C CA . GLU B 1 291 ? -22.281 23.203 0.624 1 96.94 291 GLU B CA 1
ATOM 6256 C C . GLU B 1 291 ? -23.516 23.609 1.438 1 96.94 291 GLU B C 1
ATOM 6258 O O . GLU B 1 291 ? -24.344 22.766 1.794 1 96.94 291 GLU B O 1
ATOM 6263 N N . GLY B 1 292 ? -23.578 24.875 1.765 1 97.12 292 GLY B N 1
ATOM 6264 C CA . GLY B 1 292 ? -24.734 25.406 2.486 1 97.12 292 GLY B CA 1
ATOM 6265 C C . GLY B 1 292 ? -24.562 25.359 3.992 1 97.12 292 GLY B C 1
ATOM 6266 O O . GLY B 1 292 ? -25.391 25.875 4.734 1 97.12 292 GLY B O 1
ATOM 6267 N N . SER B 1 293 ? -23.5 24.812 4.492 1 98.31 293 SER B N 1
ATOM 6268 C CA . SER B 1 293 ? -23.234 24.672 5.922 1 98.31 293 SER B CA 1
ATOM 6269 C C . SER B 1 293 ? -22.938 26.031 6.566 1 98.31 293 SER B C 1
ATOM 6271 O O . SER B 1 293 ? -22.281 26.875 5.965 1 98.31 293 SER B O 1
ATOM 6273 N N . TYR B 1 294 ? -23.281 26.172 7.836 1 98.12 294 TYR B N 1
ATOM 6274 C CA . TYR B 1 294 ? -22.953 27.375 8.594 1 98.12 294 TYR B CA 1
ATOM 6275 C C . TYR B 1 294 ? -21.453 27.516 8.773 1 98.12 294 TYR B C 1
ATOM 6277 O O . TYR B 1 294 ? -20.953 28.594 9.117 1 98.12 294 TYR B O 1
ATOM 6285 N N . LEU B 1 295 ? -20.719 26.438 8.484 1 98 295 LEU B N 1
ATOM 6286 C CA . LEU B 1 295 ? -19.266 26.469 8.648 1 98 295 LEU B CA 1
ATOM 6287 C C . LEU B 1 295 ? -18.641 27.5 7.719 1 98 295 LEU B C 1
ATOM 6289 O O . LEU B 1 295 ? -17.531 27.969 7.965 1 98 295 LEU B O 1
ATOM 6293 N N . TRP B 1 296 ? -19.344 27.875 6.676 1 97.44 296 TRP B N 1
ATOM 6294 C CA . TRP B 1 296 ? -18.797 28.812 5.695 1 97.44 296 TRP B CA 1
ATOM 6295 C C . TRP B 1 296 ? -19.016 30.266 6.141 1 97.44 296 TRP B C 1
ATOM 6297 O O . TRP B 1 296 ? -18.531 31.203 5.504 1 97.44 296 TRP B O 1
ATOM 6307 N N . GLN B 1 297 ? -19.688 30.422 7.277 1 96.44 297 GLN B N 1
ATOM 6308 C CA . GLN B 1 297 ? -19.984 31.75 7.805 1 96.44 297 GLN B CA 1
ATOM 6309 C C . GLN B 1 297 ? -19.031 32.125 8.922 1 96.44 297 GLN B C 1
ATOM 6311 O O . GLN B 1 297 ? -18.359 31.266 9.492 1 96.44 297 GLN B O 1
ATOM 6316 N N . ALA B 1 298 ? -19.016 33.375 9.156 1 93.88 298 ALA B N 1
ATOM 6317 C CA . ALA B 1 298 ? -18.188 33.875 10.258 1 93.88 298 ALA B CA 1
ATOM 6318 C C . ALA B 1 298 ? -18.703 33.375 11.602 1 93.88 298 ALA B C 1
ATOM 6320 O O . ALA B 1 298 ? -19.922 33.312 11.805 1 93.88 298 ALA B O 1
ATOM 6321 N N . ASP B 1 299 ? -17.812 32.969 12.391 1 92.5 299 ASP B N 1
ATOM 6322 C CA . ASP B 1 299 ? -18.094 32.594 13.766 1 92.5 299 ASP B CA 1
ATOM 6323 C C . ASP B 1 299 ? -16.922 32.938 14.688 1 92.5 299 ASP B C 1
ATOM 6325 O O . ASP B 1 299 ? -15.852 32.344 14.578 1 92.5 299 ASP B O 1
ATOM 6329 N N . ASP B 1 300 ? -17.125 33.75 15.656 1 87.88 300 ASP B N 1
ATOM 6330 C CA . ASP B 1 300 ? -16.078 34.281 16.531 1 87.88 300 ASP B CA 1
ATOM 6331 C C . ASP B 1 300 ? -15.594 33.188 17.5 1 87.88 300 ASP B C 1
ATOM 6333 O O . ASP B 1 300 ? -14.523 33.344 18.094 1 87.88 300 ASP B O 1
ATOM 6337 N N . LYS B 1 301 ? -16.359 32.219 17.641 1 87.44 301 LYS B N 1
ATOM 6338 C CA . LYS B 1 301 ? -16 31.156 18.594 1 87.44 301 LYS B CA 1
ATOM 6339 C C . LYS B 1 301 ? -15.266 30.016 17.891 1 87.44 301 LYS B C 1
ATOM 6341 O O . LYS B 1 301 ? -14.758 29.109 18.562 1 87.44 301 LYS B O 1
ATOM 6346 N N . ARG B 1 302 ? -15.156 30.062 16.609 1 90.94 302 ARG B N 1
ATOM 6347 C CA . ARG B 1 302 ? -14.484 29 15.883 1 90.94 302 ARG B CA 1
ATOM 6348 C C . ARG B 1 302 ? -12.969 29.078 16.062 1 90.94 302 ARG B C 1
ATOM 6350 O O . ARG B 1 302 ? -12.383 30.156 15.906 1 90.94 302 ARG B O 1
ATOM 6357 N N . ILE B 1 303 ? -12.477 27.938 16.391 1 85.12 303 ILE B N 1
ATOM 6358 C CA . ILE B 1 303 ? -11.039 27.875 16.594 1 85.12 303 ILE B CA 1
ATOM 6359 C C . ILE B 1 303 ? -10.32 27.891 15.25 1 85.12 303 ILE B C 1
ATOM 6361 O O . ILE B 1 303 ? -10.82 27.328 14.273 1 85.12 303 ILE B O 1
ATOM 6365 N N . LEU B 1 304 ? -9.141 28.469 15.211 1 81.75 304 LEU B N 1
ATOM 6366 C CA . LEU B 1 304 ? -8.383 28.656 13.977 1 81.75 304 LEU B CA 1
ATOM 6367 C C . LEU B 1 304 ? -7.836 27.328 13.461 1 81.75 304 LEU B C 1
ATOM 6369 O O . LEU B 1 304 ? -7.828 27.078 12.25 1 81.75 304 LEU B O 1
ATOM 6373 N N . GLN B 1 305 ? -7.375 26.562 14.367 1 89.38 305 GLN B N 1
ATOM 6374 C CA . GLN B 1 305 ? -6.801 25.281 14 1 89.38 305 GLN B CA 1
ATOM 6375 C C . GLN B 1 305 ? -7.512 24.141 14.719 1 89.38 305 GLN B C 1
ATOM 6377 O O . GLN B 1 305 ? -7.309 23.922 15.914 1 89.38 305 GLN B O 1
ATOM 6382 N N . ASP B 1 306 ? -8.156 23.344 13.938 1 95.38 306 ASP B N 1
ATOM 6383 C CA . ASP B 1 306 ? -8.836 22.172 14.5 1 95.38 306 ASP B CA 1
ATOM 6384 C C . ASP B 1 306 ? -7.828 21.094 14.883 1 95.38 306 ASP B C 1
ATOM 6386 O O . ASP B 1 306 ? -6.695 21.094 14.398 1 95.38 306 ASP B O 1
ATOM 6390 N N . PRO B 1 307 ? -8.266 20.125 15.797 1 96.75 307 PRO B N 1
ATOM 6391 C CA . PRO B 1 307 ? -7.426 18.938 16.016 1 96.75 307 PRO B CA 1
ATOM 6392 C C . PRO B 1 307 ? -7.074 18.203 14.734 1 96.75 307 PRO B C 1
ATOM 6394 O O . PRO B 1 307 ? -7.836 18.25 13.766 1 96.75 307 PRO B O 1
ATOM 6397 N N . LEU B 1 308 ? -5.938 17.531 14.734 1 97.81 308 LEU B N 1
ATOM 6398 C CA . LEU B 1 308 ? -5.398 16.953 13.508 1 97.81 308 LEU B CA 1
ATOM 6399 C C . LEU B 1 308 ? -6.355 15.922 12.93 1 97.81 308 LEU B C 1
ATOM 6401 O O . LEU B 1 308 ? -6.457 15.781 11.703 1 97.81 308 LEU B O 1
ATOM 6405 N N . SER B 1 309 ? -7.07 15.172 13.766 1 98.25 309 SER B N 1
ATOM 6406 C CA . SER B 1 309 ? -8 14.156 13.281 1 98.25 309 SER B CA 1
ATOM 6407 C C . SER B 1 309 ? -9.078 14.766 12.391 1 98.25 309 SER B C 1
ATOM 6409 O O . SER B 1 309 ? -9.609 14.102 11.5 1 98.25 309 SER B O 1
ATOM 6411 N N . PHE B 1 310 ? -9.398 16.062 12.625 1 98.5 310 PHE B N 1
ATOM 6412 C CA . PHE B 1 310 ? -10.352 16.781 11.789 1 98.5 310 PHE B CA 1
ATOM 6413 C C . PHE B 1 310 ? -9.641 17.422 10.602 1 98.5 310 PHE B C 1
ATOM 6415 O O . PHE B 1 310 ? -10.078 17.281 9.461 1 98.5 310 PHE B O 1
ATOM 6422 N N . ARG B 1 311 ? -8.539 18.062 10.914 1 97.06 311 ARG B N 1
ATOM 6423 C CA . ARG B 1 311 ? -7.879 18.922 9.938 1 97.06 311 ARG B CA 1
ATOM 6424 C C . ARG B 1 311 ? -7.242 18.094 8.828 1 97.06 311 ARG B C 1
ATOM 6426 O O . ARG B 1 311 ? -7.184 18.531 7.676 1 97.06 311 ARG B O 1
ATOM 6433 N N . THR B 1 312 ? -6.742 16.875 9.086 1 98.19 312 THR B N 1
ATOM 6434 C CA . THR B 1 312 ? -6.023 16.062 8.109 1 98.19 312 THR B CA 1
ATOM 6435 C C . THR B 1 312 ? -6.945 15.016 7.496 1 98.19 312 THR B C 1
ATOM 6437 O O . THR B 1 312 ? -6.508 14.195 6.684 1 98.19 312 THR B O 1
ATOM 6440 N N . ALA B 1 313 ? -8.25 15.039 7.805 1 98.62 313 ALA B N 1
ATOM 6441 C CA . ALA B 1 313 ? -9.211 14.039 7.34 1 98.62 313 ALA B CA 1
ATOM 6442 C C . ALA B 1 313 ? -9.266 14 5.816 1 98.62 313 ALA B C 1
ATOM 6444 O O . ALA B 1 313 ? -9.398 12.93 5.219 1 98.62 313 ALA B O 1
ATOM 6445 N N . PRO B 1 314 ? -9.156 15.172 5.094 1 98.62 314 PRO B N 1
ATOM 6446 C CA . PRO B 1 314 ? -9.18 15.102 3.631 1 98.62 314 PRO B CA 1
ATOM 6447 C C . PRO B 1 314 ? -8.047 14.25 3.064 1 98.62 314 PRO B C 1
ATOM 6449 O O . PRO B 1 314 ? -8.242 13.531 2.084 1 98.62 314 PRO B O 1
ATOM 6452 N N . TYR B 1 315 ? -6.863 14.305 3.658 1 98.75 315 TYR B N 1
ATOM 6453 C CA . TYR B 1 315 ? -5.75 13.461 3.246 1 98.75 315 TYR B CA 1
ATOM 6454 C C . TYR B 1 315 ? -6.062 11.984 3.484 1 98.75 315 TYR B C 1
ATOM 6456 O O . TYR B 1 315 ? -5.824 11.148 2.615 1 98.75 315 TYR B O 1
ATOM 6464 N N . LEU B 1 316 ? -6.594 11.664 4.688 1 98.81 316 LEU B N 1
ATOM 6465 C CA . LEU B 1 316 ? -6.891 10.289 5.059 1 98.81 316 LEU B CA 1
ATOM 6466 C C . LEU B 1 316 ? -7.984 9.711 4.164 1 98.81 316 LEU B C 1
ATOM 6468 O O . LEU B 1 316 ? -7.84 8.602 3.643 1 98.81 316 LEU B O 1
ATOM 6472 N N . LEU B 1 317 ? -9.094 10.477 3.998 1 98.88 317 LEU B N 1
ATOM 6473 C CA . LEU B 1 317 ? -10.203 10 3.182 1 98.88 317 LEU B CA 1
ATOM 6474 C C . LEU B 1 317 ? -9.797 9.875 1.719 1 98.88 317 LEU B C 1
ATOM 6476 O O . LEU B 1 317 ? -10.266 8.984 1.009 1 98.88 317 LEU B O 1
ATOM 6480 N N . GLY B 1 318 ? -8.938 10.805 1.266 1 98.81 318 GLY B N 1
ATOM 6481 C CA . GLY B 1 318 ? -8.367 10.664 -0.062 1 98.81 318 GLY B CA 1
ATOM 6482 C C . GLY B 1 318 ? -7.512 9.422 -0.213 1 98.81 318 GLY B C 1
ATOM 6483 O O . GLY B 1 318 ? -7.602 8.719 -1.221 1 98.81 318 GLY B O 1
ATOM 6484 N N . SER B 1 319 ? -6.652 9.172 0.778 1 98.75 319 SER B N 1
ATOM 6485 C CA . SER B 1 319 ? -5.805 7.984 0.762 1 98.75 319 SER B CA 1
ATOM 6486 C C . SER B 1 319 ? -6.641 6.707 0.795 1 98.75 319 SER B C 1
ATOM 6488 O O . SER B 1 319 ? -6.285 5.711 0.16 1 98.75 319 SER B O 1
ATOM 6490 N N . PHE B 1 320 ? -7.77 6.719 1.581 1 98.81 320 PHE B N 1
ATOM 6491 C CA . PHE B 1 320 ? -8.703 5.598 1.632 1 98.81 320 PHE B CA 1
ATOM 6492 C C . PHE B 1 320 ? -9.305 5.332 0.256 1 98.81 320 PHE B C 1
ATOM 6494 O O . PHE B 1 320 ? -9.281 4.195 -0.225 1 98.81 320 PHE B O 1
ATOM 6501 N N . ALA B 1 321 ? -9.688 6.367 -0.384 1 98.88 321 ALA B N 1
ATOM 6502 C CA . ALA B 1 321 ? -10.273 6.238 -1.718 1 98.88 321 ALA B CA 1
ATOM 6503 C C . ALA B 1 321 ? -9.25 5.699 -2.713 1 98.88 321 ALA B C 1
ATOM 6505 O O . ALA B 1 321 ? -9.562 4.836 -3.533 1 98.88 321 ALA B O 1
ATOM 6506 N N . ASP B 1 322 ? -8.07 6.238 -2.664 1 98.69 322 ASP B N 1
ATOM 6507 C CA . ASP B 1 322 ? -7.012 5.848 -3.59 1 98.69 322 ASP B CA 1
ATOM 6508 C C . ASP B 1 322 ? -6.637 4.379 -3.412 1 98.69 322 ASP B C 1
ATOM 6510 O O . ASP B 1 322 ? -6.531 3.635 -4.391 1 98.69 322 ASP B O 1
ATOM 6514 N N . SER B 1 323 ? -6.387 3.947 -2.182 1 98.69 323 SER B N 1
ATOM 6515 C CA . SER B 1 323 ? -6.047 2.561 -1.88 1 98.69 323 SER B CA 1
ATOM 6516 C C . SER B 1 323 ? -7.156 1.61 -2.318 1 98.69 323 SER B C 1
ATOM 6518 O O . SER B 1 323 ? -6.883 0.557 -2.9 1 98.69 323 SER B O 1
ATOM 6520 N N . LEU B 1 324 ? -8.398 1.973 -2.021 1 98.81 324 LEU B N 1
ATOM 6521 C CA . LEU B 1 324 ? -9.547 1.146 -2.377 1 98.81 324 LEU B CA 1
ATOM 6522 C C . LEU B 1 324 ? -9.68 1.023 -3.891 1 98.81 324 LEU B C 1
ATOM 6524 O O . LEU B 1 324 ? -9.938 -0.065 -4.41 1 98.81 324 LEU B O 1
ATOM 6528 N N . ALA B 1 325 ? -9.531 2.131 -4.598 1 98.75 325 ALA B N 1
ATOM 6529 C CA . ALA B 1 325 ? -9.641 2.119 -6.055 1 98.75 325 ALA B CA 1
ATOM 6530 C C . ALA B 1 325 ? -8.578 1.218 -6.68 1 98.75 325 ALA B C 1
ATOM 6532 O O . ALA B 1 325 ? -8.859 0.479 -7.625 1 98.75 325 ALA B O 1
ATOM 6533 N N . ARG B 1 326 ? -7.402 1.291 -6.18 1 98.5 326 ARG B N 1
ATOM 6534 C CA . ARG B 1 326 ? -6.324 0.444 -6.676 1 98.5 326 ARG B CA 1
ATOM 6535 C C . ARG B 1 326 ? -6.609 -1.028 -6.398 1 98.5 326 ARG B C 1
ATOM 6537 O O . ARG B 1 326 ? -6.414 -1.879 -7.27 1 98.5 326 ARG B O 1
ATOM 6544 N N . THR B 1 327 ? -7.012 -1.333 -5.191 1 98.81 327 THR B N 1
ATOM 6545 C CA . THR B 1 327 ? -7.359 -2.697 -4.812 1 98.81 327 THR B CA 1
ATOM 6546 C C . THR B 1 327 ? -8.453 -3.25 -5.727 1 98.81 327 THR B C 1
ATOM 6548 O O . THR B 1 327 ? -8.344 -4.375 -6.219 1 98.81 327 THR B O 1
ATOM 6551 N N . LYS B 1 328 ? -9.445 -2.436 -5.941 1 98.81 328 LYS B N 1
ATOM 6552 C CA . LYS B 1 328 ? -10.562 -2.828 -6.797 1 98.81 328 LYS B CA 1
ATOM 6553 C C . LYS B 1 328 ? -10.086 -3.127 -8.219 1 98.81 328 LYS B C 1
ATOM 6555 O O . LYS B 1 328 ? -10.492 -4.129 -8.812 1 98.81 328 LYS B O 1
ATOM 6560 N N . ALA B 1 329 ? -9.242 -2.293 -8.742 1 98.62 329 ALA B N 1
ATOM 6561 C CA . ALA B 1 329 ? -8.742 -2.465 -10.102 1 98.62 329 ALA B CA 1
ATOM 6562 C C . ALA B 1 329 ? -7.973 -3.775 -10.242 1 98.62 329 ALA B C 1
ATOM 6564 O O . ALA B 1 329 ? -8.125 -4.484 -11.242 1 98.62 329 ALA B O 1
ATOM 6565 N N . LEU B 1 330 ? -7.172 -4.121 -9.32 1 98.75 330 LEU B N 1
ATOM 6566 C CA . LEU B 1 330 ? -6.367 -5.34 -9.375 1 98.75 330 LEU B CA 1
ATOM 6567 C C . LEU B 1 330 ? -7.242 -6.578 -9.211 1 98.75 330 LEU B C 1
ATOM 6569 O O . LEU B 1 330 ? -7.031 -7.586 -9.891 1 98.75 330 LEU B O 1
ATOM 6573 N N . VAL B 1 331 ? -8.234 -6.504 -8.305 1 98.75 331 VAL B N 1
ATOM 6574 C CA . VAL B 1 331 ? -9.141 -7.629 -8.109 1 98.75 331 VAL B CA 1
ATOM 6575 C C . VAL B 1 331 ? -9.969 -7.859 -9.367 1 98.75 331 VAL B C 1
ATOM 6577 O O . VAL B 1 331 ? -10.273 -9 -9.719 1 98.75 331 VAL B O 1
ATOM 6580 N N . GLN B 1 332 ? -10.328 -6.789 -10.023 1 98.69 332 GLN B N 1
ATOM 6581 C CA . GLN B 1 332 ? -11.094 -6.926 -11.258 1 98.69 332 GLN B CA 1
ATOM 6582 C C . GLN B 1 332 ? -10.297 -7.691 -12.312 1 98.69 332 GLN B C 1
ATOM 6584 O O . GLN B 1 332 ? -10.859 -8.469 -13.078 1 98.69 332 GLN B O 1
ATOM 6589 N N . ILE B 1 333 ? -9 -7.473 -12.383 1 98.69 333 ILE B N 1
ATOM 6590 C CA . ILE B 1 333 ? -8.164 -8.266 -13.273 1 98.69 333 ILE B CA 1
ATOM 6591 C C . ILE B 1 333 ? -8.211 -9.734 -12.852 1 98.69 333 ILE B C 1
ATOM 6593 O O . ILE B 1 333 ? -8.391 -10.617 -13.695 1 98.69 333 ILE B O 1
ATOM 6597 N N . GLN B 1 334 ? -8.125 -9.984 -11.555 1 98.25 334 GLN B N 1
ATOM 6598 C CA . GLN B 1 334 ? -8.188 -11.344 -11.023 1 98.25 334 GLN B CA 1
ATOM 6599 C C . GLN B 1 334 ? -9.492 -12.031 -11.414 1 98.25 334 GLN B C 1
ATOM 6601 O O . GLN B 1 334 ? -9.484 -13.188 -11.852 1 98.25 334 GLN B O 1
ATOM 6606 N N . ILE B 1 335 ? -10.578 -11.32 -11.312 1 98.38 335 ILE B N 1
ATOM 6607 C CA . ILE B 1 335 ? -11.898 -11.906 -11.531 1 98.38 335 ILE B CA 1
ATOM 6608 C C . ILE B 1 335 ? -12.094 -12.188 -13.023 1 98.38 335 ILE B C 1
ATOM 6610 O O . ILE B 1 335 ? -12.82 -13.109 -13.398 1 98.38 335 ILE B O 1
ATOM 6614 N N . ASN B 1 336 ? -11.391 -11.477 -13.898 1 98.56 336 ASN B N 1
ATOM 6615 C CA . ASN B 1 336 ? -11.633 -11.555 -15.336 1 98.56 336 ASN B CA 1
ATOM 6616 C C . ASN B 1 336 ? -10.477 -12.227 -16.062 1 98.56 336 ASN B C 1
ATOM 6618 O O . ASN B 1 336 ? -10.258 -11.992 -17.25 1 98.56 336 ASN B O 1
ATOM 6622 N N . SER B 1 337 ? -9.703 -13.008 -15.391 1 98.12 337 SER B N 1
ATOM 6623 C CA . SER B 1 337 ? -8.562 -13.688 -16 1 98.12 337 SER B CA 1
ATOM 6624 C C . SER B 1 337 ? -8.453 -15.133 -15.523 1 98.12 337 SER B C 1
ATOM 6626 O O . SER B 1 337 ? -9.195 -15.555 -14.633 1 98.12 337 SER B O 1
ATOM 6628 N N . SER B 1 338 ? -7.613 -15.883 -16.172 1 97.19 338 SER B N 1
ATOM 6629 C CA . SER B 1 338 ? -7.332 -17.25 -15.758 1 97.19 338 SER B CA 1
ATOM 6630 C C . SER B 1 338 ? -6.102 -17.312 -14.859 1 97.19 338 SER B C 1
ATOM 6632 O O . SER B 1 338 ? -5.023 -16.859 -15.242 1 97.19 338 SER B O 1
ATOM 6634 N N . ASP B 1 339 ? -6.25 -17.797 -13.727 1 97.38 339 ASP B N 1
ATOM 6635 C CA . ASP B 1 339 ? -5.125 -18 -12.812 1 97.38 339 ASP B CA 1
ATOM 6636 C C . ASP B 1 339 ? -4.699 -19.469 -12.789 1 97.38 339 ASP B C 1
ATOM 6638 O O . ASP B 1 339 ? -4.125 -19.922 -11.797 1 97.38 339 ASP B O 1
ATOM 6642 N N . ASP B 1 340 ? -4.906 -20.203 -13.875 1 96.31 340 ASP B N 1
ATOM 6643 C CA . ASP B 1 340 ? -4.719 -21.656 -13.953 1 96.31 340 ASP B CA 1
ATOM 6644 C C . ASP B 1 340 ? -3.283 -22 -14.344 1 96.31 340 ASP B C 1
ATOM 6646 O O . ASP B 1 340 ? -2.594 -21.188 -14.969 1 96.31 340 ASP B O 1
ATOM 6650 N N . ASN B 1 341 ? -2.92 -23.156 -13.945 1 94.19 341 ASN B N 1
ATOM 6651 C CA . ASN B 1 341 ? -1.698 -23.844 -14.359 1 94.19 341 ASN B CA 1
ATOM 6652 C C . ASN B 1 341 ? -1.954 -25.312 -14.68 1 94.19 341 ASN B C 1
ATOM 6654 O O . ASN B 1 341 ? -2.406 -26.062 -13.812 1 94.19 341 ASN B O 1
ATOM 6658 N N . PRO B 1 342 ? -1.645 -25.75 -15.875 1 94.69 342 PRO B N 1
ATOM 6659 C CA . PRO B 1 342 ? -1.288 -24.891 -17 1 94.69 342 PRO B CA 1
ATOM 6660 C C . PRO B 1 342 ? -2.443 -24 -17.469 1 94.69 342 PRO B C 1
ATOM 6662 O O . PRO B 1 342 ? -3.598 -24.25 -17.109 1 94.69 342 PRO B O 1
ATOM 6665 N N . GLY B 1 343 ? -2.064 -22.969 -18.188 1 96.38 343 GLY B N 1
ATOM 6666 C CA . GLY B 1 343 ? -3.045 -22.125 -18.844 1 96.38 343 GLY B CA 1
ATOM 6667 C C . GLY B 1 343 ? -3.223 -22.438 -20.312 1 96.38 343 GLY B C 1
ATOM 6668 O O . GLY B 1 343 ? -2.248 -22.734 -21.016 1 96.38 343 GLY B O 1
ATOM 6669 N N . ILE B 1 344 ? -4.453 -22.406 -20.75 1 97.88 344 ILE B N 1
ATOM 6670 C CA . ILE B 1 344 ? -4.762 -22.672 -22.156 1 97.88 344 ILE B CA 1
ATOM 6671 C C . ILE B 1 344 ? -4.973 -21.359 -22.891 1 97.88 344 ILE B C 1
ATOM 6673 O O . ILE B 1 344 ? -5.707 -20.484 -22.422 1 97.88 344 ILE B O 1
ATOM 6677 N N . VAL B 1 345 ? -4.328 -21.172 -23.984 1 97.56 345 VAL B N 1
ATOM 6678 C CA . VAL B 1 345 ? -4.516 -20.016 -24.844 1 97.56 345 VAL B CA 1
ATOM 6679 C C . VAL B 1 345 ? -5 -20.469 -26.219 1 97.56 345 VAL B C 1
ATOM 6681 O O . VAL B 1 345 ? -4.336 -21.266 -26.891 1 97.56 345 VAL B O 1
ATOM 6684 N N . VAL B 1 346 ? -6.137 -19.922 -26.578 1 97.56 346 VAL B N 1
ATOM 6685 C CA . VAL B 1 346 ? -6.766 -20.344 -27.844 1 97.56 346 VAL B CA 1
ATOM 6686 C C . VAL B 1 346 ? -6.273 -19.453 -28.969 1 97.56 346 VAL B C 1
ATOM 6688 O O . VAL B 1 346 ? -6.137 -18.234 -28.812 1 97.56 346 VAL B O 1
ATOM 6691 N N . GLY B 1 347 ? -5.949 -20 -30.016 1 96.88 347 GLY B N 1
ATOM 6692 C CA . GLY B 1 347 ? -5.758 -19.297 -31.281 1 96.88 347 GLY B CA 1
ATOM 6693 C C . GLY B 1 347 ? -4.426 -18.578 -31.375 1 96.88 347 GLY B C 1
ATOM 6694 O O . GLY B 1 347 ? -4.277 -17.625 -32.156 1 96.88 347 GLY B O 1
ATOM 6695 N N . VAL B 1 348 ? -3.418 -19.062 -30.594 1 96.81 348 VAL B N 1
ATOM 6696 C CA . VAL B 1 348 ? -2.117 -18.391 -30.641 1 96.81 348 VAL B CA 1
ATOM 6697 C C . VAL B 1 348 ? -1.097 -19.312 -31.312 1 96.81 348 VAL B C 1
ATOM 6699 O O . VAL B 1 348 ? -1.312 -20.516 -31.422 1 96.81 348 VAL B O 1
ATOM 6702 N N . GLU B 1 349 ? -0.004 -18.703 -31.781 1 95.88 349 GLU B N 1
ATOM 6703 C CA . GLU B 1 349 ? 1.146 -19.375 -32.375 1 95.88 349 GLU B CA 1
ATOM 6704 C C . GLU B 1 349 ? 2.441 -18.984 -31.672 1 95.88 349 GLU B C 1
ATOM 6706 O O . GLU B 1 349 ? 2.521 -17.922 -31.062 1 95.88 349 GLU B O 1
ATOM 6711 N N . PRO B 1 350 ? 3.373 -19.906 -31.734 1 93.75 350 PRO B N 1
ATOM 6712 C CA . PRO B 1 350 ? 4.648 -19.547 -31.109 1 93.75 350 PRO B CA 1
ATOM 6713 C C . PRO B 1 350 ? 5.258 -18.281 -31.719 1 93.75 350 PRO B C 1
ATOM 6715 O O . PRO B 1 350 ? 5.168 -18.062 -32.938 1 93.75 350 PRO B O 1
ATOM 6718 N N . LYS B 1 351 ? 5.945 -17.5 -30.953 1 88.56 351 LYS B N 1
ATOM 6719 C CA . LYS B 1 351 ? 6.551 -16.234 -31.375 1 88.56 351 LYS B CA 1
ATOM 6720 C C . LYS B 1 351 ? 8.062 -16.375 -31.531 1 88.56 351 LYS B C 1
ATOM 6722 O O . LYS B 1 351 ? 8.758 -15.406 -31.844 1 88.56 351 LYS B O 1
ATOM 6727 N N . SER B 1 352 ? 8.461 -17.562 -31.219 1 92.81 352 SER B N 1
ATOM 6728 C CA . SER B 1 352 ? 9.883 -17.875 -31.281 1 92.81 352 SER B CA 1
ATOM 6729 C C . SER B 1 352 ? 10.109 -19.312 -31.734 1 92.81 352 SER B C 1
ATOM 6731 O O . SER B 1 352 ? 9.266 -20.188 -31.516 1 92.81 352 SER B O 1
ATOM 6733 N N . ASP B 1 353 ? 11.297 -19.516 -32.344 1 93.44 353 ASP B N 1
ATOM 6734 C CA . ASP B 1 353 ? 11.625 -20.859 -32.812 1 93.44 353 ASP B CA 1
ATOM 6735 C C . ASP B 1 353 ? 12.453 -21.625 -31.781 1 93.44 353 ASP B C 1
ATOM 6737 O O . ASP B 1 353 ? 12.75 -22.797 -31.953 1 93.44 353 ASP B O 1
ATOM 6741 N N . LEU B 1 354 ? 12.734 -20.938 -30.734 1 93.94 354 LEU B N 1
ATOM 6742 C CA . LEU B 1 354 ? 13.469 -21.594 -29.656 1 93.94 354 LEU B CA 1
ATOM 6743 C C . LEU B 1 354 ? 12.641 -22.719 -29.031 1 93.94 354 LEU B C 1
ATOM 6745 O O . LEU B 1 354 ? 11.43 -22.562 -28.859 1 93.94 354 LEU B O 1
ATOM 6749 N N . PHE B 1 355 ? 13.305 -23.781 -28.625 1 93.5 355 PHE B N 1
ATOM 6750 C CA . PHE B 1 355 ? 12.625 -25 -28.203 1 93.5 355 PHE B CA 1
ATOM 6751 C C . PHE B 1 355 ? 11.664 -24.719 -27.047 1 93.5 355 PHE B C 1
ATOM 6753 O O . PHE B 1 355 ? 10.484 -25.047 -27.125 1 93.5 355 PHE B O 1
ATOM 6760 N N . GLN B 1 356 ? 12.164 -24.109 -26 1 92.31 356 GLN B N 1
ATOM 6761 C CA . GLN B 1 356 ? 11.367 -23.906 -24.797 1 92.31 356 GLN B CA 1
ATOM 6762 C C . GLN B 1 356 ? 10.242 -22.906 -25.062 1 92.31 356 GLN B C 1
ATOM 6764 O O . GLN B 1 356 ? 9.18 -22.984 -24.422 1 92.31 356 GLN B O 1
ATOM 6769 N N . ALA B 1 357 ? 10.414 -22 -26 1 93.38 357 ALA B N 1
ATOM 6770 C CA . ALA B 1 357 ? 9.406 -20.984 -26.328 1 93.38 357 ALA B CA 1
ATOM 6771 C C . ALA B 1 357 ? 8.281 -21.594 -27.172 1 93.38 357 ALA B C 1
ATOM 6773 O O . ALA B 1 357 ? 7.188 -21.031 -27.25 1 93.38 357 ALA B O 1
ATOM 6774 N N . ARG B 1 358 ? 8.516 -22.75 -27.734 1 93.81 358 ARG B N 1
ATOM 6775 C CA . ARG B 1 358 ? 7.562 -23.312 -28.672 1 93.81 358 ARG B CA 1
ATOM 6776 C C . ARG B 1 358 ? 6.895 -24.562 -28.109 1 93.81 358 ARG B C 1
ATOM 6778 O O . ARG B 1 358 ? 5.809 -24.953 -28.547 1 93.81 358 ARG B O 1
ATOM 6785 N N . ARG B 1 359 ? 7.473 -25.109 -27.172 1 90.69 359 ARG B N 1
ATOM 6786 C CA . ARG B 1 359 ? 7.141 -26.484 -26.766 1 90.69 359 ARG B CA 1
ATOM 6787 C C . ARG B 1 359 ? 5.699 -26.562 -26.266 1 90.69 359 ARG B C 1
ATOM 6789 O O . ARG B 1 359 ? 5.07 -27.625 -26.344 1 90.69 359 ARG B O 1
ATOM 6796 N N . GLY B 1 360 ? 5.105 -25.516 -25.812 1 92.88 360 GLY B N 1
ATOM 6797 C CA . GLY B 1 360 ? 3.756 -25.562 -25.281 1 92.88 360 GLY B CA 1
ATOM 6798 C C . GLY B 1 360 ? 2.693 -25.234 -26.312 1 92.88 360 GLY B C 1
ATOM 6799 O O . GLY B 1 360 ? 1.498 -25.266 -26.016 1 92.88 360 GLY B O 1
ATOM 6800 N N . TYR B 1 361 ? 3.084 -24.984 -27.516 1 95.88 361 TYR B N 1
ATOM 6801 C CA . TYR B 1 361 ? 2.154 -24.609 -28.578 1 95.88 361 TYR B CA 1
ATOM 6802 C C . TYR B 1 361 ? 1.729 -25.812 -29.406 1 95.88 361 TYR B C 1
ATOM 6804 O O . TYR B 1 361 ? 2.545 -26.688 -29.703 1 95.88 361 TYR B O 1
ATOM 6812 N N . VAL B 1 362 ? 0.476 -25.922 -29.688 1 95.44 362 VAL B N 1
ATOM 6813 C CA . VAL B 1 362 ? -0.14 -26.984 -30.469 1 95.44 362 VAL B CA 1
ATOM 6814 C C . VAL B 1 362 ? -1.079 -26.375 -31.516 1 95.44 362 VAL B C 1
ATOM 6816 O O . VAL B 1 362 ? -1.24 -25.156 -31.578 1 95.44 362 VAL B O 1
ATOM 6819 N N . GLU B 1 363 ? -1.605 -27.281 -32.344 1 94.19 363 GLU B N 1
ATOM 6820 C CA . GLU B 1 363 ? -2.588 -26.797 -33.312 1 94.19 363 GLU B CA 1
ATOM 6821 C C . GLU B 1 363 ? -3.789 -26.172 -32.625 1 94.19 363 GLU B C 1
ATOM 6823 O O . GLU B 1 363 ? -4.371 -26.781 -31.719 1 94.19 363 GLU B O 1
ATOM 6828 N N . GLY B 1 364 ? -4.027 -24.969 -32.969 1 95.44 364 GLY B N 1
ATOM 6829 C CA . GLY B 1 364 ? -5.215 -24.297 -32.438 1 95.44 364 GLY B CA 1
ATOM 6830 C C . GLY B 1 364 ? -4.941 -23.438 -31.234 1 95.44 364 GLY B C 1
ATOM 6831 O O . GLY B 1 364 ? -5.805 -22.672 -30.797 1 95.44 364 GLY B O 1
ATOM 6832 N N . GLY B 1 365 ? -3.707 -23.594 -30.609 1 97.81 365 GLY B N 1
ATOM 6833 C CA . GLY B 1 365 ? -3.416 -22.781 -29.438 1 97.81 365 GLY B CA 1
ATOM 6834 C C . GLY B 1 365 ? -2.189 -23.25 -28.672 1 97.81 365 GLY B C 1
ATOM 6835 O O . GLY B 1 365 ? -1.172 -23.594 -29.281 1 97.81 365 GLY B O 1
ATOM 6836 N N . ALA B 1 366 ? -2.285 -23.125 -27.375 1 97.19 366 ALA B N 1
ATOM 6837 C CA . ALA B 1 366 ? -1.146 -23.5 -26.531 1 97.19 366 ALA B CA 1
ATOM 6838 C C . ALA B 1 366 ? -1.606 -23.984 -25.156 1 97.19 366 ALA B C 1
ATOM 6840 O O . ALA B 1 366 ? -2.631 -23.516 -24.656 1 97.19 366 ALA B O 1
ATOM 6841 N N . VAL B 1 367 ? -0.975 -24.938 -24.578 1 96.31 367 VAL B N 1
ATOM 6842 C CA . VAL B 1 367 ? -1.05 -25.391 -23.188 1 96.31 367 VAL B CA 1
ATOM 6843 C C . VAL B 1 367 ? 0.245 -25.031 -22.469 1 96.31 367 VAL B C 1
ATOM 6845 O O . VAL B 1 367 ? 1.259 -25.719 -22.625 1 96.31 367 VAL B O 1
ATOM 6848 N N . LEU B 1 368 ? 0.203 -24.016 -21.609 1 94.94 368 LEU B N 1
ATOM 6849 C CA . LEU B 1 368 ? 1.438 -23.406 -21.125 1 94.94 368 LEU B CA 1
ATOM 6850 C C . LEU B 1 368 ? 1.538 -23.531 -19.594 1 94.94 368 LEU B C 1
ATOM 6852 O O . LEU B 1 368 ? 0.631 -23.109 -18.875 1 94.94 368 LEU B O 1
ATOM 6856 N N . PRO B 1 369 ? 2.684 -24.141 -19.109 1 93.88 369 PRO B N 1
ATOM 6857 C CA . PRO B 1 369 ? 2.945 -24.016 -17.672 1 93.88 369 PRO B CA 1
ATOM 6858 C C . PRO B 1 369 ? 3.084 -22.562 -17.219 1 93.88 369 PRO B C 1
ATOM 6860 O O . PRO B 1 369 ? 3.742 -21.766 -17.875 1 93.88 369 PRO B O 1
ATOM 6863 N N . THR B 1 370 ? 2.424 -22.188 -16.125 1 95.56 370 THR B N 1
ATOM 6864 C CA . THR B 1 370 ? 2.391 -20.797 -15.672 1 95.56 370 THR B CA 1
ATOM 6865 C C . THR B 1 370 ? 2.693 -20.719 -14.18 1 95.56 370 THR B C 1
ATOM 6867 O O . THR B 1 370 ? 2.984 -21.719 -13.539 1 95.56 370 THR B O 1
ATOM 6870 N N . ALA B 1 371 ? 2.695 -19.5 -13.609 1 96.69 371 ALA B N 1
ATOM 6871 C CA . ALA B 1 371 ? 2.631 -19.188 -12.188 1 96.69 371 ALA B CA 1
ATOM 6872 C C . ALA B 1 371 ? 1.466 -18.25 -11.883 1 96.69 371 ALA B C 1
ATOM 6874 O O . ALA B 1 371 ? 1.53 -17.453 -10.945 1 96.69 371 ALA B O 1
ATOM 6875 N N . ASN B 1 372 ? 0.405 -18.391 -12.68 1 97.38 372 ASN B N 1
ATOM 6876 C CA . ASN B 1 372 ? -0.671 -17.406 -12.664 1 97.38 372 ASN B CA 1
ATOM 6877 C C . ASN B 1 372 ? -1.567 -17.578 -11.445 1 97.38 372 ASN B C 1
ATOM 6879 O O . ASN B 1 372 ? -2.408 -16.719 -11.164 1 97.38 372 ASN B O 1
ATOM 6883 N N . PHE B 1 373 ? -1.36 -18.594 -10.633 1 97.31 373 PHE B N 1
ATOM 6884 C CA . PHE B 1 373 ? -2.088 -18.766 -9.383 1 97.31 373 PHE B CA 1
ATOM 6885 C C . PHE B 1 373 ? -1.604 -17.766 -8.336 1 97.31 373 PHE B C 1
ATOM 6887 O O . PHE B 1 373 ? -2.188 -17.656 -7.254 1 97.31 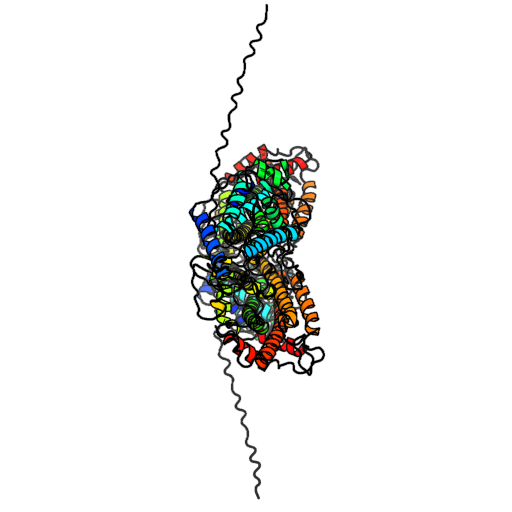373 PHE B O 1
ATOM 6894 N N . GLU B 1 374 ? -0.5 -16.984 -8.578 1 98.12 374 GLU B N 1
ATOM 6895 C CA . GLU B 1 374 ? 0.105 -16.047 -7.641 1 98.12 374 GLU B CA 1
ATOM 6896 C C . GLU B 1 374 ? -0.772 -14.82 -7.449 1 98.12 374 GLU B C 1
ATOM 6898 O O . GLU B 1 374 ? -0.933 -14.016 -8.375 1 98.12 374 GLU B O 1
ATOM 6903 N N . PRO B 1 375 ? -1.303 -14.586 -6.246 1 98.31 375 PRO B N 1
ATOM 6904 C CA . PRO B 1 375 ? -2.211 -13.461 -6.039 1 98.31 375 PRO B CA 1
ATOM 6905 C C . PRO B 1 375 ? -1.507 -12.227 -5.465 1 98.31 375 PRO B C 1
ATOM 6907 O O . PRO B 1 375 ? -2.162 -11.25 -5.109 1 98.31 375 PRO B O 1
ATOM 6910 N N . LEU B 1 376 ? -0.26 -12.148 -5.426 1 98.5 376 LEU B N 1
ATOM 6911 C CA . LEU B 1 376 ? 0.537 -11.195 -4.656 1 98.5 376 LEU B CA 1
ATOM 6912 C C . LEU B 1 376 ? 0.171 -9.758 -5.02 1 98.5 376 LEU B C 1
ATOM 6914 O O . LEU B 1 376 ? 0.024 -8.914 -4.137 1 98.5 376 LEU B O 1
ATOM 6918 N N . PRO B 1 377 ? -0.07 -9.414 -6.363 1 98.38 377 PRO B N 1
ATOM 6919 C CA . PRO B 1 377 ? -0.322 -8.016 -6.695 1 98.38 377 PRO B CA 1
ATOM 6920 C C . PRO B 1 377 ? -1.525 -7.438 -5.953 1 98.38 377 PRO B C 1
ATOM 6922 O O . PRO B 1 377 ? -1.463 -6.312 -5.449 1 98.38 377 PRO B O 1
ATOM 6925 N N . TRP B 1 378 ? -2.578 -8.188 -5.824 1 98.56 378 TRP B N 1
ATOM 6926 C CA . TRP B 1 378 ? -3.764 -7.609 -5.203 1 98.56 378 TRP B CA 1
ATOM 6927 C C . TRP B 1 378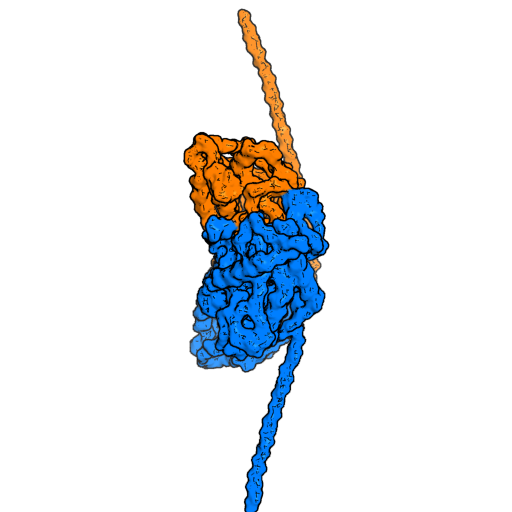 ? -3.795 -7.902 -3.707 1 98.56 378 TRP B C 1
ATOM 6929 O O . TRP B 1 378 ? -4.496 -7.223 -2.951 1 98.56 378 TRP B O 1
ATOM 6939 N N . ILE B 1 379 ? -3.008 -8.844 -3.211 1 98.75 379 ILE B N 1
ATOM 6940 C CA . ILE B 1 379 ? -2.932 -9.117 -1.78 1 98.75 379 ILE B CA 1
ATOM 6941 C C . ILE B 1 379 ? -2.133 -8.016 -1.086 1 98.75 379 ILE B C 1
ATOM 6943 O O . ILE B 1 379 ? -2.479 -7.594 0.019 1 98.75 379 ILE B O 1
ATOM 6947 N N . ILE B 1 380 ? -1.057 -7.512 -1.726 1 98.44 380 ILE B N 1
ATOM 6948 C CA . ILE B 1 380 ? -0.289 -6.387 -1.199 1 98.44 380 ILE B CA 1
ATOM 6949 C C . ILE B 1 380 ? -1.186 -5.156 -1.088 1 98.44 380 ILE B C 1
ATOM 6951 O O . ILE B 1 380 ? -1.093 -4.398 -0.118 1 98.44 380 ILE B O 1
ATOM 6955 N N . ALA B 1 381 ? -2.021 -4.938 -2.08 1 98.69 381 ALA B N 1
ATOM 6956 C CA . ALA B 1 381 ? -2.949 -3.811 -2.072 1 98.69 381 ALA B CA 1
ATOM 6957 C C . ALA B 1 381 ? -3.936 -3.918 -0.913 1 98.69 381 ALA B C 1
ATOM 6959 O O . ALA B 1 381 ? -4.266 -2.916 -0.274 1 98.69 381 ALA B O 1
ATOM 6960 N N . PHE B 1 382 ? -4.391 -5.129 -0.621 1 98.81 382 PHE B N 1
ATOM 6961 C CA . PHE B 1 382 ? -5.285 -5.34 0.51 1 98.81 382 PHE B CA 1
ATOM 6962 C C . PHE B 1 382 ? -4.578 -5.035 1.825 1 98.81 382 PHE B C 1
ATOM 6964 O O . PHE B 1 382 ? -5.176 -4.461 2.74 1 98.81 382 PHE B O 1
ATOM 6971 N N . GLU B 1 383 ? -3.367 -5.418 1.937 1 98.75 383 GLU B N 1
ATOM 6972 C CA . GLU B 1 383 ? -2.658 -5.137 3.182 1 98.75 383 GLU B CA 1
ATOM 6973 C C . GLU B 1 383 ? -2.422 -3.639 3.355 1 98.75 383 GLU B C 1
ATOM 6975 O O . GLU B 1 383 ? -2.477 -3.121 4.473 1 98.75 383 GLU B O 1
ATOM 6980 N N . GLU B 1 384 ? -2.148 -2.926 2.262 1 98.81 384 GLU B N 1
ATOM 6981 C CA . GLU B 1 384 ? -2.105 -1.469 2.344 1 98.81 384 GLU B CA 1
ATOM 6982 C C . GLU B 1 384 ? -3.443 -0.903 2.812 1 98.81 384 GLU B C 1
ATOM 6984 O O . GLU B 1 384 ? -3.482 0.007 3.643 1 98.81 384 GLU B O 1
ATOM 6989 N N . LEU B 1 385 ? -4.535 -1.438 2.229 1 98.88 385 LEU B N 1
ATOM 6990 C CA . LEU B 1 385 ? -5.867 -1.004 2.633 1 98.88 385 LEU B CA 1
ATOM 6991 C C . LEU B 1 385 ? -6.078 -1.22 4.125 1 98.88 385 LEU B C 1
ATOM 6993 O O . LEU B 1 385 ? -6.719 -0.4 4.793 1 98.88 385 LEU B O 1
ATOM 6997 N N . GLY B 1 386 ? -5.547 -2.348 4.652 1 98.88 386 GLY B N 1
ATOM 6998 C CA . GLY B 1 386 ? -5.613 -2.594 6.086 1 98.88 386 GLY B CA 1
ATOM 6999 C C . GLY B 1 386 ? -4.938 -1.513 6.906 1 98.88 386 GLY B C 1
ATOM 7000 O O . GLY B 1 386 ? -5.461 -1.096 7.941 1 98.88 386 GLY B O 1
ATOM 7001 N N . ILE B 1 387 ? -3.836 -1.02 6.426 1 98.81 387 ILE B N 1
ATOM 7002 C CA . ILE B 1 387 ? -3.109 0.058 7.09 1 98.81 387 ILE B CA 1
ATOM 7003 C C . ILE B 1 387 ? -3.951 1.332 7.078 1 98.81 387 ILE B C 1
ATOM 7005 O O . ILE B 1 387 ? -4.074 2.014 8.102 1 98.81 387 ILE B O 1
ATOM 7009 N N . VAL B 1 388 ? -4.562 1.632 5.973 1 98.88 388 VAL B N 1
ATOM 7010 C CA . VAL B 1 388 ? -5.398 2.818 5.812 1 98.88 388 VAL B CA 1
ATOM 7011 C C . VAL B 1 388 ? -6.594 2.742 6.758 1 98.88 388 VAL B C 1
ATOM 7013 O O . VAL B 1 388 ? -6.953 3.736 7.395 1 98.88 388 VAL B O 1
ATOM 7016 N N . LEU B 1 389 ? -7.176 1.524 6.848 1 98.88 389 LEU B N 1
ATOM 7017 C CA . LEU B 1 389 ? -8.344 1.346 7.707 1 98.88 389 LEU B CA 1
ATOM 7018 C C . LEU B 1 389 ? -7.969 1.548 9.172 1 98.88 389 LEU B C 1
ATOM 7020 O O . LEU B 1 389 ? -8.773 2.047 9.961 1 98.88 389 LEU B O 1
ATOM 7024 N N . ALA B 1 390 ? -6.781 1.178 9.547 1 98.81 390 ALA B N 1
ATOM 7025 C CA . ALA B 1 390 ? -6.309 1.424 10.906 1 98.81 390 ALA B CA 1
ATOM 7026 C C . ALA B 1 390 ? -6.188 2.92 11.18 1 98.81 390 ALA B C 1
ATOM 7028 O O . ALA B 1 390 ? -6.605 3.398 12.234 1 98.81 390 ALA B O 1
ATOM 7029 N N . HIS B 1 391 ? -5.625 3.688 10.234 1 98.81 391 HIS B N 1
ATOM 7030 C CA . HIS B 1 391 ? -5.59 5.141 10.352 1 98.81 391 HIS B CA 1
ATOM 7031 C C . HIS B 1 391 ? -6.996 5.719 10.453 1 98.81 391 HIS B C 1
ATOM 7033 O O . HIS B 1 391 ? -7.242 6.629 11.25 1 98.81 391 HIS B O 1
ATOM 7039 N N . HIS B 1 392 ? -7.875 5.184 9.625 1 98.69 392 HIS B N 1
ATOM 7040 C CA . HIS B 1 392 ? -9.25 5.672 9.562 1 98.69 392 HIS B CA 1
ATOM 7041 C C . HIS B 1 392 ? -9.953 5.539 10.906 1 98.69 392 HIS B C 1
ATOM 7043 O O . HIS B 1 392 ? -10.555 6.496 11.391 1 98.69 392 HIS B O 1
ATOM 7049 N N . THR B 1 393 ? -9.836 4.391 11.555 1 98.44 393 THR B N 1
ATOM 7050 C CA . THR B 1 393 ? -10.547 4.164 12.805 1 98.44 393 THR B CA 1
ATOM 7051 C C . THR B 1 393 ? -9.867 4.895 13.961 1 98.44 393 THR B C 1
ATOM 7053 O O . THR B 1 393 ? -10.531 5.332 14.906 1 98.44 393 THR B O 1
ATOM 7056 N N . THR B 1 394 ? -8.547 5.086 13.859 1 98 394 THR B N 1
ATOM 7057 C CA . THR B 1 394 ? -7.852 5.895 14.852 1 98 394 THR B CA 1
ATOM 7058 C C . THR B 1 394 ? -8.32 7.344 14.789 1 98 394 THR B C 1
ATOM 7060 O O . THR B 1 394 ? -8.633 7.945 15.82 1 98 394 THR B O 1
ATOM 7063 N N . ALA B 1 395 ? -8.391 7.875 13.625 1 98.56 395 ALA B N 1
ATOM 7064 C CA . ALA B 1 395 ? -8.828 9.258 13.445 1 98.56 395 ALA B CA 1
ATOM 7065 C C . ALA B 1 395 ? -10.281 9.43 13.883 1 98.56 395 ALA B C 1
ATOM 7067 O O . ALA B 1 395 ? -10.625 10.414 14.547 1 98.56 395 ALA B O 1
ATOM 7068 N N . SER B 1 396 ? -11.109 8.461 13.477 1 98.69 396 SER B N 1
ATOM 7069 C CA . SER B 1 396 ? -12.516 8.5 13.875 1 98.69 396 SER B CA 1
ATOM 7070 C C . SER B 1 396 ? -12.656 8.484 15.398 1 98.69 396 SER B C 1
ATOM 7072 O O . SER B 1 396 ? -13.453 9.242 15.953 1 98.69 396 SER B O 1
ATOM 7074 N N . SER B 1 397 ? -11.922 7.66 16.062 1 98.38 397 SER B N 1
ATOM 7075 C CA . SER B 1 397 ? -11.961 7.566 17.516 1 98.38 397 SER B CA 1
ATOM 7076 C C . SER B 1 397 ? -11.531 8.883 18.172 1 98.38 397 SER B C 1
ATOM 7078 O O . SER B 1 397 ? -12.133 9.328 19.141 1 98.38 397 SER B O 1
ATOM 7080 N N . GLU B 1 398 ? -10.531 9.461 17.625 1 98.31 398 GLU B N 1
ATOM 7081 C CA . GLU B 1 398 ? -10.055 10.734 18.156 1 98.31 398 GLU B CA 1
ATOM 7082 C C . GLU B 1 398 ? -11.086 11.836 17.953 1 98.31 398 GLU B C 1
ATOM 7084 O O . GLU B 1 398 ? -11.242 12.711 18.812 1 98.31 398 GLU B O 1
ATOM 7089 N N . ARG B 1 399 ? -11.758 11.859 16.828 1 98.62 399 ARG B N 1
ATOM 7090 C CA . ARG B 1 399 ? -12.797 12.852 16.609 1 98.62 399 ARG B CA 1
ATOM 7091 C C . ARG B 1 399 ? -13.914 12.719 17.641 1 98.62 399 ARG B C 1
ATOM 7093 O O . ARG B 1 399 ? -14.445 13.727 18.125 1 98.62 399 ARG B O 1
ATOM 7100 N N . VAL B 1 400 ? -14.242 11.492 18.016 1 98.62 400 VAL B N 1
ATOM 7101 C CA . VAL B 1 400 ? -15.242 11.258 19.047 1 98.62 400 VAL B CA 1
ATOM 7102 C C . VAL B 1 400 ? -14.789 11.875 20.359 1 98.62 400 VAL B C 1
ATOM 7104 O O . VAL B 1 400 ? -15.562 12.562 21.031 1 98.62 400 VAL B O 1
ATOM 7107 N N . LEU B 1 401 ? -13.562 11.625 20.719 1 98.19 401 LEU B N 1
ATOM 7108 C CA . LEU B 1 401 ? -13.031 12.18 21.953 1 98.19 401 LEU B CA 1
ATOM 7109 C C . LEU B 1 401 ? -13.07 13.703 21.938 1 98.19 401 LEU B C 1
ATOM 7111 O O . LEU B 1 401 ? -13.344 14.328 22.969 1 98.19 401 LEU B O 1
ATOM 7115 N N . LYS B 1 402 ? -12.828 14.305 20.812 1 98.12 402 LYS B N 1
ATOM 7116 C CA . LYS B 1 402 ? -12.875 15.766 20.703 1 98.12 402 LYS B CA 1
ATOM 7117 C C . LYS B 1 402 ? -14.312 16.281 20.781 1 98.12 402 LYS B C 1
ATOM 7119 O O . LYS B 1 402 ? -14.57 17.344 21.359 1 98.12 402 LYS B O 1
ATOM 7124 N N . LEU B 1 403 ? -15.227 15.594 20.188 1 98.19 403 LEU B N 1
ATOM 7125 C CA . LEU B 1 403 ? -16.625 15.992 20.25 1 98.19 403 LEU B CA 1
ATOM 7126 C C . LEU B 1 403 ? -17.141 15.938 21.688 1 98.19 403 LEU B C 1
ATOM 7128 O O . LEU B 1 403 ? -17.984 16.75 22.094 1 98.19 403 LEU B O 1
ATOM 7132 N N . ASN B 1 404 ? -16.625 15.047 22.484 1 97.69 404 ASN B N 1
ATOM 7133 C CA . ASN B 1 404 ? -17 14.867 23.891 1 97.69 404 ASN B CA 1
ATOM 7134 C C . ASN B 1 404 ? -16.469 16 24.766 1 97.69 404 ASN B C 1
ATOM 7136 O O . ASN B 1 404 ? -16.891 16.156 25.906 1 97.69 404 ASN B O 1
ATOM 7140 N N . ASN B 1 405 ? -15.555 16.781 24.281 1 96.81 405 ASN B N 1
ATOM 7141 C CA . ASN B 1 405 ? -14.766 17.688 25.109 1 96.81 405 ASN B CA 1
ATOM 7142 C C . ASN B 1 405 ? -15.18 19.141 24.891 1 96.81 405 ASN B C 1
ATOM 7144 O O . ASN B 1 405 ? -14.945 19.719 23.812 1 96.81 405 ASN B O 1
ATOM 7148 N N . PRO B 1 406 ? -15.633 19.844 25.984 1 95.81 406 PRO B N 1
ATOM 7149 C CA . PRO B 1 406 ? -16.094 21.234 25.844 1 95.81 406 PRO B CA 1
ATOM 7150 C C . PRO B 1 406 ? -14.977 22.188 25.422 1 95.81 406 PRO B C 1
ATOM 7152 O O . PRO B 1 406 ? -15.242 23.25 24.859 1 95.81 406 PRO B O 1
ATOM 7155 N N . THR B 1 407 ? -13.766 21.781 25.641 1 92.81 407 THR B N 1
ATOM 7156 C CA . THR B 1 407 ? -12.641 22.625 25.234 1 92.81 407 THR B CA 1
ATOM 7157 C C . THR B 1 407 ? -12.625 22.781 23.719 1 92.81 407 THR B C 1
ATOM 7159 O O . THR B 1 407 ? -12.266 23.844 23.203 1 92.81 407 THR B O 1
ATOM 7162 N N . HIS B 1 408 ? -13.07 21.797 23.047 1 93.31 408 HIS B N 1
ATOM 7163 C CA . HIS B 1 408 ? -13.031 21.812 21.578 1 93.31 408 HIS B CA 1
ATOM 7164 C C . HIS B 1 408 ? -14.375 22.219 21 1 93.31 408 HIS B C 1
ATOM 7166 O O . HIS B 1 408 ? -14.43 22.969 20.016 1 93.31 408 HIS B O 1
ATOM 7172 N N . THR B 1 409 ? -15.461 21.828 21.609 1 94.75 409 THR B N 1
ATOM 7173 C CA . THR B 1 409 ? -16.766 22.016 20.984 1 94.75 409 THR B CA 1
ATOM 7174 C C . THR B 1 409 ? -17.469 23.234 21.562 1 94.75 409 THR B C 1
ATOM 7176 O O . THR B 1 409 ? -18.391 23.766 20.938 1 94.75 409 THR B O 1
ATOM 7179 N N . LYS B 1 410 ? -17.172 23.594 22.812 1 95 410 LYS B N 1
ATOM 7180 C CA . LYS B 1 410 ? -17.891 24.594 23.594 1 95 410 LYS B CA 1
ATOM 7181 C C . LYS B 1 410 ? -19.312 24.156 23.875 1 95 410 LYS B C 1
ATOM 7183 O O . LYS B 1 410 ? -20.172 24.969 24.25 1 95 410 LYS B O 1
ATOM 7188 N N . LEU B 1 411 ? -19.625 22.859 23.688 1 96.88 411 LEU B N 1
ATOM 7189 C CA . LEU B 1 411 ? -20.891 22.234 24.078 1 96.88 411 LEU B CA 1
ATOM 7190 C C . LEU B 1 411 ? -20.781 21.562 25.438 1 96.88 411 LEU B C 1
ATOM 7192 O O . LEU B 1 411 ? -19.703 21.547 26.047 1 96.88 411 LEU B O 1
ATOM 7196 N N . ALA B 1 412 ? -21.922 21.078 25.953 1 96.88 412 ALA B N 1
ATOM 7197 C CA . ALA B 1 412 ? -21.922 20.375 27.25 1 96.88 412 ALA B CA 1
ATOM 7198 C C . ALA B 1 412 ? -20.984 19.188 27.219 1 96.88 412 ALA B C 1
ATOM 7200 O O . ALA B 1 412 ? -20.891 18.484 26.219 1 96.88 412 ALA B O 1
ATOM 7201 N N . ARG B 1 413 ? -20.312 19 28.312 1 96.62 413 ARG B N 1
ATOM 7202 C CA . ARG B 1 413 ? -19.375 17.875 28.438 1 96.62 413 ARG B CA 1
ATOM 7203 C C . ARG B 1 413 ? -20.062 16.562 28.062 1 96.62 413 ARG B C 1
ATOM 7205 O O . ARG B 1 413 ? -21.188 16.297 28.484 1 96.62 413 ARG B O 1
ATOM 7212 N N . TYR B 1 414 ? -19.422 15.758 27.172 1 97.94 414 TYR B N 1
ATOM 7213 C CA . TYR B 1 414 ? -19.875 14.461 26.703 1 97.94 414 TYR B CA 1
ATOM 7214 C C . TYR B 1 414 ? -21.219 14.594 25.984 1 97.94 414 TYR B C 1
ATOM 7216 O O . TYR B 1 414 ? -21.984 13.625 25.906 1 97.94 414 TYR B O 1
ATOM 7224 N N . LEU B 1 415 ? -21.562 15.852 25.641 1 98.31 415 LEU B N 1
ATOM 7225 C CA . LEU B 1 415 ? -22.734 16.156 24.828 1 98.31 415 LEU B CA 1
ATOM 7226 C C . LEU B 1 415 ? -24.016 15.836 25.594 1 98.31 415 LEU B C 1
ATOM 7228 O O . LEU B 1 415 ? -24.969 15.32 25 1 98.31 415 LEU B O 1
ATOM 7232 N N . GLY B 1 416 ? -24 16.047 26.844 1 97.69 416 GLY B N 1
ATOM 7233 C CA . GLY B 1 416 ? -25.141 15.781 27.703 1 97.69 416 GLY B CA 1
ATOM 7234 C C . GLY B 1 416 ? -26.156 16.906 27.719 1 97.69 416 GLY B C 1
ATOM 7235 O O . GLY B 1 416 ? -25.969 17.922 27.047 1 97.69 416 GLY B O 1
ATOM 7236 N N . THR B 1 417 ? -27.297 16.609 28.344 1 97.25 417 THR B N 1
ATOM 7237 C CA . THR B 1 417 ? -28.359 17.562 28.656 1 97.25 417 THR B CA 1
ATOM 7238 C C . THR B 1 417 ? -28.516 17.719 30.172 1 97.25 417 THR B C 1
ATOM 7240 O O . THR B 1 417 ? -27.766 17.125 30.938 1 97.25 417 THR B O 1
ATOM 7243 N N . GLU B 1 418 ? -29.469 18.531 30.469 1 96.5 418 GLU B N 1
ATOM 7244 C CA . GLU B 1 418 ? -29.766 18.703 31.891 1 96.5 418 GLU B CA 1
ATOM 7245 C C . GLU B 1 418 ? -30.297 17.406 32.5 1 96.5 418 GLU B C 1
ATOM 7247 O O . GLU B 1 418 ? -30.25 17.234 33.719 1 96.5 418 GLU B O 1
ATOM 7252 N N . ASN B 1 419 ? -30.656 16.484 31.703 1 97.25 419 ASN B N 1
ATOM 7253 C CA . ASN B 1 419 ? -31.281 15.25 32.188 1 97.25 419 ASN B CA 1
ATOM 7254 C C . ASN B 1 419 ? -30.312 14.078 32.156 1 97.25 419 ASN B C 1
ATOM 7256 O O . ASN B 1 419 ? -30.672 12.953 32.531 1 97.25 419 ASN B O 1
ATOM 7260 N N . THR B 1 420 ? -29.047 14.336 31.688 1 96.62 420 THR B N 1
ATOM 7261 C CA . THR B 1 420 ? -28.094 13.242 31.609 1 96.62 420 THR B CA 1
ATOM 7262 C C . THR B 1 420 ? -27.125 13.289 32.781 1 96.62 420 THR B C 1
ATOM 7264 O O . THR B 1 420 ? -26.828 14.367 33.312 1 96.62 420 THR B O 1
ATOM 7267 N N . HIS B 1 421 ? -26.688 12.102 33.219 1 95.31 421 HIS B N 1
ATOM 7268 C CA . HIS B 1 421 ? -25.656 12 34.219 1 95.31 421 HIS B CA 1
ATOM 7269 C C . HIS B 1 421 ? -24.297 11.672 33.625 1 95.31 421 HIS B C 1
ATOM 7271 O O . HIS B 1 421 ? -23.266 12.188 34.062 1 95.31 421 HIS B O 1
ATOM 7277 N N . HIS B 1 422 ? -24.281 10.773 32.656 1 95.44 422 HIS B N 1
ATOM 7278 C CA . HIS B 1 422 ? -23.016 10.344 32.062 1 95.44 422 HIS B CA 1
ATOM 7279 C C . HIS B 1 422 ? -22.953 10.711 30.562 1 95.44 422 HIS B C 1
ATOM 7281 O O . HIS B 1 422 ? -21.859 10.867 30.016 1 95.44 422 HIS B O 1
ATOM 7287 N N . ALA B 1 423 ? -24.125 10.789 29.953 1 97.62 423 ALA B N 1
ATOM 7288 C CA . ALA B 1 423 ? -24.219 11.086 28.531 1 97.62 423 ALA B CA 1
ATOM 7289 C C . ALA B 1 423 ? -23.344 10.148 27.719 1 97.62 423 ALA B C 1
ATOM 7291 O O . ALA B 1 423 ? -23.422 8.93 27.859 1 97.62 423 ALA B O 1
ATOM 7292 N N . PHE B 1 424 ? -22.406 10.633 26.844 1 98.06 424 PHE B N 1
ATOM 7293 C CA . PHE B 1 424 ? -21.703 9.781 25.891 1 98.06 424 PHE B CA 1
ATOM 7294 C C . PHE B 1 424 ? -20.344 9.359 26.438 1 98.06 424 PHE B C 1
ATOM 7296 O O . PHE B 1 424 ? -19.562 8.719 25.75 1 98.06 424 PHE B O 1
ATOM 7303 N N . LEU B 1 425 ? -20.031 9.609 27.688 1 96.69 425 LEU B N 1
ATOM 7304 C CA . LEU B 1 425 ? -18.719 9.406 28.297 1 96.69 425 LEU B CA 1
ATOM 7305 C C . LEU B 1 425 ? -18.25 7.969 28.094 1 96.69 425 LEU B C 1
ATOM 7307 O O . LEU B 1 425 ? -17.125 7.734 27.641 1 96.69 425 LEU B O 1
ATOM 7311 N N . VAL B 1 426 ? -19.094 7.016 28.328 1 95.31 426 VAL B N 1
ATOM 7312 C CA . VAL B 1 426 ? -18.672 5.625 28.469 1 95.31 426 VAL B CA 1
ATOM 7313 C C . VAL B 1 426 ? -18.484 5 27.094 1 95.31 426 VAL B C 1
ATOM 7315 O O . VAL B 1 426 ? -17.859 3.951 26.953 1 95.31 426 VAL B O 1
ATOM 7318 N N . VAL B 1 427 ? -18.984 5.617 25.984 1 97.19 427 VAL B N 1
ATOM 7319 C CA . VAL B 1 427 ? -18.828 5.137 24.609 1 97.19 427 VAL B CA 1
ATOM 7320 C C . VAL B 1 427 ? -17.344 5.109 24.234 1 97.19 427 VAL B C 1
ATOM 7322 O O . VAL B 1 427 ? -16.938 4.344 23.359 1 97.19 427 VAL B O 1
ATOM 7325 N N . GLU B 1 428 ? -16.516 5.875 24.953 1 97.31 428 GLU B N 1
ATOM 7326 C CA . GLU B 1 428 ? -15.094 5.969 24.641 1 97.31 428 GLU B CA 1
ATOM 7327 C C . GLU B 1 428 ? -14.406 4.617 24.812 1 97.31 428 GLU B C 1
ATOM 7329 O O . GLU B 1 428 ? -13.461 4.309 24.094 1 97.31 428 GLU B O 1
ATOM 7334 N N . ALA B 1 429 ? -14.914 3.805 25.719 1 95.44 429 ALA B N 1
ATOM 7335 C CA . ALA B 1 429 ? -14.242 2.549 26.047 1 95.44 429 ALA B CA 1
ATOM 7336 C C . ALA B 1 429 ? -14.375 1.543 24.906 1 95.44 429 ALA B C 1
ATOM 7338 O O . ALA B 1 429 ? -13.375 1.047 24.375 1 95.44 429 ALA B O 1
ATOM 7339 N N . PRO B 1 430 ? -15.633 1.187 24.469 1 96.88 430 PRO B N 1
ATOM 7340 C CA . PRO B 1 430 ? -15.719 0.251 23.344 1 96.88 430 PRO B CA 1
ATOM 7341 C C . PRO B 1 430 ? -15.094 0.808 22.062 1 96.88 430 PRO B C 1
ATOM 7343 O O . PRO B 1 430 ? -14.57 0.048 21.25 1 96.88 430 PRO B O 1
ATOM 7346 N N . LEU B 1 431 ? -15.109 2.088 21.922 1 97.12 431 LEU B N 1
ATOM 7347 C CA . LEU B 1 431 ? -14.492 2.758 20.797 1 97.12 431 LEU B CA 1
ATOM 7348 C C . LEU B 1 431 ? -13 2.453 20.719 1 97.12 431 LEU B C 1
ATOM 7350 O O . LEU B 1 431 ? -12.492 2.021 19.688 1 97.12 431 LEU B O 1
ATOM 7354 N N . MET B 1 432 ? -12.289 2.656 21.797 1 96.12 432 MET B N 1
ATOM 7355 C CA . MET B 1 432 ? -10.844 2.451 21.859 1 96.12 432 MET B CA 1
ATOM 7356 C C . MET B 1 432 ? -10.5 0.969 21.75 1 96.12 432 MET B C 1
ATOM 7358 O O . MET B 1 432 ? -9.492 0.604 21.141 1 96.12 432 MET B O 1
ATOM 7362 N N . ALA B 1 433 ? -11.359 0.144 22.344 1 96.25 433 ALA B N 1
ATOM 7363 C CA . ALA B 1 433 ? -11.133 -1.298 22.281 1 96.25 433 ALA B CA 1
ATOM 7364 C C . ALA B 1 433 ? -11.172 -1.79 20.844 1 96.25 433 ALA B C 1
ATOM 7366 O O . ALA B 1 433 ? -10.297 -2.549 20.406 1 96.25 433 ALA B O 1
ATOM 7367 N N . LEU B 1 434 ? -12.156 -1.374 20.078 1 97.88 434 LEU B N 1
ATOM 7368 C CA . LEU B 1 434 ? -12.305 -1.818 18.688 1 97.88 434 LEU B CA 1
ATOM 7369 C C . LEU B 1 434 ? -11.211 -1.229 17.812 1 97.88 434 LEU B C 1
ATOM 7371 O O . LEU B 1 434 ? -10.75 -1.879 16.875 1 97.88 434 LEU B O 1
ATOM 7375 N N . ALA B 1 435 ? -10.812 0.048 18.078 1 97.44 435 ALA B N 1
ATOM 7376 C CA . ALA B 1 435 ? -9.711 0.644 17.328 1 97.44 435 ALA B CA 1
ATOM 7377 C C . ALA B 1 435 ? -8.422 -0.145 17.516 1 97.44 435 ALA B C 1
ATOM 7379 O O . ALA B 1 435 ? -7.633 -0.305 16.578 1 97.44 435 ALA B O 1
ATOM 7380 N N . THR B 1 436 ? -8.188 -0.577 18.766 1 97.12 436 THR B N 1
ATOM 7381 C CA . THR B 1 436 ? -7.035 -1.414 19.062 1 97.12 436 THR B CA 1
ATOM 7382 C C . THR B 1 436 ? -7.086 -2.713 18.266 1 97.12 436 THR B C 1
ATOM 7384 O O . THR B 1 436 ? -6.07 -3.152 17.719 1 97.12 436 THR B O 1
ATOM 7387 N N . GLU B 1 437 ? -8.266 -3.312 18.172 1 97.62 437 GLU B N 1
ATOM 7388 C CA . GLU B 1 437 ? -8.43 -4.523 17.375 1 97.62 437 GLU B CA 1
ATOM 7389 C C . GLU B 1 437 ? -8.078 -4.27 15.914 1 97.62 437 GLU B C 1
ATOM 7391 O O . GLU B 1 437 ? -7.43 -5.098 15.273 1 97.62 437 GLU B O 1
ATOM 7396 N N . ASN B 1 438 ? -8.508 -3.135 15.359 1 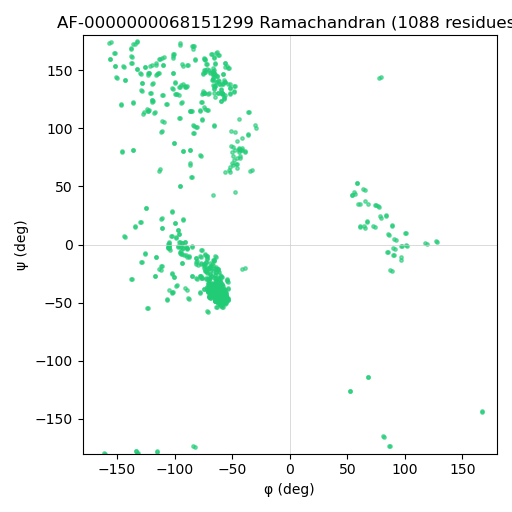98.25 438 ASN B N 1
ATOM 7397 C CA . ASN B 1 438 ? -8.242 -2.826 13.961 1 98.25 438 ASN B CA 1
ATOM 7398 C C . ASN B 1 438 ? -6.746 -2.641 13.703 1 98.25 438 ASN B C 1
ATOM 7400 O O . ASN B 1 438 ? -6.242 -3.016 12.641 1 98.25 438 ASN B O 1
ATOM 7404 N N . ARG B 1 439 ? -5.984 -2.008 14.625 1 97.69 439 ARG B N 1
ATOM 7405 C CA . ARG B 1 439 ? -4.539 -1.884 14.469 1 97.69 439 ARG B CA 1
ATOM 7406 C C . ARG B 1 439 ? -3.865 -3.252 14.484 1 97.69 439 ARG B C 1
ATOM 7408 O O . ARG B 1 439 ? -2.926 -3.496 13.719 1 97.69 439 ARG B O 1
ATOM 7415 N N . ALA B 1 440 ? -4.359 -4.164 15.375 1 97.56 440 ALA B N 1
ATOM 7416 C CA . ALA B 1 440 ? -3.832 -5.523 15.414 1 97.56 440 ALA B CA 1
ATOM 7417 C C . ALA B 1 440 ? -4.102 -6.254 14.102 1 97.56 440 ALA B C 1
ATOM 7419 O O . ALA B 1 440 ? -3.23 -6.965 13.594 1 97.56 440 ALA B O 1
ATOM 7420 N N . LEU B 1 441 ? -5.277 -6.086 13.531 1 98.31 441 LEU B N 1
ATOM 7421 C CA . LEU B 1 441 ? -5.684 -6.742 12.297 1 98.31 441 LEU B CA 1
ATOM 7422 C C . LEU B 1 441 ? -4.91 -6.188 11.102 1 98.31 441 LEU B C 1
ATOM 7424 O O . LEU B 1 441 ? -4.816 -6.836 10.062 1 98.31 441 LEU B O 1
ATOM 7428 N N . ALA B 1 442 ? -4.324 -4.969 11.211 1 98.38 442 ALA B N 1
ATOM 7429 C CA . ALA B 1 442 ? -3.613 -4.312 10.117 1 98.38 442 ALA B CA 1
ATOM 7430 C C . ALA B 1 442 ? -2.191 -4.844 9.984 1 98.38 442 ALA B C 1
ATOM 7432 O O . ALA B 1 442 ? -1.501 -4.559 9.008 1 98.38 442 ALA B O 1
ATOM 7433 N N . GLN B 1 443 ? -1.684 -5.621 10.977 1 97.44 443 GLN B N 1
ATOM 7434 C CA . GLN B 1 443 ? -0.373 -6.25 10.859 1 97.44 443 GLN B CA 1
ATOM 7435 C C . GLN B 1 443 ? -0.335 -7.23 9.695 1 97.44 443 GLN B C 1
ATOM 7437 O O . GLN B 1 443 ? -1.218 -8.078 9.562 1 97.44 443 GLN B O 1
ATOM 7442 N N . PRO B 1 444 ? 0.673 -7.129 8.836 1 97.62 444 PRO B N 1
ATOM 7443 C CA . PRO B 1 444 ? 0.702 -7.984 7.648 1 97.62 444 PRO B CA 1
ATOM 7444 C C . PRO B 1 444 ? 0.896 -9.461 7.984 1 97.62 444 PRO B C 1
ATOM 7446 O O . PRO B 1 444 ? 1.648 -9.797 8.906 1 97.62 444 PRO B O 1
ATOM 7449 N N . THR B 1 445 ? 0.26 -10.336 7.258 1 97.56 445 THR B N 1
ATOM 7450 C CA . THR B 1 445 ? 0.372 -11.773 7.43 1 97.56 445 THR B CA 1
ATOM 7451 C C . THR B 1 445 ? 0.77 -12.445 6.117 1 97.56 445 THR B C 1
ATOM 7453 O O . THR B 1 445 ? 1.132 -13.625 6.102 1 97.56 445 THR B O 1
ATOM 7456 N N . SER B 1 446 ? 0.801 -11.727 5.023 1 97.81 446 SER B N 1
ATOM 7457 C CA . SER B 1 446 ? 0.992 -12.297 3.693 1 97.81 446 SER B CA 1
ATOM 7458 C C . SER B 1 446 ? 2.367 -12.945 3.561 1 97.81 446 SER B C 1
ATOM 7460 O O . SER B 1 446 ? 2.516 -13.969 2.889 1 97.81 446 SER B O 1
ATOM 7462 N N . PHE B 1 447 ? 3.396 -12.352 4.203 1 95.56 447 PHE B N 1
ATOM 7463 C CA . PHE B 1 447 ? 4.754 -12.828 3.977 1 95.56 447 PHE B CA 1
ATOM 7464 C C . PHE B 1 447 ? 5.125 -13.914 4.984 1 95.56 447 PHE B C 1
ATOM 7466 O O . PHE B 1 447 ? 6.258 -14.391 5 1 95.56 447 PHE B O 1
ATOM 7473 N N . ASP B 1 448 ? 4.184 -14.312 5.871 1 93.25 448 ASP B N 1
ATOM 7474 C CA . ASP B 1 448 ? 4.445 -15.359 6.855 1 93.25 448 ASP B CA 1
ATOM 7475 C C . ASP B 1 448 ? 4.16 -16.734 6.273 1 93.25 448 ASP B C 1
ATOM 7477 O O . ASP B 1 448 ? 3.209 -17.406 6.684 1 93.25 448 ASP B O 1
ATOM 7481 N N . SER B 1 449 ? 4.949 -17.172 5.371 1 92.25 449 SER B N 1
ATOM 7482 C CA . SER B 1 449 ? 4.801 -18.469 4.734 1 92.25 449 SER B CA 1
ATOM 7483 C C . SER B 1 449 ? 5.969 -19.391 5.082 1 92.25 449 SER B C 1
ATOM 7485 O O . SER B 1 449 ? 7.078 -18.922 5.348 1 92.25 449 SER B O 1
ATOM 7487 N N . ARG B 1 450 ? 5.688 -20.688 5.156 1 92.25 450 ARG B N 1
ATOM 7488 C CA . ARG B 1 450 ? 6.684 -21.734 5.336 1 92.25 450 ARG B CA 1
ATOM 7489 C C . ARG B 1 450 ? 6.621 -22.75 4.203 1 92.25 450 ARG B C 1
ATOM 7491 O O . ARG B 1 450 ? 5.543 -23.047 3.686 1 92.25 450 ARG B O 1
ATOM 7498 N N . PRO B 1 451 ? 7.773 -23.328 3.852 1 94.19 451 PRO B N 1
ATOM 7499 C CA . PRO B 1 451 ? 7.77 -24.281 2.746 1 94.19 451 PRO B CA 1
ATOM 7500 C C . PRO B 1 451 ? 6.98 -25.547 3.068 1 94.19 451 PRO B C 1
ATOM 7502 O O . PRO B 1 451 ? 7.066 -26.062 4.184 1 94.19 451 PRO B O 1
ATOM 7505 N N . ILE B 1 452 ? 6.23 -25.938 2.094 1 93.88 452 ILE B N 1
ATOM 7506 C CA . ILE B 1 452 ? 5.508 -27.203 2.168 1 93.88 452 ILE B CA 1
ATOM 7507 C C . ILE B 1 452 ? 5.695 -27.984 0.867 1 93.88 452 ILE B C 1
ATOM 7509 O O . ILE B 1 452 ? 6.512 -27.609 0.024 1 93.88 452 ILE B O 1
ATOM 7513 N N . ALA B 1 453 ? 4.996 -29.234 0.787 1 92.75 453 ALA B N 1
ATOM 7514 C CA . ALA B 1 453 ? 5.039 -30.062 -0.414 1 92.75 453 ALA B CA 1
ATOM 7515 C C . ALA B 1 453 ? 6.48 -30.391 -0.792 1 92.75 453 ALA B C 1
ATOM 7517 O O . ALA B 1 453 ? 6.891 -30.203 -1.938 1 92.75 453 ALA B O 1
ATOM 7518 N N . GLY B 1 454 ? 7.355 -30.781 0.169 1 89.25 454 GLY B N 1
ATOM 7519 C CA . GLY B 1 454 ? 8.742 -31.172 -0.054 1 89.25 454 GLY B CA 1
ATOM 7520 C C . GLY B 1 454 ? 9.641 -30 -0.389 1 89.25 454 GLY B C 1
ATOM 7521 O O . GLY B 1 454 ? 10.68 -30.172 -1.041 1 89.25 454 GLY B O 1
ATOM 7522 N N . GLY B 1 455 ? 9.133 -28.781 -0.097 1 91.56 455 GLY B N 1
ATOM 7523 C CA . GLY B 1 455 ? 9.953 -27.594 -0.3 1 91.56 455 GLY B CA 1
ATOM 7524 C C . GLY B 1 455 ? 9.688 -26.906 -1.623 1 91.56 455 GLY B C 1
ATOM 7525 O O . GLY B 1 455 ? 10.227 -25.828 -1.884 1 91.56 455 GLY B O 1
ATOM 7526 N N . VAL B 1 456 ? 8.773 -27.453 -2.461 1 92.06 456 VAL B N 1
ATOM 7527 C CA . VAL B 1 456 ? 8.508 -26.875 -3.775 1 92.06 456 VAL B CA 1
ATOM 7528 C C . VAL B 1 456 ? 7.605 -25.641 -3.627 1 92.06 456 VAL B C 1
ATOM 7530 O O . VAL B 1 456 ? 7.797 -24.641 -4.316 1 92.06 456 VAL B O 1
ATOM 7533 N N . GLU B 1 457 ? 6.633 -25.797 -2.754 1 94.56 457 GLU B N 1
ATOM 7534 C CA . GLU B 1 457 ? 5.82 -24.641 -2.389 1 94.56 457 GLU B CA 1
ATOM 7535 C C . GLU B 1 457 ? 6.457 -23.859 -1.246 1 94.56 457 GLU B C 1
ATOM 7537 O O . GLU B 1 457 ? 6.023 -23.953 -0.098 1 94.56 457 GLU B O 1
ATOM 7542 N N . ASP B 1 458 ? 7.441 -23.016 -1.615 1 96 458 ASP B N 1
ATOM 7543 C CA . ASP B 1 458 ? 8.367 -22.469 -0.626 1 96 458 ASP B CA 1
ATOM 7544 C C . ASP B 1 458 ? 8.055 -21 -0.322 1 96 458 ASP B C 1
ATOM 7546 O O . ASP B 1 458 ? 8.656 -20.406 0.573 1 96 458 ASP B O 1
ATOM 7550 N N . VAL B 1 459 ? 7.09 -20.438 -0.995 1 96.31 459 VAL B N 1
ATOM 7551 C CA . VAL B 1 459 ? 6.539 -19.125 -0.666 1 96.31 459 VAL B CA 1
ATOM 7552 C C . VAL B 1 459 ? 5.02 -19.156 -0.784 1 96.31 459 VAL B C 1
ATOM 7554 O O . VAL B 1 459 ? 4.457 -20.062 -1.399 1 96.31 459 VAL B O 1
ATOM 7557 N N . GLY B 1 460 ? 4.348 -18.203 -0.193 1 95.5 460 GLY B N 1
ATOM 7558 C CA . GLY B 1 460 ? 2.902 -18.047 -0.208 1 95.5 460 GLY B CA 1
ATOM 7559 C C . GLY B 1 460 ? 2.447 -16.656 0.162 1 95.5 460 GLY B C 1
ATOM 7560 O O . GLY B 1 460 ? 3.271 -15.766 0.4 1 95.5 460 GLY B O 1
ATOM 7561 N N . THR B 1 461 ? 1.061 -16.469 0.168 1 97.75 461 THR B N 1
ATOM 7562 C CA . THR B 1 461 ? 0.561 -15.109 0.389 1 97.75 461 THR B CA 1
ATOM 7563 C C . THR B 1 461 ? -0.484 -15.094 1.502 1 97.75 461 THR B C 1
ATOM 7565 O O . THR B 1 461 ? -0.86 -14.031 1.993 1 97.75 461 THR B O 1
ATOM 7568 N N . ASN B 1 462 ? -0.983 -16.312 1.856 1 97.81 462 ASN B N 1
ATOM 7569 C CA . ASN B 1 462 ? -2.086 -16.391 2.811 1 97.81 462 ASN B CA 1
ATOM 7570 C C . ASN B 1 462 ? -3.264 -15.531 2.377 1 97.81 462 ASN B C 1
ATOM 7572 O O . ASN B 1 462 ? -3.916 -14.898 3.213 1 97.81 462 ASN B O 1
ATOM 7576 N N . ALA B 1 463 ? -3.602 -15.539 1.138 1 98.25 463 ALA B N 1
ATOM 7577 C CA . ALA B 1 463 ? -4.535 -14.609 0.512 1 98.25 463 ALA B CA 1
ATOM 7578 C C . ALA B 1 463 ? -5.883 -14.625 1.228 1 98.25 463 ALA B C 1
ATOM 7580 O O . ALA B 1 463 ? -6.395 -13.57 1.622 1 98.25 463 ALA B O 1
ATOM 7581 N N . PRO B 1 464 ? -6.551 -15.789 1.485 1 98.38 464 PRO B N 1
ATOM 7582 C CA . PRO B 1 464 ? -7.844 -15.75 2.172 1 98.38 464 PRO B CA 1
ATOM 7583 C C . PRO B 1 464 ? -7.75 -15.125 3.562 1 98.38 464 PRO B C 1
ATOM 7585 O O . PRO B 1 464 ? -8.633 -14.359 3.961 1 98.38 464 PRO B O 1
ATOM 7588 N N . LEU B 1 465 ? -6.684 -15.43 4.305 1 98.19 465 LEU B N 1
ATOM 7589 C CA . LEU B 1 465 ? -6.508 -14.883 5.645 1 98.19 465 LEU B CA 1
ATOM 7590 C C . LEU B 1 465 ? -6.387 -13.359 5.598 1 98.19 465 LEU B C 1
ATOM 7592 O O . LEU B 1 465 ? -6.988 -12.664 6.414 1 98.19 465 LEU B O 1
ATOM 7596 N N . VAL B 1 466 ? -5.57 -12.867 4.672 1 98.62 466 VAL B N 1
ATOM 7597 C CA . VAL B 1 466 ? -5.387 -11.43 4.523 1 98.62 466 VAL B CA 1
ATOM 7598 C C . VAL B 1 466 ? -6.738 -10.75 4.301 1 98.62 466 VAL B C 1
ATOM 7600 O O . VAL B 1 466 ? -7.066 -9.773 4.973 1 98.62 466 VAL B O 1
ATOM 7603 N N . VAL B 1 467 ? -7.559 -11.266 3.357 1 98.81 467 VAL B N 1
ATOM 7604 C CA . VAL B 1 467 ? -8.812 -10.617 2.994 1 98.81 467 VAL B CA 1
ATOM 7605 C C . VAL B 1 467 ? -9.812 -10.742 4.145 1 98.81 467 VAL B C 1
ATOM 7607 O O . VAL B 1 467 ? -10.578 -9.812 4.41 1 98.81 467 VAL B O 1
ATOM 7610 N N . GLU B 1 468 ? -9.812 -11.891 4.824 1 98.5 468 GLU B N 1
ATOM 7611 C CA . GLU B 1 468 ? -10.695 -12.078 5.977 1 98.5 468 GLU B CA 1
ATOM 7612 C C . GLU B 1 468 ? -10.383 -11.062 7.074 1 98.5 468 GLU B C 1
ATOM 7614 O O . GLU B 1 468 ? -11.289 -10.539 7.719 1 98.5 468 GLU B O 1
ATOM 7619 N N . ARG B 1 469 ? -9.133 -10.812 7.332 1 98.56 469 ARG B N 1
ATOM 7620 C CA . ARG B 1 469 ? -8.719 -9.836 8.336 1 98.56 469 ARG B CA 1
ATOM 7621 C C . ARG B 1 469 ? -9.18 -8.43 7.949 1 98.56 469 ARG B C 1
ATOM 7623 O O . ARG B 1 469 ? -9.625 -7.66 8.805 1 98.56 469 ARG B O 1
ATOM 7630 N N . ILE B 1 470 ? -9.102 -8.102 6.68 1 98.75 470 ILE B N 1
ATOM 7631 C CA . ILE B 1 470 ? -9.547 -6.793 6.203 1 98.75 470 ILE B CA 1
ATOM 7632 C C . ILE B 1 470 ? -11.062 -6.684 6.34 1 98.75 470 ILE B C 1
ATOM 7634 O O . ILE B 1 470 ? 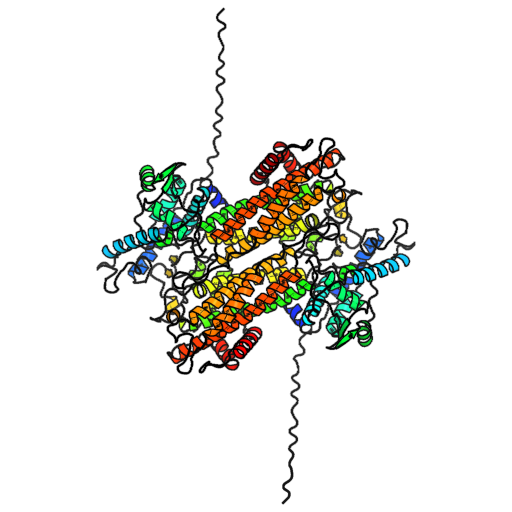-11.586 -5.625 6.703 1 98.75 470 ILE B O 1
ATOM 7638 N N . ARG B 1 471 ? -11.805 -7.758 6.031 1 98.75 471 ARG B N 1
ATOM 7639 C CA . ARG B 1 471 ? -13.25 -7.758 6.215 1 98.75 471 ARG B CA 1
ATOM 7640 C C . ARG B 1 471 ? -13.617 -7.508 7.672 1 98.75 471 ARG B C 1
ATOM 7642 O O . ARG B 1 471 ? -14.562 -6.77 7.965 1 98.75 471 ARG B O 1
ATOM 7649 N N . ALA B 1 472 ? -12.875 -8.133 8.578 1 98.75 472 ALA B N 1
ATOM 7650 C CA . ALA B 1 472 ? -13.102 -7.898 10.008 1 98.75 472 ALA B CA 1
ATOM 7651 C C . ALA B 1 472 ? -12.852 -6.438 10.367 1 98.75 472 ALA B C 1
ATOM 7653 O O . ALA B 1 472 ? -13.594 -5.852 11.164 1 98.75 472 ALA B O 1
ATOM 7654 N N . GLN B 1 473 ? -11.789 -5.812 9.797 1 98.88 473 GLN B N 1
ATOM 7655 C CA . GLN B 1 473 ? -11.516 -4.395 10.008 1 98.88 473 GLN B CA 1
ATOM 7656 C C . GLN B 1 473 ? -12.688 -3.535 9.531 1 98.88 473 GLN B C 1
ATOM 7658 O O . GLN B 1 473 ? -13.039 -2.549 10.18 1 98.88 473 GLN B O 1
ATOM 7663 N N . ILE B 1 474 ? -13.18 -3.891 8.367 1 98.88 474 ILE B N 1
ATOM 7664 C CA . ILE B 1 474 ? -14.281 -3.129 7.789 1 98.88 474 ILE B CA 1
ATOM 7665 C C . ILE B 1 474 ? -15.492 -3.201 8.711 1 98.88 474 ILE B C 1
ATOM 7667 O O . ILE B 1 474 ? -16.141 -2.184 8.977 1 98.88 474 ILE B O 1
ATOM 7671 N N . ASP B 1 475 ? -15.789 -4.375 9.258 1 98.69 475 ASP B N 1
ATOM 7672 C CA . ASP B 1 475 ? -16.906 -4.543 10.18 1 98.69 475 ASP B CA 1
ATOM 7673 C C . ASP B 1 475 ? -16.719 -3.697 11.438 1 98.69 475 ASP B C 1
ATOM 7675 O O . ASP B 1 475 ? -17.641 -2.994 11.867 1 98.69 475 ASP B O 1
ATOM 7679 N N . ASN B 1 476 ? -15.555 -3.789 12.023 1 98.81 476 ASN B N 1
ATOM 7680 C CA . ASN B 1 476 ? -15.227 -2.947 13.172 1 98.81 476 ASN B CA 1
ATOM 7681 C C . ASN B 1 476 ? -15.375 -1.465 12.836 1 98.81 476 ASN B C 1
ATOM 7683 O O . ASN B 1 476 ? -15.844 -0.681 13.664 1 98.81 476 ASN B O 1
ATOM 7687 N N . SER B 1 477 ? -14.977 -1.098 11.664 1 98.88 477 SER B N 1
ATOM 7688 C CA . SER B 1 477 ? -14.992 0.299 11.234 1 98.88 477 SER B CA 1
ATOM 7689 C C . SER B 1 477 ? -16.422 0.841 11.18 1 98.88 477 SER B C 1
ATOM 7691 O O . SER B 1 477 ? -16.656 1.993 11.547 1 98.88 477 SER B O 1
ATOM 7693 N N . PHE B 1 478 ? -17.328 0.005 10.711 1 98.88 478 PHE B N 1
ATOM 7694 C CA . PHE B 1 478 ? -18.703 0.445 10.703 1 98.88 478 PHE B CA 1
ATOM 7695 C C . PHE B 1 478 ? -19.203 0.712 12.125 1 98.88 478 PHE B C 1
ATOM 7697 O O . PHE B 1 478 ? -19.922 1.681 12.367 1 98.88 478 PHE B O 1
ATOM 7704 N N . THR B 1 479 ? -18.844 -0.114 13.039 1 98.88 479 THR B N 1
ATOM 7705 C CA . THR B 1 479 ? -19.266 0.056 14.43 1 98.88 479 THR B CA 1
ATOM 7706 C C . THR B 1 479 ? -18.625 1.307 15.031 1 98.88 479 THR B C 1
ATOM 7708 O O . THR B 1 479 ? -19.297 2.076 15.727 1 98.88 479 THR B O 1
ATOM 7711 N N . ILE B 1 480 ? -17.406 1.518 14.781 1 98.88 480 ILE B N 1
ATOM 7712 C CA . ILE B 1 480 ? -16.703 2.703 15.258 1 98.88 480 ILE B CA 1
ATOM 7713 C C . ILE B 1 480 ? -17.312 3.955 14.641 1 98.88 480 ILE B C 1
ATOM 7715 O O . ILE B 1 480 ? -17.562 4.941 15.336 1 98.88 480 ILE B O 1
ATOM 7719 N N . LEU B 1 481 ? -17.562 3.877 13.336 1 98.88 481 LEU B N 1
ATOM 7720 C CA . LEU B 1 481 ? -18.172 5.004 12.641 1 98.88 481 LEU B CA 1
ATOM 7721 C C . LEU B 1 481 ? -19.562 5.293 13.188 1 98.88 481 LEU B C 1
ATOM 7723 O O . LEU B 1 481 ? -20 6.449 13.227 1 98.88 481 LEU B O 1
ATOM 7727 N N . SER B 1 482 ? -20.25 4.227 13.594 1 98.88 482 SER B N 1
ATOM 7728 C CA . SER B 1 482 ? -21.547 4.398 14.227 1 98.88 482 SER B CA 1
ATOM 7729 C C . SER B 1 482 ? -21.438 5.223 15.508 1 98.88 482 SER B C 1
ATOM 7731 O O . SER B 1 482 ? -22.266 6.102 15.758 1 98.88 482 SER B O 1
ATOM 7733 N N . MET B 1 483 ? -20.5 4.945 16.281 1 98.88 483 MET B N 1
ATOM 7734 C CA . MET B 1 483 ? -20.297 5.707 17.516 1 98.88 483 MET B CA 1
ATOM 7735 C C . MET B 1 483 ? -19.953 7.16 17.203 1 98.88 483 MET B C 1
ATOM 7737 O O . MET B 1 483 ? -20.438 8.07 17.875 1 98.88 483 MET B O 1
ATOM 7741 N N . GLU B 1 484 ? -19.141 7.402 16.156 1 98.88 484 GLU B N 1
ATOM 7742 C CA . GLU B 1 484 ? -18.891 8.781 15.758 1 98.88 484 GLU B CA 1
ATOM 7743 C C . GLU B 1 484 ? -20.172 9.438 15.25 1 98.88 484 GLU B C 1
ATOM 7745 O O . GLU B 1 484 ? -20.438 10.609 15.539 1 98.88 484 GLU B O 1
ATOM 7750 N N . MET B 1 485 ? -20.953 8.641 14.539 1 98.88 485 MET B N 1
ATOM 7751 C CA . MET B 1 485 ? -22.219 9.156 14.016 1 98.88 485 MET B CA 1
ATOM 7752 C C . MET B 1 485 ? -23.141 9.586 15.141 1 98.88 485 MET B C 1
ATOM 7754 O O . MET B 1 485 ? -23.781 10.641 15.062 1 98.88 485 MET B O 1
ATOM 7758 N N . LEU B 1 486 ? -23.234 8.828 16.203 1 98.81 486 LEU B N 1
ATOM 7759 C CA . LEU B 1 486 ? -24.016 9.188 17.391 1 98.81 486 LEU B CA 1
ATOM 7760 C C . LEU B 1 486 ? -23.578 10.539 17.938 1 98.81 486 LEU B C 1
ATOM 7762 O O . LEU B 1 486 ? -24.422 11.398 18.219 1 98.81 486 LEU B O 1
ATOM 7766 N N . HIS B 1 487 ? -22.328 10.695 18.078 1 98.88 487 HIS B N 1
ATOM 7767 C CA . HIS B 1 487 ? -21.766 11.906 18.656 1 98.88 487 HIS B CA 1
ATOM 7768 C C . HIS B 1 487 ? -21.969 13.102 17.719 1 98.88 487 HIS B C 1
ATOM 7770 O O . HIS B 1 487 ? -22.344 14.188 18.172 1 98.88 487 HIS B O 1
ATOM 7776 N N . ALA B 1 488 ? -21.703 12.891 16.422 1 98.88 488 ALA B N 1
ATOM 7777 C CA . ALA B 1 488 ? -21.859 13.961 15.438 1 98.88 488 ALA B CA 1
ATOM 7778 C C . ALA B 1 488 ? -23.297 14.477 15.398 1 98.88 488 ALA B C 1
ATOM 7780 O O . ALA B 1 488 ? -23.516 15.688 15.375 1 98.88 488 ALA B O 1
ATOM 7781 N N . ALA B 1 489 ? -24.203 13.539 15.391 1 98.81 489 ALA B N 1
ATOM 7782 C CA . ALA B 1 489 ? -25.625 13.922 15.367 1 98.81 489 ALA B CA 1
ATOM 7783 C C . ALA B 1 489 ? -26.016 14.68 16.625 1 98.81 489 ALA B C 1
ATOM 7785 O O . ALA B 1 489 ? -26.703 15.695 16.562 1 98.81 489 ALA B O 1
ATOM 7786 N N . GLN B 1 490 ? -25.594 14.188 17.781 1 98.75 490 GLN B N 1
ATOM 7787 C CA . GLN B 1 490 ? -25.891 14.836 19.047 1 98.75 490 GLN B CA 1
ATOM 7788 C C . GLN B 1 490 ? -25.297 16.25 19.094 1 98.75 490 GLN B C 1
ATOM 7790 O O . GLN B 1 490 ? -25.969 17.188 19.531 1 98.75 490 GLN B O 1
ATOM 7795 N N . ALA B 1 491 ? -24.047 16.359 18.719 1 98.81 491 ALA B N 1
ATOM 7796 C CA . ALA B 1 491 ? -23.375 17.656 18.719 1 98.81 491 ALA B CA 1
ATOM 7797 C C . ALA B 1 491 ? -24.078 18.641 17.797 1 98.81 491 ALA B C 1
ATOM 7799 O O . ALA B 1 491 ? -24.25 19.812 18.141 1 98.81 491 ALA B O 1
ATOM 7800 N N . ALA B 1 492 ? -24.469 18.188 16.625 1 98.62 492 ALA B N 1
ATOM 7801 C CA . ALA B 1 492 ? -25.203 19.016 15.68 1 98.62 492 ALA B CA 1
ATOM 7802 C C . ALA B 1 492 ? -26.516 19.5 16.281 1 98.62 492 ALA B C 1
ATOM 7804 O O . ALA B 1 492 ? -26.875 20.672 16.156 1 98.62 492 ALA B O 1
ATOM 7805 N N . ASP B 1 493 ? -27.203 18.594 16.938 1 98.56 493 ASP B N 1
ATOM 7806 C CA . ASP B 1 493 ? -28.484 18.922 17.562 1 98.56 493 ASP B CA 1
ATOM 7807 C C . ASP B 1 493 ? -28.297 20 18.641 1 98.56 493 ASP B C 1
ATOM 7809 O O . ASP B 1 493 ? -29.047 20.969 18.688 1 98.56 493 ASP B O 1
ATOM 7813 N N . LEU B 1 494 ? -27.391 19.766 19.469 1 98.31 494 LEU B N 1
ATOM 7814 C CA . LEU B 1 494 ? -27.125 20.703 20.547 1 98.31 494 LEU B CA 1
ATOM 7815 C C . LEU B 1 494 ? -26.734 22.078 20 1 98.31 494 LEU B C 1
ATOM 7817 O O . LEU B 1 494 ? -27.125 23.109 20.547 1 98.31 494 LEU B O 1
ATOM 7821 N N . ARG B 1 495 ? -25.938 22.062 18.938 1 96.94 495 ARG B N 1
ATOM 7822 C CA . ARG B 1 495 ? -25.5 23.312 18.328 1 96.94 495 ARG B CA 1
ATOM 7823 C C . ARG B 1 495 ? -26.672 24.062 17.719 1 96.94 495 ARG B C 1
ATOM 7825 O O . ARG B 1 495 ? -26.797 25.281 17.875 1 96.94 495 ARG B O 1
ATOM 7832 N N . LEU B 1 496 ? -27.516 23.391 17.062 1 96.56 496 LEU B N 1
ATOM 7833 C CA . LEU B 1 496 ? -28.672 24.016 16.406 1 96.56 496 LEU B CA 1
ATOM 7834 C C . LEU B 1 496 ? -29.688 24.484 17.438 1 96.56 496 LEU B C 1
ATOM 7836 O O . LEU B 1 496 ? -30.375 25.5 17.219 1 96.56 496 LEU B O 1
ATOM 7840 N N . LYS B 1 497 ? -29.812 23.766 18.516 1 95.94 497 LYS B N 1
ATOM 7841 C CA . LYS B 1 497 ? -30.688 24.203 19.594 1 95.94 497 LYS B CA 1
ATOM 7842 C C . LYS B 1 497 ? -30.219 25.531 20.188 1 95.94 497 LYS B C 1
ATOM 7844 O O . LYS B 1 497 ? -31.031 26.391 20.516 1 95.94 497 LYS B O 1
ATOM 7849 N N . GLY B 1 498 ? -28.953 25.656 20.328 1 94.38 498 GLY B N 1
ATOM 7850 C CA . GLY B 1 498 ? -28.391 26.875 20.875 1 94.38 498 GLY B CA 1
ATOM 7851 C C . GLY B 1 498 ? -28.344 28 19.859 1 94.38 498 GLY B C 1
ATOM 7852 O O . GLY B 1 498 ? -28.328 29.188 20.234 1 94.38 498 GLY B O 1
ATOM 7853 N N . HIS B 1 499 ? -28.266 27.609 18.609 1 95.12 499 HIS B N 1
ATOM 7854 C CA . HIS B 1 499 ? -28.188 28.578 17.516 1 95.12 499 HIS B CA 1
ATOM 7855 C C . HIS B 1 499 ? -29.109 28.188 16.359 1 95.12 499 HIS B C 1
ATOM 7857 O O . HIS B 1 499 ? -28.641 27.766 15.312 1 95.12 499 HIS B O 1
ATOM 7863 N N . PRO B 1 500 ? -30.344 28.484 16.469 1 94.31 500 PRO B N 1
ATOM 7864 C CA . PRO B 1 500 ? -31.328 28.016 15.484 1 94.31 500 PRO B CA 1
ATOM 7865 C C . PRO B 1 500 ? -31.141 28.656 14.117 1 94.31 500 PRO B C 1
ATOM 7867 O O . PRO B 1 500 ? -31.703 28.188 13.125 1 94.31 500 PRO B O 1
ATOM 7870 N N . GLU B 1 501 ? -30.422 29.734 14.047 1 93.81 501 GLU B N 1
ATOM 7871 C CA . GLU B 1 501 ? -30.172 30.406 12.773 1 93.81 501 GLU B CA 1
ATOM 7872 C C . GLU B 1 501 ? -29.156 29.625 11.93 1 93.81 501 GLU B C 1
ATOM 7874 O O . GLU B 1 501 ? -29.047 29.844 10.727 1 93.81 501 GLU B O 1
ATOM 7879 N N . ARG B 1 502 ? -28.406 28.75 12.562 1 95.62 502 ARG B N 1
ATOM 7880 C CA . ARG B 1 502 ? -27.438 27.953 11.844 1 95.62 502 ARG B CA 1
ATOM 7881 C C . ARG B 1 502 ? -28.125 26.859 11.016 1 95.62 502 ARG B C 1
ATOM 7883 O O . ARG B 1 502 ? -29.172 26.359 11.398 1 95.62 502 ARG B O 1
ATOM 7890 N N . LYS B 1 503 ? -27.453 26.578 9.914 1 97.12 503 LYS B N 1
ATOM 7891 C CA . LYS B 1 503 ? -27.953 25.516 9.047 1 97.12 503 LYS B CA 1
ATOM 7892 C C . LYS B 1 503 ? -26.844 24.516 8.727 1 97.12 503 LYS B C 1
ATOM 7894 O O . LYS B 1 503 ? -25.703 24.906 8.445 1 97.12 503 LYS B O 1
ATOM 7899 N N . LEU B 1 504 ? -27.188 23.281 8.859 1 98.19 504 LEU B N 1
ATOM 7900 C CA . LEU B 1 504 ? -26.312 22.25 8.312 1 98.19 504 LEU B CA 1
ATOM 7901 C C . LEU B 1 504 ? -26.312 22.297 6.785 1 98.19 504 LEU B C 1
ATOM 7903 O O . LEU B 1 504 ? -27.172 22.938 6.18 1 98.19 504 LEU B O 1
ATOM 7907 N N . SER B 1 505 ? -25.344 21.656 6.148 1 98.06 505 SER B N 1
ATOM 7908 C CA . SER B 1 505 ? -25.391 21.531 4.695 1 98.06 505 SER B CA 1
ATOM 7909 C C . SER B 1 505 ? -26.594 20.719 4.246 1 98.06 505 SER B C 1
ATOM 7911 O O . SER B 1 505 ? -27.203 20.016 5.051 1 98.06 505 SER B O 1
ATOM 7913 N N . THR B 1 506 ? -26.906 20.797 2.938 1 96.62 506 THR B N 1
ATOM 7914 C CA . THR B 1 506 ? -28.031 20.031 2.398 1 96.62 506 THR B CA 1
ATOM 7915 C C . THR B 1 506 ? -27.781 18.531 2.572 1 96.62 506 THR B C 1
ATOM 7917 O O . THR B 1 506 ? -28.672 17.797 3.018 1 96.62 506 THR B O 1
ATOM 7920 N N . ALA B 1 507 ? -26.594 18.078 2.246 1 97.19 507 ALA B N 1
ATOM 7921 C CA . ALA B 1 507 ? -26.266 16.656 2.312 1 97.19 507 ALA B CA 1
ATOM 7922 C C . ALA B 1 507 ? -26.281 16.156 3.754 1 97.19 507 ALA B C 1
ATOM 7924 O O . ALA B 1 507 ? -26.828 15.078 4.035 1 97.19 507 ALA B O 1
ATOM 7925 N N . THR B 1 508 ? -25.734 16.922 4.695 1 98 508 THR B N 1
ATOM 7926 C CA . THR B 1 508 ? -25.656 16.453 6.074 1 98 508 THR B CA 1
ATOM 7927 C C . THR B 1 508 ? -27 16.594 6.77 1 98 508 THR B C 1
ATOM 7929 O O . THR B 1 508 ? -27.312 15.836 7.699 1 98 508 THR B O 1
ATOM 7932 N N . THR B 1 509 ? -27.859 17.562 6.348 1 98 509 THR B N 1
ATOM 7933 C CA . THR B 1 509 ? -29.219 17.625 6.875 1 98 509 THR B CA 1
ATOM 7934 C C . THR B 1 509 ? -29.984 16.344 6.559 1 98 509 THR B C 1
ATOM 7936 O O . THR B 1 509 ? -30.594 15.75 7.453 1 98 509 THR B O 1
ATOM 7939 N N . SER B 1 510 ? -29.938 15.992 5.277 1 97.38 510 SER B N 1
ATOM 7940 C CA . SER B 1 510 ? -30.641 14.781 4.863 1 97.38 510 SER B CA 1
ATOM 7941 C C . SER B 1 510 ? -30.109 13.562 5.605 1 97.38 510 SER B C 1
ATOM 7943 O O . SER B 1 510 ? -30.891 12.695 6.027 1 97.38 510 SER B O 1
ATOM 7945 N N . PHE B 1 511 ? -28.859 13.461 5.746 1 98.12 511 PHE B N 1
ATOM 7946 C CA . PHE B 1 511 ? -28.172 12.352 6.414 1 98.12 511 PHE B CA 1
ATOM 7947 C C . PHE B 1 511 ? -28.531 12.312 7.895 1 98.12 511 PHE B C 1
ATOM 7949 O O . PHE B 1 511 ? -28.891 11.258 8.422 1 98.12 511 PHE B O 1
ATOM 7956 N N . HIS B 1 512 ? -28.453 13.477 8.57 1 98.38 512 HIS B N 1
ATOM 7957 C CA . HIS B 1 512 ? -28.812 13.641 9.977 1 98.38 512 HIS B CA 1
ATOM 7958 C C . HIS B 1 512 ? -30.266 13.25 10.227 1 98.38 512 HIS B C 1
ATOM 7960 O O . HIS B 1 512 ? -30.562 12.5 11.156 1 98.38 512 HIS B O 1
ATOM 7966 N N . ASP B 1 513 ? -31.156 13.781 9.375 1 98 513 ASP B N 1
ATOM 7967 C CA . ASP B 1 513 ? -32.594 13.523 9.555 1 98 513 ASP B CA 1
ATOM 7968 C C . ASP B 1 513 ? -32.906 12.039 9.383 1 98 513 ASP B C 1
ATOM 7970 O O . ASP B 1 513 ? -33.688 11.477 10.125 1 98 513 ASP B O 1
ATOM 7974 N N . ALA B 1 514 ? -32.281 11.438 8.375 1 98.19 514 ALA B N 1
ATOM 7975 C CA . ALA B 1 514 ? -32.469 10.008 8.164 1 98.19 514 ALA B CA 1
ATOM 7976 C C . ALA B 1 514 ? -31.969 9.203 9.367 1 98.19 514 ALA B C 1
ATOM 7978 O O . ALA B 1 514 ? -32.594 8.227 9.773 1 98.19 514 ALA B O 1
ATOM 7979 N N . PHE B 1 515 ? -30.875 9.586 9.977 1 98.5 515 PHE B N 1
ATOM 7980 C CA . PHE B 1 515 ? -30.312 8.898 11.133 1 98.5 515 PHE B CA 1
ATOM 7981 C C . PHE B 1 515 ? -31.219 9.023 12.344 1 98.5 515 PHE B C 1
ATOM 7983 O O . PHE B 1 515 ? -31.422 8.062 13.094 1 98.5 515 PHE B O 1
ATOM 7990 N N . ARG B 1 516 ? -31.766 10.234 12.555 1 98.38 516 ARG B N 1
ATOM 7991 C CA . ARG B 1 516 ? -32.625 10.516 13.711 1 98.38 516 ARG B CA 1
ATOM 7992 C C . ARG B 1 516 ? -33.938 9.734 13.641 1 98.38 516 ARG B C 1
ATOM 7994 O O . ARG B 1 516 ? -34.594 9.555 14.656 1 98.38 516 ARG B O 1
ATOM 8001 N N . GLN B 1 517 ? -34.25 9.25 12.422 1 97.94 517 GLN B N 1
ATOM 8002 C CA . GLN B 1 517 ? -35.406 8.352 12.305 1 97.94 517 GLN B CA 1
ATOM 8003 C C . GLN B 1 517 ? -35.094 6.984 12.906 1 97.94 517 GLN B C 1
ATOM 8005 O O . GLN B 1 517 ? -36 6.242 13.289 1 97.94 517 GLN B O 1
ATOM 8010 N N . ARG B 1 518 ? -33.812 6.691 13.016 1 97.38 518 ARG B N 1
ATOM 8011 C CA . ARG B 1 518 ? -33.406 5.387 13.5 1 97.38 518 ARG B CA 1
ATOM 8012 C C . ARG B 1 518 ? -32.906 5.469 14.945 1 97.38 518 ARG B C 1
ATOM 8014 O O . ARG B 1 518 ? -33.094 4.527 15.719 1 97.38 518 ARG B O 1
ATOM 8021 N N . VAL B 1 519 ? -32.188 6.504 15.312 1 98.38 519 VAL B N 1
ATOM 8022 C CA . VAL B 1 519 ? -31.594 6.707 16.641 1 98.38 519 VAL B CA 1
ATOM 8023 C C . VAL B 1 519 ? -32 8.07 17.188 1 98.38 519 VAL B C 1
ATOM 8025 O O . VAL B 1 519 ? -31.562 9.109 16.688 1 98.38 519 VAL B O 1
ATOM 8028 N N . PRO B 1 520 ? -32.781 8.141 18.203 1 98.12 520 PRO B N 1
ATOM 8029 C CA . PRO B 1 520 ? -33.25 9.414 18.734 1 98.12 520 PRO B CA 1
ATOM 8030 C C . PRO B 1 520 ? -32.188 10.188 19.5 1 98.12 520 PRO B C 1
ATOM 8032 O O . PRO B 1 520 ? -31.188 9.609 19.938 1 98.12 520 PRO B O 1
ATOM 8035 N N . PHE B 1 521 ? -32.406 11.492 19.609 1 98.38 521 PHE B N 1
ATOM 8036 C CA . PHE B 1 521 ? -31.594 12.367 20.453 1 98.38 521 PHE B CA 1
ATOM 8037 C C . PHE B 1 521 ? -31.484 11.828 21.875 1 98.38 521 PHE B C 1
ATOM 8039 O O . PHE B 1 521 ? -32.469 11.32 22.422 1 98.38 521 PHE B O 1
ATOM 8046 N N . LEU B 1 522 ? -30.281 11.828 22.438 1 98.25 522 LEU B N 1
ATOM 8047 C CA . LEU B 1 522 ? -30.094 11.383 23.812 1 98.25 522 LEU B CA 1
ATOM 8048 C C . LEU B 1 522 ? -30.406 12.508 24.797 1 98.25 522 LEU B C 1
ATOM 8050 O O . LEU B 1 522 ? -29.5 13.25 25.203 1 98.25 522 LEU B O 1
ATOM 8054 N N . ASP B 1 523 ? -31.578 12.516 25.297 1 97.75 523 ASP B N 1
ATOM 8055 C CA . ASP B 1 523 ? -32 13.523 26.266 1 97.75 523 ASP B CA 1
ATOM 8056 C C . ASP B 1 523 ? -31.719 13.047 27.703 1 97.75 523 ASP B C 1
ATOM 8058 O O . ASP B 1 523 ? -31.469 13.867 28.578 1 97.75 523 ASP B O 1
ATOM 8062 N N . ARG B 1 524 ? -31.922 11.734 27.906 1 97.19 524 ARG B N 1
ATOM 8063 C CA . ARG B 1 524 ? -31.656 11.047 29.172 1 97.19 524 ARG B CA 1
ATOM 8064 C C . ARG B 1 524 ? -30.812 9.797 28.953 1 97.19 524 ARG B C 1
ATOM 8066 O O . ARG B 1 524 ? -30.922 9.141 27.922 1 97.19 524 ARG B O 1
ATOM 8073 N N . ASP B 1 525 ? -30.016 9.562 29.984 1 96.75 525 ASP B N 1
ATOM 8074 C CA . ASP B 1 525 ? -29.156 8.383 29.859 1 96.75 525 ASP B CA 1
ATOM 8075 C C . ASP B 1 525 ? -29.984 7.141 29.531 1 96.75 525 ASP B C 1
ATOM 8077 O O . ASP B 1 525 ? -31.078 6.957 30.062 1 96.75 525 ASP B O 1
ATOM 8081 N N . ARG B 1 526 ? -29.5 6.281 28.609 1 96.88 526 ARG B N 1
ATOM 8082 C CA . ARG B 1 526 ? -30.047 4.977 28.266 1 96.88 526 ARG B CA 1
ATOM 8083 C C . ARG B 1 526 ? -28.969 4.043 27.75 1 96.88 526 ARG B C 1
ATOM 8085 O O . ARG B 1 526 ? -27.844 4.48 27.469 1 96.88 526 ARG B O 1
ATOM 8092 N N . SER B 1 527 ? -29.375 2.768 27.734 1 96 527 SER B N 1
ATOM 8093 C CA . SER B 1 527 ? -28.438 1.844 27.094 1 96 527 SER B CA 1
ATOM 8094 C C . SER B 1 527 ? -28.172 2.229 25.656 1 96 527 SER B C 1
ATOM 8096 O O . SER B 1 527 ? -29.109 2.381 24.859 1 96 527 SER B O 1
ATOM 8098 N N . MET B 1 528 ? -26.953 2.338 25.234 1 97.19 528 MET B N 1
ATOM 8099 C CA . MET B 1 528 ? -26.625 2.807 23.891 1 97.19 528 MET B CA 1
ATOM 8100 C C . MET B 1 528 ? -26.203 1.646 23 1 97.19 528 MET B C 1
ATOM 8102 O O . MET B 1 528 ? -25.969 1.831 21.812 1 97.19 528 MET B O 1
ATOM 8106 N N . THR B 1 529 ? -26.109 0.408 23.625 1 97.38 529 THR B N 1
ATOM 8107 C CA . THR B 1 529 ? -25.781 -0.77 22.828 1 97.38 529 THR B CA 1
ATOM 8108 C C . THR B 1 529 ? -26.734 -0.901 21.641 1 97.38 529 THR B C 1
ATOM 8110 O O . THR B 1 529 ? -26.281 -1.062 20.5 1 97.38 529 THR B O 1
ATOM 8113 N N . PRO B 1 530 ? -28.047 -0.768 21.859 1 97.88 530 PRO B N 1
ATOM 8114 C CA . PRO B 1 530 ? -28.953 -0.843 20.703 1 97.88 530 PRO B CA 1
ATOM 8115 C C . PRO B 1 530 ? -28.781 0.323 19.734 1 97.88 530 PRO B C 1
ATOM 8117 O O . PRO B 1 530 ? -28.953 0.156 18.531 1 97.88 530 PRO B O 1
ATOM 8120 N N . ASP B 1 531 ? -28.438 1.537 20.219 1 98.38 531 ASP B N 1
ATOM 8121 C CA . ASP B 1 531 ? -28.203 2.699 19.359 1 98.38 531 ASP B CA 1
ATOM 8122 C C . ASP B 1 531 ? -27.016 2.473 18.453 1 98.38 531 ASP B C 1
ATOM 8124 O O . ASP B 1 531 ? -27.062 2.803 17.266 1 98.38 531 ASP B O 1
ATOM 8128 N N . ILE B 1 532 ? -25.938 1.946 19.047 1 98.62 532 ILE B N 1
ATOM 8129 C CA . ILE B 1 532 ? -24.734 1.666 18.281 1 98.62 532 ILE B CA 1
ATOM 8130 C C . ILE B 1 532 ? -25.031 0.637 17.188 1 98.62 532 ILE B C 1
ATOM 8132 O O . ILE B 1 532 ? -24.609 0.793 16.047 1 98.62 532 ILE B O 1
ATOM 8136 N N . ALA B 1 533 ? -25.766 -0.387 17.547 1 98.44 533 ALA B N 1
ATOM 8137 C CA . ALA B 1 533 ? -26.156 -1.413 16.578 1 98.44 533 ALA B CA 1
ATOM 8138 C C . ALA B 1 533 ? -27.016 -0.824 15.461 1 98.44 533 ALA B C 1
ATOM 8140 O O . ALA B 1 533 ? -26.828 -1.151 14.289 1 98.44 533 ALA B O 1
ATOM 8141 N N . ALA B 1 534 ? -27.984 0.028 15.828 1 98.5 534 ALA B N 1
ATOM 8142 C CA . ALA B 1 534 ? -28.859 0.673 14.852 1 98.5 534 ALA B CA 1
ATOM 8143 C C . ALA B 1 534 ? -28.062 1.592 13.93 1 98.5 534 ALA B C 1
ATOM 8145 O O . ALA B 1 534 ? -28.328 1.656 12.727 1 98.5 534 ALA B O 1
ATOM 8146 N N . GLY B 1 535 ? -27.125 2.324 14.516 1 98.75 535 GLY B N 1
ATOM 8147 C CA . GLY B 1 535 ? -26.266 3.17 13.703 1 98.75 535 GLY B CA 1
ATOM 8148 C C . GLY B 1 535 ? -25.406 2.389 12.727 1 98.75 535 GLY B C 1
ATOM 8149 O O . GLY B 1 535 ? -25.219 2.809 11.586 1 98.75 535 GLY B O 1
ATOM 8150 N N . THR B 1 536 ? -24.859 1.294 13.203 1 98.75 536 THR B N 1
ATOM 8151 C CA . THR B 1 536 ? -24.062 0.426 12.352 1 98.75 536 THR B CA 1
ATOM 8152 C C . THR B 1 536 ? -24.875 -0.06 11.156 1 98.75 536 THR B C 1
ATOM 8154 O O . THR B 1 536 ? -24.422 0.009 10.016 1 98.75 536 THR B O 1
ATOM 8157 N N . ALA B 1 537 ? -26.094 -0.524 11.406 1 98.44 537 ALA B N 1
ATOM 8158 C CA . ALA B 1 537 ? -26.984 -0.983 10.344 1 98.44 537 ALA B CA 1
ATOM 8159 C C . ALA B 1 537 ? -27.328 0.158 9.391 1 98.44 537 ALA B C 1
ATOM 8161 O O . ALA B 1 537 ? -27.375 -0.029 8.172 1 98.44 537 ALA B O 1
ATOM 8162 N N . PHE B 1 538 ? -27.625 1.326 9.93 1 98.31 538 PHE B N 1
ATOM 8163 C CA . PHE B 1 538 ? -27.953 2.514 9.156 1 98.31 538 PHE B CA 1
ATOM 8164 C C . PHE B 1 538 ? -26.844 2.844 8.164 1 98.31 538 PHE B C 1
ATOM 8166 O O . PHE B 1 538 ? -27.094 3.066 6.98 1 98.31 538 PHE B O 1
ATOM 8173 N N . LEU B 1 539 ? -25.594 2.834 8.68 1 98.69 539 LEU B N 1
ATOM 8174 C CA . LEU B 1 539 ? -24.453 3.213 7.852 1 98.69 539 LEU B CA 1
ATOM 8175 C C . LEU B 1 539 ? -24.203 2.178 6.762 1 98.69 539 LEU B C 1
ATOM 8177 O O . LEU B 1 539 ? -23.812 2.527 5.648 1 98.69 539 LEU B O 1
ATOM 8181 N N . LYS B 1 540 ? -24.391 0.916 7.047 1 97.81 540 LYS B N 1
ATOM 8182 C CA . LYS B 1 540 ? -24.203 -0.158 6.078 1 97.81 540 LYS B CA 1
ATOM 8183 C C . LYS B 1 540 ? -25.234 -0.085 4.957 1 97.81 540 LYS B C 1
ATOM 8185 O O . LYS B 1 540 ? -24.969 -0.5 3.826 1 97.81 540 LYS B O 1
ATOM 8190 N N . GLU B 1 541 ? -26.406 0.571 5.195 1 95.88 541 GLU B N 1
ATOM 8191 C CA . GLU B 1 541 ? -27.531 0.473 4.266 1 95.88 541 GLU B CA 1
ATOM 8192 C C . GLU B 1 541 ? -27.859 1.831 3.65 1 95.88 541 GLU B C 1
ATOM 8194 O O . GLU B 1 541 ? -28.641 1.915 2.697 1 95.88 541 GLU B O 1
ATOM 8199 N N . TYR B 1 542 ? -27.203 2.842 4.258 1 95 542 TYR B N 1
ATOM 8200 C CA . TYR B 1 542 ? -27.562 4.184 3.816 1 95 542 TYR B CA 1
ATOM 8201 C C . TYR B 1 542 ? -27.359 4.34 2.316 1 95 542 TYR B C 1
ATOM 8203 O O . TYR B 1 542 ? -26.281 4.031 1.8 1 95 542 TYR B O 1
ATOM 8211 N N . ALA B 1 543 ? -28.453 4.773 1.637 1 84.31 543 ALA B N 1
ATOM 8212 C CA . ALA B 1 543 ? -28.406 4.945 0.187 1 84.31 543 ALA B CA 1
ATOM 8213 C C . ALA B 1 543 ? -27.688 6.234 -0.188 1 84.31 543 ALA B C 1
ATOM 8215 O O . ALA B 1 543 ? -28.047 7.32 0.267 1 84.31 543 ALA B O 1
ATOM 8216 N N . LEU B 1 544 ? -26.594 6.082 -0.822 1 73.62 544 LEU B N 1
ATOM 8217 C CA . LEU B 1 544 ? -25.734 7.203 -1.208 1 73.62 544 LEU B CA 1
ATOM 8218 C C . LEU B 1 544 ? -26.266 7.871 -2.477 1 73.62 544 LEU B C 1
ATOM 8220 O O . LEU B 1 544 ? -26.734 7.191 -3.387 1 73.62 544 LEU B O 1
ATOM 8224 N N . THR B 1 545 ? -26.938 8.977 -2.428 1 57.34 545 THR B N 1
ATOM 8225 C CA . THR B 1 545 ? -27.406 9.648 -3.629 1 57.34 545 THR B CA 1
ATOM 8226 C C . THR B 1 545 ? -26.25 10.156 -4.473 1 57.34 545 THR B C 1
ATOM 8228 O O . THR B 1 545 ? -25.297 10.742 -3.943 1 57.34 545 THR B O 1
ATOM 8231 N N . ASN B 1 546 ? -25.906 9.414 -5.605 1 47.25 546 ASN B N 1
ATOM 8232 C CA . ASN B 1 546 ? -24.891 9.883 -6.547 1 47.25 546 ASN B CA 1
ATOM 8233 C C . ASN B 1 546 ? -25.047 11.359 -6.863 1 47.25 546 ASN B C 1
ATOM 8235 O O . ASN B 1 546 ? -26.172 11.859 -6.969 1 47.25 546 ASN B O 1
#

Solvent-accessible surface area (backbone atoms only — not comparable to full-atom values): 54603 Å² total; per-residue (Å²): 132,82,77,70,77,76,73,75,73,74,73,74,78,72,72,71,72,70,66,75,80,74,78,62,45,71,43,53,15,68,73,56,43,43,65,55,38,42,44,41,22,73,62,46,42,68,44,69,50,68,68,23,54,48,38,15,45,51,16,24,51,31,48,51,43,33,48,65,72,62,44,84,34,74,36,46,54,30,89,39,77,61,51,91,86,54,74,62,45,42,97,85,58,41,71,30,69,67,50,50,50,34,8,23,53,39,18,53,48,51,25,60,72,34,49,66,35,37,74,61,65,47,54,67,43,47,49,40,10,15,48,49,32,41,42,18,15,41,26,54,8,16,36,26,30,57,56,63,59,54,51,47,47,50,45,27,59,57,68,35,46,39,52,55,30,34,63,36,70,45,54,22,66,17,26,32,26,39,36,9,30,50,46,31,26,43,55,32,35,66,40,18,32,49,78,85,39,79,43,44,16,44,58,49,29,58,75,68,71,47,81,56,57,79,44,42,46,32,28,34,56,48,57,14,43,27,47,25,54,38,49,19,48,40,23,47,38,50,53,52,47,53,43,48,53,57,45,48,54,51,44,47,52,34,33,36,60,26,35,47,41,61,59,48,49,42,34,70,70,50,31,60,43,46,67,45,67,40,35,44,52,29,22,53,52,50,51,61,45,44,44,72,22,48,60,42,42,85,55,92,83,47,57,88,72,58,39,36,37,65,47,39,36,41,49,52,56,7,41,44,50,49,39,49,52,52,29,49,54,44,44,34,50,57,41,30,18,28,33,23,70,51,28,31,42,69,73,47,74,62,89,45,87,44,49,52,64,28,68,39,48,41,78,64,5,29,56,34,60,44,43,46,34,62,51,56,70,39,46,52,34,46,46,39,39,24,45,46,51,28,42,50,38,47,31,46,48,45,44,42,56,42,57,32,30,35,90,64,37,73,47,49,62,24,57,37,44,96,61,29,89,62,48,50,54,71,57,54,55,64,42,52,54,49,37,52,51,28,48,62,51,30,47,78,56,35,69,75,49,70,57,37,84,92,52,35,44,40,56,44,30,25,39,44,57,52,45,50,36,40,39,50,38,51,55,48,41,41,45,45,48,14,50,34,40,54,50,18,49,47,32,37,49,56,50,34,70,78,35,70,87,56,39,67,12,63,58,41,42,55,50,46,55,58,46,46,74,73,43,67,81,70,54,49,68,68,85,51,69,66,49,35,52,47,34,24,53,46,51,77,61,57,80,77,80,130,133,82,75,74,75,77,74,74,75,74,75,71,76,72,70,71,70,69,65,74,80,73,78,60,45,73,41,52,15,69,74,55,43,42,66,53,36,42,45,38,22,72,61,46,43,69,43,66,50,69,67,23,54,48,37,16,44,52,14,24,49,31,48,52,44,32,50,64,71,62,46,82,34,73,35,48,55,29,89,38,78,60,51,90,86,53,74,63,45,44,97,84,59,42,70,30,71,67,50,49,52,33,9,24,53,39,18,54,48,51,24,59,70,34,49,65,35,37,73,60,66,48,53,68,43,50,48,40,11,14,47,50,32,40,42,18,15,42,27,54,8,16,37,26,32,56,56,63,59,55,52,46,48,51,45,26,59,56,70,35,47,40,52,55,30,35,64,37,71,46,55,22,68,17,26,31,26,39,36,9,28,51,47,31,25,41,55,32,37,63,40,19,32,49,76,86,39,79,43,45,16,42,59,47,30,57,74,69,71,48,79,58,57,79,44,41,46,32,28,34,55,47,58,13,42,26,48,25,54,37,49,18,48,40,22,47,38,50,53,52,47,53,45,48,52,57,44,46,54,50,44,48,53,35,33,36,60,25,35,48,42,59,59,46,49,42,34,70,71,50,30,59,42,46,66,45,67,40,36,44,53,29,21,54,52,51,50,60,46,44,42,72,23,48,60,42,41,84,56,92,82,47,56,88,72,56,39,38,39,64,46,38,35,42,49,53,55,7,43,45,50,49,40,50,51,52,30,49,56,44,46,33,49,59,41,29,17,28,34,24,71,50,28,31,42,69,74,46,74,60,90,45,88,45,48,52,64,27,69,39,47,40,79,63,5,29,56,34,58,44,42,47,34,62,52,56,70,40,46,51,34,48,45,39,39,23,45,44,50,27,42,50,37,48,31,48,48,45,43,41,57,43,58,32,29,36,89,64,38,73,47,49,62,23,56,38,43,95,62,29,87,60,47,50,55,72,58,54,55,63,41,53,53,48,38,51,50,28,47,61,52,29,46,77,56,36,69,76,50,68,59,35,84,94,52,36,45,40,56,43,30,25,37,46,57,54,46,51,36,42,41,52,37,50,54,47,42,42,44,46,48,14,51,33,40,55,50,17,49,47,33,36,50,56,49,34,71,77,35,69,87,56,41,67,11,63,56,40,43,56,50,47,54,57,45,46,75,74,42,68,83,69,53,49,68,70,85,50,68,65,47,37,53,48,34,25,53,46,50,76,62,58,79,76,81,128

Sequence (1092 aa):
MRIDSLFHSVVGACLLFSSPVMADVLLNGRNATPEMIVRVAKGEAVTVDGESLDKVERAYAVLLQGAKEGQEIYGLTVGVGWNKDRKMVDATGELTPELMEASREFNEGLLRAHSVGVGPDAAVPVVRAAMAVRLNNILTGGPGVQPHVAEMLLAFLNKGITPTMPSRGSVGQADMTLLSHIGLAMLGEGDVDYQGRRMSAAEALKAAGIEPLKPFGKDGLAILSSNAYAAGLAALAIHDAEQLLSTSRLVYALSLEGLNGNVSPLLEDVAALRPFPSHLSSTTELRALLEGSYLWQADDKRILQDPLSFRTAPYLLGSFADSLARTKALVQIQINSSDDNPGIVVGVEPKSDLFQARRGYVEGGAVLPTANFEPLPWIIAFEELGIVLAHHTTASSERVLKLNNPTHTKLARYLGTENTHHAFLVVEAPLMALATENRALAQPTSFDSRPIAGGVEDVGTNAPLVVERIRAQIDNSFTILSMEMLHAAQAADLRLKGHPERKLSTATTSFHDAFRQRVPFLDRDRSMTPDIAAGTAFLKEYALTNMRIDSLFHSVVGACLLFSSPVMADVLLNGRNATPEMIVRVAKGEAVTVDGESLDKVERAYAVLLQGAKEGQEIYGLTVGVGWNKDRKMVDATGELTPELMEASREFNEGLLRAHSVGVGPDAAVPVVRAAMAVRLNNILTGGPGVQPHVAEMLLAFLNKGITPTMPSRGSVGQADMTLLSHIGLAMLGEGDVDYQGRRMSAAEALKAAGIEPLKPFGKDGLAILSSNAYAAGLAALAIHDAEQLLSTSRLVYALSLEGLNGNVSPLLEDVAALRPFPSHLSSTTELRALLEGSYLWQADDKRILQDPLSFRTAPYLLGSFADSLARTKALVQIQINSSDDNPGIVVGVEPKSDLFQARRGYVEGGAVLPTANFEPLPWIIAFEELGIVLAHHTTASSERVLKLNNPTHTKLARYLGTENTHHAFLVVEAPLMALATENRALAQPTSFDSRPIAGGVEDVGTNAPLVVERIRAQIDNSFTILSMEMLHAAQAADLRLKGHPERKLSTATTSFHDAFRQRVPFLDRDRSMTPDIAAGTAFLKEYALTN

Organism: Rhizobium meliloti (strain 1021) (NCBI:txid266834)

Secondary structure (DSSP, 8-state):
----------------------PPEEE-SS---HHHHHHHHTT--EEE-HHHHHHHHHHHHHHHHHHHTT---BTTTBSS---TTS-SB-TTSSBPHHHHHHHHHHHHHHHHHH---EEEEPPHHHHHHHHHHHHHHHTTSTT---HHHHHHHHHHHHHTEEE--EEE---SSS-HHHHHHHHHHHHT-SEEEETTEEEEHHHHHHHHT-PPP---TTHHHHHHSSSHHHHHHHHHHHHHHHHHHHHHHHHHHHHHHHHT---GGG-HHHHHTS--HHHHHHHHHHHHHTTT-GGGS--TT--SS--HHHHTHHHHHHHHHHHHHHHHHHHHHHHTS---SSEEEET---S--SHHHHTTEETTEEEE---TT--HHHHHHHHHHHHHHHHHHHHHHHHHHHHT-HHHH-SSGGG--TT-SSTTGGGHHHHHHHHHHHHHHTS--TT----BGGGTB-----HHHHHHHHHHHHHHHHHHHHHHHHHHHHHHHHHHHH-TT----HHHHHHHHHHHTTS---SS----HHHHHHHHHHHHH-----/----------------------PPEEE-SS---HHHHHHHHTT--EEE-HHHHHHHHHHHHHHHHHHHTT---BTTTBSS---TTS-SB-TTSSBPHHHHHHHHHHHHHHHHHH---EEEEPPHHHHHHHHHHHHHHHTTSTT---HHHHHHHHHHHHHTEEE--EEE---SSS-HHHHHHHHHHHHT-SEEEETTEEEEHHHHHHHHT-PPP---TTHHHHHHSSSHHHHHHHHHHHHHHHHHHHHHHHHHHHHHHHHT---GGG-HHHHHTS--HHHHHHHHHHHHHTTT-GGGS--TT--SS--HHHHTHHHHHHHHHHHHHHHHHHHHHHHTS---SSEEEET---S--SHHHHTTEETTEEEE---TT--HHHHHHHHHHHHHHHHHHHHHHHHHHHHT-HHHH-SSGGG--TT-SSTTGGGHHHHHHHHHHHHHHTS--TT----BGGGTB-----HHHHHHHHHHHHHHHHHHHHHHHHHHHHHHHHHHHH-TT----HHHHHHHHHHHTTS---SS----HHHHHHHHHHHHH-----

Radius of gyration: 33.65 Å; Cα contacts (8 Å, |Δi|>4): 2236; chains: 2; bounding box: 166×103×69 Å

InterPro domains:
  IPR001106 Aromatic amino acid lyase [PF00221] (33-517)
  IPR001106 Aromatic amino acid lyase [PTHR10362] (24-507)
  IPR001106 Aromatic amino acid lyase [cd00332] (30-495)
  IPR008948 L-Aspartase-like [SSF48557] (24-544)
  IPR024083 Fumarase/histidase, N-terminal [G3DSA:1.10.275.10] (19-225)

pLDDT: mean 92.77, std 14.88, range [19.31, 98.94]